Protein AF-A0A842T700-F1 (afdb_monomer_lite)

Foldseek 3Di:
DDDDDDDDDDDPPPVVVVVVVVVVVVVVVVVVVVVVVVVVVPPPPPPPQPQPDKDKDKDWFDDLQQLLDPPQKDKDWDADDDDGQWDWDRDNVRSWIKIKGFKAKDKDWPAWFADDPVFKDKDADPVARAAAPDWDADPQHTKGWHKDWPFAAQAQKHKMKIKGKFFAPAQCSQKAFPWKDKKWKKKFFWDLAFPDPVCRRFAWFFAPPACDPPDPLVQADGWKKKKWKWKAAPVPPDDTHTFWMDMDHCANRSDVVGRRMDDIDITHGDDGVVVSVSLQVNQVVPPRSGIIMMMIMMMTGGRSLDDRHMITRPMIRTRIIIIMTMIMGKRDAFTKMKIKGWGDAQDADDKDWPWKFKKKKKAKQDQDPCVFFVPKWKWKDKPNHTDPDIGTPNPHHRDIDISDPRGDTCSVRDDRGDTIMIMIMTGGHGIGTGHRMMIMIMGSITMMIMMMHRDRPPPPDPPVVVVVVVVVVVVVVVVVVVVVCCVPPVVDDPVVVVVVVVVVVVPDPDDDDDDDDDPVVVVPVPPDDDDDDDDDDDDDDDDPPVVVVVVVVVVVVVVVVVVVVVVPPPDPPPDDDDDDDDPDDPPPPDDPDDPDPPQDLQQLPDPVRDDDDADPDDDSVQWDWDRDPSDIDIDRDDDDDDDDQDDDADDPVFKDKDADPVARAAAPDWDQDPRHTDGDHDDDSSRNQKHKIKIKGKGFAPDQQVVDADPWDDDKDWDKDFDDQDCPPPVPDPDNPLRWFAAPPDPPVGHDDGKKKKKWKWKAAPVRPQIDTFWIDIDRCQGNDPDGSIGPTDITHGDDGVVVSVSVVVRCVVPRTMIMMMIMMMTD

pLDDT: mean 79.79, std 19.38, range [31.27, 98.44]

Sequence (828 aa):
MAKNNRMCKISSRKKGICFIIIILVIGITSLSLIGNFLVHSTNNSANRIYPSREVSHTIQWVNNSGFDTPDNWEFVSINQGAGIDTEGDIDTTQGQANLNILGNRGEFNDISGIPNNSEWIPTINTNFPILPNSYGIDEFGCVASHTWIDPHDPNQSVSIHWERNITLPLNLKDYNITSVSLNAIFNASVLTVGSDPSFPYRGGIDVINDSIGDRVDEDREFDYTRFYVLISDVQKEFSAEELAYFQTTDLGKDSNPEISNISNQHMLVRSEDDLRRYLSSALERDPLHRSFTLIIGMRIFCADNGQEDRDDWTSLRINTLNFSFSYEKIIDKSSSIVLKQSGKEITGENVQINSANLNFDCMINTTWPKLKSENSEIRININNKEHNERIDLSDINNIYSEILADGFDIAYLINPYEILNLSIQIFLGDTFGLNESIAISIDNVNVIIQYTEIFSDVTSEPWYTNLLFLGSLIGLGVLGTYFTAYYTLLKYPKPVRKVRKFRKSLNKQHIPNIKVKNKTDSIRSKYNRSSSISGKIGKGKSFKATNFLLVSLLFLSLVCMISLNLSSNHGIGRDIIGNNIYINNISPSREIPYSSQWMLNPKFDTMGSWTFIYGTEGDNSDISGNINNFQSNFNILGNLHTFNASSGIPTETDWKNITNPNFPDKPDNYQINSNGCSVSHYWSEKADQAPSIHWDKNITMPEDMSDYVITSIDLSVIVNASVETESGNNDNINFPTLIGLDCPGDLVNNSATYDYAKFYVLISDLAKDKTYEVAYNQTVDLGKNGTNGLMADTELKVISQDKLIEYLTSVLETDNQNFTITLGLNLW

Structure (mmCIF, N/CA/C/O backbone):
data_AF-A0A842T700-F1
#
_entry.id   AF-A0A842T700-F1
#
loop_
_atom_site.group_PDB
_atom_site.id
_atom_site.type_symbol
_atom_site.label_atom_id
_atom_site.label_alt_id
_atom_site.label_comp_id
_atom_site.label_asym_id
_atom_site.label_entity_id
_atom_site.label_seq_id
_atom_site.pdbx_PDB_ins_code
_atom_site.Cartn_x
_atom_site.Cartn_y
_atom_site.Cartn_z
_atom_site.occupancy
_atom_site.B_iso_or_equiv
_atom_site.auth_seq_id
_atom_site.auth_comp_id
_atom_site.auth_asym_id
_atom_site.auth_atom_id
_atom_site.pdbx_PDB_model_num
ATOM 1 N N . MET A 1 1 ? -53.254 -50.158 135.605 1.00 37.66 1 MET A N 1
ATOM 2 C CA . MET A 1 1 ? -52.956 -50.584 134.216 1.00 37.66 1 MET A CA 1
ATOM 3 C C . MET A 1 1 ? -52.956 -49.334 133.335 1.00 37.66 1 MET A C 1
ATOM 5 O O . MET A 1 1 ? -54.016 -48.795 133.087 1.00 37.66 1 MET A O 1
ATOM 9 N N . ALA A 1 2 ? -51.854 -48.594 133.193 1.00 34.88 2 ALA A N 1
ATOM 10 C CA . ALA A 1 2 ? -50.657 -48.828 132.366 1.00 34.88 2 ALA A CA 1
ATOM 11 C C . ALA A 1 2 ? -50.826 -48.473 130.861 1.00 34.88 2 ALA A C 1
ATOM 13 O O . ALA A 1 2 ? -51.162 -49.324 130.055 1.00 34.88 2 ALA A O 1
ATOM 14 N N . LYS A 1 3 ? -50.529 -47.192 130.548 1.00 38.44 3 LYS A N 1
ATOM 15 C CA . LYS A 1 3 ? -49.736 -46.629 129.418 1.00 38.44 3 LYS A CA 1
ATOM 16 C C . LYS A 1 3 ? -49.894 -47.187 127.981 1.00 38.44 3 LYS A C 1
ATOM 18 O O . LYS A 1 3 ? -49.454 -48.298 127.725 1.00 38.44 3 LYS A O 1
ATOM 23 N N . ASN A 1 4 ? -50.165 -46.306 126.999 1.00 31.27 4 ASN A N 1
ATOM 24 C CA . ASN A 1 4 ? -49.128 -45.701 126.121 1.00 31.27 4 ASN A CA 1
ATOM 25 C C . ASN A 1 4 ? -49.701 -44.867 124.948 1.00 31.27 4 ASN A C 1
ATOM 27 O O . ASN A 1 4 ? -50.348 -45.400 124.056 1.00 31.27 4 ASN A O 1
ATOM 31 N N . ASN A 1 5 ? -49.314 -43.586 124.889 1.00 39.03 5 ASN A N 1
ATOM 32 C CA . ASN A 1 5 ? -49.308 -42.737 123.690 1.00 39.03 5 ASN A CA 1
ATOM 33 C C . ASN A 1 5 ? -47.871 -42.690 123.133 1.00 39.03 5 ASN A C 1
ATOM 35 O O . ASN A 1 5 ? -46.938 -42.417 123.892 1.00 39.03 5 ASN A O 1
ATOM 39 N N . ARG A 1 6 ? -47.669 -42.888 121.820 1.00 34.44 6 ARG A N 1
ATOM 40 C CA . ARG A 1 6 ? -46.404 -42.568 121.123 1.00 34.44 6 ARG A CA 1
ATOM 41 C C . ARG A 1 6 ? -46.666 -41.782 119.834 1.00 34.44 6 ARG A C 1
ATOM 43 O O . ARG A 1 6 ? -47.183 -42.319 118.864 1.00 34.44 6 ARG A O 1
ATOM 50 N N . MET A 1 7 ? -46.232 -40.519 119.838 1.00 33.25 7 MET A N 1
ATOM 51 C CA . MET A 1 7 ? -46.025 -39.671 118.658 1.00 33.25 7 MET A CA 1
ATOM 52 C C . MET A 1 7 ? -44.751 -40.077 117.900 1.00 33.25 7 MET A C 1
ATOM 54 O O . MET A 1 7 ? -43.703 -40.312 118.507 1.00 33.25 7 MET A O 1
ATOM 58 N N . CYS A 1 8 ? -44.834 -40.081 116.569 1.00 34.09 8 CYS A N 1
ATOM 59 C CA . CYS A 1 8 ? -43.746 -40.379 115.640 1.00 34.09 8 CYS A CA 1
ATOM 60 C C . CYS A 1 8 ? -42.983 -39.097 115.234 1.00 34.09 8 CYS A C 1
ATOM 62 O O . CYS A 1 8 ? -43.579 -38.109 114.808 1.00 34.09 8 CYS A O 1
ATOM 64 N N . LYS A 1 9 ? -41.649 -39.111 115.370 1.00 39.97 9 LYS A N 1
ATOM 65 C CA . LYS A 1 9 ? -40.719 -38.038 114.963 1.00 39.97 9 LYS A CA 1
ATOM 66 C C . LYS A 1 9 ? -40.377 -38.173 113.475 1.00 39.97 9 LYS A C 1
ATOM 68 O O . LYS A 1 9 ? -39.708 -39.127 113.088 1.00 39.97 9 LYS A O 1
ATOM 73 N N . ILE A 1 10 ? -40.732 -37.178 112.660 1.00 38.59 10 ILE A N 1
ATOM 74 C CA . ILE A 1 10 ? -40.253 -37.056 111.274 1.00 38.59 10 ILE A CA 1
ATOM 75 C C . ILE A 1 10 ? -38.889 -36.344 111.258 1.00 38.59 10 ILE A C 1
ATOM 77 O O . ILE A 1 10 ? -38.714 -35.246 111.784 1.00 38.59 10 ILE A O 1
ATOM 81 N N . SER A 1 11 ? -37.913 -37.028 110.663 1.00 40.78 11 SER A N 1
ATOM 82 C CA . SER A 1 11 ? -36.488 -36.691 110.575 1.00 40.78 11 SER A CA 1
ATOM 83 C C . SER A 1 11 ? -36.194 -35.500 109.645 1.00 40.78 11 SER A C 1
ATOM 85 O O . SER A 1 11 ? -36.711 -35.402 108.531 1.00 40.78 11 SER A O 1
ATOM 87 N N . SER A 1 12 ? -35.292 -34.614 110.084 1.00 48.09 12 SER A N 1
ATOM 88 C CA . SER A 1 12 ? -34.862 -33.376 109.412 1.00 48.09 12 SER A CA 1
ATOM 89 C C . SER A 1 12 ? -34.041 -33.573 108.126 1.00 48.09 12 SER A C 1
ATOM 91 O O . SER A 1 12 ? -33.650 -32.587 107.503 1.00 48.09 12 SER A O 1
ATOM 93 N N . ARG A 1 13 ? -33.805 -34.816 107.678 1.00 45.28 13 ARG A N 1
ATOM 94 C CA . ARG A 1 13 ? -33.051 -35.101 106.443 1.00 45.28 13 ARG A CA 1
ATOM 95 C C . ARG A 1 13 ? -33.838 -34.870 105.144 1.00 45.28 13 ARG A C 1
ATOM 97 O O . ARG A 1 13 ? -33.213 -34.675 104.109 1.00 45.28 13 ARG A O 1
ATOM 104 N N . LYS A 1 14 ? -35.178 -34.803 105.172 1.00 47.50 14 LYS A N 1
ATOM 105 C CA . LYS A 1 14 ? -35.988 -34.632 103.943 1.00 47.50 14 LYS A CA 1
ATOM 106 C C . LYS A 1 14 ? -36.064 -33.187 103.417 1.00 47.50 14 LYS A C 1
ATOM 108 O O . LYS A 1 14 ? -36.226 -32.990 102.220 1.00 47.50 14 LYS A O 1
ATOM 113 N N . LYS A 1 15 ? -35.863 -32.167 104.265 1.00 49.06 15 LYS A N 1
ATOM 114 C CA . LYS A 1 15 ? -35.940 -30.750 103.841 1.00 49.06 15 LYS A CA 1
ATOM 115 C C . LYS A 1 15 ? -34.722 -30.277 103.037 1.00 49.06 15 LYS A C 1
ATOM 117 O O . LYS A 1 15 ? -34.867 -29.405 102.191 1.00 49.06 15 LYS A O 1
ATOM 122 N N . GLY A 1 16 ? -33.545 -30.865 103.265 1.00 52.75 16 GLY A N 1
ATOM 123 C CA . GLY A 1 16 ? -32.347 -30.565 102.470 1.00 52.75 16 GLY A CA 1
ATOM 124 C C . GLY A 1 16 ? -32.421 -31.137 101.053 1.00 52.75 16 GLY A C 1
ATOM 125 O O . GLY A 1 16 ? -32.011 -30.477 100.109 1.00 52.75 16 GLY A O 1
ATOM 126 N N . ILE A 1 17 ? -33.014 -32.325 100.902 1.00 57.56 17 ILE A N 1
ATOM 127 C CA . ILE A 1 17 ? -33.136 -33.006 99.607 1.00 57.56 17 ILE A CA 1
ATOM 128 C C . ILE A 1 17 ? -34.163 -32.296 98.712 1.00 57.56 17 ILE A C 1
ATOM 130 O O . ILE A 1 17 ? -33.859 -32.035 97.556 1.00 57.56 17 ILE A O 1
ATOM 134 N N . CYS A 1 18 ? -35.316 -31.866 99.243 1.00 55.03 18 CYS A N 1
ATOM 135 C CA . CYS A 1 18 ? -36.266 -31.061 98.459 1.00 55.03 18 CYS A CA 1
ATOM 136 C C . CYS A 1 18 ? -35.677 -29.716 98.005 1.00 55.03 18 CYS A C 1
ATOM 138 O O . CYS A 1 18 ? -35.956 -29.280 96.896 1.00 55.03 18 CYS A O 1
ATOM 140 N N . PHE A 1 19 ? -34.844 -29.069 98.826 1.00 61.62 19 PHE A N 1
ATOM 141 C CA . PHE A 1 19 ? -34.230 -27.791 98.452 1.00 61.62 19 PHE A CA 1
ATOM 142 C C . PHE A 1 19 ? -33.159 -27.959 97.363 1.00 61.62 19 PHE A C 1
ATOM 144 O O . PHE A 1 19 ? -33.070 -27.136 96.458 1.00 61.62 19 PHE A O 1
ATOM 151 N N . ILE A 1 20 ? -32.391 -29.054 97.411 1.00 63.09 20 ILE A N 1
ATOM 152 C CA . ILE A 1 20 ? -31.415 -29.394 96.366 1.00 63.09 20 ILE A CA 1
ATOM 153 C C . ILE A 1 20 ? -32.127 -29.758 95.060 1.00 63.09 20 ILE A C 1
ATOM 155 O O . ILE A 1 20 ? -31.705 -29.285 94.015 1.00 63.09 20 ILE A O 1
ATOM 159 N N . ILE A 1 21 ? -33.230 -30.515 95.106 1.00 67.44 21 ILE A N 1
ATOM 160 C CA . ILE A 1 21 ? -34.010 -30.864 93.905 1.00 67.44 21 ILE A CA 1
ATOM 161 C C . ILE A 1 21 ? -34.617 -29.612 93.259 1.00 67.44 21 ILE A C 1
ATOM 163 O O . ILE A 1 21 ? -34.566 -29.486 92.044 1.00 67.44 21 ILE A O 1
ATOM 167 N N . ILE A 1 22 ? -35.116 -28.649 94.040 1.00 67.69 22 ILE A N 1
ATOM 168 C CA . ILE A 1 22 ? -35.640 -27.385 93.494 1.00 67.69 22 ILE A CA 1
ATOM 169 C C . ILE A 1 22 ? -34.528 -26.563 92.822 1.00 67.69 22 ILE A C 1
ATOM 171 O O . ILE A 1 22 ? -34.737 -26.054 91.727 1.00 67.69 22 ILE A O 1
ATOM 175 N N . ILE A 1 23 ? -33.332 -26.475 93.419 1.00 64.44 23 ILE A N 1
ATOM 176 C CA . ILE A 1 23 ? -32.186 -25.790 92.791 1.00 64.44 23 ILE A CA 1
ATOM 177 C C . ILE A 1 23 ? -31.723 -26.530 91.531 1.00 64.44 23 ILE A C 1
ATOM 179 O O . ILE A 1 23 ? -31.385 -25.884 90.545 1.00 64.44 23 ILE A O 1
ATOM 183 N N . LEU A 1 24 ? -31.737 -27.865 91.538 1.00 58.75 24 LEU A N 1
ATOM 184 C CA . LEU A 1 24 ? -31.341 -28.672 90.385 1.00 58.75 24 LEU A CA 1
ATOM 185 C C . LEU A 1 24 ? -32.347 -28.533 89.233 1.00 58.75 24 LEU A C 1
ATOM 187 O O . LEU A 1 24 ? -31.937 -28.401 88.090 1.00 58.75 24 LEU A O 1
ATOM 191 N N . VAL A 1 25 ? -33.650 -28.491 89.531 1.00 65.81 25 VAL A N 1
ATOM 192 C CA . VAL A 1 25 ? -34.710 -28.277 88.533 1.00 65.81 25 VAL A CA 1
ATOM 193 C C . VAL A 1 25 ? -34.644 -26.860 87.962 1.00 65.81 25 VAL A C 1
ATOM 195 O O . VAL A 1 25 ? -34.665 -26.719 86.747 1.00 65.81 25 VAL A O 1
ATOM 198 N N . ILE A 1 26 ? -34.457 -25.829 88.797 1.00 61.94 26 ILE A N 1
ATOM 199 C CA . ILE A 1 26 ? -34.265 -24.441 88.332 1.00 61.94 26 ILE A CA 1
ATOM 200 C C . ILE A 1 26 ? -32.978 -24.316 87.503 1.00 61.94 26 ILE A C 1
ATOM 202 O O . ILE A 1 26 ? -32.966 -23.623 86.486 1.00 61.94 26 ILE A O 1
ATOM 206 N N . GLY A 1 27 ? -31.907 -25.008 87.904 1.00 58.00 27 GLY A N 1
ATOM 207 C CA . GLY A 1 27 ? -30.641 -25.076 87.175 1.00 58.00 27 GLY A CA 1
ATOM 208 C C . GLY A 1 27 ? -30.781 -25.746 85.810 1.00 58.00 27 GLY A C 1
ATOM 209 O O . GLY A 1 27 ? -30.288 -25.216 84.826 1.00 58.00 27 GLY A O 1
ATOM 210 N N . ILE A 1 28 ? -31.512 -26.859 85.717 1.00 56.97 28 ILE A N 1
ATOM 211 C CA . ILE A 1 28 ? -31.732 -27.577 84.452 1.00 56.97 28 ILE A CA 1
ATOM 212 C C . ILE A 1 28 ? -32.639 -26.773 83.509 1.00 56.97 28 ILE A C 1
ATOM 214 O O . ILE A 1 28 ? -32.327 -26.668 82.327 1.00 56.97 28 ILE A O 1
ATOM 218 N N . THR A 1 29 ? -33.698 -26.129 84.015 1.00 50.53 29 THR A N 1
ATOM 219 C CA . THR A 1 29 ? -34.576 -25.286 83.180 1.00 50.53 29 THR A CA 1
ATOM 220 C C . THR A 1 29 ? -33.903 -23.991 82.723 1.00 50.53 29 THR A C 1
ATOM 222 O O . THR A 1 29 ? -34.210 -23.484 81.648 1.00 50.53 29 THR A O 1
ATOM 225 N N . SER A 1 30 ? -32.966 -23.447 83.510 1.00 50.75 30 SER A N 1
ATOM 226 C CA . SER A 1 30 ? -32.165 -22.286 83.094 1.00 50.75 30 SER A CA 1
ATOM 227 C C . SER A 1 30 ? -31.040 -22.671 82.130 1.00 50.75 30 SER A C 1
ATOM 229 O O . SER A 1 30 ? -30.764 -21.910 81.208 1.00 50.75 30 SER A O 1
ATOM 231 N N . LEU A 1 31 ? -30.462 -23.873 82.252 1.00 44.84 31 LEU A N 1
ATOM 232 C CA . LEU A 1 31 ? -29.464 -24.381 81.306 1.00 44.84 31 LEU A CA 1
ATOM 233 C C . LEU A 1 31 ? -30.072 -24.715 79.933 1.00 44.84 31 LEU A C 1
ATOM 235 O O . LEU A 1 31 ? -29.417 -24.482 78.923 1.00 44.84 31 LEU A O 1
ATOM 239 N N . SER A 1 32 ? -31.327 -25.179 79.865 1.00 50.44 32 SER A N 1
ATOM 240 C CA . SER A 1 32 ? -32.040 -25.356 78.586 1.00 50.44 32 SER A CA 1
ATOM 241 C C . SER A 1 32 ? -32.427 -24.025 77.929 1.00 50.44 32 SER A C 1
ATOM 243 O O . SER A 1 32 ? -32.420 -23.919 76.707 1.00 50.44 32 SER A O 1
ATOM 245 N N . LEU A 1 33 ? -32.718 -22.989 78.726 1.00 48.69 33 LEU A N 1
ATOM 246 C CA . LEU A 1 33 ? -32.962 -21.628 78.231 1.00 48.69 33 LEU A CA 1
ATOM 247 C C . LEU A 1 33 ? -31.674 -20.972 77.712 1.00 48.69 33 LEU A C 1
ATOM 249 O O . LEU A 1 33 ? -31.693 -20.379 76.642 1.00 48.69 33 LEU A O 1
ATOM 253 N N . ILE A 1 34 ? -30.550 -21.140 78.415 1.00 49.50 34 ILE A N 1
ATOM 254 C CA . ILE A 1 34 ? -29.232 -20.652 77.979 1.00 49.50 34 ILE A CA 1
ATOM 255 C C . ILE A 1 34 ? -28.721 -21.447 76.768 1.00 49.50 34 ILE A C 1
ATOM 257 O O . ILE A 1 34 ? -28.148 -20.856 75.860 1.00 49.50 34 ILE A O 1
ATOM 261 N N . GLY A 1 35 ? -28.975 -22.759 76.708 1.00 44.34 35 GLY A N 1
ATOM 262 C CA . GLY A 1 35 ? -28.651 -23.601 75.554 1.00 44.34 35 GLY A CA 1
ATOM 263 C C . GLY A 1 35 ? -29.400 -23.178 74.289 1.00 44.34 35 GLY A C 1
ATOM 264 O O . GLY A 1 35 ? -28.782 -23.039 73.241 1.00 44.34 35 GLY A O 1
ATOM 265 N N . ASN A 1 36 ? -30.696 -22.864 74.393 1.00 45.91 36 ASN A N 1
ATOM 266 C CA . ASN A 1 36 ? -31.458 -22.325 73.263 1.00 45.91 36 ASN A CA 1
ATOM 267 C C . ASN A 1 36 ? -31.037 -20.892 72.893 1.00 45.91 36 ASN A C 1
ATOM 269 O O . ASN A 1 36 ? -31.070 -20.551 71.718 1.00 45.91 36 ASN A O 1
ATOM 273 N N . PHE A 1 37 ? -30.588 -20.077 73.855 1.00 45.12 37 PHE A N 1
ATOM 274 C CA . PHE A 1 37 ? -30.088 -18.721 73.588 1.00 45.12 37 PHE A CA 1
ATOM 275 C C . PHE A 1 37 ? -28.698 -18.723 72.924 1.00 45.12 37 PHE A C 1
ATOM 277 O O . PHE A 1 37 ? -28.442 -17.926 72.030 1.00 45.12 37 PHE A O 1
ATOM 284 N N . LEU A 1 38 ? -27.810 -19.650 73.304 1.00 40.25 38 LEU A N 1
ATOM 285 C CA . LEU A 1 38 ? -26.479 -19.797 72.700 1.00 40.25 38 LEU A CA 1
ATOM 286 C C . LEU A 1 38 ? -26.518 -20.499 71.337 1.00 40.25 38 LEU A C 1
ATOM 288 O O . LEU A 1 38 ? -25.763 -20.113 70.453 1.00 40.25 38 LEU A O 1
ATOM 292 N N . VAL A 1 39 ? -27.425 -21.460 71.121 1.00 42.81 39 VAL A N 1
ATOM 293 C CA . VAL A 1 39 ? -27.594 -22.118 69.809 1.00 42.81 39 VAL A CA 1
ATOM 294 C C . VAL A 1 39 ? -28.301 -21.206 68.789 1.00 42.81 39 VAL A C 1
ATOM 296 O O . VAL A 1 39 ? -28.100 -21.374 67.591 1.00 42.81 39 VAL A O 1
ATOM 299 N N . HIS A 1 40 ? -29.055 -20.188 69.226 1.00 42.19 40 HIS A N 1
ATOM 300 C CA . HIS A 1 40 ? -29.567 -19.129 68.336 1.00 42.19 40 HIS A CA 1
ATOM 301 C C . HIS A 1 40 ? -28.591 -17.959 68.118 1.00 42.19 40 HIS A C 1
ATOM 303 O O . HIS A 1 40 ? -28.823 -17.155 67.225 1.00 42.19 40 HIS A O 1
ATOM 309 N N . SER A 1 41 ? -27.504 -17.862 68.894 1.00 40.53 41 SER A N 1
ATOM 310 C CA . SER A 1 41 ? -26.548 -16.742 68.831 1.00 40.53 41 SER A CA 1
ATOM 311 C C . SER A 1 41 ? -25.361 -16.979 67.886 1.00 40.53 41 SER A C 1
ATOM 313 O O . SER A 1 41 ? -24.562 -16.065 67.698 1.00 40.53 41 SER A O 1
ATOM 315 N N . THR A 1 42 ? -25.208 -18.172 67.301 1.00 37.06 42 THR A N 1
ATOM 316 C CA . THR A 1 42 ? -24.143 -18.456 66.314 1.00 37.06 42 THR A CA 1
ATOM 317 C C . THR A 1 42 ? -24.657 -18.730 64.907 1.00 37.06 42 THR A C 1
ATOM 319 O O . THR A 1 42 ? -23.858 -18.977 64.009 1.00 37.06 42 THR A O 1
ATOM 322 N N . ASN A 1 43 ? -25.965 -18.634 64.679 1.00 37.59 43 ASN A N 1
ATOM 323 C CA . ASN A 1 43 ? -26.440 -18.346 63.337 1.00 37.59 43 ASN A CA 1
ATOM 324 C C . ASN A 1 43 ? -26.399 -16.835 63.206 1.00 37.59 43 ASN A C 1
ATOM 326 O O . ASN A 1 43 ? -27.123 -16.157 63.927 1.00 37.59 43 ASN A O 1
ATOM 330 N N . ASN A 1 44 ? -25.534 -16.330 62.325 1.00 41.78 44 ASN A N 1
ATOM 331 C CA . ASN A 1 44 ? -25.605 -14.967 61.820 1.00 41.78 44 ASN A CA 1
ATOM 332 C C . ASN A 1 44 ? -27.061 -14.687 61.435 1.00 41.78 44 ASN A C 1
ATOM 334 O O . ASN A 1 44 ? -27.501 -15.023 60.335 1.00 41.78 44 ASN A O 1
ATOM 338 N N . SER A 1 45 ? -27.829 -14.100 62.348 1.00 42.66 45 SER A N 1
ATOM 339 C CA . SER A 1 45 ? -29.029 -13.363 62.019 1.00 42.66 45 SER A CA 1
ATOM 340 C C . SER A 1 45 ? -28.522 -12.162 61.245 1.00 42.66 45 SER A C 1
ATOM 342 O O . SER A 1 45 ? -28.260 -11.106 61.812 1.00 42.66 45 SER A O 1
ATOM 344 N N . ALA A 1 46 ? -28.303 -12.376 59.945 1.00 44.09 46 ALA A N 1
ATOM 345 C CA . ALA A 1 46 ? -28.370 -11.320 58.964 1.00 44.09 46 ALA A CA 1
ATOM 346 C C . ALA A 1 46 ? -29.615 -10.524 59.344 1.00 44.09 46 ALA A C 1
ATOM 348 O O . ALA A 1 46 ? -30.716 -11.087 59.362 1.00 44.09 46 ALA A O 1
ATOM 349 N N . ASN A 1 47 ? -29.409 -9.283 59.792 1.00 41.75 47 ASN A N 1
ATOM 350 C CA . ASN A 1 47 ? -30.486 -8.340 60.018 1.00 41.75 47 ASN A CA 1
ATOM 351 C C . ASN A 1 47 ? -31.387 -8.443 58.793 1.00 41.75 47 ASN A C 1
ATOM 353 O O . ASN A 1 47 ? -30.982 -8.067 57.695 1.00 41.75 47 ASN A O 1
ATOM 357 N N . ARG A 1 48 ? -32.576 -9.028 58.960 1.00 43.69 48 ARG A N 1
ATOM 358 C CA . ARG A 1 48 ? -33.634 -8.903 57.969 1.00 43.69 48 ARG A CA 1
ATOM 359 C C . ARG A 1 48 ? -34.043 -7.445 58.036 1.00 43.69 48 ARG A C 1
ATOM 361 O O . ARG A 1 48 ? -34.901 -7.074 58.831 1.00 43.69 48 ARG A O 1
ATOM 368 N N . ILE A 1 49 ? -33.330 -6.628 57.272 1.00 43.12 49 ILE A N 1
ATOM 369 C CA . ILE A 1 49 ? -33.743 -5.286 56.918 1.00 43.12 49 ILE A CA 1
ATOM 370 C C . ILE A 1 49 ? -35.002 -5.515 56.094 1.00 43.12 49 ILE A C 1
ATOM 372 O O . ILE A 1 49 ? -34.936 -5.965 54.954 1.00 43.12 49 ILE A O 1
ATOM 376 N N . TYR A 1 50 ? -36.160 -5.330 56.715 1.00 45.66 50 TYR A N 1
ATOM 377 C CA . TYR A 1 50 ? -37.360 -5.123 55.930 1.00 45.66 50 TYR A CA 1
ATOM 378 C C . TYR A 1 50 ? -37.169 -3.755 55.271 1.00 45.66 50 TYR A C 1
ATOM 380 O O . TYR A 1 50 ? -36.922 -2.795 56.010 1.00 45.66 50 TYR A O 1
ATOM 388 N N . PRO A 1 51 ? -37.207 -3.650 53.932 1.00 48.53 51 PRO A N 1
ATOM 389 C CA . PRO A 1 51 ? -37.207 -2.347 53.292 1.00 48.53 51 PRO A CA 1
ATOM 390 C C . PRO A 1 51 ? -38.423 -1.592 53.833 1.00 48.53 51 PRO A C 1
ATOM 392 O O . PRO A 1 51 ? -39.560 -2.042 53.689 1.00 48.53 51 PRO A O 1
ATOM 395 N N . SER A 1 52 ? -38.190 -0.502 54.565 1.00 59.38 52 SER A N 1
ATOM 396 C CA . SER A 1 52 ? -39.287 0.287 55.140 1.00 59.38 52 SER A CA 1
ATOM 397 C C . SER A 1 52 ? -39.969 1.129 54.073 1.00 59.38 52 SER A C 1
ATOM 399 O O . SER A 1 52 ? -41.136 1.502 54.218 1.00 59.38 52 SER A O 1
ATOM 401 N N . ARG A 1 53 ? -39.240 1.402 52.985 1.00 78.94 53 ARG A N 1
ATOM 402 C CA . ARG A 1 53 ? -39.705 2.140 51.824 1.00 78.94 53 ARG A CA 1
ATOM 403 C C . ARG A 1 53 ? -38.826 1.829 50.614 1.00 78.94 53 ARG A C 1
ATOM 405 O O . ARG A 1 53 ? -37.604 1.909 50.699 1.00 78.94 53 ARG A O 1
ATOM 412 N N . GLU A 1 54 ? -39.472 1.549 49.492 1.00 84.38 54 GLU A N 1
ATOM 413 C CA . GLU A 1 54 ? -38.863 1.539 48.163 1.00 84.38 54 GLU A CA 1
ATOM 414 C C . GLU A 1 54 ? -39.391 2.758 47.408 1.00 84.38 54 GLU A C 1
ATOM 416 O O . GLU A 1 54 ? -40.592 3.049 47.446 1.00 84.38 54 GLU A O 1
ATOM 421 N N . VAL A 1 55 ? -38.501 3.516 46.773 1.00 88.69 55 VAL A N 1
ATOM 422 C CA . VAL A 1 55 ? -38.884 4.641 45.915 1.00 88.69 55 VAL A CA 1
ATOM 423 C C . VAL A 1 55 ? -38.289 4.405 44.541 1.00 88.69 55 VAL A C 1
ATOM 425 O O . VAL A 1 55 ? -37.072 4.365 44.388 1.00 88.69 55 VAL A O 1
ATOM 428 N N . SER A 1 56 ? -39.153 4.226 43.547 1.00 92.81 56 SER A N 1
ATOM 429 C CA . SER A 1 56 ? -38.731 4.129 42.156 1.00 92.81 56 SER A CA 1
ATOM 430 C C . SER A 1 56 ? -38.528 5.517 41.557 1.00 92.81 56 SER A C 1
ATOM 432 O O . SER A 1 56 ? -39.353 6.417 41.724 1.00 92.81 56 SER A O 1
ATOM 434 N N . HIS A 1 57 ? -37.433 5.657 40.828 1.00 94.56 57 HIS A N 1
ATOM 435 C CA . HIS A 1 57 ? -37.028 6.849 40.107 1.00 94.56 57 HIS A CA 1
ATOM 436 C C . HIS A 1 57 ? -36.854 6.510 38.629 1.00 94.56 57 HIS A C 1
ATOM 438 O O . HIS A 1 57 ? -36.449 5.405 38.267 1.00 94.56 57 HIS A O 1
ATOM 444 N N . THR A 1 58 ? -37.147 7.483 37.774 1.00 96.00 58 THR A N 1
ATOM 445 C CA . THR A 1 58 ? -36.820 7.450 36.349 1.00 96.00 58 THR A CA 1
ATOM 446 C C . THR A 1 58 ? -36.129 8.755 36.019 1.00 96.00 58 THR A C 1
ATOM 448 O O . THR A 1 58 ? -36.658 9.823 36.331 1.00 96.00 58 THR A O 1
ATOM 451 N N . ILE A 1 59 ? -34.946 8.668 35.426 1.00 95.12 59 ILE A N 1
ATOM 452 C CA . ILE A 1 59 ? -34.166 9.832 35.020 1.00 95.12 59 ILE A CA 1
ATOM 453 C C . ILE A 1 59 ? -33.775 9.697 33.554 1.00 95.12 59 ILE A C 1
ATOM 455 O O . ILE A 1 59 ? -33.420 8.611 33.102 1.00 95.12 59 ILE A O 1
ATOM 459 N N . GLN A 1 60 ? -33.836 10.814 32.835 1.00 94.25 60 GLN A N 1
ATOM 460 C CA . GLN A 1 60 ? -33.093 10.994 31.597 1.00 94.25 60 GLN A CA 1
ATOM 461 C C . GLN A 1 60 ? -31.717 11.513 31.989 1.00 94.25 60 GLN A C 1
ATOM 463 O O . GLN A 1 60 ? -31.616 12.565 32.624 1.00 94.25 60 GLN A O 1
ATOM 468 N N . TRP A 1 61 ? -30.680 10.744 31.689 1.00 93.00 61 TRP A N 1
ATOM 469 C CA . TRP A 1 61 ? -29.347 11.027 32.203 1.00 93.00 61 TRP A CA 1
ATOM 470 C C . TRP A 1 61 ? -28.514 11.928 31.284 1.00 93.00 61 TRP A C 1
ATOM 472 O O . TRP A 1 61 ? -27.818 12.815 31.782 1.00 93.00 61 TRP A O 1
ATOM 482 N N . VAL A 1 62 ? -28.598 11.719 29.966 1.00 89.12 62 VAL A N 1
ATOM 483 C CA . VAL A 1 62 ? -27.872 12.532 28.977 1.00 89.12 62 VAL A CA 1
ATOM 484 C C . VAL A 1 62 ? -28.388 13.967 29.011 1.00 89.12 62 VAL A C 1
ATOM 486 O O . VAL A 1 62 ? -29.597 14.209 28.989 1.00 89.12 62 VAL A O 1
ATOM 489 N N . ASN A 1 63 ? -27.463 14.924 29.054 1.00 85.19 63 ASN A N 1
ATOM 490 C CA . ASN A 1 63 ? -27.771 16.339 28.881 1.00 85.19 63 ASN A CA 1
ATOM 491 C C . ASN A 1 63 ? -27.556 16.725 27.419 1.00 85.19 63 ASN A C 1
ATOM 493 O O . ASN A 1 63 ? -26.621 16.228 26.795 1.00 85.19 63 ASN A O 1
ATOM 497 N N . ASN A 1 64 ? -28.355 17.672 26.915 1.00 88.06 64 ASN A N 1
ATOM 498 C CA . ASN A 1 64 ? -28.210 18.193 25.553 1.00 88.06 64 ASN A CA 1
ATOM 499 C C . ASN A 1 64 ? -28.311 17.075 24.491 1.00 88.06 64 ASN A C 1
ATOM 501 O O . ASN A 1 64 ? -27.391 16.848 23.709 1.00 88.06 64 ASN A O 1
ATOM 505 N N . SER A 1 65 ? -29.429 16.342 24.526 1.00 87.12 65 SER A N 1
ATOM 506 C CA . SER A 1 65 ? -29.699 15.186 23.659 1.00 87.12 65 SER A CA 1
ATOM 507 C C . SER A 1 65 ? -29.882 15.540 22.181 1.00 87.12 65 SER A C 1
ATOM 509 O O . SER A 1 65 ? -29.696 14.663 21.349 1.00 87.12 65 SER A O 1
ATOM 511 N N . GLY A 1 66 ? -30.250 16.791 21.878 1.00 86.69 66 GLY A N 1
ATOM 512 C CA . GLY A 1 66 ? -30.417 17.318 20.515 1.00 86.69 66 GLY A CA 1
ATOM 513 C C . GLY A 1 66 ? -29.316 18.292 20.092 1.00 86.69 66 GLY A C 1
ATOM 514 O O . GLY A 1 66 ? -29.535 19.111 19.213 1.00 86.69 66 GLY A O 1
ATOM 515 N N . PHE A 1 67 ? -28.166 18.284 20.781 1.00 91.88 67 PHE A N 1
ATOM 516 C CA . PHE A 1 67 ? -26.968 19.048 20.405 1.00 91.88 67 PHE A CA 1
ATOM 517 C C . PHE A 1 67 ? -27.187 20.553 20.120 1.00 91.88 67 PHE A C 1
ATOM 519 O O . PHE A 1 67 ? -26.460 21.165 19.338 1.00 91.88 67 PHE A O 1
ATOM 526 N N . ASP A 1 68 ? -28.145 21.183 20.809 1.00 90.56 68 ASP A N 1
ATOM 527 C CA . ASP A 1 68 ? -28.466 22.613 20.680 1.00 90.56 68 ASP A CA 1
ATOM 528 C C . ASP A 1 68 ? -27.298 23.519 21.118 1.00 90.56 68 ASP A C 1
ATOM 530 O O . ASP A 1 68 ? -27.233 24.704 20.775 1.00 90.56 68 ASP A O 1
ATOM 534 N N . THR A 1 69 ? -26.372 22.979 21.916 1.00 89.19 69 THR A N 1
ATOM 535 C CA . THR A 1 69 ? -25.119 23.637 22.302 1.00 89.19 69 THR A CA 1
ATOM 536 C C . THR A 1 69 ? -23.918 22.694 22.143 1.00 89.19 69 THR A C 1
ATOM 538 O O . THR A 1 69 ? -24.089 21.478 22.152 1.00 89.19 69 THR A O 1
ATOM 541 N N . PRO A 1 70 ? -22.676 23.206 22.053 1.00 80.25 70 PRO A N 1
ATOM 542 C CA . PRO A 1 70 ? -21.478 22.358 22.079 1.00 80.25 70 PRO A CA 1
ATOM 543 C C . PRO A 1 70 ? -21.148 21.821 23.484 1.00 80.25 70 PRO A C 1
ATOM 545 O O . PRO A 1 70 ? -20.268 20.980 23.649 1.00 80.25 70 PRO A O 1
ATOM 548 N N . ASP A 1 71 ? -21.812 22.335 24.522 1.00 81.50 71 ASP A N 1
ATOM 549 C CA . ASP A 1 71 ? -21.467 22.039 25.908 1.00 81.50 71 ASP A CA 1
ATOM 550 C C . ASP A 1 71 ? -21.819 20.585 26.281 1.00 81.50 71 ASP A C 1
ATOM 552 O O . ASP A 1 71 ? -22.877 20.060 25.920 1.00 81.50 71 ASP A O 1
ATOM 556 N N . ASN A 1 72 ? -20.976 19.982 27.130 1.00 85.81 72 ASN A N 1
ATOM 557 C CA . ASN A 1 72 ? -21.098 18.633 27.718 1.00 85.81 72 ASN A CA 1
ATOM 558 C C . ASN A 1 72 ? -20.747 17.448 26.808 1.00 85.81 72 ASN A C 1
ATOM 560 O O . ASN A 1 72 ? -20.807 16.311 27.278 1.00 85.81 72 ASN A O 1
ATOM 564 N N . TRP A 1 73 ? -20.360 17.690 25.561 1.00 91.88 73 TRP A N 1
ATOM 565 C CA . TRP A 1 73 ? -19.876 16.656 24.652 1.00 91.88 73 TRP A CA 1
ATOM 566 C C . TRP A 1 73 ? -18.409 16.907 24.300 1.00 91.88 73 TRP A C 1
ATOM 568 O O . TRP A 1 73 ? -17.973 18.045 24.147 1.00 91.88 73 TRP A O 1
ATOM 578 N N . GLU A 1 74 ? -17.633 15.833 24.218 1.00 93.50 74 GLU A N 1
ATOM 579 C CA . GLU A 1 74 ? -16.212 15.847 23.877 1.00 93.50 74 GLU A CA 1
ATOM 580 C C . GLU A 1 74 ? -15.967 14.860 22.735 1.00 93.50 74 GLU A C 1
ATOM 582 O O . GLU A 1 74 ? -16.457 13.728 22.785 1.00 93.50 74 GLU A O 1
ATOM 587 N N . PHE A 1 75 ? -15.190 15.273 21.732 1.00 93.19 75 PHE A N 1
ATOM 588 C CA . PHE A 1 75 ? -14.668 14.367 20.714 1.00 93.19 75 PHE A CA 1
ATOM 589 C C . PHE A 1 75 ? -13.254 13.929 21.067 1.00 93.19 75 PHE A C 1
ATOM 591 O O . PHE A 1 75 ? -12.396 14.750 21.392 1.00 93.19 75 PHE A O 1
ATOM 598 N N . VAL A 1 76 ? -13.001 12.631 20.949 1.00 91.19 76 VAL A N 1
ATOM 599 C CA . VAL A 1 76 ? -11.663 12.054 21.062 1.00 91.19 76 VAL A CA 1
ATOM 600 C C . VAL A 1 76 ? -11.389 11.257 19.795 1.00 91.19 76 VAL A C 1
ATOM 602 O O . VAL A 1 76 ? -11.924 10.162 19.624 1.00 91.19 76 VAL A O 1
ATOM 605 N N . SER A 1 77 ? -10.561 11.807 18.907 1.00 87.56 77 SER A N 1
ATOM 606 C CA . SER A 1 77 ? -10.041 11.078 17.748 1.00 87.56 77 SER A CA 1
ATOM 607 C C . SER A 1 77 ? -8.805 10.279 18.152 1.00 87.56 77 SER A C 1
ATOM 609 O O . SER A 1 77 ? -7.872 10.804 18.763 1.00 87.56 77 SER A O 1
ATOM 611 N N . ILE A 1 78 ? -8.791 9.004 17.791 1.00 82.81 78 ILE A N 1
ATOM 612 C CA . ILE A 1 78 ? -7.647 8.108 17.905 1.00 82.81 78 ILE A CA 1
ATOM 613 C C . ILE A 1 78 ? -7.281 7.732 16.475 1.00 82.81 78 ILE A C 1
ATOM 615 O O . ILE A 1 78 ? -7.895 6.845 15.892 1.00 82.81 78 ILE A O 1
ATOM 619 N N . ASN A 1 79 ? -6.300 8.427 15.907 1.00 76.56 79 ASN A N 1
ATOM 620 C CA . ASN A 1 79 ? -5.772 8.094 14.587 1.00 76.56 79 ASN A CA 1
ATOM 621 C C . ASN A 1 79 ? -4.637 7.083 14.759 1.00 76.56 79 ASN A C 1
ATOM 623 O O . ASN A 1 79 ? -3.737 7.296 15.581 1.00 76.56 79 ASN A O 1
ATOM 627 N N . GLN A 1 80 ? -4.691 5.987 14.012 1.00 67.00 80 GLN A N 1
ATOM 628 C CA . GLN A 1 80 ? -3.530 5.123 13.813 1.00 67.00 80 GLN A CA 1
ATOM 629 C C . GLN A 1 80 ? -2.922 5.448 12.448 1.00 67.00 80 GLN A C 1
ATOM 631 O O . GLN A 1 80 ? -3.625 5.940 11.586 1.00 67.00 80 GLN A O 1
ATOM 636 N N . GLY A 1 81 ? -1.612 5.250 12.286 1.00 62.09 81 GLY A N 1
ATOM 637 C CA . GLY A 1 81 ? -0.927 5.464 11.007 1.00 62.09 81 GLY A CA 1
ATOM 638 C C . GLY A 1 81 ? -0.595 6.922 10.652 1.00 62.09 81 GLY A C 1
ATOM 639 O O . GLY A 1 81 ? -0.088 7.667 11.499 1.00 62.09 81 GLY A O 1
ATOM 640 N N . ALA A 1 82 ? -0.692 7.274 9.368 1.00 60.22 82 ALA A N 1
ATOM 641 C CA . ALA A 1 82 ? 0.063 8.372 8.753 1.00 60.22 82 ALA A CA 1
ATOM 642 C C . ALA A 1 82 ? -0.736 9.665 8.520 1.00 60.22 82 ALA A C 1
ATOM 644 O O . ALA A 1 82 ? -0.453 10.382 7.571 1.00 60.22 82 ALA A O 1
ATOM 645 N N . GLY A 1 83 ? -1.641 10.059 9.410 1.00 70.81 83 GLY A N 1
ATOM 646 C CA . GLY A 1 83 ? -2.414 11.279 9.187 1.00 70.81 83 GLY A CA 1
ATOM 647 C C . GLY A 1 83 ? -3.494 11.521 10.228 1.00 70.81 83 GLY A C 1
ATOM 648 O O . GLY A 1 83 ? -3.443 11.007 11.346 1.00 70.81 83 GLY A O 1
ATOM 649 N N . ILE A 1 84 ? -4.464 12.361 9.864 1.00 87.38 84 ILE A N 1
ATOM 650 C CA . ILE A 1 84 ? -5.721 12.519 10.600 1.00 87.38 84 ILE A CA 1
ATOM 651 C C . ILE A 1 84 ? -6.807 11.884 9.739 1.00 87.38 84 ILE A C 1
ATOM 653 O O . ILE A 1 84 ? -7.123 12.403 8.667 1.00 87.38 84 ILE A O 1
ATOM 657 N N . ASP A 1 85 ? -7.381 10.783 10.211 1.00 91.50 85 ASP A N 1
ATOM 658 C CA . ASP A 1 85 ? -8.437 10.049 9.505 1.00 91.50 85 ASP A CA 1
ATOM 659 C C . ASP A 1 85 ? -9.823 10.421 9.961 1.00 91.50 85 ASP A C 1
ATOM 661 O O . ASP A 1 85 ? -10.784 10.224 9.226 1.00 91.50 85 ASP A O 1
ATOM 665 N N . THR A 1 86 ? -9.939 10.944 11.175 1.00 94.00 86 THR A N 1
ATOM 666 C CA . THR A 1 86 ? -11.236 11.201 11.776 1.00 94.00 86 THR A CA 1
ATOM 667 C C . THR A 1 86 ? -11.275 12.539 12.498 1.00 94.00 86 THR A C 1
ATOM 669 O O . THR A 1 86 ? -10.329 12.929 13.190 1.00 94.00 86 THR A O 1
ATOM 672 N N . GLU A 1 87 ? -12.396 13.241 12.364 1.00 95.31 87 GLU A N 1
ATOM 673 C CA . GLU A 1 87 ? -12.654 14.529 13.011 1.00 95.31 87 GLU A CA 1
ATOM 674 C C . GLU A 1 87 ? -14.123 14.631 13.420 1.00 95.31 87 GLU A C 1
ATOM 676 O O . GLU A 1 87 ? -14.998 14.082 12.756 1.00 95.31 87 GLU A O 1
ATOM 681 N N . GLY A 1 88 ? -14.399 15.308 14.533 1.00 93.75 88 GLY A N 1
ATOM 682 C CA . GLY A 1 88 ? -15.748 15.451 15.070 1.00 93.75 88 GLY A CA 1
ATOM 683 C C . GLY A 1 88 ? -16.133 16.907 15.239 1.00 93.75 88 GLY A C 1
ATOM 684 O O . GLY A 1 88 ? -15.297 17.721 15.628 1.00 93.75 88 GLY A O 1
ATOM 685 N N . ASP A 1 89 ? -17.399 17.217 14.977 1.00 95.50 89 ASP A N 1
ATOM 686 C CA . ASP A 1 89 ? -17.973 18.546 15.182 1.00 95.50 89 ASP A CA 1
ATOM 687 C C . ASP A 1 89 ? -19.429 18.466 15.670 1.00 95.50 89 ASP A C 1
ATOM 689 O O . ASP A 1 89 ? -20.143 17.506 15.378 1.00 95.50 89 ASP A O 1
ATOM 693 N N . ILE A 1 90 ? -19.875 19.476 16.421 1.00 95.50 90 ILE A N 1
ATOM 694 C CA . ILE A 1 90 ? -21.279 19.628 16.833 1.00 95.50 90 ILE A CA 1
ATOM 695 C C . ILE A 1 90 ? -21.926 20.705 15.965 1.00 95.50 90 ILE A C 1
ATOM 697 O O . ILE A 1 90 ? -21.683 21.902 16.145 1.00 95.50 90 ILE A O 1
ATOM 701 N N . ASP A 1 91 ? -22.820 20.285 15.070 1.00 94.50 91 ASP A N 1
ATOM 702 C CA . ASP A 1 91 ? -23.616 21.199 14.260 1.00 94.50 91 ASP A CA 1
ATOM 703 C C . ASP A 1 91 ? -24.854 21.649 15.043 1.00 94.50 91 ASP A C 1
ATOM 705 O O . ASP A 1 91 ? -25.950 21.099 14.923 1.00 94.50 91 ASP A O 1
ATOM 709 N N . THR A 1 92 ? -24.675 22.712 15.827 1.00 92.31 92 THR A N 1
ATOM 710 C CA . THR A 1 92 ? -25.758 23.354 16.598 1.00 92.31 92 THR A CA 1
ATOM 711 C C . THR A 1 92 ? -26.902 23.905 15.738 1.00 92.31 92 THR A C 1
ATOM 713 O O . THR A 1 92 ? -27.957 24.239 16.271 1.00 92.31 92 THR A O 1
ATOM 716 N N . THR A 1 93 ? -26.723 24.045 14.417 1.00 93.44 93 THR A N 1
ATOM 717 C CA . THR A 1 93 ? -27.788 24.531 13.525 1.00 93.44 93 THR A CA 1
ATOM 718 C C . THR A 1 93 ? -28.726 23.416 13.089 1.00 93.44 93 THR A C 1
ATOM 720 O O . THR A 1 93 ? -29.913 23.670 12.875 1.00 93.44 93 THR A O 1
ATOM 723 N N . GLN A 1 94 ? -28.197 22.196 12.980 1.00 92.69 94 GLN A N 1
ATOM 724 C CA . GLN A 1 94 ? -28.953 20.989 12.655 1.00 92.69 94 GLN A CA 1
ATOM 725 C C . GLN A 1 94 ? -29.345 20.188 13.900 1.00 92.69 94 GLN A C 1
ATOM 727 O O . GLN A 1 94 ? -30.243 19.360 13.809 1.00 92.69 94 GLN A O 1
ATOM 732 N N . GLY A 1 95 ? -28.723 20.470 15.049 1.00 94.38 95 GLY A N 1
ATOM 733 C CA . GLY A 1 95 ? -28.966 19.748 16.293 1.00 94.38 95 GLY A CA 1
ATOM 734 C C . GLY A 1 95 ? -28.349 18.352 16.281 1.00 94.38 95 GLY A C 1
ATOM 735 O O . GLY A 1 95 ? -28.947 17.419 16.786 1.00 94.38 95 GLY A O 1
ATOM 736 N N . GLN A 1 96 ? -27.158 18.183 15.699 1.00 95.44 96 GLN A N 1
ATOM 737 C CA . GLN A 1 96 ? -26.525 16.864 15.558 1.00 95.44 96 GLN A CA 1
ATOM 738 C C . GLN A 1 96 ? -25.020 16.899 15.843 1.00 95.44 96 GLN A C 1
ATOM 740 O O . GLN A 1 96 ? -24.354 17.922 15.663 1.00 95.44 96 GLN A O 1
ATOM 745 N N . ALA A 1 97 ? -24.462 15.754 16.235 1.00 96.25 97 ALA A N 1
ATOM 746 C CA . ALA A 1 97 ? -23.021 15.524 16.258 1.00 96.25 97 ALA A CA 1
ATOM 747 C C . ALA A 1 97 ? -22.583 14.822 14.969 1.00 96.25 97 ALA A C 1
ATOM 749 O O . ALA A 1 97 ? -23.115 13.770 14.626 1.00 96.25 97 ALA A O 1
ATOM 750 N N . ASN A 1 98 ? -21.591 15.377 14.276 1.00 97.12 98 ASN A N 1
ATOM 751 C CA . ASN A 1 98 ? -21.013 14.811 13.063 1.00 97.12 98 ASN A CA 1
ATOM 752 C C . ASN A 1 98 ? -19.669 14.171 13.387 1.00 97.12 98 ASN A C 1
ATOM 754 O O . ASN A 1 98 ? -18.753 14.842 13.860 1.00 97.12 98 ASN A O 1
ATOM 758 N N . LEU A 1 99 ? -19.546 12.881 13.104 1.00 96.75 99 LEU A N 1
ATOM 759 C CA . LEU A 1 99 ? -18.300 12.141 13.184 1.00 96.75 99 LEU A CA 1
ATOM 760 C C . LEU A 1 99 ? -17.838 11.861 11.751 1.00 96.75 99 LEU A C 1
ATOM 762 O O . LEU A 1 99 ? -18.437 11.059 11.033 1.00 96.75 99 LEU A O 1
ATOM 766 N N . ASN A 1 100 ? -16.804 12.575 11.322 1.00 96.75 100 ASN A N 1
ATOM 767 C CA . ASN A 1 100 ? -16.315 12.578 9.952 1.00 96.75 100 ASN A CA 1
ATOM 768 C C . ASN A 1 100 ? -15.132 11.624 9.799 1.00 96.75 100 ASN A C 1
ATOM 770 O O . ASN A 1 100 ? -14.175 11.689 10.569 1.00 96.75 100 ASN A O 1
ATOM 774 N N . ILE A 1 101 ? -15.172 10.796 8.762 1.00 96.25 101 ILE A N 1
ATOM 775 C CA . ILE A 1 101 ? -14.046 10.023 8.244 1.00 96.25 101 ILE A CA 1
ATOM 776 C C . ILE A 1 101 ? -13.512 10.808 7.050 1.00 96.25 101 ILE A C 1
ATOM 778 O O . ILE A 1 101 ? -14.224 11.025 6.069 1.00 96.25 101 ILE A O 1
ATOM 782 N N . LEU A 1 102 ? -12.287 11.305 7.173 1.00 95.75 102 LEU A N 1
ATOM 783 C CA . LEU A 1 102 ? -11.687 12.281 6.277 1.00 95.75 102 LEU A CA 1
ATOM 784 C C . LEU A 1 102 ? -11.104 11.589 5.046 1.00 95.75 102 LEU A C 1
ATOM 786 O O . LEU A 1 102 ? -9.976 11.096 5.080 1.00 95.75 102 LEU A O 1
ATOM 790 N N . GLY A 1 103 ? -11.880 11.589 3.965 1.00 94.31 103 GLY A N 1
ATOM 791 C CA . GLY A 1 103 ? -11.469 11.145 2.639 1.00 94.31 103 GLY A CA 1
ATOM 792 C C . GLY A 1 103 ? -11.019 12.315 1.772 1.00 94.31 103 GLY A C 1
ATOM 793 O O . GLY A 1 103 ? -11.395 13.467 1.994 1.00 94.31 103 GLY A O 1
ATOM 794 N N . ASN A 1 104 ? -10.207 12.025 0.764 1.00 94.56 104 ASN A N 1
ATOM 795 C CA . ASN A 1 104 ? -9.792 13.019 -0.216 1.00 94.56 104 ASN A CA 1
ATOM 796 C C . ASN A 1 104 ? -9.393 12.324 -1.516 1.00 94.56 104 ASN A C 1
ATOM 798 O O . ASN A 1 104 ? -8.776 11.260 -1.495 1.00 94.56 104 ASN A O 1
ATOM 802 N N . ARG A 1 105 ? -9.694 12.963 -2.643 1.00 95.06 105 ARG A N 1
ATOM 803 C CA . ARG A 1 105 ? -9.202 12.583 -3.960 1.00 95.06 105 ARG A CA 1
ATOM 804 C C . ARG A 1 105 ? -8.434 13.748 -4.556 1.00 95.06 105 ARG A C 1
ATOM 806 O O . ARG A 1 105 ? -8.944 14.864 -4.633 1.00 95.06 105 ARG A O 1
ATOM 813 N N . GLY A 1 106 ? -7.239 13.455 -5.048 1.00 95.31 106 GLY A N 1
ATOM 814 C CA . GLY A 1 106 ? -6.443 14.400 -5.811 1.00 95.31 106 GLY A CA 1
ATOM 815 C C . GLY A 1 106 ? -6.074 13.862 -7.183 1.00 95.31 106 GLY A C 1
ATOM 816 O O . GLY A 1 106 ? -6.147 12.664 -7.462 1.00 95.31 106 GLY A O 1
ATOM 817 N N . GLU A 1 107 ? -5.678 14.785 -8.050 1.00 96.31 107 GLU A N 1
ATOM 818 C CA . GLU A 1 107 ? -5.123 14.487 -9.363 1.00 96.31 107 GLU A CA 1
ATOM 819 C C . GLU A 1 107 ? -3.875 15.342 -9.562 1.00 96.31 107 GLU A C 1
ATOM 821 O O . GLU A 1 107 ? -3.835 16.512 -9.177 1.00 96.31 107 GLU A O 1
ATOM 826 N N . PHE A 1 108 ? -2.845 14.743 -10.144 1.00 97.00 108 PHE A N 1
ATOM 827 C CA . PHE A 1 108 ? -1.661 15.429 -10.628 1.00 97.00 108 PHE A CA 1
ATOM 828 C C . PHE A 1 108 ? -1.696 15.427 -12.153 1.00 97.00 108 PHE A C 1
ATOM 830 O O . PHE A 1 108 ? -1.824 14.367 -12.762 1.00 97.00 108 PHE A O 1
ATOM 837 N N . ASN A 1 109 ? -1.576 16.600 -12.771 1.00 95.62 109 ASN A N 1
ATOM 838 C CA . ASN A 1 109 ? -1.582 16.766 -14.226 1.00 95.62 109 ASN A CA 1
ATOM 839 C C . ASN A 1 109 ? -0.673 17.917 -14.702 1.00 95.62 109 ASN A C 1
ATOM 841 O O . ASN A 1 109 ? -0.846 18.430 -15.809 1.00 95.62 109 ASN A O 1
ATOM 845 N N . ASP A 1 110 ? 0.324 18.291 -13.893 1.00 92.38 110 ASP A N 1
ATOM 846 C CA . ASP A 1 110 ? 1.223 19.425 -14.169 1.00 92.38 110 ASP A CA 1
ATOM 847 C C . ASP A 1 110 ? 2.218 19.158 -15.313 1.00 92.38 110 ASP A C 1
ATOM 849 O O . ASP A 1 110 ? 2.996 20.034 -15.690 1.00 92.38 110 ASP A O 1
ATOM 853 N N . ILE A 1 111 ? 2.212 17.952 -15.883 1.00 93.62 111 ILE A N 1
ATOM 854 C CA . ILE A 1 111 ? 3.061 17.574 -17.011 1.00 93.62 111 ILE A CA 1
ATOM 855 C C . ILE A 1 111 ? 2.156 17.321 -18.196 1.00 93.62 111 ILE A C 1
ATOM 857 O O . ILE A 1 111 ? 1.571 16.247 -18.341 1.00 93.62 111 ILE A O 1
ATOM 861 N N . SER A 1 112 ? 2.015 18.344 -19.030 1.00 94.00 112 SER A N 1
ATOM 862 C CA . SER A 1 112 ? 1.224 18.264 -20.246 1.00 94.00 112 SER A CA 1
ATOM 863 C C . SER A 1 112 ? 1.810 19.131 -21.355 1.00 94.00 112 SER A C 1
ATOM 865 O O . SER A 1 112 ? 2.372 20.200 -21.119 1.00 94.00 112 SER A O 1
ATOM 867 N N . GLY A 1 113 ? 1.647 18.666 -22.590 1.00 94.62 113 GLY A N 1
ATOM 868 C CA . GLY A 1 113 ? 2.057 19.382 -23.786 1.00 94.62 113 GLY A CA 1
ATOM 869 C C . GLY A 1 113 ? 3.548 19.255 -24.087 1.00 94.62 113 GLY A C 1
ATOM 870 O O . GLY A 1 113 ? 4.140 18.183 -23.962 1.00 94.62 113 GLY A O 1
ATOM 871 N N . ILE A 1 114 ? 4.125 20.350 -24.579 1.00 97.31 114 ILE A N 1
ATOM 872 C CA . ILE A 1 114 ? 5.474 20.397 -25.146 1.00 97.31 114 ILE A CA 1
ATOM 873 C C . ILE A 1 114 ? 6.493 20.660 -24.021 1.00 97.31 114 ILE A C 1
ATOM 875 O O . ILE A 1 114 ? 6.349 21.667 -23.316 1.00 97.31 114 ILE A O 1
ATOM 879 N N . PRO A 1 115 ? 7.527 19.811 -23.840 1.00 96.81 115 PRO A N 1
ATOM 880 C CA . PRO A 1 115 ? 8.619 20.091 -22.907 1.00 96.81 115 PRO A CA 1
ATOM 881 C C . PRO A 1 115 ? 9.261 21.458 -23.181 1.00 96.81 115 PRO A C 1
ATOM 883 O O . PRO A 1 115 ? 9.431 21.848 -24.332 1.00 96.81 115 PRO A O 1
ATOM 886 N N . ASN A 1 116 ? 9.631 22.193 -22.129 1.00 95.38 116 ASN A N 1
ATOM 887 C CA . ASN A 1 116 ? 10.187 23.545 -22.234 1.00 95.38 116 ASN A CA 1
ATOM 888 C C . ASN A 1 116 ? 11.461 23.716 -21.387 1.00 95.38 116 ASN A C 1
ATOM 890 O O . ASN A 1 116 ? 11.631 23.070 -20.354 1.00 95.38 116 ASN A O 1
ATOM 894 N N . ASN A 1 117 ? 12.323 24.655 -21.791 1.00 95.12 117 ASN A N 1
ATOM 895 C CA . ASN A 1 117 ? 13.592 24.958 -21.109 1.00 95.12 117 ASN A CA 1
ATOM 896 C C . ASN A 1 117 ? 13.449 25.543 -19.692 1.00 95.12 117 ASN A C 1
ATOM 898 O O . ASN A 1 117 ? 14.451 25.641 -18.989 1.00 95.12 117 ASN A O 1
ATOM 902 N N . SER A 1 118 ? 12.262 25.998 -19.271 1.00 95.50 118 SER A N 1
ATOM 903 C CA . SER A 1 118 ? 12.082 26.508 -17.902 1.00 95.50 118 SER A CA 1
ATOM 904 C C . SER A 1 118 ? 11.867 25.405 -16.869 1.00 95.50 118 SER A C 1
ATOM 906 O O . SER A 1 118 ? 12.143 25.628 -15.694 1.00 95.50 118 SER A O 1
ATOM 908 N N . GLU A 1 119 ? 11.382 24.239 -17.291 1.00 96.00 119 GLU A N 1
ATOM 909 C CA . GLU A 1 119 ? 11.032 23.131 -16.395 1.00 96.00 119 GLU A CA 1
ATOM 910 C C . GLU A 1 119 ? 11.961 21.924 -16.543 1.00 96.00 119 GLU A C 1
ATOM 912 O O . GLU A 1 119 ? 12.138 21.174 -15.585 1.00 96.00 119 GLU A O 1
ATOM 917 N N . TRP A 1 120 ? 12.545 21.739 -17.728 1.00 97.75 120 TRP A N 1
ATOM 918 C CA . TRP A 1 120 ? 13.384 20.595 -18.063 1.00 97.75 120 TRP A CA 1
ATOM 919 C C . TRP A 1 120 ? 14.843 21.014 -18.209 1.00 97.75 120 TRP A C 1
ATOM 921 O O . TRP A 1 120 ? 15.156 21.988 -18.895 1.00 97.75 120 TRP A O 1
ATOM 931 N N . ILE A 1 121 ? 15.740 20.258 -17.582 1.00 97.62 121 ILE A N 1
ATOM 932 C CA . ILE A 1 121 ? 17.173 20.551 -17.544 1.00 97.62 121 ILE A CA 1
ATOM 933 C C . ILE A 1 121 ? 17.917 19.464 -18.324 1.00 97.62 121 ILE A C 1
ATOM 935 O O . ILE A 1 121 ? 17.775 18.294 -17.975 1.00 97.62 121 ILE A O 1
ATOM 939 N N . PRO A 1 122 ? 18.717 19.804 -19.351 1.00 97.38 122 PRO A N 1
ATOM 940 C CA . PRO A 1 122 ? 19.529 18.816 -20.050 1.00 97.38 122 PRO A CA 1
ATOM 941 C C . PRO A 1 122 ? 20.623 18.259 -19.130 1.00 97.38 122 PRO A C 1
ATOM 943 O O . PRO A 1 122 ? 21.344 19.020 -18.478 1.00 97.38 122 PRO A O 1
ATOM 946 N N . THR A 1 123 ? 20.776 16.940 -19.108 1.00 96.69 123 THR A N 1
ATOM 947 C CA . THR A 1 123 ? 21.769 16.212 -18.314 1.00 96.69 123 THR A CA 1
ATOM 948 C C . THR A 1 123 ? 22.439 15.114 -19.140 1.00 96.69 123 THR A C 1
ATOM 950 O O . THR A 1 123 ? 21.930 14.662 -20.166 1.00 96.69 123 THR A O 1
ATOM 953 N N . ILE A 1 124 ? 23.636 14.709 -18.712 1.00 93.00 124 ILE A N 1
ATOM 954 C CA . ILE A 1 124 ? 24.393 13.636 -19.362 1.00 93.00 124 ILE A CA 1
ATOM 955 C C . ILE A 1 124 ? 23.817 12.294 -18.913 1.00 93.00 124 ILE A C 1
ATOM 957 O O . ILE A 1 124 ? 23.682 12.048 -17.714 1.00 93.00 124 ILE A O 1
ATOM 961 N N . ASN A 1 125 ? 23.550 11.409 -19.870 1.00 90.19 125 ASN A N 1
ATOM 962 C CA . ASN A 1 125 ? 23.223 10.023 -19.574 1.00 90.19 125 ASN A CA 1
ATOM 963 C C . ASN A 1 125 ? 24.476 9.302 -19.057 1.00 90.19 125 ASN A C 1
ATOM 965 O O . ASN A 1 125 ? 25.436 9.110 -19.798 1.00 90.19 125 ASN A O 1
ATOM 969 N N . THR A 1 126 ? 24.483 8.871 -17.798 1.00 84.19 126 THR A N 1
ATOM 970 C CA . THR A 1 126 ? 25.665 8.237 -17.190 1.00 84.19 126 THR A CA 1
ATOM 971 C C . THR A 1 126 ? 26.047 6.907 -17.835 1.00 84.19 126 THR A C 1
ATOM 973 O O . THR A 1 126 ? 27.213 6.530 -17.775 1.00 84.19 126 THR A O 1
ATOM 976 N N . ASN A 1 127 ? 25.093 6.213 -18.462 1.00 78.12 127 ASN A N 1
ATOM 977 C CA . ASN A 1 127 ? 25.352 4.953 -19.163 1.00 78.12 127 ASN A CA 1
ATOM 978 C C . ASN A 1 127 ? 25.940 5.185 -20.564 1.00 78.12 127 ASN A C 1
ATOM 980 O O . ASN A 1 127 ? 26.623 4.316 -21.091 1.00 78.12 127 ASN A O 1
ATOM 984 N N . PHE A 1 128 ? 25.690 6.359 -21.154 1.00 86.06 128 PHE A N 1
ATOM 985 C CA . PHE A 1 128 ? 26.150 6.752 -22.488 1.00 86.06 128 PHE A CA 1
ATOM 986 C C . PHE A 1 128 ? 26.582 8.227 -22.444 1.00 86.06 128 PHE A C 1
ATOM 988 O O . PHE A 1 128 ? 25.816 9.106 -22.845 1.00 86.06 128 PHE A O 1
ATOM 995 N N . PRO A 1 129 ? 27.778 8.527 -21.905 1.00 83.50 129 PRO A N 1
ATOM 996 C CA . PRO A 1 129 ? 28.153 9.883 -21.495 1.00 83.50 129 PRO A CA 1
ATOM 997 C C . PRO A 1 129 ? 28.443 10.849 -22.653 1.00 83.50 129 PRO A C 1
ATOM 999 O O . PRO A 1 129 ? 28.730 12.025 -22.421 1.00 83.50 129 PRO A O 1
ATOM 1002 N N . ILE A 1 130 ? 28.407 10.361 -23.890 1.00 87.69 130 ILE A N 1
ATOM 1003 C CA . ILE A 1 130 ? 28.781 11.110 -25.086 1.00 87.69 130 ILE A CA 1
ATOM 1004 C C . ILE A 1 130 ? 27.545 11.824 -25.621 1.00 87.69 130 ILE A C 1
ATOM 1006 O O . ILE A 1 130 ? 26.513 11.202 -25.860 1.00 87.69 130 ILE A O 1
ATOM 1010 N N . LEU A 1 131 ? 27.639 13.143 -25.774 1.00 93.75 131 LEU A N 1
ATOM 1011 C CA . LEU A 1 131 ? 26.516 13.986 -26.175 1.00 93.75 131 LEU A CA 1
ATOM 1012 C C . LEU A 1 131 ? 26.377 14.059 -27.708 1.00 93.75 131 LEU A C 1
ATOM 1014 O O . LEU A 1 131 ? 27.391 14.057 -28.409 1.00 93.75 131 LEU A O 1
ATOM 1018 N N . PRO A 1 132 ? 25.149 14.204 -28.244 1.00 95.25 132 PRO A N 1
ATOM 1019 C CA . PRO A 1 132 ? 24.926 14.515 -29.658 1.00 95.25 132 PRO A CA 1
ATOM 1020 C C . PRO A 1 132 ? 25.603 15.833 -30.090 1.00 95.25 132 PRO A C 1
ATOM 1022 O O . PRO A 1 132 ? 25.825 16.707 -29.248 1.00 95.25 132 PRO A O 1
ATOM 1025 N N . ASN A 1 133 ? 25.881 16.033 -31.393 1.00 94.69 133 ASN A N 1
ATOM 1026 C CA . ASN A 1 133 ? 26.535 17.271 -31.862 1.00 94.69 133 ASN A CA 1
ATOM 1027 C C . ASN A 1 133 ? 25.687 18.516 -31.564 1.00 94.69 133 ASN A C 1
ATOM 1029 O O . ASN A 1 133 ? 26.225 19.602 -31.345 1.00 94.69 133 ASN A O 1
ATOM 1033 N N . SER A 1 134 ? 24.362 18.361 -31.572 1.00 96.75 134 SER A N 1
ATOM 1034 C CA . SER A 1 134 ? 23.414 19.391 -31.166 1.00 96.75 134 SER A CA 1
ATOM 1035 C C . SER A 1 134 ? 22.295 18.770 -30.343 1.00 96.75 134 SER A C 1
ATOM 1037 O O . SER A 1 134 ? 21.763 17.712 -30.679 1.00 96.75 134 SER A O 1
ATOM 1039 N N . TYR A 1 135 ? 21.928 19.442 -29.259 1.00 97.50 135 TYR A N 1
ATOM 1040 C CA . TYR A 1 135 ? 20.809 19.075 -28.405 1.00 97.50 135 TYR A CA 1
ATOM 1041 C C . TYR A 1 135 ? 20.229 20.327 -27.745 1.00 97.50 135 TYR A C 1
ATOM 1043 O O . TYR A 1 135 ? 20.919 21.331 -27.553 1.00 97.50 135 TYR A O 1
ATOM 1051 N N . GLY A 1 136 ? 18.953 20.284 -27.379 1.00 97.44 136 GLY A N 1
ATOM 1052 C CA . GLY A 1 136 ? 18.299 21.388 -26.690 1.00 97.44 136 GLY A CA 1
ATOM 1053 C C . GLY A 1 136 ? 16.808 21.163 -26.498 1.00 97.44 136 GLY A C 1
ATOM 1054 O O . GLY A 1 136 ? 16.295 20.068 -26.708 1.00 97.44 136 GLY A O 1
ATOM 1055 N N . ILE A 1 137 ? 16.115 22.222 -26.095 1.00 97.75 137 ILE A N 1
ATOM 1056 C CA . ILE A 1 137 ? 14.654 22.282 -26.109 1.00 97.75 137 ILE A CA 1
ATOM 1057 C C . ILE A 1 137 ? 14.263 23.546 -26.870 1.00 97.75 137 ILE A C 1
ATOM 1059 O O . ILE A 1 137 ? 14.805 24.622 -26.601 1.00 97.75 137 ILE A O 1
ATOM 1063 N N . ASP A 1 138 ? 13.351 23.416 -27.825 1.00 95.38 138 ASP A N 1
ATOM 1064 C CA . ASP A 1 138 ? 12.781 24.527 -28.585 1.00 95.38 138 ASP A CA 1
ATOM 1065 C C . ASP A 1 138 ? 11.245 24.546 -28.460 1.00 95.38 138 ASP A C 1
ATOM 1067 O O . ASP A 1 138 ? 10.661 23.849 -27.631 1.00 95.38 138 ASP A O 1
ATOM 1071 N N . GLU A 1 139 ? 10.572 25.384 -29.249 1.00 95.19 139 GLU A N 1
ATOM 1072 C CA . GLU A 1 139 ? 9.106 25.511 -29.245 1.00 95.19 139 GLU A CA 1
ATOM 1073 C C . GLU A 1 139 ? 8.355 24.240 -29.682 1.00 95.19 139 GLU A C 1
ATOM 1075 O O . GLU A 1 139 ? 7.136 24.168 -29.523 1.00 95.19 139 GLU A O 1
ATOM 1080 N N . PHE A 1 140 ? 9.068 23.232 -30.194 1.00 94.94 140 PHE A N 1
ATOM 1081 C CA . PHE A 1 140 ? 8.525 21.945 -30.617 1.00 94.94 140 PHE A CA 1
ATOM 1082 C C . PHE A 1 140 ? 8.948 20.779 -29.712 1.00 94.94 140 PHE A C 1
ATOM 1084 O O . PHE A 1 140 ? 8.585 19.643 -30.017 1.00 94.94 140 PHE A O 1
ATOM 1091 N N . GLY A 1 141 ? 9.678 21.033 -28.620 1.00 96.31 141 GLY A N 1
ATOM 1092 C CA . GLY A 1 141 ? 10.032 20.044 -27.597 1.00 96.31 141 GLY A CA 1
ATOM 1093 C C . GLY A 1 141 ? 11.532 19.796 -27.466 1.00 96.31 141 GLY A C 1
ATOM 1094 O O . GLY A 1 141 ? 12.358 20.611 -27.880 1.00 96.31 141 GLY A O 1
ATOM 1095 N N . CYS A 1 142 ? 11.891 18.667 -26.853 1.00 97.75 142 CYS A N 1
ATOM 1096 C CA . CYS A 1 142 ? 13.284 18.232 -26.744 1.00 97.75 142 CYS A CA 1
ATOM 1097 C C . CYS A 1 142 ? 13.784 17.816 -28.127 1.00 97.75 142 CYS A C 1
ATOM 1099 O O . CYS A 1 142 ? 13.090 17.069 -28.818 1.00 97.75 142 CYS A O 1
ATOM 1101 N N . VAL A 1 143 ? 14.968 18.281 -28.523 1.00 97.94 143 VAL A N 1
ATOM 1102 C CA . VAL A 1 143 ? 15.566 18.006 -29.833 1.00 97.94 143 VAL A CA 1
ATOM 1103 C C . VAL A 1 143 ? 17.010 17.547 -29.692 1.00 97.94 143 VAL A C 1
ATOM 1105 O O . VAL A 1 143 ? 17.762 18.095 -28.886 1.00 97.94 143 VAL A O 1
ATOM 1108 N N . ALA A 1 144 ? 17.401 16.573 -30.508 1.00 97.62 144 ALA A N 1
ATOM 1109 C CA . ALA A 1 144 ? 18.786 16.174 -30.715 1.00 97.62 144 ALA A CA 1
ATOM 1110 C C . ALA A 1 144 ? 19.069 15.950 -32.207 1.00 97.62 144 ALA A C 1
ATOM 1112 O O . ALA A 1 144 ? 18.168 15.630 -32.984 1.00 97.62 144 ALA A O 1
ATOM 1113 N N . SER A 1 145 ? 20.325 16.125 -32.602 1.00 96.44 145 SER A N 1
ATOM 1114 C CA . SER A 1 145 ? 20.836 15.745 -33.917 1.00 96.44 145 SER A CA 1
ATOM 1115 C C . SER A 1 145 ? 22.301 15.340 -33.802 1.00 96.44 145 SER A C 1
ATOM 1117 O O . SER A 1 145 ? 23.045 15.874 -32.968 1.00 96.44 145 SER A O 1
ATOM 1119 N N . HIS A 1 146 ? 22.723 14.421 -34.656 1.00 93.81 146 HIS A N 1
ATOM 1120 C CA . HIS A 1 146 ? 24.106 13.973 -34.717 1.00 93.81 146 HIS A CA 1
ATOM 1121 C C . HIS A 1 146 ? 24.466 13.581 -36.152 1.00 93.81 146 HIS A C 1
ATOM 1123 O O . HIS A 1 146 ? 23.592 13.193 -36.922 1.00 93.81 146 HIS A O 1
ATOM 1129 N N . THR A 1 147 ? 25.735 13.728 -36.496 1.00 89.88 147 THR A N 1
ATOM 1130 C CA . THR A 1 147 ? 26.322 13.347 -37.773 1.00 89.88 147 THR A CA 1
ATOM 1131 C C . THR A 1 147 ? 27.506 12.448 -37.476 1.00 89.88 147 THR A C 1
ATOM 1133 O O . THR A 1 147 ? 28.485 12.932 -36.907 1.00 89.88 147 THR A O 1
ATOM 1136 N N . TRP A 1 148 ? 27.434 11.193 -37.906 1.00 86.19 148 TRP A N 1
ATOM 1137 C CA . TRP A 1 148 ? 28.609 10.334 -37.984 1.00 86.19 148 TRP A CA 1
ATOM 1138 C C . TRP A 1 148 ? 29.296 10.510 -39.328 1.00 86.19 148 TRP A C 1
ATOM 1140 O O . TRP A 1 148 ? 28.658 10.747 -40.351 1.00 86.19 148 TRP A O 1
ATOM 1150 N N . ILE A 1 149 ? 30.624 10.458 -39.304 1.00 78.31 149 ILE A N 1
ATOM 1151 C CA . ILE A 1 149 ? 31.461 10.443 -40.501 1.00 78.31 149 ILE A CA 1
ATOM 1152 C C . ILE A 1 149 ? 32.370 9.225 -40.350 1.00 78.31 149 ILE A C 1
ATOM 1154 O O . ILE A 1 149 ? 33.366 9.317 -39.628 1.00 78.31 149 ILE A O 1
ATOM 1158 N N . ASP A 1 150 ? 32.030 8.108 -40.993 1.00 66.69 150 ASP A N 1
ATOM 1159 C CA . ASP A 1 150 ? 32.872 6.904 -41.048 1.00 66.69 150 ASP A CA 1
ATOM 1160 C C . ASP A 1 150 ? 34.193 7.242 -41.783 1.00 66.69 150 ASP A C 1
ATOM 1162 O O . ASP A 1 150 ? 34.187 8.010 -42.761 1.00 66.69 150 ASP A O 1
ATOM 1166 N N . PRO A 1 151 ? 35.365 6.761 -41.315 1.00 63.59 151 PRO A N 1
ATOM 1167 C CA . PRO A 1 151 ? 35.602 5.930 -40.113 1.00 63.59 151 PRO A CA 1
ATOM 1168 C C . PRO A 1 151 ? 36.040 6.761 -38.896 1.00 63.59 151 PRO A C 1
ATOM 1170 O O . PRO A 1 151 ? 36.765 6.302 -38.016 1.00 63.59 151 PRO A O 1
ATOM 1173 N N . HIS A 1 152 ? 35.766 8.064 -38.917 1.00 68.06 152 HIS A N 1
ATOM 1174 C CA . HIS A 1 152 ? 36.513 9.060 -38.155 1.00 68.06 152 HIS A CA 1
ATOM 1175 C C . HIS A 1 152 ? 35.872 9.486 -36.830 1.00 68.06 152 HIS A C 1
ATOM 1177 O O . HIS A 1 152 ? 36.526 10.227 -36.087 1.00 68.06 152 HIS A O 1
ATOM 1183 N N . ASP A 1 153 ? 34.640 9.069 -36.520 1.00 67.19 153 ASP A N 1
ATOM 1184 C CA . ASP A 1 153 ? 33.979 9.422 -35.256 1.00 67.19 153 ASP A CA 1
ATOM 1185 C C . ASP A 1 153 ? 33.932 8.245 -34.275 1.00 67.19 153 ASP A C 1
ATOM 1187 O O . ASP A 1 153 ? 32.979 7.480 -34.341 1.00 67.19 153 ASP A O 1
ATOM 1191 N N . PRO A 1 154 ? 34.865 8.155 -33.299 1.00 65.25 154 PRO A N 1
ATOM 1192 C CA . PRO A 1 154 ? 35.114 6.975 -32.467 1.00 65.25 154 PRO A CA 1
ATOM 1193 C C . PRO A 1 154 ? 33.961 6.541 -31.537 1.00 65.25 154 PRO A C 1
ATOM 1195 O O . PRO A 1 154 ? 34.141 5.646 -30.714 1.00 65.25 154 PRO A O 1
ATOM 1198 N N . ASN A 1 155 ? 32.787 7.164 -31.609 1.00 74.50 155 ASN A N 1
ATOM 1199 C CA . ASN A 1 155 ? 31.700 6.953 -30.663 1.00 74.50 155 ASN A CA 1
ATOM 1200 C C . ASN A 1 155 ? 30.434 6.449 -31.352 1.00 74.50 155 ASN A C 1
ATOM 1202 O O . ASN A 1 155 ? 29.589 7.246 -31.731 1.00 74.50 155 ASN A O 1
ATOM 1206 N N . GLN A 1 156 ? 30.223 5.139 -31.394 1.00 81.25 156 GLN A N 1
ATOM 1207 C CA . GLN A 1 156 ? 29.027 4.527 -32.000 1.00 81.25 156 GLN A CA 1
ATOM 1208 C C . GLN A 1 156 ? 27.704 4.816 -31.265 1.00 81.25 156 GLN A C 1
ATOM 1210 O O . GLN A 1 156 ? 26.624 4.461 -31.725 1.00 81.25 156 GLN A O 1
ATOM 1215 N N . SER A 1 157 ? 27.747 5.447 -30.087 1.00 87.81 157 SER A N 1
ATOM 1216 C CA . SER A 1 157 ? 26.549 5.736 -29.301 1.00 87.81 157 SER A CA 1
ATOM 1217 C C . SER A 1 157 ? 26.641 7.089 -28.610 1.00 87.81 157 SER A C 1
ATOM 1219 O O . SER A 1 157 ? 27.469 7.288 -27.720 1.00 87.81 157 SER A O 1
ATOM 1221 N N . VAL A 1 158 ? 25.691 7.973 -28.913 1.00 92.94 158 VAL A N 1
ATOM 1222 C CA . VAL A 1 158 ? 25.492 9.236 -28.190 1.00 92.94 158 VAL A CA 1
ATOM 1223 C C . VAL A 1 158 ? 24.132 9.271 -27.504 1.00 92.94 158 VAL A C 1
ATOM 1225 O O . VAL A 1 158 ? 23.162 8.656 -27.952 1.00 92.94 158 VAL A O 1
ATOM 1228 N N . SER A 1 159 ? 24.029 9.982 -26.386 1.00 95.44 159 SER A N 1
ATOM 1229 C CA . SER A 1 159 ? 22.779 10.106 -25.644 1.00 95.44 159 SER A CA 1
ATOM 1230 C C . SER A 1 159 ? 22.679 11.429 -24.900 1.00 95.44 159 SER A C 1
ATOM 1232 O O . SER A 1 159 ? 23.669 12.015 -24.473 1.00 95.44 159 SER A O 1
ATOM 1234 N N . ILE A 1 160 ? 21.447 11.896 -24.730 1.00 97.69 160 ILE A N 1
ATOM 1235 C CA . ILE A 1 160 ? 21.113 13.074 -23.938 1.00 97.69 160 ILE A CA 1
ATOM 1236 C C . ILE A 1 160 ? 19.860 12.785 -23.114 1.00 97.69 160 ILE A C 1
ATOM 1238 O O . ILE A 1 160 ? 18.924 12.137 -23.595 1.00 97.69 160 ILE A O 1
ATOM 1242 N N . HIS A 1 161 ? 19.857 13.268 -21.872 1.00 98.06 161 HIS A N 1
ATOM 1243 C CA . HIS A 1 161 ? 18.698 13.277 -20.987 1.00 98.06 161 HIS A CA 1
ATOM 1244 C C . HIS A 1 161 ? 18.202 14.706 -20.773 1.00 98.06 161 HIS A C 1
ATOM 1246 O O . HIS A 1 161 ? 18.971 15.663 -20.823 1.00 98.06 161 HIS A O 1
ATOM 1252 N N . TRP A 1 162 ? 16.909 14.847 -20.507 1.00 98.44 162 TRP A N 1
ATOM 1253 C CA . TRP A 1 162 ? 16.307 16.049 -19.950 1.00 98.44 162 TRP A CA 1
ATOM 1254 C C . TRP A 1 162 ? 15.503 15.662 -18.725 1.00 98.44 162 TRP A C 1
ATOM 1256 O O . TRP A 1 162 ? 14.630 14.800 -18.791 1.00 98.44 162 TRP A O 1
ATOM 1266 N N . GLU A 1 163 ? 15.776 16.316 -17.610 1.00 97.81 163 GLU A N 1
ATOM 1267 C CA . GLU A 1 163 ? 15.218 15.952 -16.317 1.00 97.81 163 GLU A CA 1
ATOM 1268 C C . GLU A 1 163 ? 14.289 17.031 -15.792 1.00 97.81 163 GLU A C 1
ATOM 1270 O O . GLU A 1 163 ? 14.569 18.227 -15.907 1.00 97.81 163 GLU A O 1
ATOM 1275 N N . ARG A 1 164 ? 13.208 16.594 -15.151 1.00 97.69 164 ARG A N 1
ATOM 1276 C CA . ARG A 1 164 ? 12.304 17.450 -14.393 1.00 97.69 164 ARG A CA 1
ATOM 1277 C C . ARG A 1 164 ? 12.078 16.846 -13.018 1.00 97.69 164 ARG A C 1
ATOM 1279 O O . ARG A 1 164 ? 11.496 15.771 -12.885 1.00 97.69 164 ARG A O 1
ATOM 1286 N N . ASN A 1 165 ? 12.493 17.582 -11.992 1.00 97.31 165 ASN A N 1
ATOM 1287 C CA . ASN A 1 165 ? 12.163 17.251 -10.612 1.00 97.31 165 ASN A CA 1
ATOM 1288 C C . ASN A 1 165 ? 10.744 17.721 -10.308 1.00 97.31 165 ASN A C 1
ATOM 1290 O O . ASN A 1 165 ? 10.397 18.884 -10.517 1.00 97.31 165 ASN A O 1
ATOM 1294 N N . ILE A 1 166 ? 9.933 16.812 -9.790 1.00 97.62 166 ILE A N 1
ATOM 1295 C CA . ILE A 1 166 ? 8.540 17.049 -9.436 1.00 97.62 166 ILE A CA 1
ATOM 1296 C C . ILE A 1 166 ? 8.456 17.019 -7.919 1.00 97.62 166 ILE A C 1
ATOM 1298 O O . ILE A 1 166 ? 9.084 16.193 -7.263 1.00 97.62 166 ILE A O 1
ATOM 1302 N N . THR A 1 167 ? 7.736 17.974 -7.339 1.00 96.81 167 THR A N 1
ATOM 1303 C CA . THR A 1 167 ? 7.465 18.015 -5.901 1.00 96.81 167 THR A CA 1
ATOM 1304 C C . THR A 1 167 ? 6.007 18.358 -5.702 1.00 96.81 167 THR A C 1
ATOM 1306 O O . THR A 1 167 ? 5.551 19.434 -6.080 1.00 96.81 167 THR A O 1
ATOM 1309 N N . LEU A 1 168 ? 5.286 17.419 -5.115 1.00 95.81 168 LEU A N 1
ATOM 1310 C CA . LEU A 1 168 ? 3.869 17.515 -4.851 1.00 95.81 168 LEU A CA 1
ATOM 1311 C C . LEU A 1 168 ? 3.619 18.416 -3.634 1.00 95.81 168 LEU A C 1
ATOM 1313 O O . LEU A 1 168 ? 4.443 18.473 -2.711 1.00 95.81 168 LEU A O 1
ATOM 1317 N N . PRO A 1 169 ? 2.473 19.117 -3.594 1.00 92.56 169 PRO A N 1
ATOM 1318 C CA . PRO A 1 169 ? 2.103 19.952 -2.452 1.00 92.56 169 PRO A CA 1
ATOM 1319 C C . PRO A 1 169 ? 1.718 19.128 -1.212 1.00 92.56 169 PRO A C 1
ATOM 1321 O O . PRO A 1 169 ? 1.615 19.681 -0.118 1.00 92.56 169 PRO A O 1
ATOM 1324 N N . LEU A 1 170 ? 1.504 17.823 -1.382 1.00 92.50 170 LEU A N 1
ATOM 1325 C CA . LEU A 1 170 ? 1.001 16.893 -0.383 1.00 92.50 170 LEU A CA 1
ATOM 1326 C C . LEU A 1 170 ? 1.986 15.735 -0.194 1.00 92.50 170 LEU A C 1
ATOM 1328 O O . LEU A 1 170 ? 2.639 15.311 -1.145 1.00 92.50 170 LEU A O 1
ATOM 1332 N N . ASN A 1 171 ? 2.073 15.231 1.035 1.00 93.19 171 ASN A N 1
ATOM 1333 C CA . ASN A 1 171 ? 2.777 13.991 1.347 1.00 93.19 171 ASN A CA 1
ATOM 1334 C C . ASN A 1 171 ? 1.879 12.806 0.958 1.00 93.19 171 ASN A C 1
ATOM 1336 O O . ASN A 1 171 ? 0.806 12.650 1.539 1.00 93.19 171 ASN A O 1
ATOM 1340 N N . LEU A 1 172 ? 2.308 11.992 -0.010 1.00 94.75 172 LEU A N 1
ATOM 1341 C CA . LEU A 1 172 ? 1.532 10.857 -0.516 1.00 94.75 172 LEU A CA 1
ATOM 1342 C C . LEU A 1 172 ? 1.694 9.569 0.298 1.00 94.75 172 LEU A C 1
ATOM 1344 O O . LEU A 1 172 ? 1.130 8.553 -0.082 1.00 94.75 172 LEU A O 1
ATOM 1348 N N . LYS A 1 173 ? 2.397 9.588 1.437 1.00 93.38 173 LYS A N 1
ATOM 1349 C CA . LYS A 1 173 ? 2.477 8.424 2.335 1.00 93.38 173 LYS A CA 1
ATOM 1350 C C . LYS A 1 173 ? 1.097 7.937 2.793 1.00 93.38 173 LYS A C 1
ATOM 1352 O O . LYS A 1 173 ? 0.909 6.748 3.004 1.00 93.38 173 LYS A O 1
ATOM 1357 N N . ASP A 1 174 ? 0.164 8.870 2.955 1.00 90.81 174 ASP A N 1
ATOM 1358 C CA . ASP A 1 174 ? -1.207 8.631 3.418 1.00 90.81 174 ASP A CA 1
ATOM 1359 C C . ASP A 1 174 ? -2.202 8.477 2.250 1.00 90.81 174 ASP A C 1
ATOM 1361 O O . ASP A 1 174 ? -3.394 8.744 2.376 1.00 90.81 174 ASP A O 1
ATOM 1365 N N . TYR A 1 175 ? -1.704 8.154 1.052 1.00 94.88 175 TYR A N 1
ATOM 1366 C CA . TYR A 1 175 ? -2.497 8.126 -0.172 1.00 94.88 175 TYR A CA 1
ATOM 1367 C C . TYR A 1 175 ? -2.153 6.913 -1.025 1.00 94.88 175 TYR A C 1
ATOM 1369 O O . TYR A 1 175 ? -0.994 6.542 -1.185 1.00 94.88 175 TYR A O 1
ATOM 1377 N N . ASN A 1 176 ? -3.180 6.328 -1.631 1.00 94.50 176 ASN A N 1
ATOM 1378 C CA . ASN A 1 176 ? -3.031 5.285 -2.624 1.00 94.50 176 ASN A CA 1
ATOM 1379 C C . ASN A 1 176 ? -3.153 5.897 -4.020 1.00 94.50 176 ASN A C 1
ATOM 1381 O O . ASN A 1 176 ? -4.121 6.606 -4.304 1.00 94.50 176 ASN A O 1
ATOM 1385 N N . ILE A 1 177 ? -2.199 5.614 -4.904 1.00 96.62 177 ILE A N 1
ATOM 1386 C CA . ILE A 1 177 ? -2.291 6.016 -6.310 1.00 96.62 177 ILE A CA 1
ATOM 1387 C C . ILE A 1 177 ? -3.329 5.118 -6.985 1.00 96.62 177 ILE A C 1
ATOM 1389 O O . ILE A 1 177 ? -3.152 3.910 -7.088 1.00 96.62 177 ILE A O 1
ATOM 1393 N N . THR A 1 178 ? -4.430 5.698 -7.450 1.00 95.56 178 THR A N 1
ATOM 1394 C CA . THR A 1 178 ? -5.552 4.944 -8.022 1.00 95.56 178 THR A CA 1
ATOM 1395 C C . THR A 1 178 ? -5.427 4.742 -9.522 1.00 95.56 178 THR A C 1
ATOM 1397 O O . THR A 1 178 ? -5.935 3.748 -10.033 1.00 95.56 178 THR A O 1
ATOM 1400 N N . SER A 1 179 ? -4.755 5.654 -10.227 1.00 97.12 179 SER A N 1
ATOM 1401 C CA . SER A 1 179 ? -4.481 5.512 -11.659 1.00 97.12 179 SER A CA 1
ATOM 1402 C C . SER A 1 179 ? -3.248 6.288 -12.086 1.00 97.12 179 SER A C 1
ATOM 1404 O O . SER A 1 179 ? -2.941 7.323 -11.493 1.00 97.12 179 SER A O 1
ATOM 1406 N N . VAL A 1 180 ? -2.576 5.831 -13.144 1.00 98.00 180 VAL A N 1
ATOM 1407 C CA . VAL A 1 180 ? -1.459 6.544 -13.784 1.00 98.00 180 VAL A CA 1
ATOM 1408 C C . VAL A 1 180 ? -1.623 6.491 -15.299 1.00 98.00 180 VAL A C 1
ATOM 1410 O O . VAL A 1 180 ? -1.922 5.452 -15.872 1.00 98.00 180 VAL A O 1
ATOM 1413 N N . SER A 1 181 ? -1.404 7.620 -15.965 1.00 97.50 181 SER A N 1
ATOM 1414 C CA . SER A 1 181 ? -1.475 7.742 -17.417 1.00 97.50 181 SER A CA 1
ATOM 1415 C C . SER A 1 181 ? -0.244 8.465 -17.941 1.00 97.50 181 SER A C 1
ATOM 1417 O O . SER A 1 181 ? 0.091 9.562 -17.490 1.00 97.50 181 SER A O 1
ATOM 1419 N N . LEU A 1 182 ? 0.383 7.870 -18.952 1.00 98.06 182 LEU A N 1
ATOM 1420 C CA . LEU A 1 182 ? 1.505 8.436 -19.683 1.00 98.06 182 LEU A CA 1
ATOM 1421 C C . LEU A 1 182 ? 1.190 8.423 -21.178 1.00 98.06 182 LEU A C 1
ATOM 1423 O O . LEU A 1 182 ? 0.764 7.413 -21.728 1.00 98.06 182 LEU A O 1
ATOM 1427 N N . ASN A 1 183 ? 1.433 9.546 -21.843 1.00 97.81 183 ASN A N 1
ATOM 1428 C CA . ASN A 1 183 ? 1.422 9.637 -23.292 1.00 97.81 183 ASN A CA 1
ATOM 1429 C C . ASN A 1 183 ? 2.612 10.477 -23.757 1.00 97.81 183 ASN A C 1
ATOM 1431 O O . ASN A 1 183 ? 2.693 11.665 -23.440 1.00 97.81 183 ASN A O 1
ATOM 1435 N N . ALA A 1 184 ? 3.507 9.866 -24.526 1.00 97.69 184 ALA A N 1
ATOM 1436 C CA . ALA A 1 184 ? 4.669 10.523 -25.102 1.00 97.69 184 ALA A CA 1
ATOM 1437 C C . ALA A 1 184 ? 4.638 10.392 -26.627 1.00 97.69 184 ALA A C 1
ATOM 1439 O O . ALA A 1 184 ? 4.432 9.298 -27.155 1.00 97.69 184 ALA A O 1
ATOM 1440 N N . ILE A 1 185 ? 4.828 11.513 -27.323 1.00 98.06 185 ILE A N 1
ATOM 1441 C CA . ILE A 1 185 ? 4.835 11.586 -28.787 1.00 98.06 185 ILE A CA 1
ATOM 1442 C C . ILE A 1 185 ? 6.202 12.071 -29.241 1.00 98.06 185 ILE A C 1
ATOM 1444 O O . ILE A 1 185 ? 6.712 13.072 -28.731 1.00 98.06 185 ILE A O 1
ATOM 1448 N N . PHE A 1 186 ? 6.759 11.384 -30.227 1.00 97.56 186 PHE A N 1
ATOM 1449 C CA . PHE A 1 186 ? 8.037 11.719 -30.834 1.00 97.56 186 PHE A CA 1
ATOM 1450 C C . PHE A 1 186 ? 7.889 11.846 -32.350 1.00 97.56 186 PHE A C 1
ATOM 1452 O O . PHE A 1 186 ? 6.920 11.358 -32.941 1.00 97.56 186 PHE A O 1
ATOM 1459 N N . ASN A 1 187 ? 8.854 12.501 -32.980 1.00 96.00 187 ASN A N 1
ATOM 1460 C CA . ASN A 1 187 ? 9.055 12.449 -34.418 1.00 96.00 187 ASN A CA 1
ATOM 1461 C C . ASN A 1 187 ? 10.548 12.489 -34.738 1.00 96.00 187 ASN A C 1
ATOM 1463 O O . ASN A 1 187 ? 11.380 12.803 -33.884 1.00 96.00 187 ASN A O 1
ATOM 1467 N N . ALA A 1 188 ? 10.894 12.102 -35.957 1.00 94.69 188 ALA A N 1
ATOM 1468 C CA . ALA A 1 188 ? 12.287 11.948 -36.330 1.00 94.69 188 ALA A CA 1
ATOM 1469 C C . ALA A 1 188 ? 12.485 12.197 -37.822 1.00 94.69 188 ALA A C 1
ATOM 1471 O O . ALA A 1 188 ? 11.591 11.945 -38.630 1.00 94.69 188 ALA A O 1
ATOM 1472 N N . SER A 1 189 ? 13.662 12.689 -38.182 1.00 92.06 189 SER A N 1
ATOM 1473 C CA . SER A 1 189 ? 14.078 12.902 -39.563 1.00 92.06 189 SER A CA 1
ATOM 1474 C C . SER A 1 189 ? 15.578 12.708 -39.710 1.00 92.06 189 SER A C 1
ATOM 1476 O O . SER A 1 189 ? 16.360 13.123 -38.847 1.00 92.06 189 SER A O 1
ATOM 1478 N N . VAL A 1 190 ? 15.965 12.105 -40.824 1.00 90.19 190 VAL A N 1
ATOM 1479 C CA . VAL A 1 190 ? 17.344 11.757 -41.176 1.00 90.19 190 VAL A CA 1
ATOM 1480 C C . VAL A 1 190 ? 17.603 12.126 -42.631 1.00 90.19 190 VAL A C 1
ATOM 1482 O O . VAL A 1 190 ? 16.660 12.300 -43.410 1.00 90.19 190 VAL A O 1
ATOM 1485 N N . LEU A 1 191 ? 18.870 12.282 -42.999 1.00 83.62 191 LEU A N 1
ATOM 1486 C CA . LEU A 1 191 ? 19.262 12.375 -44.399 1.00 83.62 191 LEU A CA 1
ATOM 1487 C C . LEU A 1 191 ? 19.476 10.956 -44.932 1.00 83.62 191 LEU A C 1
ATOM 1489 O O . LEU A 1 191 ? 20.183 10.167 -44.326 1.00 83.62 191 LEU A O 1
ATOM 1493 N N . THR A 1 192 ? 18.847 10.657 -46.061 1.00 71.56 192 THR A N 1
ATOM 1494 C CA . THR A 1 192 ? 18.827 9.331 -46.705 1.00 71.56 192 THR A CA 1
ATOM 1495 C C . THR A 1 192 ? 19.694 9.295 -47.971 1.00 71.56 192 THR A C 1
ATOM 1497 O O . THR A 1 192 ? 19.683 8.365 -48.762 1.00 71.56 192 THR A O 1
ATOM 1500 N N . VAL A 1 193 ? 20.435 10.367 -48.238 1.00 68.12 193 VAL A N 1
ATOM 1501 C CA . VAL A 1 193 ? 21.257 10.463 -49.443 1.00 68.12 193 VAL A CA 1
ATOM 1502 C C . VAL A 1 193 ? 22.678 10.809 -49.064 1.00 68.12 193 VAL A C 1
ATOM 1504 O O . VAL A 1 193 ? 22.938 11.858 -48.469 1.00 68.12 193 VAL A O 1
ATOM 1507 N N . GLY A 1 194 ? 23.592 9.946 -49.501 1.00 61.31 194 GLY A N 1
ATOM 1508 C CA . GLY A 1 194 ? 25.019 10.171 -49.377 1.00 61.31 194 GLY A CA 1
ATOM 1509 C C . GLY A 1 194 ? 25.445 11.478 -50.026 1.00 61.31 194 GLY A C 1
ATOM 1510 O O . GLY A 1 194 ? 24.909 11.928 -51.044 1.00 61.31 194 GLY A O 1
ATOM 1511 N N . SER A 1 195 ? 26.456 12.104 -49.433 1.00 53.44 195 SER A N 1
ATOM 1512 C CA . SER A 1 195 ? 26.990 13.375 -49.925 1.00 53.44 195 SER A CA 1
ATOM 1513 C C . SER A 1 195 ? 27.753 13.264 -51.259 1.00 53.44 195 SER A C 1
ATOM 1515 O O . SER A 1 195 ? 28.065 14.300 -51.855 1.00 53.44 195 SER A O 1
ATOM 1517 N N . ASP A 1 196 ? 28.018 12.047 -51.761 1.00 61.31 196 ASP A N 1
ATOM 1518 C CA . ASP A 1 196 ? 28.656 11.814 -53.060 1.00 61.31 196 ASP A CA 1
ATOM 1519 C C . ASP A 1 196 ? 27.617 11.727 -54.202 1.00 61.31 196 ASP A C 1
ATOM 1521 O O . ASP A 1 196 ? 26.929 10.714 -54.360 1.00 61.31 196 ASP A O 1
ATOM 1525 N N . PRO A 1 197 ? 27.535 12.737 -55.090 1.00 59.22 197 PRO A N 1
ATOM 1526 C CA . PRO A 1 197 ? 26.639 12.706 -56.247 1.00 59.22 197 PRO A CA 1
ATOM 1527 C C . PRO A 1 197 ? 26.962 11.589 -57.259 1.00 59.22 197 PRO A C 1
ATOM 1529 O O . PRO A 1 197 ? 26.171 11.351 -58.174 1.00 59.22 197 PRO A O 1
ATOM 1532 N N . SER A 1 198 ? 28.113 10.921 -57.131 1.00 62.22 198 SER A N 1
ATOM 1533 C CA . SER A 1 198 ? 28.527 9.773 -57.946 1.00 62.22 198 SER A CA 1
ATOM 1534 C C . SER A 1 198 ? 27.876 8.463 -57.488 1.00 62.22 198 SER A C 1
ATOM 1536 O O . SER A 1 198 ? 27.742 7.542 -58.298 1.00 62.22 198 SER A O 1
ATOM 1538 N N . PHE A 1 199 ? 27.431 8.398 -56.228 1.00 59.88 199 PHE A N 1
ATOM 1539 C CA . PHE A 1 199 ? 26.758 7.252 -55.618 1.00 59.88 199 PHE A CA 1
ATOM 1540 C C . PHE A 1 199 ? 25.584 7.724 -54.741 1.00 59.88 199 PHE A C 1
ATOM 1542 O O . PHE A 1 199 ? 25.627 7.579 -53.527 1.00 59.88 199 PHE A O 1
ATOM 1549 N N . PRO A 1 200 ? 24.496 8.247 -55.335 1.00 55.28 200 PRO A N 1
ATOM 1550 C CA . PRO A 1 200 ? 23.371 8.823 -54.586 1.00 55.28 200 PRO A CA 1
ATOM 1551 C C . PRO A 1 200 ? 22.587 7.819 -53.716 1.00 55.28 200 PRO A C 1
ATOM 1553 O O . PRO A 1 200 ? 21.647 8.226 -53.050 1.00 55.28 200 PRO A O 1
ATOM 1556 N N . TYR A 1 201 ? 22.957 6.534 -53.750 1.00 56.31 201 TYR A N 1
ATOM 1557 C CA . TYR A 1 201 ? 22.380 5.428 -52.971 1.00 56.31 201 TYR A CA 1
ATOM 1558 C C . TYR A 1 201 ? 23.432 4.758 -52.065 1.00 56.31 201 TYR A C 1
ATOM 1560 O O . TYR A 1 201 ? 23.349 3.564 -51.799 1.00 56.31 201 TYR A O 1
ATOM 1568 N N . ARG A 1 202 ? 24.521 5.465 -51.746 1.00 58.78 202 ARG A N 1
ATOM 1569 C CA . ARG A 1 202 ? 25.550 5.024 -50.799 1.00 58.78 202 ARG A CA 1
ATOM 1570 C C . ARG A 1 202 ? 25.781 6.164 -49.815 1.00 58.78 202 ARG A C 1
ATOM 1572 O O . ARG A 1 202 ? 26.320 7.189 -50.229 1.00 58.78 202 ARG A O 1
ATOM 1579 N N . GLY A 1 203 ? 25.337 6.009 -48.572 1.00 60.81 203 GLY A N 1
ATOM 1580 C CA . GLY A 1 203 ? 25.549 6.988 -47.500 1.00 60.81 203 GLY A CA 1
ATOM 1581 C C . GLY A 1 203 ? 24.265 7.506 -46.852 1.00 60.81 203 GLY A C 1
ATOM 1582 O O . GLY A 1 203 ? 24.105 8.721 -46.729 1.00 60.81 203 GLY A O 1
ATOM 1583 N N . GLY A 1 204 ? 23.356 6.600 -46.507 1.00 71.25 204 GLY A N 1
ATOM 1584 C CA . GLY A 1 204 ? 22.225 6.827 -45.608 1.00 71.25 204 GLY A CA 1
ATOM 1585 C C . GLY A 1 204 ? 22.366 5.948 -44.362 1.00 71.25 204 GLY A C 1
ATOM 1586 O O . GLY A 1 204 ? 23.341 5.219 -44.251 1.00 71.25 204 GLY A O 1
ATOM 1587 N N . ILE A 1 205 ? 21.389 6.025 -43.456 1.00 83.06 205 ILE A N 1
ATOM 1588 C CA . ILE A 1 205 ? 21.389 5.276 -42.189 1.00 83.06 205 ILE A CA 1
ATOM 1589 C C . ILE A 1 205 ? 21.227 3.772 -42.463 1.00 83.06 205 ILE A C 1
ATOM 1591 O O . ILE A 1 205 ? 20.218 3.362 -43.053 1.00 83.06 205 ILE A O 1
ATOM 1595 N N . ASP A 1 206 ? 22.146 2.949 -41.962 1.00 80.94 206 ASP A N 1
ATOM 1596 C CA . ASP A 1 206 ? 22.149 1.502 -42.197 1.00 80.94 206 ASP A CA 1
ATOM 1597 C C . ASP A 1 206 ? 21.082 0.786 -41.347 1.00 80.94 206 ASP A C 1
ATOM 1599 O O . ASP A 1 206 ? 21.305 0.379 -40.207 1.00 80.94 206 ASP A O 1
ATOM 1603 N N . VAL A 1 207 ? 19.880 0.607 -41.904 1.00 79.75 207 VAL A N 1
ATOM 1604 C CA . VAL A 1 207 ? 18.718 0.031 -41.197 1.00 79.75 207 VAL A CA 1
ATOM 1605 C C . VAL A 1 207 ? 18.258 -1.330 -41.732 1.00 79.75 207 VAL A C 1
ATOM 1607 O O . VAL A 1 207 ? 18.612 -1.771 -42.826 1.00 79.75 207 VAL A O 1
ATOM 1610 N N . ILE A 1 208 ? 17.389 -2.011 -40.973 1.00 75.56 208 ILE A N 1
ATOM 1611 C CA . ILE A 1 208 ? 16.896 -3.351 -41.318 1.00 75.56 208 ILE A CA 1
ATOM 1612 C C . ILE A 1 208 ? 16.186 -3.335 -42.685 1.00 75.56 208 ILE A C 1
ATOM 1614 O O . ILE A 1 208 ? 15.277 -2.539 -42.945 1.00 75.56 208 ILE A O 1
ATOM 1618 N N . ASN A 1 209 ? 16.520 -4.313 -43.535 1.00 71.62 209 ASN A N 1
ATOM 1619 C CA . ASN A 1 209 ? 16.029 -4.461 -44.913 1.00 71.62 209 ASN A CA 1
ATOM 1620 C C . ASN A 1 209 ? 16.452 -3.334 -45.865 1.00 71.62 209 ASN A C 1
ATOM 1622 O O . ASN A 1 209 ? 15.778 -3.140 -46.892 1.00 71.62 209 ASN A O 1
ATOM 1626 N N . ASP A 1 210 ? 17.494 -2.568 -45.541 1.00 71.38 210 ASP A N 1
ATOM 1627 C CA . ASP A 1 210 ? 18.016 -1.606 -46.494 1.00 71.38 210 ASP A CA 1
ATOM 1628 C C . ASP A 1 210 ? 18.511 -2.307 -47.771 1.00 71.38 210 ASP A C 1
ATOM 1630 O O . ASP A 1 210 ? 19.062 -3.410 -47.757 1.00 71.38 210 ASP A O 1
ATOM 1634 N N . SER A 1 211 ? 18.182 -1.721 -48.921 1.00 61.84 211 SER A N 1
ATOM 1635 C CA . SER A 1 211 ? 18.388 -2.341 -50.232 1.00 61.84 211 SER A CA 1
ATOM 1636 C C . SER A 1 211 ? 19.794 -2.056 -50.741 1.00 61.84 211 SER A C 1
ATOM 1638 O O . SER A 1 211 ? 19.969 -1.475 -51.812 1.00 61.84 211 SER A O 1
ATOM 1640 N N . ILE A 1 212 ? 20.803 -2.488 -49.990 1.00 56.59 212 ILE A N 1
ATOM 1641 C CA . ILE A 1 212 ? 22.189 -2.366 -50.422 1.00 56.59 212 ILE A CA 1
ATOM 1642 C C . ILE A 1 212 ? 22.389 -3.311 -51.609 1.00 56.59 212 ILE A C 1
ATOM 1644 O O . ILE A 1 212 ? 22.137 -4.516 -51.536 1.00 56.59 212 ILE A O 1
ATOM 1648 N N . GLY A 1 213 ? 22.820 -2.757 -52.742 1.00 53.66 213 GLY A N 1
ATOM 1649 C CA . GLY A 1 213 ? 23.147 -3.534 -53.933 1.00 53.66 213 GLY A CA 1
ATOM 1650 C C . GLY A 1 213 ? 24.045 -4.738 -53.607 1.00 53.66 213 GLY A C 1
ATOM 1651 O O . GLY A 1 213 ? 25.217 -4.579 -53.282 1.00 53.66 213 GLY A O 1
ATOM 1652 N N . ASP A 1 214 ? 23.473 -5.933 -53.772 1.00 43.47 214 ASP A N 1
ATOM 1653 C CA . ASP A 1 214 ? 24.089 -7.263 -53.889 1.00 43.47 214 ASP A CA 1
ATOM 1654 C C . ASP A 1 214 ? 24.756 -7.936 -52.672 1.00 43.47 214 ASP A C 1
ATOM 1656 O O . ASP A 1 214 ? 25.278 -9.045 -52.837 1.00 43.47 214 ASP A O 1
ATOM 1660 N N . ARG A 1 215 ? 24.676 -7.404 -51.445 1.00 52.91 215 ARG A N 1
ATOM 1661 C CA . ARG A 1 215 ? 24.985 -8.207 -50.243 1.00 52.91 215 ARG A CA 1
ATOM 1662 C C . ARG A 1 215 ? 23.992 -7.960 -49.122 1.00 52.91 215 ARG A C 1
ATOM 1664 O O . ARG A 1 215 ? 24.077 -6.972 -48.410 1.00 52.91 215 ARG A O 1
ATOM 1671 N N . VAL A 1 216 ? 23.063 -8.902 -48.989 1.00 48.81 216 VAL A N 1
ATOM 1672 C CA . VAL A 1 216 ? 22.272 -9.096 -47.774 1.00 48.81 216 VAL A CA 1
ATOM 1673 C C . VAL A 1 216 ? 23.237 -9.702 -46.753 1.00 48.81 216 VAL A C 1
ATOM 1675 O O . VAL A 1 216 ? 23.357 -10.919 -46.657 1.00 48.81 216 VAL A O 1
ATOM 1678 N N . ASP A 1 217 ? 24.053 -8.866 -46.117 1.00 52.22 217 ASP A N 1
ATOM 1679 C CA . ASP A 1 217 ? 24.801 -9.292 -44.937 1.00 52.22 217 ASP A CA 1
ATOM 1680 C C . ASP A 1 217 ? 23.772 -9.279 -43.792 1.00 52.22 217 ASP A C 1
ATOM 1682 O O . ASP A 1 217 ? 23.532 -8.245 -43.177 1.00 52.22 217 ASP A O 1
ATOM 1686 N N . GLU A 1 218 ? 23.076 -10.406 -43.598 1.00 54.41 218 GLU A N 1
ATOM 1687 C CA . GLU A 1 218 ? 22.030 -10.590 -42.571 1.00 54.41 218 GLU A CA 1
ATOM 1688 C C . GLU A 1 218 ? 22.578 -10.472 -41.128 1.00 54.41 218 GLU A C 1
ATOM 1690 O O . GLU A 1 218 ? 21.785 -10.360 -40.199 1.00 54.41 218 GLU A O 1
ATOM 1695 N N . ASP A 1 219 ? 23.907 -10.392 -40.972 1.00 56.56 219 ASP A N 1
ATOM 1696 C CA . ASP A 1 219 ? 24.649 -10.481 -39.703 1.00 56.56 219 ASP A CA 1
ATOM 1697 C C . ASP A 1 219 ? 25.172 -9.107 -39.198 1.00 56.56 219 ASP A C 1
ATOM 1699 O O . ASP A 1 219 ? 26.080 -9.041 -38.367 1.00 56.56 219 ASP A O 1
ATOM 1703 N N . ARG A 1 220 ? 24.675 -7.980 -39.736 1.00 66.31 220 ARG A N 1
ATOM 1704 C CA . ARG A 1 220 ? 25.109 -6.625 -39.331 1.00 66.31 220 ARG A CA 1
ATOM 1705 C C . ARG A 1 220 ? 24.243 -6.052 -38.214 1.00 66.31 220 ARG A C 1
ATOM 1707 O O . ARG A 1 220 ? 23.018 -6.158 -38.249 1.00 66.31 220 ARG A O 1
ATOM 1714 N N . GLU A 1 221 ? 24.877 -5.382 -37.253 1.00 70.06 221 GLU A N 1
ATOM 1715 C CA . GLU A 1 221 ? 24.150 -4.506 -36.336 1.00 70.06 221 GLU A CA 1
ATOM 1716 C C . GLU A 1 221 ? 23.667 -3.268 -37.102 1.00 70.06 221 GLU A C 1
ATOM 1718 O O . GLU A 1 221 ? 24.408 -2.713 -37.907 1.00 70.06 221 GLU A O 1
ATOM 1723 N N . PHE A 1 222 ? 22.414 -2.870 -36.888 1.00 81.38 222 PHE A N 1
ATOM 1724 C CA . PHE A 1 222 ? 21.786 -1.768 -37.611 1.00 81.38 222 PHE A CA 1
ATOM 1725 C C . PHE A 1 222 ? 21.757 -0.495 -36.776 1.00 81.38 222 PHE A C 1
ATOM 1727 O O . PHE A 1 222 ? 21.598 -0.526 -35.552 1.00 81.38 222 PHE A O 1
ATOM 1734 N N . ASP A 1 223 ? 21.791 0.628 -37.468 1.00 85.94 223 ASP A N 1
ATOM 1735 C CA . ASP A 1 223 ? 21.659 1.954 -36.910 1.00 85.94 223 ASP A CA 1
ATOM 1736 C C . ASP A 1 223 ? 20.246 2.201 -36.390 1.00 85.94 223 ASP A C 1
ATOM 1738 O O . ASP A 1 223 ? 19.227 1.834 -36.991 1.00 85.94 223 ASP A O 1
ATOM 1742 N N . TYR A 1 224 ? 20.152 2.878 -35.250 1.00 91.50 224 TYR A N 1
ATOM 1743 C CA . TYR A 1 224 ? 18.861 3.242 -34.697 1.00 91.50 224 TYR A CA 1
ATOM 1744 C C . TYR A 1 224 ? 18.933 4.464 -33.796 1.00 91.50 224 TYR A C 1
ATOM 1746 O O . TYR A 1 224 ? 19.934 4.790 -33.161 1.00 91.50 224 TYR A O 1
ATOM 1754 N N . THR A 1 225 ? 17.780 5.096 -33.618 1.00 94.88 225 THR A N 1
ATOM 1755 C CA . THR A 1 225 ? 17.549 5.980 -32.487 1.00 94.88 225 THR A CA 1
ATOM 1756 C C . THR A 1 225 ? 16.485 5.401 -31.564 1.00 94.88 225 THR A C 1
ATOM 1758 O O . THR A 1 225 ? 15.496 4.802 -31.994 1.00 94.88 225 THR A O 1
ATOM 1761 N N . ARG A 1 226 ? 16.707 5.561 -30.260 1.00 96.38 226 ARG A N 1
ATOM 1762 C CA . ARG A 1 226 ? 15.790 5.162 -29.200 1.00 96.38 226 ARG A CA 1
ATOM 1763 C C . ARG A 1 226 ? 15.325 6.391 -28.434 1.00 96.38 226 ARG A C 1
ATOM 1765 O O . ARG A 1 226 ? 16.136 7.131 -27.880 1.00 96.38 226 ARG A O 1
ATOM 1772 N N . PHE A 1 227 ? 14.015 6.548 -28.340 1.00 98.06 227 PHE A N 1
ATOM 1773 C CA . PHE A 1 227 ? 13.330 7.526 -27.507 1.00 98.06 227 PHE A CA 1
ATOM 1774 C C . PHE A 1 227 ? 12.776 6.830 -26.273 1.00 98.06 227 PHE A C 1
ATOM 1776 O O . PHE A 1 227 ? 12.280 5.709 -26.382 1.00 98.06 227 PHE A O 1
ATOM 1783 N N . TYR A 1 228 ? 12.839 7.466 -25.108 1.00 98.19 228 TYR A N 1
ATOM 1784 C CA . TYR A 1 228 ? 12.306 6.870 -23.886 1.00 98.19 228 TYR A CA 1
ATOM 1785 C C . TYR A 1 228 ? 11.965 7.906 -22.815 1.00 98.19 228 TYR A C 1
ATOM 1787 O O . TYR A 1 228 ? 12.458 9.035 -22.820 1.00 98.19 228 TYR A O 1
ATOM 1795 N N . VAL A 1 229 ? 11.106 7.494 -21.885 1.00 98.44 229 VAL A N 1
ATOM 1796 C CA . VAL A 1 229 ? 10.739 8.233 -20.675 1.00 98.44 229 VAL A CA 1
ATOM 1797 C C . VAL A 1 229 ? 11.043 7.350 -19.474 1.00 98.44 229 VAL A C 1
ATOM 1799 O O . VAL A 1 229 ? 10.589 6.208 -19.433 1.00 98.44 229 VAL A O 1
ATOM 1802 N N . LEU A 1 230 ? 11.786 7.870 -18.500 1.00 98.00 230 LEU A N 1
ATOM 1803 C CA . LEU A 1 230 ? 12.129 7.177 -17.260 1.00 98.00 230 LEU A CA 1
ATOM 1804 C C . LEU A 1 230 ? 11.565 7.910 -16.038 1.00 98.00 230 LEU A C 1
ATOM 1806 O O . LEU A 1 230 ? 11.316 9.118 -16.086 1.00 98.00 230 LEU A O 1
ATOM 1810 N N . ILE A 1 231 ? 11.443 7.186 -14.928 1.00 97.75 231 ILE A N 1
ATOM 1811 C CA . ILE A 1 231 ? 11.191 7.735 -13.592 1.00 97.75 231 ILE A CA 1
ATOM 1812 C C . ILE A 1 231 ? 12.287 7.307 -12.619 1.00 97.75 231 ILE A C 1
ATOM 1814 O O . ILE A 1 231 ? 12.774 6.179 -12.674 1.00 97.75 231 ILE A O 1
ATOM 1818 N N . SER A 1 232 ? 12.672 8.193 -11.708 1.00 96.00 232 SER A N 1
ATOM 1819 C CA . SER A 1 232 ? 13.612 7.882 -10.632 1.00 96.00 232 SER A CA 1
ATOM 1820 C C . SER A 1 232 ? 13.260 8.616 -9.344 1.00 96.00 232 SER A C 1
ATOM 1822 O O . SER A 1 232 ? 12.480 9.573 -9.337 1.00 96.00 232 SER A O 1
ATOM 1824 N N . ASP A 1 233 ? 13.890 8.204 -8.245 1.00 95.00 233 ASP A N 1
ATOM 1825 C CA . ASP A 1 233 ? 13.986 9.047 -7.059 1.00 95.00 233 ASP A CA 1
ATOM 1826 C C . ASP A 1 233 ? 14.865 10.280 -7.334 1.00 95.00 233 ASP A C 1
ATOM 1828 O O . ASP A 1 233 ? 15.649 10.317 -8.288 1.00 95.00 233 ASP A O 1
ATOM 1832 N N . VAL A 1 234 ? 14.723 11.301 -6.488 1.00 93.31 234 VAL A N 1
ATOM 1833 C CA . VAL A 1 234 ? 15.392 12.602 -6.664 1.00 93.31 234 VAL A CA 1
ATOM 1834 C C . VAL A 1 234 ? 16.915 12.500 -6.532 1.00 93.31 234 VAL A C 1
ATOM 1836 O O . VAL A 1 234 ? 17.637 13.277 -7.156 1.00 93.31 234 VAL A O 1
ATOM 1839 N N . GLN A 1 235 ? 17.412 11.561 -5.720 1.00 89.94 235 GLN A N 1
ATOM 1840 C CA . GLN A 1 235 ? 18.849 11.366 -5.508 1.00 89.94 235 GLN A CA 1
ATOM 1841 C C . GLN A 1 235 ? 19.484 10.482 -6.586 1.00 89.94 235 GLN A C 1
ATOM 1843 O O . GLN A 1 235 ? 20.703 10.513 -6.754 1.00 89.94 235 GLN A O 1
ATOM 1848 N N . LYS A 1 236 ? 18.664 9.733 -7.336 1.00 87.31 236 LYS A N 1
ATOM 1849 C CA . LYS A 1 236 ? 19.085 8.750 -8.342 1.00 87.31 236 LYS A CA 1
ATOM 1850 C C . LYS A 1 236 ? 20.028 7.703 -7.757 1.00 87.31 236 LYS A C 1
ATOM 1852 O O . LYS A 1 236 ? 20.967 7.259 -8.415 1.00 87.31 236 LYS A O 1
ATOM 1857 N N . GLU A 1 237 ? 19.796 7.315 -6.505 1.00 73.00 237 GLU A N 1
ATOM 1858 C CA . GLU A 1 237 ? 20.594 6.268 -5.851 1.00 73.00 237 GLU A CA 1
ATOM 1859 C C . GLU A 1 237 ? 20.367 4.893 -6.498 1.00 73.00 237 GLU A C 1
ATOM 1861 O O . GLU A 1 237 ? 21.178 3.977 -6.356 1.00 73.00 237 GLU A O 1
ATOM 1866 N N . PHE A 1 238 ? 19.287 4.767 -7.266 1.00 74.50 238 PHE A N 1
ATOM 1867 C CA . PHE A 1 238 ? 18.882 3.557 -7.954 1.00 74.50 238 PHE A CA 1
ATOM 1868 C C . PHE A 1 238 ? 18.652 3.813 -9.441 1.00 74.50 238 PHE A C 1
ATOM 1870 O O . PHE A 1 238 ? 18.393 4.936 -9.876 1.00 74.50 238 PHE A O 1
ATOM 1877 N N . SER A 1 239 ? 18.700 2.730 -10.216 1.00 77.25 239 SER A N 1
ATOM 1878 C CA . SER A 1 239 ? 18.388 2.754 -11.640 1.00 77.25 239 SER A CA 1
ATOM 1879 C C . SER A 1 239 ? 16.991 3.322 -11.885 1.00 77.25 239 SER A C 1
ATOM 1881 O O . SER A 1 239 ? 16.026 2.920 -11.233 1.00 77.25 239 SER A O 1
ATOM 1883 N N . ALA A 1 240 ? 16.911 4.263 -12.823 1.00 89.50 240 ALA A N 1
ATOM 1884 C CA . ALA A 1 240 ? 15.649 4.803 -13.297 1.00 89.50 240 ALA A CA 1
ATOM 1885 C C . ALA A 1 240 ? 14.856 3.715 -14.041 1.00 89.50 240 ALA A C 1
ATOM 1887 O O . ALA A 1 240 ? 15.435 2.927 -14.790 1.00 89.50 240 ALA A O 1
ATOM 1888 N N . GLU A 1 241 ? 13.543 3.691 -13.839 1.00 92.25 241 GLU A N 1
ATOM 1889 C CA . GLU A 1 241 ? 12.637 2.710 -14.441 1.00 92.25 241 GLU A CA 1
ATOM 1890 C C . GLU A 1 241 ? 12.056 3.269 -15.747 1.00 92.25 241 GLU A C 1
ATOM 1892 O O . GLU A 1 241 ? 11.648 4.430 -15.800 1.00 92.25 241 GLU A O 1
ATOM 1897 N N . GLU A 1 242 ? 12.007 2.461 -16.808 1.00 94.50 242 GLU A N 1
ATOM 1898 C CA . GLU A 1 242 ? 11.514 2.881 -18.127 1.00 94.50 242 GLU A CA 1
ATOM 1899 C C . GLU A 1 242 ? 9.982 2.816 -18.208 1.00 94.50 242 GLU A C 1
ATOM 1901 O O . GLU A 1 242 ? 9.392 1.735 -18.215 1.00 94.50 242 GLU A O 1
ATOM 1906 N N . LEU A 1 243 ? 9.339 3.980 -18.328 1.00 96.38 243 LEU A N 1
ATOM 1907 C CA . LEU A 1 243 ? 7.883 4.125 -18.403 1.00 96.38 243 LEU A CA 1
ATOM 1908 C C . LEU A 1 243 ? 7.329 3.986 -19.826 1.00 96.38 243 LEU A C 1
ATOM 1910 O O . LEU A 1 243 ? 6.213 3.502 -20.022 1.00 96.38 243 LEU A O 1
ATOM 1914 N N . ALA A 1 244 ? 8.081 4.463 -20.816 1.00 96.38 244 ALA A N 1
ATOM 1915 C CA . ALA A 1 244 ? 7.723 4.367 -22.224 1.00 96.38 244 ALA A CA 1
ATOM 1916 C C . ALA A 1 244 ? 8.966 4.396 -23.107 1.00 96.38 244 ALA A C 1
ATOM 1918 O O . ALA A 1 244 ? 9.967 5.011 -22.736 1.00 96.38 244 ALA A O 1
ATOM 1919 N N . TYR A 1 245 ? 8.892 3.777 -24.284 1.00 97.19 245 TYR A N 1
ATOM 1920 C CA . TYR A 1 245 ? 9.985 3.797 -25.250 1.00 97.19 245 TYR A CA 1
ATOM 1921 C C . TYR A 1 245 ? 9.522 3.638 -26.699 1.00 97.19 245 TYR A C 1
ATOM 1923 O O . TYR A 1 245 ? 8.423 3.166 -26.988 1.00 97.19 245 TYR A O 1
ATOM 1931 N N . PHE A 1 246 ? 10.392 4.018 -27.627 1.00 96.19 246 PHE A N 1
ATOM 1932 C CA . PHE A 1 246 ? 10.311 3.658 -29.034 1.00 96.19 246 PHE A CA 1
ATOM 1933 C C . PHE A 1 246 ? 11.722 3.522 -29.596 1.00 96.19 246 PHE A C 1
ATOM 1935 O O . PHE A 1 246 ? 12.587 4.334 -29.278 1.00 96.19 246 PHE A O 1
ATOM 1942 N N . GLN A 1 247 ? 11.953 2.530 -30.450 1.00 94.12 247 GLN A N 1
ATOM 1943 C CA . GLN A 1 247 ? 13.212 2.363 -31.167 1.00 94.12 247 GLN A CA 1
ATOM 1944 C C . GLN A 1 247 ? 12.929 2.257 -32.660 1.00 94.12 247 GLN A C 1
ATOM 1946 O O . GLN A 1 247 ? 12.036 1.516 -33.071 1.00 94.12 247 GLN A O 1
ATOM 1951 N N . THR A 1 248 ? 13.660 3.024 -33.464 1.00 91.44 248 THR A N 1
ATOM 1952 C CA . THR A 1 248 ? 13.537 2.958 -34.920 1.00 91.44 248 THR A CA 1
ATOM 1953 C C . THR A 1 248 ? 14.133 1.660 -35.444 1.00 91.44 248 THR A C 1
ATOM 1955 O O . THR A 1 248 ? 15.088 1.142 -34.875 1.00 91.44 248 THR A O 1
ATOM 1958 N N . THR A 1 249 ? 13.563 1.139 -36.526 1.00 86.62 249 THR A N 1
ATOM 1959 C CA . THR A 1 249 ? 14.060 -0.078 -37.195 1.00 86.62 249 THR A CA 1
ATOM 1960 C C . THR A 1 249 ? 14.280 0.122 -38.691 1.00 86.62 249 THR A C 1
ATOM 1962 O O . THR A 1 249 ? 15.005 -0.651 -39.302 1.00 86.62 249 THR A O 1
ATOM 1965 N N . ASP A 1 250 ? 13.659 1.151 -39.272 1.00 85.50 250 ASP A N 1
ATOM 1966 C CA . ASP A 1 250 ? 13.633 1.442 -40.705 1.00 85.50 250 ASP A CA 1
ATOM 1967 C C . ASP A 1 250 ? 13.849 2.936 -41.026 1.00 85.50 250 ASP A C 1
ATOM 1969 O O . ASP A 1 250 ? 13.729 3.345 -42.182 1.00 85.50 250 ASP A O 1
ATOM 1973 N N . LEU A 1 251 ? 14.144 3.772 -40.020 1.00 84.94 251 LEU A N 1
ATOM 1974 C CA . LEU A 1 251 ? 14.361 5.204 -40.225 1.00 84.94 251 LEU A CA 1
ATOM 1975 C C . LEU A 1 251 ? 15.711 5.448 -40.893 1.00 84.94 251 LEU A C 1
ATOM 1977 O O . LEU A 1 251 ? 16.746 5.306 -40.259 1.00 84.94 251 LEU A O 1
ATOM 1981 N N . GLY A 1 252 ? 15.654 5.918 -42.130 1.00 81.19 252 GLY A N 1
ATOM 1982 C CA . GLY A 1 252 ? 16.808 6.200 -42.968 1.00 81.19 252 GLY A CA 1
ATOM 1983 C C . GLY A 1 252 ? 17.057 5.164 -44.054 1.00 81.19 252 GLY A C 1
ATOM 1984 O O . GLY A 1 252 ? 18.052 5.255 -44.749 1.00 81.19 252 GLY A O 1
ATOM 1985 N N . LYS A 1 253 ? 16.106 4.245 -44.251 1.00 82.19 253 LYS A N 1
ATOM 1986 C CA . LYS A 1 253 ? 16.127 3.243 -45.314 1.00 82.19 253 LYS A CA 1
ATOM 1987 C C . LYS A 1 253 ? 16.185 3.863 -46.718 1.00 82.19 253 LYS A C 1
ATOM 1989 O O . LYS A 1 253 ? 15.219 4.519 -47.131 1.00 82.19 253 LYS A O 1
ATOM 1994 N N . ASP A 1 254 ? 17.190 3.483 -47.505 1.00 72.06 254 ASP A N 1
ATOM 1995 C CA . ASP A 1 254 ? 17.475 3.965 -48.871 1.00 72.06 254 ASP A CA 1
ATOM 1996 C C . ASP A 1 254 ? 16.647 3.248 -49.966 1.00 72.06 254 ASP A C 1
ATOM 1998 O O . ASP A 1 254 ? 16.962 3.245 -51.162 1.00 72.06 254 ASP A O 1
ATOM 2002 N N . SER A 1 255 ? 15.535 2.619 -49.572 1.00 66.19 255 SER A N 1
ATOM 2003 C CA . SER A 1 255 ? 14.667 1.829 -50.456 1.00 66.19 255 SER A CA 1
ATOM 2004 C C . SER A 1 255 ? 13.527 2.646 -51.089 1.00 66.19 255 SER A C 1
ATOM 2006 O O . SER A 1 255 ? 13.426 3.852 -50.910 1.00 66.19 255 SER A O 1
ATOM 2008 N N . ASN A 1 256 ? 12.631 1.997 -51.847 1.00 63.28 256 ASN A N 1
ATOM 2009 C CA . ASN A 1 256 ? 11.392 2.617 -52.331 1.00 63.28 256 ASN A CA 1
ATOM 2010 C C . ASN A 1 256 ? 10.166 2.029 -51.596 1.00 63.28 256 ASN A C 1
ATOM 2012 O O . ASN A 1 256 ? 9.846 0.857 -51.827 1.00 63.28 256 ASN A O 1
ATOM 2016 N N . PRO A 1 257 ? 9.428 2.814 -50.789 1.00 66.88 257 PRO A N 1
ATOM 2017 C CA . PRO A 1 257 ? 9.630 4.243 -50.543 1.00 66.88 257 PRO A CA 1
ATOM 2018 C C . PRO A 1 257 ? 10.813 4.524 -49.605 1.00 66.88 257 PRO A C 1
ATOM 2020 O O . PRO A 1 257 ? 11.091 3.740 -48.701 1.00 66.88 257 PRO A O 1
ATOM 2023 N N . GLU A 1 258 ? 11.460 5.665 -49.833 1.00 73.38 258 GLU A N 1
ATOM 2024 C CA . GLU A 1 258 ? 12.517 6.211 -48.979 1.00 73.38 258 GLU A CA 1
ATOM 2025 C C . GLU A 1 258 ? 11.901 6.628 -47.640 1.00 73.38 258 GLU A C 1
ATOM 2027 O O . GLU A 1 258 ? 10.856 7.294 -47.628 1.00 73.38 258 GLU A O 1
ATOM 2032 N N . ILE A 1 259 ? 12.515 6.247 -46.517 1.00 75.06 259 ILE A N 1
ATOM 2033 C CA . ILE A 1 259 ? 12.002 6.581 -45.180 1.00 75.06 259 ILE A CA 1
ATOM 2034 C C . ILE A 1 259 ? 12.952 7.570 -44.514 1.00 75.06 259 ILE A C 1
ATOM 2036 O O . ILE A 1 259 ? 13.721 7.226 -43.629 1.00 75.06 259 ILE A O 1
ATOM 2040 N N . SER A 1 260 ? 12.875 8.838 -44.909 1.00 84.38 260 SER A N 1
ATOM 2041 C CA . SER A 1 260 ? 13.670 9.915 -44.301 1.00 84.38 260 SER A CA 1
ATOM 2042 C C . SER A 1 260 ? 13.006 10.563 -43.086 1.00 84.38 260 SER A C 1
ATOM 2044 O O . SER A 1 260 ? 13.596 11.426 -42.435 1.00 84.38 260 SER A O 1
ATOM 2046 N N . ASN A 1 261 ? 11.762 10.193 -42.771 1.00 90.62 261 ASN A N 1
ATOM 2047 C CA . ASN A 1 261 ? 11.023 10.770 -41.657 1.00 90.62 261 ASN A CA 1
ATOM 2048 C C . ASN A 1 261 ? 10.051 9.787 -40.998 1.00 90.62 261 ASN A C 1
ATOM 2050 O O . ASN A 1 261 ? 9.402 8.976 -41.653 1.00 90.62 261 ASN A O 1
ATOM 2054 N N . ILE A 1 262 ? 9.905 9.945 -39.686 1.00 91.50 262 ILE A N 1
ATOM 2055 C CA . ILE A 1 262 ? 8.801 9.419 -38.891 1.00 91.50 262 ILE A CA 1
ATOM 2056 C C . ILE A 1 262 ? 7.957 10.622 -38.482 1.00 91.50 262 ILE A C 1
ATOM 2058 O O . ILE A 1 262 ? 8.424 11.506 -37.761 1.00 91.50 262 ILE A O 1
ATOM 2062 N N . SER A 1 263 ? 6.709 1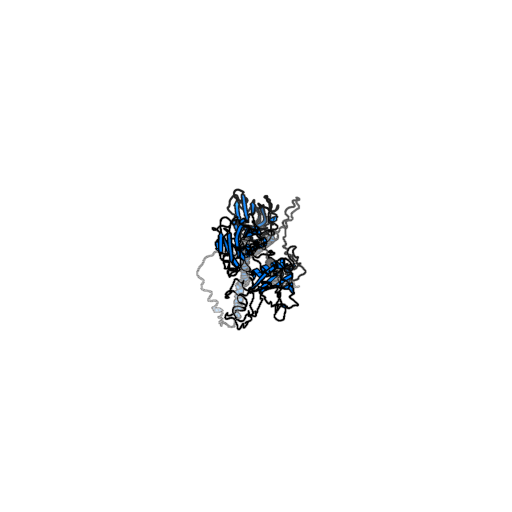0.671 -38.952 1.00 94.69 263 SER A N 1
ATOM 2063 C CA . SER A 1 263 ? 5.718 11.632 -38.454 1.00 94.69 263 SER A CA 1
ATOM 2064 C C . SER A 1 263 ? 5.424 11.386 -36.973 1.00 94.69 263 SER A C 1
ATOM 2066 O O . SER A 1 263 ? 5.807 10.358 -36.441 1.00 94.69 263 SER A O 1
ATOM 2068 N N . ASN A 1 264 ? 4.675 12.268 -36.312 1.00 96.19 264 ASN A N 1
ATOM 2069 C CA . ASN A 1 264 ? 4.309 12.089 -34.903 1.00 96.19 264 ASN A CA 1
ATOM 2070 C C . ASN A 1 264 ? 3.772 10.674 -34.602 1.00 96.19 264 ASN A C 1
ATOM 2072 O O . ASN A 1 264 ? 2.707 10.299 -35.097 1.00 96.19 264 ASN A O 1
ATOM 2076 N N . GLN A 1 265 ? 4.508 9.923 -33.783 1.00 96.88 265 GLN A N 1
ATOM 2077 C CA . GLN A 1 265 ? 4.168 8.578 -33.323 1.00 96.88 265 GLN A CA 1
ATOM 2078 C C . GLN A 1 265 ? 4.136 8.534 -31.797 1.00 96.88 265 GLN A C 1
ATOM 2080 O O . GLN A 1 265 ? 4.848 9.279 -31.122 1.00 96.88 265 GLN A O 1
ATOM 2085 N N . HIS A 1 266 ? 3.302 7.649 -31.255 1.00 96.75 266 HIS A N 1
ATOM 2086 C CA . HIS A 1 266 ? 3.242 7.389 -29.821 1.00 96.75 266 HIS A CA 1
ATOM 2087 C C . HIS A 1 266 ? 4.334 6.398 -29.416 1.00 96.75 266 HIS A C 1
ATOM 2089 O O . HIS A 1 266 ? 4.589 5.423 -30.123 1.00 96.75 266 HIS A O 1
ATOM 2095 N N . MET A 1 267 ? 4.948 6.624 -28.258 1.00 97.25 267 MET A N 1
ATOM 2096 C CA . MET A 1 267 ? 5.807 5.618 -27.636 1.00 97.25 267 MET A CA 1
ATOM 2097 C C . MET A 1 267 ? 4.979 4.438 -27.118 1.00 97.25 267 MET A C 1
ATOM 2099 O O . MET A 1 267 ? 3.810 4.591 -26.761 1.00 97.25 267 MET A O 1
ATOM 2103 N N . LEU A 1 268 ? 5.608 3.267 -27.029 1.00 92.56 268 LEU A N 1
ATOM 2104 C CA . LEU A 1 268 ? 5.060 2.113 -26.328 1.00 92.56 268 LEU A CA 1
ATOM 2105 C C . LEU A 1 268 ? 5.134 2.384 -24.826 1.00 92.56 268 LEU A C 1
ATOM 2107 O O . LEU A 1 268 ? 6.222 2.537 -24.275 1.00 92.56 268 LEU A O 1
ATOM 2111 N N . VAL A 1 269 ? 3.975 2.472 -24.181 1.00 94.62 269 VAL A N 1
ATOM 2112 C CA . VAL A 1 269 ? 3.840 2.761 -22.748 1.00 94.62 269 VAL A CA 1
ATOM 2113 C C . VAL A 1 269 ? 3.708 1.447 -21.978 1.00 94.62 269 VAL A C 1
ATOM 2115 O O . VAL A 1 269 ? 3.066 0.510 -22.458 1.00 94.62 269 VAL A O 1
ATOM 2118 N N . ARG A 1 270 ? 4.319 1.369 -20.791 1.00 89.19 270 ARG A N 1
ATOM 2119 C CA . ARG A 1 270 ? 4.147 0.233 -19.869 1.00 89.19 270 ARG A CA 1
ATOM 2120 C C . ARG A 1 270 ? 2.695 0.113 -19.387 1.00 89.19 270 ARG A C 1
ATOM 2122 O O . ARG A 1 270 ? 1.889 1.027 -19.559 1.00 89.19 270 ARG A O 1
ATOM 2129 N N . SER A 1 271 ? 2.359 -1.028 -18.785 1.00 89.81 271 SER A N 1
ATOM 2130 C CA . SER A 1 271 ? 1.030 -1.236 -18.202 1.00 89.81 271 SER A CA 1
ATOM 2131 C C . SER A 1 271 ? 0.747 -0.211 -17.095 1.00 89.81 271 SER A C 1
ATOM 2133 O O . SER A 1 271 ? 1.669 0.261 -16.433 1.00 89.81 271 SER A O 1
ATOM 2135 N N . GLU A 1 272 ? -0.522 0.137 -16.870 1.00 92.38 272 GLU A N 1
ATOM 2136 C CA . GLU A 1 272 ? -0.897 1.073 -15.798 1.00 92.38 272 GLU A CA 1
ATOM 2137 C C . GLU A 1 272 ? -0.430 0.587 -14.416 1.00 92.38 272 GLU A C 1
ATOM 2139 O O . GLU A 1 272 ? 0.043 1.390 -13.611 1.00 92.38 272 GLU A O 1
ATOM 2144 N N . ASP A 1 273 ? -0.496 -0.723 -14.164 1.00 84.06 273 ASP A N 1
ATOM 2145 C CA . ASP A 1 273 ? -0.021 -1.321 -12.917 1.00 84.06 273 ASP A CA 1
ATOM 2146 C C . ASP A 1 273 ? 1.495 -1.139 -12.736 1.00 84.06 273 ASP A C 1
ATOM 2148 O O . ASP A 1 273 ? 1.938 -0.768 -11.645 1.00 84.06 273 ASP A O 1
ATOM 2152 N N . ASP A 1 274 ? 2.288 -1.306 -13.802 1.00 85.88 274 ASP A N 1
ATOM 2153 C CA . ASP A 1 274 ? 3.728 -1.022 -13.769 1.00 85.88 274 ASP A CA 1
ATOM 2154 C C . ASP A 1 274 ? 4.003 0.463 -13.529 1.00 85.88 274 ASP A C 1
ATOM 2156 O O . ASP A 1 274 ? 4.841 0.805 -12.695 1.00 85.88 274 ASP A O 1
ATOM 2160 N N . LEU A 1 275 ? 3.279 1.358 -14.212 1.00 94.69 275 LEU A N 1
ATOM 2161 C CA . LEU A 1 275 ? 3.428 2.801 -14.019 1.00 94.69 275 LEU A CA 1
ATOM 2162 C C . LEU A 1 275 ? 3.115 3.209 -12.573 1.00 94.69 275 LEU A C 1
ATOM 2164 O O . LEU A 1 275 ? 3.871 3.981 -11.979 1.00 94.69 275 LEU A O 1
ATOM 2168 N N . ARG A 1 276 ? 2.026 2.678 -11.995 1.00 95.25 276 ARG A N 1
ATOM 2169 C CA . ARG A 1 276 ? 1.657 2.898 -10.589 1.00 95.25 276 ARG A CA 1
ATOM 2170 C C . ARG A 1 276 ? 2.760 2.414 -9.667 1.00 95.25 276 ARG A C 1
ATOM 2172 O O . ARG A 1 276 ? 3.203 3.171 -8.809 1.00 95.25 276 ARG A O 1
ATOM 2179 N N . ARG A 1 277 ? 3.236 1.188 -9.870 1.00 90.44 277 ARG A N 1
ATOM 2180 C CA . ARG A 1 277 ? 4.307 0.605 -9.064 1.00 90.44 277 ARG A CA 1
ATOM 2181 C C . ARG A 1 277 ? 5.588 1.440 -9.117 1.00 90.44 277 ARG A C 1
ATOM 2183 O O . ARG A 1 277 ? 6.160 1.744 -8.072 1.00 90.44 277 ARG A O 1
ATOM 2190 N N . TYR A 1 278 ? 6.041 1.826 -10.308 1.00 94.06 278 TYR A N 1
ATOM 2191 C CA . TYR A 1 278 ? 7.268 2.609 -10.463 1.00 94.06 278 TYR A CA 1
ATOM 2192 C C . TYR A 1 278 ? 7.146 3.998 -9.831 1.00 94.06 278 TYR A C 1
ATOM 2194 O O . TYR A 1 278 ? 8.087 4.458 -9.184 1.00 94.06 278 TYR A O 1
ATOM 2202 N N . LEU A 1 279 ? 5.979 4.640 -9.951 1.00 97.00 279 LEU A N 1
ATOM 2203 C CA . LEU A 1 279 ? 5.700 5.912 -9.287 1.00 97.00 279 LEU A CA 1
ATOM 2204 C C . LEU A 1 279 ? 5.690 5.772 -7.759 1.00 97.00 279 LEU A C 1
ATOM 2206 O O . LEU A 1 279 ? 6.355 6.561 -7.087 1.00 97.00 279 LEU A O 1
ATOM 2210 N N . SER A 1 280 ? 4.998 4.768 -7.212 1.00 94.88 280 SER A N 1
ATOM 2211 C CA . SER A 1 280 ? 4.994 4.495 -5.769 1.00 94.88 280 SER A CA 1
ATOM 2212 C C . SER A 1 280 ? 6.410 4.252 -5.246 1.00 94.88 280 SER A C 1
ATOM 2214 O O . SER A 1 280 ? 6.826 4.909 -4.297 1.00 94.88 280 SER A O 1
ATOM 2216 N N . SER A 1 281 ? 7.201 3.410 -5.925 1.00 90.69 281 SER A N 1
ATOM 2217 C CA . SER A 1 281 ? 8.584 3.124 -5.519 1.00 90.69 281 SER A CA 1
ATOM 2218 C C . SER A 1 281 ? 9.477 4.369 -5.553 1.00 90.69 281 SER A C 1
ATOM 2220 O O . SER A 1 281 ? 10.333 4.543 -4.686 1.00 90.69 281 SER A O 1
ATOM 2222 N N . ALA A 1 282 ? 9.289 5.261 -6.533 1.00 94.88 282 ALA A N 1
ATOM 2223 C CA . ALA A 1 282 ? 10.026 6.522 -6.590 1.00 94.88 282 ALA A CA 1
ATOM 2224 C C . ALA A 1 282 ? 9.656 7.459 -5.425 1.00 94.88 282 ALA A C 1
ATOM 2226 O O . ALA A 1 282 ? 10.543 8.087 -4.845 1.00 94.88 282 ALA A O 1
ATOM 2227 N N . LEU A 1 283 ? 8.371 7.525 -5.058 1.00 95.69 283 LEU A N 1
ATOM 2228 C CA . LEU A 1 283 ? 7.874 8.349 -3.951 1.00 95.69 283 LEU A CA 1
ATOM 2229 C C . LEU A 1 283 ? 8.293 7.811 -2.579 1.00 95.69 283 LEU A C 1
ATOM 2231 O O . LEU A 1 283 ? 8.702 8.595 -1.730 1.00 95.69 283 LEU A O 1
ATOM 2235 N N . GLU A 1 284 ? 8.243 6.499 -2.354 1.00 93.06 284 GLU A N 1
ATOM 2236 C CA . GLU A 1 284 ? 8.637 5.864 -1.083 1.00 93.06 284 GLU A CA 1
ATOM 2237 C C . GLU A 1 284 ? 10.099 6.140 -0.704 1.00 93.06 284 GLU A C 1
ATOM 2239 O O . GLU A 1 284 ? 10.451 6.188 0.477 1.00 93.06 284 GLU A O 1
ATOM 2244 N N . ARG A 1 285 ? 10.958 6.359 -1.706 1.00 90.75 285 ARG A N 1
ATOM 2245 C CA . ARG A 1 285 ? 12.375 6.696 -1.506 1.00 90.75 285 ARG A CA 1
ATOM 2246 C C . ARG A 1 285 ? 12.600 8.148 -1.106 1.00 90.75 285 ARG A C 1
ATOM 2248 O O . ARG A 1 285 ? 13.641 8.459 -0.531 1.00 90.75 285 ARG A O 1
ATOM 2255 N N . ASP A 1 286 ? 11.651 9.039 -1.379 1.00 94.06 286 ASP A N 1
ATOM 2256 C CA . ASP A 1 286 ? 11.675 10.384 -0.818 1.00 94.06 286 ASP A CA 1
ATOM 2257 C C . ASP A 1 286 ? 11.208 10.323 0.648 1.00 94.06 286 ASP A C 1
ATOM 2259 O O . ASP A 1 286 ? 10.071 9.931 0.914 1.00 94.06 286 ASP A O 1
ATOM 2263 N N . PRO A 1 287 ? 12.006 10.769 1.637 1.00 90.25 287 PRO A N 1
ATOM 2264 C CA . PRO A 1 287 ? 11.601 10.749 3.046 1.00 90.25 287 PRO A CA 1
ATOM 2265 C C . PRO A 1 287 ? 10.278 11.474 3.338 1.00 90.25 287 PRO A C 1
ATOM 2267 O O . PRO A 1 287 ? 9.654 11.229 4.370 1.00 90.25 287 PRO A O 1
ATOM 2270 N N . LEU A 1 288 ? 9.859 12.383 2.450 1.00 92.75 288 LEU A N 1
ATOM 2271 C CA . LEU A 1 288 ? 8.602 13.128 2.539 1.00 92.75 288 LEU A CA 1
ATOM 2272 C C . LEU A 1 288 ? 7.504 12.625 1.586 1.00 92.75 288 LEU A C 1
ATOM 2274 O O . LEU A 1 288 ? 6.421 13.211 1.589 1.00 92.75 288 LEU A O 1
ATOM 2278 N N . HIS A 1 289 ? 7.778 11.582 0.797 1.00 94.62 289 HIS A N 1
ATOM 2279 C CA . HIS A 1 289 ? 6.866 10.924 -0.146 1.00 94.62 289 HIS A CA 1
ATOM 2280 C C . HIS A 1 289 ? 6.127 11.912 -1.053 1.00 94.62 289 HIS A C 1
ATOM 2282 O O . HIS A 1 289 ? 4.920 11.816 -1.274 1.00 94.62 289 HIS A O 1
ATOM 2288 N N . ARG A 1 290 ? 6.839 12.929 -1.534 1.00 96.12 290 ARG A N 1
ATOM 2289 C CA . ARG A 1 290 ? 6.263 14.006 -2.343 1.00 96.12 290 ARG A CA 1
ATOM 2290 C C . ARG A 1 290 ? 7.073 14.314 -3.590 1.00 96.12 290 ARG A C 1
ATOM 2292 O O . ARG A 1 290 ? 6.584 15.068 -4.426 1.00 96.12 290 ARG A O 1
ATOM 2299 N N . SER A 1 291 ? 8.293 13.802 -3.714 1.00 97.12 291 SER A N 1
ATOM 2300 C CA . SER A 1 291 ? 9.188 14.177 -4.805 1.00 97.12 291 SER A CA 1
ATOM 2301 C C . SER A 1 291 ? 9.707 12.979 -5.591 1.00 97.12 291 SER A C 1
ATOM 2303 O O . SER A 1 291 ? 10.047 11.949 -5.025 1.00 97.12 291 SER A O 1
ATOM 2305 N N . PHE A 1 292 ? 9.805 13.151 -6.906 1.00 97.50 292 PHE A N 1
ATOM 2306 C CA . PHE A 1 292 ? 10.397 12.196 -7.847 1.00 97.50 292 PHE A CA 1
ATOM 2307 C C . PHE A 1 292 ? 10.942 12.951 -9.066 1.00 97.50 292 PHE A C 1
ATOM 2309 O O . PHE A 1 292 ? 10.670 14.144 -9.241 1.00 97.50 292 PHE A O 1
ATOM 2316 N N . THR A 1 293 ? 11.705 12.273 -9.916 1.00 98.12 293 THR A N 1
ATOM 2317 C CA . THR A 1 293 ? 12.277 12.847 -11.138 1.00 98.12 293 THR A CA 1
ATOM 2318 C C . THR A 1 293 ? 11.751 12.094 -12.352 1.00 98.12 293 THR A C 1
ATOM 2320 O O . THR A 1 293 ? 11.800 10.867 -12.393 1.00 98.12 293 THR A O 1
ATOM 2323 N N . LEU A 1 294 ? 11.261 12.827 -13.354 1.00 98.12 294 LEU A N 1
ATOM 2324 C CA . LEU A 1 294 ? 11.033 12.279 -14.691 1.00 98.12 294 LEU A CA 1
ATOM 2325 C C . LEU A 1 294 ? 12.186 12.649 -15.609 1.00 98.12 294 LEU A C 1
ATOM 2327 O O . LEU A 1 294 ? 12.712 13.762 -15.550 1.00 98.12 294 LEU A O 1
ATOM 2331 N N . ILE A 1 295 ? 12.538 11.711 -16.479 1.00 98.38 295 ILE A N 1
ATOM 2332 C CA . ILE A 1 295 ? 13.654 11.832 -17.407 1.00 98.38 295 ILE A CA 1
ATOM 2333 C C . ILE A 1 295 ? 13.135 11.544 -18.810 1.00 98.38 295 ILE A C 1
ATOM 2335 O O . ILE A 1 295 ? 12.572 10.485 -19.066 1.00 98.38 295 ILE A O 1
ATOM 2339 N N . ILE A 1 296 ? 13.330 12.481 -19.726 1.00 98.38 296 ILE A N 1
ATOM 2340 C CA . ILE A 1 296 ? 13.154 12.273 -21.161 1.00 98.38 296 ILE A CA 1
ATOM 2341 C C . ILE A 1 296 ? 14.526 11.933 -21.727 1.00 98.38 296 ILE A C 1
ATOM 2343 O O . ILE A 1 296 ? 15.486 12.650 -21.455 1.00 98.38 296 ILE A O 1
ATOM 2347 N N . GLY A 1 297 ? 14.636 10.873 -22.520 1.00 97.56 297 GLY A N 1
ATOM 2348 C CA . GLY A 1 297 ? 15.912 10.466 -23.086 1.00 97.56 297 GLY A CA 1
ATOM 2349 C C . GLY A 1 297 ? 15.855 10.154 -24.571 1.00 97.56 297 GLY A C 1
ATOM 2350 O O . GLY A 1 297 ? 14.858 9.655 -25.098 1.00 97.56 297 GLY A O 1
ATOM 2351 N N . MET A 1 298 ? 16.972 10.448 -25.233 1.00 98.06 298 MET A N 1
ATOM 2352 C CA . MET A 1 298 ? 17.273 10.004 -26.588 1.00 98.06 298 MET A CA 1
ATOM 2353 C C . MET A 1 298 ? 18.629 9.309 -26.590 1.00 98.06 298 MET A C 1
ATOM 2355 O O . MET A 1 298 ? 19.588 9.786 -25.974 1.00 98.06 298 MET A O 1
ATOM 2359 N N . ARG A 1 299 ? 18.713 8.182 -27.286 1.00 96.44 299 ARG A N 1
ATOM 2360 C CA . ARG A 1 299 ? 19.966 7.524 -27.656 1.00 96.44 299 ARG A CA 1
ATOM 2361 C C . ARG A 1 299 ? 20.004 7.429 -29.174 1.00 96.44 299 ARG A C 1
ATOM 2363 O O . ARG A 1 299 ? 18.991 7.101 -29.784 1.00 96.44 299 ARG A O 1
ATOM 2370 N N . ILE A 1 300 ? 21.143 7.739 -29.765 1.00 94.25 300 ILE A N 1
ATOM 2371 C CA . ILE A 1 300 ? 21.396 7.549 -31.188 1.00 94.25 300 ILE A CA 1
ATOM 2372 C C . ILE A 1 300 ? 22.570 6.587 -31.277 1.00 94.25 300 ILE A C 1
ATOM 2374 O O . ILE A 1 300 ? 23.558 6.765 -30.560 1.00 94.25 300 ILE A O 1
ATOM 2378 N N . PHE A 1 301 ? 22.398 5.548 -32.073 1.00 90.81 301 PHE A N 1
ATOM 2379 C CA . PHE A 1 301 ? 23.333 4.460 -32.240 1.00 90.81 301 PHE A CA 1
ATOM 2380 C C . PHE A 1 301 ? 23.614 4.281 -33.730 1.00 90.81 301 PHE A C 1
ATOM 2382 O O . PHE A 1 301 ? 22.661 4.165 -34.500 1.00 90.81 301 PHE A O 1
ATOM 2389 N N . CYS A 1 302 ? 24.895 4.276 -34.088 1.00 86.69 302 CYS A N 1
ATOM 2390 C CA . CYS A 1 302 ? 25.379 3.931 -35.418 1.00 86.69 302 CYS A CA 1
ATOM 2391 C C . CYS A 1 302 ? 26.385 2.795 -35.293 1.00 86.69 302 CYS A C 1
ATOM 2393 O O . CYS A 1 302 ? 27.401 2.953 -34.609 1.00 86.69 302 CYS A O 1
ATOM 2395 N N . ALA A 1 303 ? 26.099 1.671 -35.934 1.00 77.12 303 ALA A N 1
ATOM 2396 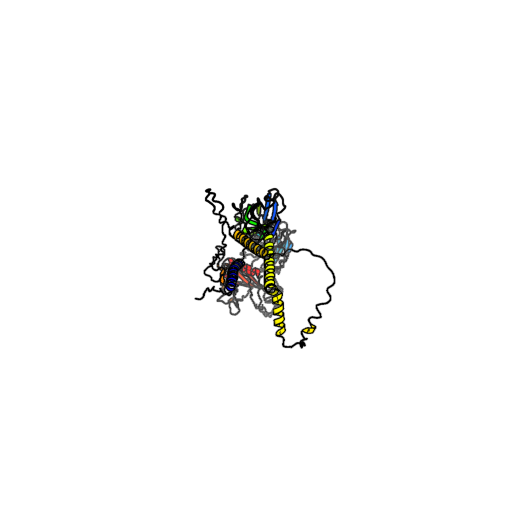C CA . ALA A 1 303 ? 27.025 0.567 -36.072 1.00 77.12 303 ALA A CA 1
ATOM 2397 C C . ALA A 1 303 ? 28.002 0.899 -37.208 1.00 77.12 303 ALA A C 1
ATOM 2399 O O . ALA A 1 303 ? 27.653 0.823 -38.379 1.00 77.12 303 ALA A O 1
ATOM 2400 N N . ASP A 1 304 ? 29.242 1.247 -36.865 1.00 65.94 304 ASP A N 1
ATOM 2401 C CA . ASP A 1 304 ? 30.321 1.562 -37.818 1.00 65.94 304 ASP A CA 1
ATOM 2402 C C . ASP A 1 304 ? 30.826 0.264 -38.486 1.00 65.94 304 ASP A C 1
ATOM 2404 O O . ASP A 1 304 ? 31.873 -0.281 -38.134 1.00 65.94 304 ASP A O 1
ATOM 2408 N N . ASN A 1 305 ? 30.003 -0.318 -39.366 1.00 59.03 305 ASN A N 1
ATOM 2409 C CA . ASN A 1 305 ? 30.205 -1.645 -39.961 1.00 59.03 305 ASN A CA 1
ATOM 2410 C C . ASN A 1 305 ? 30.545 -1.595 -41.476 1.00 59.03 305 ASN A C 1
ATOM 2412 O O . ASN A 1 305 ? 30.626 -2.641 -42.138 1.00 59.03 305 ASN A O 1
ATOM 2416 N N . GLY A 1 306 ? 30.747 -0.388 -42.026 1.00 57.72 306 GLY A N 1
ATOM 2417 C CA . GLY A 1 306 ? 30.635 -0.063 -43.452 1.00 57.72 306 GLY A CA 1
ATOM 2418 C C . GLY A 1 306 ? 31.879 0.526 -44.138 1.00 57.72 306 GLY A C 1
ATOM 2419 O O . GLY A 1 306 ? 33.013 0.314 -43.725 1.00 57.72 306 GLY A O 1
ATOM 2420 N N . GLN A 1 307 ? 31.682 1.139 -45.313 1.00 59.16 307 GLN A N 1
ATOM 2421 C CA . GLN A 1 307 ? 32.722 1.834 -46.089 1.00 59.16 307 GLN A CA 1
ATOM 2422 C C . GLN A 1 307 ? 32.364 3.319 -46.190 1.00 59.16 307 GLN A C 1
ATOM 2424 O O . GLN A 1 307 ? 31.479 3.617 -46.986 1.00 59.16 307 GLN A O 1
ATOM 2429 N N . GLU A 1 308 ? 33.125 4.221 -45.557 1.00 66.12 308 GLU A N 1
ATOM 2430 C CA . GLU A 1 308 ? 33.053 5.688 -45.758 1.00 66.12 308 GLU A CA 1
ATOM 2431 C C . GLU A 1 308 ? 31.617 6.202 -46.018 1.00 66.12 308 GLU A C 1
ATOM 2433 O O . GLU A 1 308 ? 31.356 6.885 -47.020 1.00 66.12 308 GLU A O 1
ATOM 2438 N N . ASP A 1 309 ? 30.668 5.842 -45.157 1.00 71.25 309 ASP A N 1
ATOM 2439 C CA . ASP A 1 309 ? 29.324 6.409 -45.156 1.00 71.25 309 ASP A CA 1
ATOM 2440 C C . ASP A 1 309 ? 29.191 7.528 -44.114 1.00 71.25 309 ASP A C 1
ATOM 2442 O O . ASP A 1 309 ? 30.138 7.977 -43.457 1.00 71.25 309 ASP A O 1
ATOM 2446 N N . ARG A 1 310 ? 28.024 8.163 -44.129 1.00 81.12 310 ARG A N 1
ATOM 2447 C CA . ARG A 1 310 ? 27.770 9.361 -43.346 1.00 81.12 310 ARG A CA 1
ATOM 2448 C C . ARG A 1 310 ? 26.334 9.348 -42.866 1.00 81.12 310 ARG A C 1
ATOM 2450 O O . ARG A 1 310 ? 25.435 9.717 -43.622 1.00 81.12 310 ARG A O 1
ATOM 2457 N N . ASP A 1 311 ? 26.161 9.075 -41.582 1.00 85.38 311 ASP A N 1
ATOM 2458 C CA . ASP A 1 311 ? 24.847 9.021 -40.956 1.00 85.38 311 ASP A CA 1
ATOM 2459 C C . ASP A 1 311 ? 24.452 10.369 -40.379 1.00 85.38 311 ASP A C 1
ATOM 2461 O O . ASP A 1 311 ? 24.917 10.813 -39.327 1.00 85.38 311 ASP A O 1
ATOM 2465 N N . ASP A 1 312 ? 23.564 11.052 -41.093 1.00 88.75 312 ASP A N 1
ATOM 2466 C CA . ASP A 1 312 ? 23.077 12.377 -40.732 1.00 88.75 312 ASP A CA 1
ATOM 2467 C C . ASP A 1 312 ? 21.685 12.283 -40.074 1.00 88.75 312 ASP A C 1
ATOM 2469 O O . ASP A 1 312 ? 20.632 12.384 -40.718 1.00 88.75 312 ASP A O 1
ATOM 2473 N N . TRP A 1 313 ? 21.660 12.195 -38.745 1.00 92.12 313 TRP A N 1
ATOM 2474 C CA . TRP A 1 313 ? 20.445 12.290 -37.934 1.00 92.12 313 TRP A CA 1
ATOM 2475 C C . TRP A 1 313 ? 20.017 13.750 -37.770 1.00 92.12 313 TRP A C 1
ATOM 2477 O O . TRP A 1 313 ? 20.317 14.404 -36.770 1.00 92.12 313 TRP A O 1
ATOM 2487 N N . THR A 1 314 ? 19.324 14.287 -38.776 1.00 91.69 314 THR A N 1
ATOM 2488 C CA . THR A 1 314 ? 19.072 15.735 -38.907 1.00 91.69 314 THR A CA 1
ATOM 2489 C C . THR A 1 314 ? 18.183 16.352 -37.820 1.00 91.69 314 THR A C 1
ATOM 2491 O O . THR A 1 314 ? 18.446 17.478 -37.390 1.00 91.69 314 THR A O 1
ATOM 2494 N N . SER A 1 315 ? 17.126 15.668 -37.366 1.00 94.06 315 SER A N 1
ATOM 2495 C CA . SER A 1 315 ? 16.281 16.158 -36.269 1.00 94.06 315 SER A CA 1
ATOM 2496 C C . SER A 1 315 ? 15.496 15.029 -35.611 1.00 94.06 315 SER A C 1
ATOM 2498 O O . SER A 1 315 ? 14.619 14.433 -36.233 1.00 94.06 315 SER A O 1
ATOM 2500 N N . LEU A 1 316 ? 15.781 14.782 -34.335 1.00 97.44 316 LEU A N 1
ATOM 2501 C CA . LEU A 1 316 ? 15.100 13.819 -33.473 1.00 97.44 316 LEU A CA 1
ATOM 2502 C C . LEU A 1 316 ? 14.373 14.571 -32.372 1.00 97.44 316 LEU A C 1
ATOM 2504 O O . LEU A 1 316 ? 14.984 15.427 -31.730 1.00 97.44 316 LEU A O 1
ATOM 2508 N N . ARG A 1 317 ? 13.081 14.304 -32.163 1.00 97.56 317 ARG A N 1
ATOM 2509 C CA . ARG A 1 317 ? 12.251 15.129 -31.279 1.00 97.56 317 ARG A CA 1
ATOM 2510 C C . ARG A 1 317 ? 11.316 14.321 -30.405 1.00 97.56 317 ARG A C 1
ATOM 2512 O O . ARG A 1 317 ? 10.692 13.374 -30.862 1.00 97.56 317 ARG A O 1
ATOM 2519 N N . ILE A 1 318 ? 11.175 14.764 -29.159 1.00 97.75 318 ILE A N 1
ATOM 2520 C CA . ILE A 1 318 ? 10.081 14.370 -28.267 1.00 97.75 318 ILE A CA 1
ATOM 2521 C C . ILE A 1 318 ? 9.218 15.609 -28.069 1.00 97.75 318 ILE A C 1
ATOM 2523 O O . ILE A 1 318 ? 9.595 16.563 -27.387 1.00 97.75 318 ILE A O 1
ATOM 2527 N N . ASN A 1 319 ? 8.076 15.599 -28.746 1.00 95.44 319 ASN A N 1
ATOM 2528 C CA . ASN A 1 319 ? 7.258 16.777 -29.001 1.00 95.44 319 ASN A CA 1
ATOM 2529 C C . ASN A 1 319 ? 6.181 16.971 -27.946 1.00 95.44 319 ASN A C 1
ATOM 2531 O O . ASN A 1 319 ? 5.687 18.076 -27.747 1.00 95.44 319 ASN A O 1
ATOM 2535 N N . THR A 1 320 ? 5.729 15.888 -27.322 1.00 97.75 320 THR A N 1
ATOM 2536 C CA . THR A 1 320 ? 4.667 15.944 -26.321 1.00 97.75 320 THR A CA 1
ATOM 2537 C C . THR A 1 320 ? 4.931 14.922 -25.240 1.00 97.75 320 THR A C 1
ATOM 2539 O O . THR A 1 320 ? 5.217 13.766 -25.545 1.00 97.75 320 THR A O 1
ATOM 2542 N N . LEU A 1 321 ? 4.791 15.351 -23.991 1.00 98.12 321 LEU A N 1
ATOM 2543 C CA . LEU A 1 321 ? 4.779 14.486 -22.826 1.00 98.12 321 LEU A CA 1
ATOM 2544 C C . LEU A 1 321 ? 3.603 14.885 -21.936 1.00 98.12 321 LEU A C 1
ATOM 2546 O O . LEU A 1 321 ? 3.582 15.976 -21.368 1.00 98.12 321 LEU A O 1
ATOM 2550 N N . ASN A 1 322 ? 2.643 13.977 -21.803 1.00 98.12 322 ASN A N 1
ATOM 2551 C CA . ASN A 1 322 ? 1.550 14.090 -20.851 1.00 98.12 322 ASN A CA 1
ATOM 2552 C C . ASN A 1 322 ? 1.723 13.000 -19.795 1.00 98.12 322 ASN A C 1
ATOM 2554 O O . ASN A 1 322 ? 1.694 11.818 -20.135 1.00 98.12 322 ASN A O 1
ATOM 2558 N N . PHE A 1 323 ? 1.884 13.389 -18.536 1.00 97.88 323 PHE A N 1
ATOM 2559 C CA . PHE A 1 323 ? 1.958 12.472 -17.405 1.00 97.88 323 PHE A CA 1
ATOM 2560 C C . PHE A 1 323 ? 1.014 12.954 -16.309 1.00 97.88 323 PHE A C 1
ATOM 2562 O O . PHE A 1 323 ? 1.110 14.089 -15.838 1.00 97.88 323 PHE A O 1
ATOM 2569 N N . SER A 1 324 ? 0.092 12.085 -15.915 1.00 98.06 324 SER A N 1
ATOM 2570 C CA . SER A 1 324 ? -0.900 12.385 -14.890 1.00 98.06 324 SER A CA 1
ATOM 2571 C C . SER A 1 324 ? -1.212 11.156 -14.059 1.00 98.06 324 SER A C 1
ATOM 2573 O O . SER A 1 324 ? -1.188 10.041 -14.574 1.00 98.06 324 SER A O 1
ATOM 2575 N N . PHE A 1 325 ? -1.579 11.356 -12.802 1.00 98.19 325 PHE A N 1
ATOM 2576 C CA . PHE A 1 325 ? -2.047 10.281 -11.938 1.00 98.19 325 PHE A CA 1
ATOM 2577 C C . PHE A 1 325 ? -3.117 10.792 -10.979 1.00 98.19 325 PHE A C 1
ATOM 2579 O O . PHE A 1 325 ? -3.181 11.987 -10.685 1.00 98.19 325 PHE A O 1
ATOM 2586 N N . SER A 1 326 ? -3.967 9.891 -10.502 1.00 97.94 326 SER A N 1
ATOM 2587 C CA . SER A 1 326 ? -4.950 10.186 -9.461 1.00 97.94 326 SER A CA 1
ATOM 2588 C C . SER A 1 326 ? -4.638 9.397 -8.200 1.00 97.94 326 SER A C 1
ATOM 2590 O O . SER A 1 326 ? -3.974 8.361 -8.258 1.00 97.94 326 SER A O 1
ATOM 2592 N N . TYR A 1 327 ? -5.077 9.911 -7.059 1.00 97.12 327 TYR A N 1
ATOM 2593 C CA . TYR A 1 327 ? -4.840 9.287 -5.767 1.00 97.12 327 TYR A CA 1
ATOM 2594 C C . TYR A 1 327 ? -6.018 9.504 -4.818 1.00 97.12 327 TYR A C 1
ATOM 2596 O O . TYR A 1 327 ? -6.695 10.535 -4.876 1.00 97.12 327 TYR A O 1
ATOM 2604 N N . GLU A 1 328 ? -6.249 8.533 -3.937 1.00 96.38 328 GLU A N 1
ATOM 2605 C CA . GLU A 1 328 ? -7.255 8.585 -2.874 1.00 96.38 328 GLU A CA 1
ATOM 2606 C C . GLU A 1 328 ? -6.599 8.438 -1.501 1.00 96.38 328 GLU A C 1
ATOM 2608 O O . GLU A 1 328 ? -5.581 7.759 -1.366 1.00 96.38 328 GLU A O 1
ATOM 2613 N N . LYS A 1 329 ? -7.149 9.108 -0.487 1.00 95.19 329 LYS A N 1
ATOM 2614 C CA . LYS A 1 329 ? -6.607 9.057 0.872 1.00 95.19 329 LYS A CA 1
ATOM 2615 C C . LYS A 1 329 ? -6.772 7.658 1.460 1.00 95.19 329 LYS A C 1
ATOM 2617 O O . LYS A 1 329 ? -7.837 7.059 1.318 1.00 95.19 329 LYS A O 1
ATOM 2622 N N . ILE A 1 330 ? -5.731 7.152 2.108 1.00 94.75 330 ILE A N 1
ATOM 2623 C CA . ILE A 1 330 ? -5.781 5.907 2.870 1.00 94.75 330 ILE A CA 1
ATOM 2624 C C . ILE A 1 330 ? -6.406 6.221 4.229 1.00 94.75 330 ILE A C 1
ATOM 2626 O O . ILE A 1 330 ? -6.095 7.225 4.856 1.00 94.75 330 ILE A O 1
ATOM 2630 N N . ILE A 1 331 ? -7.339 5.378 4.645 1.00 95.06 331 ILE A N 1
ATOM 2631 C CA . ILE A 1 331 ? -7.927 5.380 5.975 1.00 95.06 331 ILE A CA 1
ATOM 2632 C C . ILE A 1 331 ? -7.326 4.198 6.709 1.00 95.06 331 ILE A C 1
ATOM 2634 O O . ILE A 1 331 ? -7.471 3.061 6.255 1.00 95.06 331 ILE A O 1
ATOM 2638 N N . ASP A 1 332 ? -6.630 4.464 7.806 1.00 93.44 332 ASP A N 1
ATOM 2639 C CA . ASP A 1 332 ? -5.889 3.442 8.524 1.00 93.44 332 ASP A CA 1
ATOM 2640 C C . ASP A 1 332 ? -6.808 2.569 9.388 1.00 93.44 332 ASP A C 1
ATOM 2642 O O . ASP A 1 332 ? -7.715 3.031 10.093 1.00 93.44 332 ASP A O 1
ATOM 2646 N N . LYS A 1 333 ? -6.522 1.264 9.393 1.00 93.44 333 LYS A N 1
ATOM 2647 C CA . LYS A 1 333 ? -7.160 0.315 10.301 1.00 93.44 333 LYS A CA 1
ATOM 2648 C C . LYS A 1 333 ? -6.990 0.757 11.753 1.00 93.44 333 LYS A C 1
ATOM 2650 O O . LYS A 1 333 ? -5.913 1.146 12.193 1.00 93.44 333 LYS A O 1
ATOM 2655 N N . SER A 1 334 ? -8.039 0.564 12.543 1.00 92.38 334 SER A N 1
ATOM 2656 C CA . SER A 1 334 ? -8.139 0.936 13.958 1.00 92.38 334 SER A CA 1
ATOM 2657 C C . SER A 1 334 ? -8.130 2.440 14.239 1.00 92.38 334 SER A C 1
ATOM 2659 O O . SER A 1 334 ? -8.128 2.823 15.416 1.00 92.38 334 SER A O 1
ATOM 2661 N N . SER A 1 335 ? -8.175 3.293 13.210 1.00 94.44 335 SER A N 1
ATOM 2662 C CA . SER A 1 335 ? -8.582 4.684 13.388 1.00 94.44 335 SER A CA 1
ATOM 2663 C C . SER A 1 335 ? -10.005 4.724 13.954 1.00 94.44 335 SER A C 1
ATOM 2665 O O . SER A 1 335 ? -10.860 3.889 13.650 1.00 94.44 335 SER A O 1
ATOM 2667 N N . SER A 1 336 ? -10.259 5.650 14.872 1.00 95.69 336 SER A N 1
ATOM 2668 C CA . SER A 1 336 ? -11.569 5.777 15.498 1.00 95.69 336 SER A CA 1
ATOM 2669 C C . SER A 1 336 ? -11.830 7.182 15.993 1.00 95.69 336 SER A C 1
ATOM 2671 O O . SER A 1 336 ? -10.912 7.923 16.340 1.00 95.69 336 SER A O 1
ATOM 2673 N N . ILE A 1 337 ? -13.108 7.513 16.094 1.00 96.50 337 ILE A N 1
ATOM 2674 C CA . ILE A 1 337 ? -13.564 8.749 16.708 1.00 96.50 337 ILE A CA 1
ATOM 2675 C C . ILE A 1 337 ? -14.633 8.451 17.740 1.00 96.50 337 ILE A C 1
ATOM 2677 O O . ILE A 1 337 ? -15.525 7.633 17.527 1.00 96.50 337 ILE A O 1
ATOM 2681 N N . VAL A 1 338 ? -14.509 9.105 18.889 1.00 96.81 338 VAL A N 1
ATOM 2682 C CA . VAL A 1 338 ? -15.353 8.874 20.053 1.00 96.81 338 VAL A CA 1
ATOM 2683 C C . VAL A 1 338 ? -16.095 10.154 20.403 1.00 96.81 338 VAL A C 1
ATOM 2685 O O . VAL A 1 338 ? -15.463 11.156 20.722 1.00 96.81 338 VAL A O 1
ATOM 2688 N N . LEU A 1 339 ? -17.423 10.097 20.409 1.00 96.62 339 LEU A N 1
ATOM 2689 C CA . LEU A 1 339 ? -18.295 11.103 21.005 1.00 96.62 339 LEU A CA 1
ATOM 2690 C C . LEU A 1 339 ? -18.561 10.716 22.464 1.00 96.62 339 LEU A C 1
ATOM 2692 O O . LEU A 1 339 ? -19.101 9.643 22.739 1.00 96.62 339 LEU A O 1
ATOM 2696 N N . LYS A 1 340 ? -18.172 11.568 23.414 1.00 96.12 340 LYS A N 1
ATOM 2697 C CA . LYS A 1 340 ? -18.208 11.263 24.849 1.00 96.12 340 LYS A CA 1
ATOM 2698 C C . LYS A 1 340 ? -18.967 12.317 25.646 1.00 96.12 340 LYS A C 1
ATOM 2700 O O . LYS A 1 340 ? -18.780 13.511 25.441 1.00 96.12 340 LYS A O 1
ATOM 2705 N N . GLN A 1 341 ? -19.736 11.870 26.637 1.00 94.88 341 GLN A N 1
ATOM 2706 C CA . GLN A 1 341 ? -20.305 12.725 27.678 1.00 94.88 341 GLN A CA 1
ATOM 2707 C C . GLN A 1 341 ? -20.071 12.113 29.064 1.00 94.88 341 GLN A C 1
ATOM 2709 O O . GLN A 1 341 ? -20.288 10.922 29.295 1.00 94.88 341 GLN A O 1
ATOM 2714 N N . SER A 1 342 ? -19.638 12.955 30.005 1.00 94.19 342 SER A N 1
ATOM 2715 C CA . SER A 1 342 ? -19.498 12.604 31.424 1.00 94.19 342 SER A CA 1
ATOM 2716 C C . SER A 1 342 ? -20.601 13.306 32.211 1.00 94.19 342 SER A C 1
ATOM 2718 O O . SER A 1 342 ? -20.731 14.527 32.131 1.00 94.19 342 SER A O 1
ATOM 2720 N N . GLY A 1 343 ? -21.405 12.557 32.959 1.00 88.81 343 GLY A N 1
ATOM 2721 C CA . GLY A 1 343 ? -22.525 13.116 33.723 1.00 88.81 343 GLY A CA 1
ATOM 2722 C C . GLY A 1 343 ? -22.335 13.000 35.230 1.00 88.81 343 GLY A C 1
ATOM 2723 O O . GLY A 1 343 ? -21.219 13.001 35.741 1.00 88.81 343 GLY A O 1
ATOM 2724 N N . LYS A 1 344 ? -23.445 12.950 35.970 1.00 90.44 344 LYS A N 1
ATOM 2725 C CA . LYS A 1 344 ? -23.432 12.814 37.436 1.00 90.44 344 LYS A CA 1
ATOM 2726 C C . LYS A 1 344 ? -23.635 11.359 37.851 1.00 90.44 344 LYS A C 1
ATOM 2728 O O . LYS A 1 344 ? -24.261 10.593 37.119 1.00 90.44 344 LYS A O 1
ATOM 2733 N N . GLU A 1 345 ? -23.121 11.016 39.030 1.00 93.12 345 GLU A N 1
ATOM 2734 C CA . GLU A 1 345 ? -23.437 9.763 39.725 1.00 93.12 345 GLU A CA 1
ATOM 2735 C C . GLU A 1 345 ? -24.915 9.714 40.149 1.00 93.12 345 GLU A C 1
ATOM 2737 O O . GLU A 1 345 ? -25.570 10.753 40.298 1.00 93.12 345 GLU A O 1
ATOM 2742 N N . ILE A 1 346 ? -25.440 8.506 40.368 1.00 93.25 346 ILE A N 1
ATOM 2743 C CA . ILE A 1 346 ? -26.789 8.297 40.898 1.00 93.25 346 ILE A CA 1
ATOM 2744 C C . ILE A 1 346 ? -26.700 8.280 42.427 1.00 93.25 346 ILE A C 1
ATOM 2746 O O . ILE A 1 346 ? -26.225 7.332 43.046 1.00 93.25 346 ILE A O 1
ATOM 2750 N N . THR A 1 347 ? -27.177 9.343 43.066 1.00 91.94 347 THR A N 1
ATOM 2751 C CA . THR A 1 347 ? -27.126 9.464 44.529 1.00 91.94 347 THR A CA 1
ATOM 2752 C C . THR A 1 347 ? -28.245 8.668 45.209 1.00 91.94 347 THR A C 1
ATOM 2754 O O . THR A 1 347 ? -29.399 8.773 44.793 1.00 91.94 347 THR A O 1
ATOM 2757 N N . GLY A 1 348 ? -27.923 7.955 46.291 1.00 89.81 348 GLY A N 1
ATOM 2758 C CA . GLY A 1 348 ? -28.871 7.270 47.183 1.00 89.81 348 GLY A CA 1
ATOM 2759 C C . GLY A 1 348 ? -28.151 6.339 48.169 1.00 89.81 348 GLY A C 1
ATOM 2760 O O . GLY A 1 348 ? -26.949 6.122 48.028 1.00 89.81 348 GLY A O 1
ATOM 2761 N N . GLU A 1 349 ? -28.839 5.802 49.183 1.00 85.12 349 GLU A N 1
ATOM 2762 C CA . GLU A 1 349 ? -28.200 4.905 50.177 1.00 85.12 349 GLU A CA 1
ATOM 2763 C C . GLU A 1 349 ? -28.061 3.451 49.693 1.00 85.12 349 GLU A C 1
ATOM 2765 O O . GLU A 1 349 ? -27.021 2.831 49.906 1.00 85.12 349 GLU A O 1
ATOM 2770 N N . ASN A 1 350 ? -29.098 2.903 49.048 1.00 89.44 350 ASN A N 1
ATOM 2771 C CA . ASN A 1 350 ? -29.091 1.560 48.453 1.00 89.44 350 ASN A CA 1
ATOM 2772 C C . ASN A 1 350 ? -29.845 1.589 47.120 1.00 89.44 350 ASN A C 1
ATOM 2774 O O . ASN A 1 350 ? -31.025 1.241 47.041 1.00 89.44 350 ASN A O 1
ATOM 2778 N N . VAL A 1 351 ? -29.169 2.059 46.080 1.00 92.94 351 VAL A N 1
ATOM 2779 C CA . VAL A 1 351 ? -29.705 2.147 44.725 1.00 92.94 351 VAL A CA 1
ATOM 2780 C C . VAL A 1 351 ? -29.573 0.802 44.014 1.00 92.94 351 VAL A C 1
ATOM 2782 O O . VAL A 1 351 ? -28.483 0.238 43.926 1.00 92.94 351 VAL A O 1
ATOM 2785 N N . GLN A 1 352 ? -30.682 0.318 43.460 1.00 93.69 352 GLN A N 1
ATOM 2786 C CA . GLN A 1 352 ? -30.736 -0.818 42.547 1.00 93.69 352 GLN A CA 1
ATOM 2787 C C . GLN A 1 352 ? -31.192 -0.338 41.169 1.00 93.69 352 GLN A C 1
ATOM 2789 O O . GLN A 1 352 ? -32.276 0.226 41.039 1.00 93.69 352 GLN A O 1
ATOM 2794 N N . ILE A 1 353 ? -30.381 -0.571 40.135 1.00 96.81 353 ILE A N 1
ATOM 2795 C CA . ILE A 1 353 ? -30.774 -0.302 38.747 1.00 96.81 353 ILE A CA 1
ATOM 2796 C C . ILE A 1 353 ? -31.784 -1.373 38.321 1.00 96.81 353 ILE A C 1
ATOM 2798 O O . ILE A 1 353 ? -31.485 -2.563 38.386 1.00 96.81 353 ILE A O 1
ATOM 2802 N N . ASN A 1 354 ? -32.983 -0.951 37.920 1.00 95.19 354 ASN A N 1
ATOM 2803 C CA . ASN A 1 354 ? -34.039 -1.845 37.440 1.00 95.19 354 ASN A CA 1
ATOM 2804 C C . ASN A 1 354 ? -33.922 -2.059 35.928 1.00 95.19 354 ASN A C 1
ATOM 2806 O O . ASN A 1 354 ? -34.057 -3.181 35.453 1.00 95.19 354 ASN A O 1
ATOM 2810 N N . SER A 1 355 ? -33.682 -0.973 35.188 1.00 97.19 355 SER A N 1
ATOM 2811 C CA . SER A 1 355 ? -33.446 -0.976 33.745 1.00 97.19 355 SER A CA 1
ATOM 2812 C C . SER A 1 355 ? -32.681 0.284 33.344 1.00 97.19 355 SER A C 1
ATOM 2814 O O . SER A 1 355 ? -32.793 1.324 33.998 1.00 97.19 355 SER A O 1
ATOM 2816 N N . ALA A 1 356 ? -31.925 0.217 32.256 1.00 97.50 356 ALA A N 1
ATOM 2817 C CA . ALA A 1 356 ? -31.333 1.390 31.638 1.00 97.50 356 ALA A CA 1
ATOM 2818 C C . ALA A 1 356 ? -31.250 1.176 30.134 1.00 97.50 356 ALA A C 1
ATOM 2820 O O . ALA A 1 356 ? -30.717 0.164 29.693 1.00 97.50 356 ALA A O 1
ATOM 2821 N N . ASN A 1 357 ? -31.790 2.116 29.371 1.00 97.94 357 ASN A N 1
ATOM 2822 C CA . ASN A 1 357 ? -31.920 1.982 27.931 1.00 97.94 357 ASN A CA 1
ATOM 2823 C C . ASN A 1 357 ? -31.307 3.200 27.236 1.00 97.94 357 ASN A C 1
ATOM 2825 O O . ASN A 1 357 ? -31.647 4.336 27.585 1.00 97.94 357 ASN A O 1
ATOM 2829 N N . LEU A 1 358 ? -30.377 2.950 26.315 1.00 97.69 358 LEU A N 1
ATOM 2830 C CA . LEU A 1 358 ? -29.760 3.957 25.455 1.00 97.69 358 LEU A CA 1
ATOM 2831 C C . LEU A 1 358 ? -30.421 3.913 24.075 1.00 97.69 358 LEU A C 1
ATOM 2833 O O . LEU A 1 358 ? -30.436 2.864 23.440 1.00 97.69 358 LEU A O 1
ATOM 2837 N N . ASN A 1 359 ? -30.887 5.068 23.607 1.00 97.50 359 ASN A N 1
ATOM 2838 C CA . ASN A 1 359 ? -31.406 5.289 22.260 1.00 97.50 359 ASN A CA 1
ATOM 2839 C C . ASN A 1 359 ? -30.695 6.469 21.614 1.00 97.50 359 ASN A C 1
ATOM 2841 O O . ASN A 1 359 ? -30.338 7.422 22.305 1.00 97.50 359 ASN A O 1
ATOM 2845 N N . PHE A 1 360 ? -30.514 6.412 20.303 1.00 97.25 360 PHE A N 1
ATOM 2846 C CA . PHE A 1 360 ? -30.096 7.544 19.487 1.00 97.25 360 PHE A CA 1
ATOM 2847 C C . PHE A 1 360 ? -30.494 7.301 18.033 1.00 97.25 360 PHE A C 1
ATOM 2849 O O . PHE A 1 360 ? -30.610 6.152 17.588 1.00 97.25 360 PHE A O 1
ATOM 2856 N N . ASP A 1 361 ? -30.668 8.397 17.307 1.00 97.25 361 ASP A N 1
ATOM 2857 C CA . ASP A 1 361 ? -30.854 8.387 15.867 1.00 97.25 361 ASP A CA 1
ATOM 2858 C C . ASP A 1 361 ? -29.496 8.519 15.189 1.00 97.25 361 ASP A C 1
ATOM 2860 O O . ASP A 1 361 ? -28.610 9.241 15.655 1.00 97.25 361 ASP A O 1
ATOM 2864 N N . CYS A 1 362 ? -29.331 7.815 14.076 1.00 97.31 362 CYS A N 1
ATOM 2865 C CA . CYS A 1 362 ? -28.111 7.867 13.287 1.00 97.31 362 CYS A CA 1
ATOM 2866 C C . CYS A 1 362 ? -28.447 7.962 11.798 1.00 97.31 362 CYS A C 1
ATOM 2868 O O . CYS A 1 362 ? -29.441 7.391 11.341 1.00 97.31 362 CYS A O 1
ATOM 2870 N N . MET A 1 363 ? -27.607 8.664 11.042 1.00 97.06 363 MET A N 1
ATOM 2871 C CA . MET A 1 363 ? -27.593 8.606 9.584 1.00 97.06 363 MET A CA 1
ATOM 2872 C C . MET A 1 363 ? -26.166 8.696 9.044 1.00 97.06 363 MET A C 1
ATOM 2874 O O . MET A 1 363 ? -25.278 9.255 9.687 1.00 97.06 363 MET A O 1
ATOM 2878 N N . ILE A 1 364 ? -25.964 8.200 7.828 1.00 97.69 364 ILE A N 1
ATOM 2879 C CA . ILE A 1 364 ? -24.719 8.349 7.071 1.00 97.69 364 ILE A CA 1
ATOM 2880 C C . ILE A 1 364 ? -24.970 9.196 5.818 1.00 97.69 364 ILE A C 1
ATOM 2882 O O . ILE A 1 364 ? -25.935 8.987 5.089 1.00 97.69 364 ILE A O 1
ATOM 2886 N N . ASN A 1 365 ? -24.127 10.191 5.549 1.00 96.94 365 ASN A N 1
ATOM 2887 C CA . ASN A 1 365 ? -24.351 11.104 4.420 1.00 96.94 365 ASN A CA 1
ATOM 2888 C C . ASN A 1 365 ? -24.175 10.440 3.035 1.00 96.94 365 ASN A C 1
ATOM 2890 O O . ASN A 1 365 ? -24.755 10.914 2.056 1.00 96.94 365 ASN A O 1
ATOM 2894 N N . THR A 1 366 ? -23.396 9.357 2.943 1.00 95.38 366 THR A N 1
ATOM 2895 C CA . THR A 1 366 ? -23.143 8.592 1.710 1.00 95.38 366 THR A CA 1
ATOM 2896 C C . THR A 1 366 ? -23.315 7.086 1.942 1.00 95.38 366 THR A C 1
ATOM 2898 O O . THR A 1 366 ? -23.515 6.629 3.062 1.00 95.38 366 THR A O 1
ATOM 2901 N N . THR A 1 367 ? -23.290 6.279 0.877 1.00 94.44 367 THR A N 1
ATOM 2902 C CA . THR A 1 367 ? -23.320 4.814 1.026 1.00 94.44 367 THR A CA 1
ATOM 2903 C C . THR A 1 367 ? -21.973 4.310 1.534 1.00 94.44 367 THR A C 1
ATOM 2905 O O . THR A 1 367 ? -20.945 4.573 0.913 1.00 94.44 367 THR A O 1
ATOM 2908 N N . TRP A 1 368 ? -21.984 3.536 2.621 1.00 96.19 368 TRP A N 1
ATOM 2909 C CA . TRP A 1 368 ? -20.773 2.930 3.170 1.00 96.19 368 TRP A CA 1
ATOM 2910 C C . TRP A 1 368 ? -20.089 1.999 2.145 1.00 96.19 368 TRP A C 1
ATOM 2912 O O . TRP A 1 368 ? -20.768 1.154 1.546 1.00 96.19 368 TRP A O 1
ATOM 2922 N N . PRO A 1 369 ? -18.760 2.092 1.929 1.00 94.69 369 PRO A N 1
ATOM 2923 C CA . PRO A 1 369 ? -18.043 1.264 0.961 1.00 94.69 369 PRO A CA 1
ATOM 2924 C C . PRO A 1 369 ? -17.825 -0.167 1.488 1.00 94.69 369 PRO A C 1
ATOM 2926 O O . PRO A 1 369 ? -16.700 -0.579 1.761 1.00 94.69 369 PRO A O 1
ATOM 2929 N N . LYS A 1 370 ? -18.906 -0.953 1.591 1.00 93.25 370 LYS A N 1
ATOM 2930 C CA . LYS A 1 370 ? -18.938 -2.286 2.228 1.00 93.25 370 LYS A CA 1
ATOM 2931 C C . LYS A 1 370 ? -17.844 -3.249 1.754 1.00 93.25 370 LYS A C 1
ATOM 2933 O O . LYS A 1 370 ? -17.279 -3.955 2.569 1.00 93.25 370 LYS A O 1
ATOM 2938 N N . LEU A 1 371 ? -17.526 -3.259 0.457 1.00 91.19 371 LEU A N 1
ATOM 2939 C CA . LEU A 1 371 ? -16.487 -4.141 -0.098 1.00 91.19 371 LEU A CA 1
ATOM 2940 C C . LEU A 1 371 ? -15.058 -3.729 0.285 1.00 91.19 371 LEU A C 1
ATOM 2942 O O . LEU A 1 371 ? -14.153 -4.546 0.184 1.00 91.19 371 LEU A O 1
ATOM 2946 N N . LYS A 1 372 ? -14.845 -2.458 0.648 1.00 90.88 372 LYS A N 1
ATOM 2947 C CA . LYS A 1 372 ? -13.534 -1.939 1.054 1.00 90.88 372 LYS A CA 1
ATOM 2948 C C . LYS A 1 372 ? -13.367 -1.919 2.577 1.00 90.88 372 LYS A C 1
ATOM 2950 O O . LYS A 1 372 ? -12.239 -1.993 3.044 1.00 90.88 372 LYS A O 1
ATOM 2955 N N . SER A 1 373 ? -14.457 -1.792 3.338 1.00 95.12 373 SER A N 1
ATOM 2956 C CA . SER A 1 373 ? -14.410 -1.850 4.799 1.00 95.12 373 SER A CA 1
ATOM 2957 C C . SER A 1 373 ? -15.639 -2.531 5.394 1.00 95.12 373 SER A C 1
ATOM 2959 O O . SER A 1 373 ? -16.643 -1.892 5.707 1.00 95.12 373 SER A O 1
ATOM 2961 N N . GLU A 1 374 ? -15.564 -3.844 5.539 1.00 94.44 374 GLU A N 1
ATOM 2962 C CA . GLU A 1 374 ? -16.642 -4.658 6.097 1.00 94.44 374 GLU A CA 1
ATOM 2963 C C . GLU A 1 374 ? -16.636 -4.696 7.632 1.00 94.44 374 GLU A C 1
ATOM 2965 O O . GLU A 1 374 ? -17.692 -4.866 8.228 1.00 94.44 374 GLU A O 1
ATOM 2970 N N . ASN A 1 375 ? -15.486 -4.462 8.272 1.00 95.75 375 ASN A N 1
ATOM 2971 C CA . ASN A 1 375 ? -15.287 -4.640 9.715 1.00 95.75 375 ASN A CA 1
ATOM 2972 C C . ASN A 1 375 ? -15.445 -3.341 10.526 1.00 95.75 375 ASN A C 1
ATOM 2974 O O . ASN A 1 375 ? -15.055 -3.276 11.697 1.00 95.75 375 ASN A O 1
ATOM 2978 N N . SER A 1 376 ? -15.940 -2.272 9.901 1.00 97.50 376 SER A N 1
ATOM 2979 C CA . SER A 1 376 ? -16.143 -0.985 10.568 1.00 97.50 376 SER A CA 1
ATOM 2980 C C . SER A 1 376 ? -17.510 -0.905 11.236 1.00 97.50 376 SER A C 1
ATOM 2982 O O . SER A 1 376 ? -18.534 -1.229 10.634 1.00 97.50 376 SER A O 1
ATOM 2984 N N . GLU A 1 377 ? -17.531 -0.415 12.473 1.00 97.94 377 GLU A N 1
ATOM 2985 C CA . GLU A 1 377 ? -18.678 -0.550 13.374 1.00 97.94 377 GLU A CA 1
ATOM 2986 C C . GLU A 1 377 ? -18.822 0.631 14.350 1.00 97.94 377 GLU A C 1
ATOM 2988 O O . GLU A 1 377 ? -17.858 1.337 14.666 1.00 97.94 377 GLU A O 1
ATOM 2993 N N . ILE A 1 378 ? -20.035 0.826 14.876 1.00 98.00 378 ILE A N 1
ATOM 2994 C CA . ILE A 1 378 ? -20.298 1.654 16.056 1.00 98.00 378 ILE A CA 1
ATOM 2995 C C . ILE A 1 378 ? -20.189 0.781 17.306 1.00 98.00 378 ILE A C 1
ATOM 2997 O O . ILE A 1 378 ? -20.845 -0.257 17.421 1.00 98.00 378 ILE A O 1
ATOM 3001 N N . ARG A 1 379 ? -19.405 1.249 18.278 1.00 97.69 379 ARG A N 1
ATOM 3002 C CA . ARG A 1 379 ? -19.253 0.657 19.610 1.00 97.69 379 ARG A CA 1
ATOM 3003 C C . ARG A 1 379 ? -19.783 1.599 20.678 1.00 97.69 379 ARG A C 1
ATOM 3005 O O . ARG A 1 379 ? -19.554 2.807 20.634 1.00 97.69 379 ARG A O 1
ATOM 3012 N N . ILE A 1 380 ? -20.444 1.035 21.680 1.00 97.88 380 ILE A N 1
ATOM 3013 C CA . ILE A 1 380 ? -20.978 1.777 22.823 1.00 97.88 380 ILE A CA 1
ATOM 3014 C C . ILE A 1 380 ? -20.172 1.391 24.055 1.00 97.88 380 ILE A C 1
ATOM 3016 O O . ILE A 1 380 ? -20.045 0.207 24.360 1.00 97.88 380 ILE A O 1
ATOM 3020 N N . ASN A 1 381 ? -19.673 2.377 24.802 1.00 97.06 381 ASN A N 1
ATOM 3021 C CA . ASN A 1 381 ? -19.068 2.125 26.104 1.00 97.06 381 ASN A CA 1
ATOM 3022 C C . ASN A 1 381 ? -19.770 2.909 27.210 1.00 97.06 381 ASN A C 1
ATOM 3024 O O . ASN A 1 381 ? -20.060 4.099 27.082 1.00 97.06 381 ASN A O 1
ATOM 3028 N N . ILE A 1 382 ? -19.966 2.235 28.341 1.00 96.88 382 ILE A N 1
ATOM 3029 C CA . ILE A 1 382 ? -20.494 2.810 29.575 1.00 96.88 382 ILE A CA 1
ATOM 3030 C C . ILE A 1 382 ? -19.465 2.585 30.680 1.00 96.88 382 ILE A C 1
ATOM 3032 O O . ILE A 1 382 ? -19.057 1.454 30.937 1.00 96.88 382 ILE A O 1
ATOM 3036 N N . ASN A 1 383 ? -19.005 3.653 31.334 1.00 93.88 383 ASN A N 1
ATOM 3037 C CA . ASN A 1 383 ? -17.965 3.589 32.374 1.00 93.88 383 ASN A CA 1
ATOM 3038 C C . ASN A 1 383 ? -16.693 2.851 31.916 1.00 93.88 383 ASN A C 1
ATOM 3040 O O . ASN A 1 383 ? -16.104 2.072 32.667 1.00 93.88 383 ASN A O 1
ATOM 3044 N N . ASN A 1 384 ? -16.272 3.106 30.671 1.00 92.75 384 ASN A N 1
ATOM 3045 C CA . ASN A 1 384 ? -15.135 2.454 30.007 1.00 92.75 384 ASN A CA 1
ATOM 3046 C C . ASN A 1 384 ? -15.285 0.929 29.843 1.00 92.75 384 ASN A C 1
ATOM 3048 O O . ASN A 1 384 ? -14.287 0.229 29.679 1.00 92.75 384 ASN A O 1
ATOM 3052 N N . LYS A 1 385 ? -16.512 0.406 29.910 1.00 95.31 385 LYS A N 1
ATOM 3053 C CA . LYS A 1 385 ? -16.832 -0.985 29.594 1.00 95.31 385 LYS A CA 1
ATOM 3054 C C . LYS A 1 385 ? -17.650 -1.022 28.314 1.00 95.31 385 LYS A C 1
ATOM 3056 O O . LYS A 1 385 ? -18.665 -0.333 28.221 1.00 95.31 385 LYS A O 1
ATOM 3061 N N . GLU A 1 386 ? -17.196 -1.821 27.362 1.00 96.44 386 GLU A N 1
ATOM 3062 C CA . GLU A 1 386 ? -17.861 -2.017 26.077 1.00 96.44 386 GLU A CA 1
ATOM 3063 C C . GLU A 1 386 ? -19.178 -2.783 26.257 1.00 96.44 386 GLU A C 1
ATOM 3065 O O . GLU A 1 386 ? -19.275 -3.725 27.054 1.00 96.44 386 GLU A O 1
ATOM 3070 N N . HIS A 1 387 ? -20.206 -2.342 25.541 1.00 97.31 387 HIS A N 1
ATOM 3071 C CA . HIS A 1 387 ? -21.454 -3.067 25.374 1.00 97.31 387 HIS A CA 1
ATOM 3072 C C . HIS A 1 387 ? -21.291 -4.147 24.297 1.00 97.31 387 HIS A C 1
ATOM 3074 O O . HIS A 1 387 ? -20.553 -3.963 23.337 1.00 97.31 387 HIS A O 1
ATOM 3080 N N . ASN A 1 388 ? -21.960 -5.290 24.459 1.00 94.69 388 ASN A N 1
ATOM 3081 C CA . ASN A 1 388 ? -21.724 -6.440 23.580 1.00 94.69 388 ASN A CA 1
ATOM 3082 C C . ASN A 1 388 ? -22.309 -6.259 22.173 1.00 94.69 388 ASN A C 1
ATOM 3084 O O . ASN A 1 388 ? -21.792 -6.852 21.230 1.00 94.69 388 ASN A O 1
ATOM 3088 N N . GLU A 1 389 ? -23.405 -5.510 22.041 1.00 96.06 389 GLU A N 1
ATOM 3089 C CA . GLU A 1 389 ? -24.027 -5.251 20.743 1.00 96.06 389 GLU A CA 1
ATOM 3090 C C . GLU A 1 389 ? -23.264 -4.150 20.006 1.00 96.06 389 GLU A C 1
ATOM 3092 O O . GLU A 1 389 ? -22.949 -3.099 20.572 1.00 96.06 389 GLU A O 1
ATOM 3097 N N . ARG A 1 390 ? -22.975 -4.419 18.734 1.00 96.69 390 ARG A N 1
ATOM 3098 C CA . ARG A 1 390 ? -22.260 -3.535 17.817 1.00 96.69 390 ARG A CA 1
ATOM 3099 C C . ARG A 1 390 ? -23.112 -3.325 16.575 1.00 96.69 390 ARG A C 1
ATOM 3101 O O . ARG A 1 390 ? -23.954 -4.165 16.261 1.00 96.69 390 ARG A O 1
ATOM 3108 N N . ILE A 1 391 ? -22.916 -2.195 15.908 1.00 97.00 391 ILE A N 1
ATOM 3109 C CA . ILE A 1 391 ? -23.664 -1.849 14.698 1.00 97.00 391 ILE A CA 1
ATOM 3110 C C . ILE A 1 391 ? -22.682 -1.735 13.543 1.00 97.00 391 ILE A C 1
ATOM 3112 O O . ILE A 1 391 ? -21.812 -0.865 13.579 1.00 97.00 391 ILE A O 1
ATOM 3116 N N . ASP A 1 392 ? -22.851 -2.540 12.504 1.00 96.94 392 ASP A N 1
ATOM 3117 C CA . ASP A 1 392 ? -22.033 -2.428 11.300 1.00 96.94 392 ASP A CA 1
ATOM 3118 C C . ASP A 1 392 ? -22.340 -1.110 10.582 1.00 96.94 392 ASP A C 1
ATOM 3120 O O . ASP A 1 392 ? -23.500 -0.767 10.337 1.00 96.94 392 ASP A O 1
ATOM 3124 N N . LEU A 1 393 ? -21.306 -0.366 10.173 1.00 97.00 393 LEU A N 1
ATOM 3125 C CA . LEU A 1 393 ? -21.508 0.895 9.444 1.00 97.00 393 LEU A CA 1
ATOM 3126 C C . LEU A 1 393 ? -22.212 0.683 8.097 1.00 97.00 393 LEU A C 1
ATOM 3128 O O . LEU A 1 393 ? -22.846 1.602 7.581 1.00 97.00 393 LEU A O 1
ATOM 3132 N N . SER A 1 394 ? -22.147 -0.536 7.550 1.00 96.31 394 SER A N 1
ATOM 3133 C CA . SER A 1 394 ? -22.839 -0.906 6.313 1.00 96.31 394 SER A CA 1
ATOM 3134 C C . SER A 1 394 ? -24.363 -0.999 6.446 1.00 96.31 394 SER A C 1
ATOM 3136 O O . SER A 1 394 ? -25.050 -0.978 5.425 1.00 96.31 394 SER A O 1
ATOM 3138 N N . ASP A 1 395 ? -24.879 -1.075 7.677 1.00 96.06 395 ASP A N 1
ATOM 3139 C CA . ASP A 1 395 ? -26.311 -1.202 7.965 1.00 96.06 395 ASP A CA 1
ATOM 3140 C C . ASP A 1 395 ? -26.984 0.157 8.236 1.00 96.06 395 ASP A C 1
ATOM 3142 O O . ASP A 1 395 ? -28.210 0.242 8.349 1.00 96.06 395 ASP A O 1
ATOM 3146 N N . ILE A 1 396 ? -26.200 1.238 8.318 1.00 96.50 396 ILE A N 1
ATOM 3147 C CA . ILE A 1 396 ? -26.700 2.593 8.574 1.00 96.50 396 ILE A CA 1
ATOM 3148 C C . ILE A 1 396 ? -27.264 3.193 7.282 1.00 96.50 396 ILE A C 1
ATOM 3150 O O . ILE A 1 396 ? -26.628 3.189 6.228 1.00 96.50 396 ILE A O 1
ATOM 3154 N N . ASN A 1 397 ? -28.468 3.756 7.376 1.00 94.25 397 ASN A N 1
ATOM 3155 C CA . ASN A 1 397 ? -29.152 4.379 6.248 1.00 94.25 397 ASN A CA 1
ATOM 3156 C C . ASN A 1 397 ? -28.769 5.852 6.069 1.00 94.25 397 ASN A C 1
ATOM 3158 O O . ASN A 1 397 ? -28.321 6.534 6.990 1.00 94.25 397 ASN A O 1
ATOM 3162 N N . ASN A 1 398 ? -29.053 6.383 4.881 1.00 95.75 398 ASN A N 1
ATOM 3163 C CA . ASN A 1 398 ? -28.861 7.797 4.552 1.00 95.75 398 ASN A CA 1
ATOM 3164 C C . ASN A 1 398 ? -30.003 8.725 5.004 1.00 95.75 398 ASN A C 1
ATOM 3166 O O . ASN A 1 398 ? -30.143 9.845 4.512 1.00 95.75 398 ASN A O 1
ATOM 3170 N N . ILE A 1 399 ? -30.853 8.239 5.903 1.00 95.06 399 ILE A N 1
ATOM 3171 C CA . ILE A 1 399 ? -31.970 8.961 6.504 1.00 95.06 399 ILE A CA 1
ATOM 3172 C C . ILE A 1 399 ? -31.926 8.641 7.993 1.00 95.06 399 ILE A C 1
ATOM 3174 O O . ILE A 1 399 ? -31.676 7.491 8.350 1.00 95.06 399 ILE A O 1
ATOM 3178 N N . TYR A 1 400 ? -32.206 9.635 8.836 1.00 95.12 400 TYR A N 1
ATOM 3179 C CA . TYR A 1 400 ? -32.322 9.429 10.274 1.00 95.12 400 TYR A CA 1
ATOM 3180 C C . TYR A 1 400 ? -33.306 8.310 10.605 1.00 95.12 400 TYR A C 1
ATOM 3182 O O . TYR A 1 400 ? -34.478 8.339 10.214 1.00 95.12 400 TYR A O 1
ATOM 3190 N N . SER A 1 401 ? -32.806 7.343 11.359 1.00 93.62 401 SER A N 1
ATOM 3191 C CA . SER A 1 401 ? -33.596 6.288 11.968 1.00 93.62 401 SER A CA 1
ATOM 3192 C C . SER A 1 401 ? -33.014 5.933 13.325 1.00 93.62 401 SER A C 1
ATOM 3194 O O . SER A 1 401 ? -31.789 5.923 13.482 1.00 93.62 401 SER A O 1
ATOM 3196 N N . GLU A 1 402 ? -33.894 5.581 14.261 1.00 93.81 402 GLU A N 1
ATOM 3197 C CA . GLU A 1 402 ? -33.497 4.920 15.501 1.00 93.81 402 GLU A CA 1
ATOM 3198 C C . GLU A 1 402 ? -32.688 3.675 15.139 1.00 93.81 402 GLU A C 1
ATOM 3200 O O . GLU A 1 402 ? -33.136 2.831 14.356 1.00 93.81 402 GLU A O 1
ATOM 3205 N N . ILE A 1 403 ? -31.480 3.575 15.689 1.00 93.06 403 ILE A N 1
ATOM 3206 C CA . ILE A 1 403 ? -30.548 2.509 15.312 1.00 93.06 403 ILE A CA 1
ATOM 3207 C C . ILE A 1 403 ? -31.053 1.121 15.740 1.00 93.06 403 ILE A C 1
ATOM 3209 O O . ILE A 1 403 ? -30.816 0.127 15.059 1.00 93.06 403 ILE A O 1
ATOM 3213 N N . LEU A 1 404 ? -31.808 1.072 16.842 1.00 94.00 404 LEU A N 1
ATOM 3214 C CA . LEU A 1 404 ? -32.541 -0.087 17.340 1.00 94.00 404 LEU A CA 1
ATOM 3215 C C . LEU A 1 404 ? -33.874 0.385 17.921 1.00 94.00 404 LEU A C 1
ATOM 3217 O O . LEU A 1 404 ? -33.889 1.234 18.806 1.00 94.00 404 LEU A O 1
ATOM 3221 N N . ALA A 1 405 ? -34.981 -0.217 17.480 1.00 91.88 405 ALA A N 1
ATOM 3222 C CA . ALA A 1 405 ? -36.333 0.189 17.884 1.00 91.88 405 ALA A CA 1
ATOM 3223 C C . ALA A 1 405 ? -36.610 0.055 19.397 1.00 91.88 405 ALA A C 1
ATOM 3225 O O . ALA A 1 405 ? -37.448 0.772 19.937 1.00 91.88 405 ALA A O 1
ATOM 3226 N N . ASP A 1 406 ? -35.929 -0.874 20.076 1.00 93.69 406 ASP A N 1
ATOM 3227 C CA . ASP A 1 406 ? -36.066 -1.098 21.522 1.00 93.69 406 ASP A CA 1
ATOM 3228 C C . ASP A 1 406 ? -34.894 -0.510 22.332 1.00 93.69 406 ASP A C 1
ATOM 3230 O O . ASP A 1 406 ? -34.905 -0.586 23.563 1.00 93.69 406 ASP A O 1
ATOM 3234 N N . GLY A 1 407 ? -33.890 0.071 21.668 1.00 95.25 407 GLY A N 1
ATOM 3235 C CA . GLY A 1 407 ? -32.665 0.578 22.286 1.00 95.25 407 GLY A CA 1
ATOM 3236 C C . GLY A 1 407 ? -31.709 -0.467 22.841 1.00 95.25 407 GLY A C 1
ATOM 3237 O O . GLY A 1 407 ? -31.989 -1.662 22.866 1.00 95.25 407 GLY A O 1
ATOM 3238 N N . PHE A 1 408 ? -30.572 0.010 23.342 1.00 97.44 408 PHE A N 1
ATOM 3239 C CA . PHE A 1 408 ? -29.554 -0.822 23.983 1.00 97.44 408 PHE A CA 1
ATOM 3240 C C . PHE A 1 408 ? -29.832 -0.957 25.480 1.00 97.44 408 PHE A C 1
ATOM 3242 O O . PHE A 1 408 ? -29.854 0.047 26.200 1.00 97.44 408 PHE A O 1
ATOM 3249 N N . ASP A 1 409 ? -29.989 -2.187 25.979 1.00 97.56 409 ASP A N 1
ATOM 3250 C CA . ASP A 1 409 ? -30.039 -2.446 27.423 1.00 97.56 409 ASP A CA 1
ATOM 3251 C C . ASP A 1 409 ? -28.633 -2.376 28.030 1.00 97.56 409 ASP A C 1
ATOM 3253 O O . ASP A 1 409 ? -27.806 -3.283 27.905 1.00 97.56 409 ASP A O 1
ATOM 3257 N N . ILE A 1 410 ? -28.372 -1.278 28.732 1.00 97.62 410 ILE A N 1
ATOM 3258 C CA . ILE A 1 410 ? -27.086 -0.981 29.362 1.00 97.62 410 ILE A CA 1
ATOM 3259 C C . ILE A 1 410 ? -27.140 -1.091 30.891 1.00 97.62 410 ILE A C 1
ATOM 3261 O O . ILE A 1 410 ? -26.185 -0.703 31.567 1.00 97.62 410 ILE A O 1
ATOM 3265 N N . ALA A 1 411 ? -28.224 -1.630 31.468 1.00 97.12 411 ALA A N 1
ATOM 3266 C CA . ALA A 1 411 ? -28.423 -1.682 32.921 1.00 97.12 411 ALA A CA 1
ATOM 3267 C C . ALA A 1 411 ? -27.255 -2.349 33.663 1.00 97.12 411 ALA A C 1
ATOM 3269 O O . ALA A 1 411 ? -26.836 -1.882 34.722 1.00 97.12 411 ALA A O 1
ATOM 3270 N N . TYR A 1 412 ? -26.695 -3.413 33.080 1.00 96.31 412 TYR A N 1
ATOM 3271 C CA . TYR A 1 412 ? -25.607 -4.196 33.670 1.00 96.31 412 TYR A CA 1
ATOM 3272 C C . TYR A 1 412 ? -24.248 -3.472 33.687 1.00 96.31 412 TYR A C 1
ATOM 3274 O O . TYR A 1 412 ? -23.339 -3.892 34.409 1.00 96.31 412 TYR A O 1
ATOM 3282 N N . LEU A 1 413 ? -24.093 -2.397 32.906 1.00 96.38 413 LEU A N 1
ATOM 3283 C CA . LEU A 1 413 ? -22.861 -1.608 32.833 1.00 96.38 413 LEU A CA 1
ATOM 3284 C C . LEU A 1 413 ? -22.847 -0.436 33.826 1.00 96.38 413 LEU A C 1
ATOM 3286 O O . LEU A 1 413 ? -21.777 0.099 34.127 1.00 96.38 413 LEU A O 1
ATOM 3290 N N . ILE A 1 414 ? -24.010 -0.051 34.359 1.00 95.81 414 ILE A N 1
ATOM 3291 C CA . ILE A 1 414 ? -24.156 1.112 35.237 1.00 95.81 414 ILE A CA 1
ATOM 3292 C C . ILE A 1 414 ? -23.837 0.736 36.685 1.00 95.81 414 ILE A C 1
ATOM 3294 O O . ILE A 1 414 ? -24.502 -0.099 37.297 1.00 95.81 414 ILE A O 1
ATOM 3298 N N . ASN A 1 415 ? -22.853 1.425 37.265 1.00 94.00 415 ASN A N 1
ATOM 3299 C CA . ASN A 1 415 ? -22.625 1.434 38.707 1.00 94.00 415 ASN A CA 1
ATOM 3300 C C . ASN A 1 415 ? -23.232 2.722 39.294 1.00 94.00 415 ASN A C 1
ATOM 3302 O O . ASN A 1 415 ? -22.763 3.804 38.938 1.00 94.00 415 ASN A O 1
ATOM 3306 N N . PRO A 1 416 ? -24.260 2.649 40.163 1.00 91.19 416 PRO A N 1
ATOM 3307 C CA . PRO A 1 416 ? -24.966 3.840 40.639 1.00 91.19 416 PRO A CA 1
ATOM 3308 C C . PRO A 1 416 ? -24.067 4.834 41.386 1.00 91.19 416 PRO A C 1
ATOM 3310 O O . PRO A 1 416 ? -24.320 6.030 41.330 1.00 91.19 416 PRO A O 1
ATOM 3313 N N . TYR A 1 417 ? -22.992 4.367 42.025 1.00 93.06 417 TYR A N 1
ATOM 3314 C CA . TYR A 1 417 ? -22.107 5.197 42.855 1.00 93.06 417 TYR A CA 1
ATOM 3315 C C . TYR A 1 417 ? -20.830 5.652 42.140 1.00 93.06 417 TYR A C 1
ATOM 3317 O O . TYR A 1 417 ? -19.840 5.995 42.786 1.00 93.06 417 TYR A O 1
ATOM 3325 N N . GLU A 1 418 ? -20.817 5.594 40.811 1.00 93.75 418 GLU A N 1
ATOM 3326 C CA . GLU A 1 418 ? -19.722 6.096 39.989 1.00 93.75 418 GLU A CA 1
ATOM 3327 C C . GLU A 1 418 ? -20.240 7.166 39.031 1.00 93.75 418 GLU A C 1
ATOM 3329 O O . GLU A 1 418 ? -21.413 7.187 38.651 1.00 93.75 418 GLU A O 1
ATOM 3334 N N . ILE A 1 419 ? -19.340 8.060 38.617 1.00 92.88 419 ILE A N 1
ATOM 3335 C CA . ILE A 1 419 ? -19.617 9.000 37.533 1.00 92.88 419 ILE A CA 1
ATOM 3336 C C . ILE A 1 419 ? -19.938 8.183 36.287 1.00 92.88 419 ILE A C 1
ATOM 3338 O O . ILE A 1 419 ? -19.082 7.448 35.790 1.00 92.88 419 ILE A O 1
ATOM 3342 N N . LEU A 1 420 ? -21.165 8.329 35.794 1.00 93.81 420 LEU A N 1
ATOM 3343 C CA . LEU A 1 420 ? -21.577 7.683 34.564 1.00 93.81 420 LEU A CA 1
ATOM 3344 C C . LEU A 1 420 ? -20.865 8.366 33.379 1.00 93.81 420 LEU A C 1
ATOM 3346 O O . LEU A 1 420 ? -20.808 9.594 33.284 1.00 93.81 420 LEU A O 1
ATOM 3350 N N . ASN A 1 421 ? -20.255 7.573 32.508 1.00 95.94 421 ASN A N 1
ATOM 3351 C CA . ASN A 1 421 ? -19.592 8.041 31.295 1.00 95.94 421 ASN A CA 1
ATOM 3352 C C . ASN A 1 421 ? -20.171 7.274 30.117 1.00 95.94 421 ASN A C 1
ATOM 3354 O O . ASN A 1 421 ? -20.064 6.049 30.098 1.00 95.94 421 ASN A O 1
ATOM 3358 N N . LEU A 1 422 ? -20.749 7.989 29.157 1.00 96.31 422 LEU A N 1
ATOM 3359 C CA . LEU A 1 422 ? -21.200 7.435 27.887 1.00 96.31 422 LEU A CA 1
ATOM 3360 C C . LEU A 1 422 ? -20.166 7.768 26.821 1.00 96.31 422 LEU A C 1
ATOM 3362 O O . LEU A 1 422 ? -19.744 8.923 26.712 1.00 96.31 422 LEU A O 1
ATOM 3366 N N . SER A 1 423 ? -19.796 6.780 26.015 1.00 97.38 423 SER A N 1
ATOM 3367 C CA . SER A 1 423 ? -19.131 7.031 24.748 1.00 97.38 423 SER A CA 1
ATOM 3368 C C . SER A 1 423 ? -19.727 6.217 23.609 1.00 97.38 423 SER A C 1
ATOM 3370 O O . SER A 1 423 ? -19.997 5.026 23.749 1.00 97.38 423 SER A O 1
ATOM 3372 N N . ILE A 1 424 ? -19.915 6.892 22.478 1.00 97.44 424 ILE A N 1
ATOM 3373 C CA . ILE A 1 424 ? -20.294 6.303 21.199 1.00 97.44 424 ILE A CA 1
ATOM 3374 C C . ILE A 1 424 ? -19.068 6.435 20.299 1.00 97.44 424 ILE A C 1
ATOM 3376 O O . ILE A 1 424 ? -18.592 7.541 20.047 1.00 97.44 424 ILE A O 1
ATOM 3380 N N . GLN A 1 425 ? -18.503 5.308 19.891 1.00 97.44 425 GLN A N 1
ATOM 3381 C CA . GLN A 1 425 ? -17.273 5.231 19.116 1.00 97.44 425 GLN A CA 1
ATOM 3382 C C . GLN A 1 425 ? -17.580 4.715 17.718 1.00 97.44 425 GLN A C 1
ATOM 3384 O O . GLN A 1 425 ? -18.195 3.666 17.583 1.00 97.44 425 GLN A O 1
ATOM 3389 N N . ILE A 1 426 ? -17.072 5.393 16.697 1.00 97.69 426 ILE A N 1
ATOM 3390 C CA . ILE A 1 426 ? -16.952 4.837 15.349 1.00 97.69 426 ILE A CA 1
ATOM 3391 C C . ILE A 1 426 ? -15.565 4.229 15.245 1.00 97.69 426 ILE A C 1
ATOM 3393 O O . ILE A 1 426 ? -14.567 4.934 15.403 1.00 97.69 426 ILE A O 1
ATOM 3397 N N . PHE A 1 427 ? -15.508 2.921 15.031 1.00 96.88 427 PHE A N 1
ATOM 3398 C CA . PHE A 1 427 ? -14.278 2.159 14.894 1.00 96.88 427 PHE A CA 1
ATOM 3399 C C . PHE A 1 427 ? -14.112 1.691 13.451 1.00 96.88 427 PHE A C 1
ATOM 3401 O O . PHE A 1 427 ? -15.017 1.071 12.897 1.00 96.88 427 PHE A O 1
ATOM 3408 N N . LEU A 1 428 ? -12.944 1.960 12.867 1.00 97.25 428 LEU A N 1
ATOM 3409 C CA . LEU A 1 428 ? -12.618 1.550 11.506 1.00 97.25 428 LEU A CA 1
ATOM 3410 C C . LEU A 1 428 ? -11.830 0.240 11.538 1.00 97.25 428 LEU A C 1
ATOM 3412 O O . LEU A 1 428 ? -10.720 0.187 12.065 1.00 97.25 428 LEU A O 1
ATOM 3416 N N . GLY A 1 429 ? -12.421 -0.842 11.032 1.00 94.62 429 GLY A N 1
ATOM 3417 C CA . GLY A 1 429 ? -11.866 -2.196 11.159 1.00 94.62 429 GLY A CA 1
ATOM 3418 C C . GLY A 1 429 ? -10.829 -2.581 10.105 1.00 94.62 429 GLY A C 1
ATOM 3419 O O . GLY A 1 429 ? -10.073 -3.537 10.314 1.00 94.62 429 GLY A O 1
ATOM 3420 N N . ASP A 1 430 ? -10.750 -1.811 9.021 1.00 95.50 430 ASP A N 1
ATOM 3421 C CA . ASP A 1 430 ? -9.977 -2.122 7.816 1.00 95.50 430 ASP A CA 1
ATOM 3422 C C . ASP A 1 430 ? -9.147 -0.921 7.369 1.00 95.50 430 ASP A C 1
ATOM 3424 O O . ASP A 1 430 ? -9.477 0.218 7.696 1.00 95.50 430 ASP A O 1
ATOM 3428 N N . THR A 1 431 ? -8.094 -1.183 6.592 1.00 94.12 431 THR A N 1
ATOM 3429 C CA . THR A 1 431 ? -7.380 -0.137 5.855 1.00 94.12 431 THR A CA 1
ATOM 3430 C C . THR A 1 431 ? -7.995 -0.021 4.468 1.00 94.12 431 THR A C 1
ATOM 3432 O O . THR A 1 431 ? -8.056 -1.018 3.748 1.00 94.12 431 THR A O 1
ATOM 3435 N N . PHE A 1 432 ? -8.435 1.170 4.066 1.00 95.19 432 PHE A N 1
ATOM 3436 C CA . PHE A 1 432 ? -9.075 1.351 2.762 1.00 95.19 432 PHE A CA 1
ATOM 3437 C C . PHE A 1 432 ? -8.879 2.742 2.173 1.00 95.19 432 PHE A C 1
ATOM 3439 O O . PHE A 1 432 ? -8.685 3.716 2.886 1.00 95.19 432 PHE A O 1
ATOM 3446 N N . GLY A 1 433 ? -8.959 2.838 0.846 1.00 94.44 433 GLY A N 1
ATOM 3447 C CA . GLY A 1 433 ? -8.929 4.116 0.146 1.00 94.44 433 GLY A CA 1
ATOM 3448 C C . GLY A 1 433 ? -10.303 4.790 0.103 1.00 94.44 433 GLY A C 1
ATOM 3449 O O . GLY A 1 433 ? -11.300 4.157 -0.279 1.00 94.44 433 GLY A O 1
ATOM 3450 N N . LEU A 1 434 ? -10.341 6.071 0.474 1.00 95.75 434 LEU A N 1
ATOM 3451 C CA . LEU A 1 434 ? -11.546 6.888 0.557 1.00 95.75 434 LEU A CA 1
ATOM 3452 C C . LEU A 1 434 ? -11.389 8.198 -0.232 1.00 95.75 434 LEU A C 1
ATOM 3454 O O . LEU A 1 434 ? -10.605 9.087 0.109 1.00 95.75 434 LEU A O 1
ATOM 3458 N N . ASN A 1 435 ? -12.184 8.321 -1.292 1.00 94.88 435 ASN A N 1
ATOM 3459 C CA . ASN A 1 435 ? -12.160 9.439 -2.234 1.00 94.88 435 ASN A CA 1
ATOM 3460 C C . ASN A 1 435 ? -12.876 10.703 -1.724 1.00 94.88 435 ASN A C 1
ATOM 3462 O O . ASN A 1 435 ? -12.534 11.806 -2.144 1.00 94.88 435 ASN A O 1
ATOM 3466 N N . GLU A 1 436 ? -13.864 10.558 -0.844 1.00 95.62 436 GLU A N 1
ATOM 3467 C CA . GLU A 1 436 ? -14.641 11.658 -0.272 1.00 95.62 436 GLU A CA 1
ATOM 3468 C C . GLU A 1 436 ? -14.943 11.407 1.205 1.00 95.62 436 GLU A C 1
ATOM 3470 O O . GLU A 1 436 ? -15.095 10.265 1.630 1.00 95.62 436 GLU A O 1
ATOM 3475 N N . SER A 1 437 ? -15.027 12.472 2.001 1.00 96.81 437 SER A N 1
ATOM 3476 C CA . SER A 1 437 ? -15.312 12.324 3.426 1.00 96.81 437 SER A CA 1
ATOM 3477 C C . SER A 1 437 ? -16.721 11.795 3.685 1.00 96.81 437 SER A C 1
ATOM 3479 O O . SER A 1 437 ? -17.705 12.282 3.123 1.00 96.81 437 SER A O 1
ATOM 3481 N N . ILE A 1 438 ? -16.812 10.847 4.612 1.00 97.44 438 ILE A N 1
ATOM 3482 C CA . ILE A 1 438 ? -18.072 10.281 5.091 1.00 97.44 438 ILE A CA 1
ATOM 3483 C C . ILE A 1 438 ? -18.389 10.917 6.439 1.00 97.44 438 ILE A C 1
ATOM 3485 O O . ILE A 1 438 ? -17.560 10.897 7.342 1.00 97.44 438 ILE A O 1
ATOM 3489 N N . ALA A 1 439 ? -19.587 11.467 6.581 1.00 97.62 439 ALA A N 1
ATOM 3490 C CA . ALA A 1 439 ? -20.103 11.997 7.833 1.00 97.62 439 ALA A CA 1
ATOM 3491 C C . ALA A 1 439 ? -21.165 11.044 8.381 1.00 97.62 439 ALA A C 1
ATOM 3493 O O . ALA A 1 439 ? -22.152 10.741 7.704 1.00 97.62 439 ALA A O 1
ATOM 3494 N N . ILE A 1 440 ? -20.956 10.592 9.614 1.00 97.88 440 ILE A N 1
ATOM 3495 C CA . ILE A 1 440 ? -21.938 9.838 10.387 1.00 97.88 440 ILE A CA 1
ATOM 3496 C C . ILE A 1 440 ? -22.507 10.796 11.428 1.00 97.88 440 ILE A C 1
ATOM 3498 O O . ILE A 1 440 ? -21.781 11.297 12.290 1.00 97.88 440 ILE A O 1
ATOM 3502 N N . SER A 1 441 ? -23.794 11.092 11.301 1.00 98.00 441 SER A N 1
ATOM 3503 C CA . SER A 1 441 ? -24.487 12.084 12.115 1.00 98.00 441 SER A CA 1
ATOM 3504 C C . SER A 1 441 ? -25.336 11.393 13.174 1.00 98.00 441 SER A C 1
ATOM 3506 O O . SER A 1 441 ? -26.124 10.504 12.854 1.00 98.00 441 SER A O 1
ATOM 3508 N N . ILE A 1 442 ? -25.170 11.809 14.427 1.00 97.38 442 ILE A N 1
ATOM 3509 C CA . ILE A 1 442 ? -25.893 11.293 15.591 1.00 97.38 442 ILE A CA 1
ATOM 3510 C C . ILE A 1 442 ? -26.789 12.400 16.149 1.00 97.38 442 ILE A C 1
ATOM 3512 O O . ILE A 1 442 ? -26.323 13.519 16.367 1.00 97.38 442 ILE A O 1
ATOM 3516 N N . ASP A 1 443 ? -28.047 12.063 16.425 1.00 96.38 443 ASP A N 1
ATOM 3517 C CA . ASP A 1 443 ? -29.047 12.938 17.049 1.00 96.38 443 ASP A CA 1
ATOM 3518 C C . ASP A 1 443 ? -29.869 12.163 18.110 1.00 96.38 443 ASP A C 1
ATOM 3520 O O . ASP A 1 443 ? -29.765 10.941 18.240 1.00 96.38 443 ASP A O 1
ATOM 3524 N N . ASN A 1 444 ? -30.667 12.872 18.909 1.00 95.12 444 ASN A N 1
ATOM 3525 C CA . ASN A 1 444 ? -31.651 12.359 19.860 1.00 95.12 444 ASN A CA 1
ATOM 3526 C C . ASN A 1 444 ? -31.082 11.338 20.854 1.00 95.12 444 ASN A C 1
ATOM 3528 O O . ASN A 1 444 ? -31.730 10.345 21.196 1.00 95.12 444 ASN A O 1
ATOM 3532 N N . VAL A 1 445 ? -29.873 11.596 21.366 1.00 96.44 445 VAL A N 1
ATOM 3533 C CA . VAL A 1 445 ? -29.200 10.681 22.295 1.00 96.44 445 VAL A CA 1
ATOM 3534 C C . VAL A 1 445 ? -29.886 10.701 23.657 1.00 96.44 445 VAL A C 1
ATOM 3536 O O . VAL A 1 445 ? -29.817 11.679 24.404 1.00 96.44 445 VAL A O 1
ATOM 3539 N N . ASN A 1 446 ? -30.516 9.588 24.016 1.00 95.69 446 ASN A N 1
ATOM 3540 C CA . ASN A 1 446 ? -31.324 9.444 25.213 1.00 95.69 446 ASN A CA 1
ATOM 3541 C C . ASN A 1 446 ? -30.866 8.253 26.056 1.00 95.69 446 ASN A C 1
ATOM 3543 O O . ASN A 1 446 ? -30.749 7.144 25.553 1.00 95.69 446 ASN A O 1
ATOM 3547 N N . VAL A 1 447 ? -30.663 8.466 27.360 1.00 96.88 447 VAL A N 1
ATOM 3548 C CA . VAL A 1 447 ? -30.357 7.393 28.321 1.00 96.88 447 VAL A CA 1
ATOM 3549 C C . VAL A 1 447 ? -31.372 7.442 29.449 1.00 96.88 447 VAL A C 1
ATOM 3551 O O . VAL A 1 447 ? -31.257 8.257 30.370 1.00 96.88 447 VAL A O 1
ATOM 3554 N N . ILE A 1 448 ? -32.357 6.550 29.383 1.00 97.06 448 ILE A N 1
ATOM 3555 C CA . ILE A 1 448 ? -33.428 6.455 30.374 1.00 97.06 448 ILE A CA 1
ATOM 3556 C C . ILE A 1 448 ? -33.047 5.390 31.396 1.00 97.06 448 ILE A C 1
ATOM 3558 O O . ILE A 1 448 ? -32.998 4.204 31.077 1.00 97.06 448 ILE A O 1
ATOM 3562 N N . ILE A 1 449 ? -32.818 5.804 32.642 1.00 97.25 449 ILE A N 1
ATOM 3563 C CA . ILE A 1 449 ? -32.464 4.912 33.751 1.00 97.25 449 ILE A CA 1
ATOM 3564 C C . ILE A 1 449 ? -33.637 4.837 34.719 1.00 97.25 449 ILE A C 1
ATOM 3566 O O . ILE A 1 449 ? -34.095 5.859 35.238 1.00 97.25 449 ILE A O 1
ATOM 3570 N N . GLN A 1 450 ? -34.099 3.622 34.999 1.00 97.75 450 GLN A N 1
ATOM 3571 C CA . GLN A 1 450 ? -35.054 3.337 36.061 1.00 97.75 450 GLN A CA 1
ATOM 3572 C C . GLN A 1 450 ? -34.329 2.644 37.210 1.00 97.75 450 GLN A C 1
ATOM 3574 O O . GLN A 1 450 ? -33.694 1.608 37.019 1.00 97.75 450 GLN A O 1
ATOM 3579 N N . TYR A 1 451 ? -34.432 3.194 38.416 1.00 96.81 451 TYR A N 1
ATOM 3580 C CA . TYR A 1 451 ? -33.780 2.636 39.599 1.00 96.81 451 TYR A CA 1
ATOM 3581 C C . TYR A 1 451 ? -34.680 2.728 40.829 1.00 96.81 451 TYR A C 1
ATOM 3583 O O . TYR A 1 451 ? -35.567 3.577 40.906 1.00 96.81 451 TYR A O 1
ATOM 3591 N N . THR A 1 452 ? -34.459 1.843 41.794 1.00 94.44 452 THR A N 1
ATOM 3592 C CA . THR A 1 452 ? -35.153 1.837 43.084 1.00 94.44 452 THR A CA 1
ATOM 3593 C C . THR A 1 452 ? -34.163 2.184 44.184 1.00 94.44 452 THR A C 1
ATOM 3595 O O . THR A 1 452 ? -33.116 1.552 44.298 1.00 94.44 452 THR A O 1
ATOM 3598 N N . GLU A 1 453 ? -34.492 3.174 45.008 1.00 92.19 453 GLU A N 1
ATOM 3599 C CA . GLU A 1 453 ? -33.771 3.443 46.251 1.00 92.19 453 GLU A CA 1
ATOM 3600 C C . GLU A 1 453 ? -34.446 2.698 47.408 1.00 92.19 453 GLU A C 1
ATOM 3602 O O . GLU A 1 453 ? -35.649 2.856 47.656 1.00 92.19 453 GLU A O 1
ATOM 3607 N N . ILE A 1 454 ? -33.664 1.869 48.103 1.00 86.62 454 ILE A N 1
ATOM 3608 C CA . ILE A 1 454 ? -34.122 1.055 49.227 1.00 86.62 454 ILE A CA 1
ATOM 3609 C C . ILE A 1 454 ? -33.669 1.699 50.538 1.00 86.62 454 ILE A C 1
ATOM 3611 O O . ILE A 1 454 ? -32.489 1.691 50.896 1.00 86.62 454 ILE A O 1
ATOM 3615 N N . PHE A 1 455 ? -34.627 2.213 51.304 1.00 82.00 455 PHE A N 1
ATOM 3616 C CA . PHE A 1 455 ? -34.349 2.776 52.620 1.00 82.00 455 PHE A CA 1
ATOM 3617 C C . PHE A 1 455 ? -34.387 1.671 53.676 1.00 82.00 455 PHE A C 1
ATOM 3619 O O . PHE A 1 455 ? -35.388 0.963 53.839 1.00 82.00 455 PHE A O 1
ATOM 3626 N N . SER A 1 456 ? -33.288 1.520 54.414 1.00 69.81 456 SER A N 1
ATOM 3627 C CA . SER A 1 456 ? -33.241 0.630 55.569 1.00 69.81 456 SER A CA 1
ATOM 3628 C C . SER A 1 456 ? -33.714 1.374 56.817 1.00 69.81 456 SER A C 1
ATOM 3630 O O . SER A 1 456 ? -33.000 2.248 57.311 1.00 69.81 456 SER A O 1
ATOM 3632 N N . ASP A 1 457 ? -34.870 1.003 57.382 1.00 57.97 457 ASP A N 1
ATOM 3633 C CA . ASP A 1 457 ? -35.210 1.416 58.749 1.00 57.97 457 ASP A CA 1
ATOM 3634 C C . ASP A 1 457 ? -34.273 0.691 59.714 1.00 57.97 457 ASP A C 1
ATOM 3636 O O . ASP A 1 457 ? -34.545 -0.410 60.204 1.00 57.97 457 ASP A O 1
ATOM 3640 N N . VAL A 1 458 ? -33.149 1.327 60.031 1.00 55.94 458 VAL A N 1
ATOM 3641 C CA . VAL A 1 458 ? -32.397 0.971 61.225 1.00 55.94 458 VAL A CA 1
ATOM 3642 C C . VAL A 1 458 ? -33.212 1.481 62.409 1.00 55.94 458 VAL A C 1
ATOM 3644 O O . VAL A 1 458 ? -32.976 2.567 62.938 1.00 55.94 458 VAL A O 1
ATOM 3647 N N . THR A 1 459 ? -34.200 0.700 62.854 1.00 51.00 459 THR A N 1
ATOM 3648 C CA . THR A 1 459 ? -34.755 0.896 64.191 1.00 51.00 459 THR A CA 1
ATOM 3649 C C . THR A 1 459 ? -33.624 0.610 65.168 1.00 51.00 459 THR A C 1
ATOM 3651 O O . THR A 1 459 ? -33.338 -0.548 65.471 1.00 51.00 459 THR A O 1
ATOM 3654 N N . SER A 1 460 ? -32.932 1.662 65.618 1.00 52.19 460 SER A N 1
ATOM 3655 C CA . SER A 1 460 ? -31.942 1.572 66.687 1.00 52.19 460 SER A CA 1
ATOM 3656 C C . SER A 1 460 ? -32.557 0.764 67.824 1.00 52.19 460 SER A C 1
ATOM 3658 O O . SER A 1 460 ? -33.647 1.124 68.288 1.00 52.19 460 SER A O 1
ATOM 3660 N N . GLU A 1 461 ? -31.914 -0.335 68.230 1.00 56.34 461 GLU A N 1
ATOM 3661 C CA . GLU A 1 461 ? -32.437 -1.153 69.320 1.00 56.34 461 GLU A CA 1
ATOM 3662 C C . GLU A 1 461 ? -32.770 -0.243 70.509 1.00 56.34 461 GLU A C 1
ATOM 3664 O O . GLU A 1 461 ? -31.955 0.613 70.881 1.00 56.34 461 GLU A O 1
ATOM 3669 N N . PRO A 1 462 ? -33.966 -0.370 71.102 1.00 63.62 462 PRO A N 1
ATOM 3670 C CA . PRO A 1 462 ? -34.369 0.535 72.153 1.00 63.62 462 PRO A CA 1
ATOM 3671 C C . PRO A 1 462 ? -33.369 0.470 73.310 1.00 63.62 462 PRO A C 1
ATOM 3673 O O . PRO A 1 462 ? -33.239 -0.558 73.964 1.00 63.62 462 PRO A O 1
ATOM 3676 N N . TRP A 1 463 ? -32.701 1.584 73.610 1.00 63.47 463 TRP A N 1
ATOM 3677 C CA . TRP A 1 463 ? -31.667 1.711 74.652 1.00 63.47 463 TRP A CA 1
ATOM 3678 C C . TRP A 1 463 ? -32.039 1.102 76.024 1.00 63.47 463 TRP A C 1
ATOM 3680 O O . TRP A 1 463 ? -31.160 0.774 76.826 1.00 63.47 463 TRP A O 1
ATOM 3690 N N . TYR A 1 464 ? -33.334 0.924 76.309 1.00 64.94 464 TYR A N 1
ATOM 3691 C CA . TYR A 1 464 ? -33.826 0.296 77.530 1.00 64.94 464 TYR A CA 1
ATOM 3692 C C . TYR A 1 464 ? -33.560 -1.218 77.611 1.00 64.94 464 TYR A C 1
ATOM 3694 O O . TYR A 1 464 ? -33.499 -1.740 78.725 1.00 64.94 464 TYR A O 1
ATOM 3702 N N . THR A 1 465 ? -33.361 -1.937 76.498 1.00 66.31 465 THR A N 1
ATOM 3703 C CA . THR A 1 465 ? -33.031 -3.379 76.514 1.00 66.31 465 THR A CA 1
ATOM 3704 C C . THR A 1 465 ? -31.657 -3.614 77.142 1.00 66.31 465 THR A C 1
ATOM 3706 O O . THR A 1 465 ? -31.527 -4.423 78.066 1.00 66.31 465 THR A O 1
ATOM 3709 N N . ASN A 1 466 ? -30.663 -2.810 76.757 1.00 65.69 466 ASN A N 1
ATOM 3710 C CA . ASN A 1 466 ? -29.325 -2.814 77.353 1.00 65.69 466 ASN A CA 1
ATOM 3711 C C . ASN A 1 466 ? -29.349 -2.424 78.840 1.00 65.69 466 ASN A C 1
ATOM 3713 O O . ASN A 1 466 ? -28.636 -3.009 79.659 1.00 65.69 466 ASN A O 1
ATOM 3717 N N . LEU A 1 467 ? -30.218 -1.485 79.223 1.00 71.06 467 LEU A N 1
ATOM 3718 C CA . LEU A 1 467 ? -30.359 -1.039 80.611 1.00 71.06 467 LEU A CA 1
ATOM 3719 C C . LEU A 1 467 ? -31.023 -2.104 81.501 1.00 71.06 467 LEU A C 1
ATOM 3721 O O . LEU A 1 467 ? -30.596 -2.319 82.638 1.00 71.06 467 LEU A O 1
ATOM 3725 N N . LEU A 1 468 ? -32.017 -2.827 80.977 1.00 72.94 468 LEU A N 1
ATOM 3726 C CA . LEU A 1 468 ? -32.646 -3.961 81.659 1.00 72.94 468 LEU A CA 1
ATOM 3727 C C . LEU A 1 468 ? -31.681 -5.144 81.811 1.00 72.94 468 LEU A C 1
ATOM 3729 O O . LEU A 1 468 ? -31.636 -5.759 82.881 1.00 72.94 468 LEU A O 1
ATOM 3733 N N . PHE A 1 469 ? -30.864 -5.427 80.792 1.00 72.81 469 PHE A N 1
ATOM 3734 C CA . PHE A 1 469 ? -29.842 -6.470 80.867 1.00 72.81 469 PHE A CA 1
ATOM 3735 C C . PHE A 1 469 ? -28.789 -6.146 81.937 1.00 72.81 469 PHE A C 1
ATOM 3737 O O . PHE A 1 469 ? -28.522 -6.972 82.818 1.00 72.81 469 PHE A O 1
ATOM 3744 N N . LEU A 1 470 ? -28.279 -4.909 81.949 1.00 73.38 470 LEU A N 1
ATOM 3745 C CA . LEU A 1 470 ? -27.333 -4.433 82.960 1.00 73.38 470 LEU A CA 1
ATOM 3746 C C . LEU A 1 470 ? -27.945 -4.442 84.373 1.00 73.38 470 LEU A C 1
ATOM 3748 O O . LEU A 1 470 ? -27.308 -4.885 85.332 1.00 73.38 470 LEU A O 1
ATOM 3752 N N . GLY A 1 471 ? -29.209 -4.029 84.503 1.00 73.31 471 GLY A N 1
ATOM 3753 C CA . GLY A 1 471 ? -29.958 -4.093 85.759 1.00 73.31 471 GLY A CA 1
ATOM 3754 C C . GLY A 1 471 ? -30.104 -5.521 86.296 1.00 73.31 471 GLY A C 1
ATOM 3755 O O . GLY A 1 471 ? -29.968 -5.745 87.502 1.00 73.31 471 GLY A O 1
ATOM 3756 N N . SER A 1 472 ? -30.308 -6.506 85.414 1.00 73.06 472 SER A N 1
ATOM 3757 C CA . SER A 1 472 ? -30.414 -7.920 85.795 1.00 73.06 472 SER A CA 1
ATOM 3758 C C . SER A 1 472 ? -29.091 -8.490 86.329 1.00 73.06 472 SER A C 1
ATOM 3760 O O . SER A 1 472 ? -29.084 -9.184 87.351 1.00 73.06 472 SER A O 1
ATOM 3762 N N . LEU A 1 473 ? -27.961 -8.122 85.712 1.00 73.06 473 LEU A N 1
ATOM 3763 C CA . LEU A 1 473 ? -26.617 -8.526 86.138 1.00 73.06 473 LEU A CA 1
ATOM 3764 C C . LEU A 1 473 ? -26.273 -7.967 87.522 1.00 73.06 473 LEU A C 1
ATOM 3766 O O . LEU A 1 473 ? -25.789 -8.697 88.392 1.00 73.06 473 LEU A O 1
ATOM 3770 N N . ILE A 1 474 ? -26.588 -6.691 87.760 1.00 75.50 474 ILE A N 1
ATOM 3771 C CA . ILE A 1 474 ? -26.399 -6.052 89.068 1.00 75.50 474 ILE A CA 1
ATOM 3772 C C . ILE A 1 474 ? -27.285 -6.732 90.123 1.00 75.50 474 ILE A C 1
ATOM 3774 O O . ILE A 1 474 ? -26.812 -7.057 91.216 1.00 75.50 474 ILE A O 1
ATOM 3778 N N . GLY A 1 475 ? -28.549 -7.014 89.791 1.00 75.25 475 GLY A N 1
ATOM 3779 C CA . GLY A 1 475 ? -29.478 -7.724 90.672 1.00 75.25 475 GLY A CA 1
ATOM 3780 C C . GLY A 1 475 ? -28.969 -9.109 91.087 1.00 75.25 475 GLY A C 1
ATOM 3781 O O . GLY A 1 475 ? -28.994 -9.446 92.275 1.00 75.25 475 GLY A O 1
ATOM 3782 N N . LEU A 1 476 ? -28.435 -9.884 90.138 1.00 74.62 476 LEU A N 1
ATOM 3783 C CA . LEU A 1 476 ? -27.826 -11.193 90.401 1.00 74.62 476 LEU A CA 1
ATOM 3784 C C . LEU A 1 476 ? -26.574 -11.087 91.284 1.00 74.62 476 LEU A C 1
ATOM 3786 O O . LEU A 1 476 ? -26.420 -11.879 92.218 1.00 74.62 476 LEU A O 1
ATOM 3790 N N . GLY A 1 477 ? -25.719 -10.086 91.060 1.00 74.50 477 GLY A N 1
ATOM 3791 C CA . GLY A 1 477 ? -24.535 -9.837 91.890 1.00 74.50 477 GLY A CA 1
ATOM 3792 C C . GLY A 1 477 ? -24.880 -9.506 93.349 1.00 74.50 477 GLY A C 1
ATOM 3793 O O . GLY A 1 477 ? -24.272 -10.042 94.285 1.00 74.50 477 GLY A O 1
ATOM 3794 N N . VAL A 1 478 ? -25.906 -8.680 93.570 1.00 77.00 478 VAL A N 1
ATOM 3795 C CA . VAL A 1 478 ? -26.388 -8.320 94.917 1.00 77.00 478 VAL A CA 1
ATOM 3796 C C . VAL A 1 478 ? -27.022 -9.524 95.624 1.00 77.00 478 VAL A C 1
ATOM 3798 O O . VAL A 1 478 ? -26.763 -9.769 96.805 1.00 77.00 478 VAL A O 1
ATOM 3801 N N . LEU A 1 479 ? -27.807 -10.332 94.908 1.00 74.88 479 LEU A N 1
ATOM 3802 C CA . LEU A 1 479 ? -28.375 -11.572 95.445 1.00 74.88 479 LEU A CA 1
ATOM 3803 C C . LEU A 1 479 ? -27.282 -12.585 95.815 1.00 74.88 479 LEU A C 1
ATOM 3805 O O . LEU A 1 479 ? -27.302 -13.131 96.922 1.00 74.88 479 LEU A O 1
ATOM 3809 N N . GLY A 1 480 ? -26.294 -12.794 94.942 1.00 74.69 480 GLY A N 1
ATOM 3810 C CA . GLY A 1 480 ? -25.176 -13.707 95.187 1.00 74.69 480 GLY A CA 1
ATOM 3811 C C . GLY A 1 480 ? -24.334 -13.304 96.402 1.00 74.69 480 GLY A C 1
ATOM 3812 O O . GLY A 1 480 ? -24.037 -14.131 97.274 1.00 74.69 480 GLY A O 1
ATOM 3813 N N . THR A 1 481 ? -24.007 -12.016 96.529 1.00 70.81 481 THR A N 1
ATOM 3814 C CA . THR A 1 481 ? -23.259 -11.491 97.686 1.00 70.81 481 THR A CA 1
ATOM 3815 C C . THR A 1 481 ? -24.059 -11.597 98.985 1.00 70.81 481 THR A C 1
ATOM 3817 O O . THR A 1 481 ? -23.511 -12.023 100.008 1.00 70.81 481 THR A O 1
ATOM 3820 N N . TYR A 1 482 ? -25.366 -11.322 98.955 1.00 76.88 482 TYR A N 1
ATOM 3821 C CA . TYR A 1 482 ? -26.246 -11.500 100.111 1.00 76.88 482 TYR A CA 1
ATOM 3822 C C . TYR A 1 482 ? -26.324 -12.962 100.571 1.00 76.88 482 TYR A C 1
ATOM 3824 O O . TYR A 1 482 ? -26.168 -13.241 101.763 1.00 76.88 482 TYR A O 1
ATOM 3832 N N . PHE A 1 483 ? -26.501 -13.914 99.649 1.00 76.94 483 PHE A N 1
ATOM 3833 C CA . PHE A 1 483 ? -26.515 -15.344 99.979 1.00 76.94 483 PHE A CA 1
ATOM 3834 C C . PHE A 1 483 ? -25.191 -15.803 100.596 1.00 76.94 483 PHE A C 1
ATOM 3836 O O . PHE A 1 483 ? -25.180 -16.535 101.594 1.00 76.94 483 PHE A O 1
ATOM 3843 N N . THR A 1 484 ? -24.074 -15.310 100.066 1.00 71.81 484 THR A N 1
ATOM 3844 C CA . THR A 1 484 ? -22.734 -15.612 100.579 1.00 71.81 484 THR A CA 1
ATOM 3845 C C . THR A 1 484 ? -22.546 -15.058 101.994 1.00 71.81 484 THR A C 1
ATOM 3847 O O . THR A 1 484 ? -22.122 -15.784 102.900 1.00 71.81 484 THR A O 1
ATOM 3850 N N . ALA A 1 485 ? -22.942 -13.806 102.242 1.00 72.06 485 ALA A N 1
ATOM 3851 C CA . ALA A 1 485 ? -22.918 -13.193 103.570 1.00 72.06 485 ALA A CA 1
ATOM 3852 C C . ALA A 1 485 ? -23.868 -13.900 104.553 1.00 72.06 485 ALA A C 1
ATOM 3854 O O . ALA A 1 485 ? -23.534 -14.104 105.725 1.00 72.06 485 ALA A O 1
ATOM 3855 N N . TYR A 1 486 ? -25.038 -14.343 104.094 1.00 75.62 486 TYR A N 1
ATOM 3856 C CA . TYR A 1 486 ? -25.969 -15.088 104.928 1.00 75.62 486 TYR A CA 1
ATOM 3857 C C . TYR A 1 486 ? -25.353 -16.406 105.400 1.00 75.62 486 TYR A C 1
ATOM 3859 O O . TYR A 1 486 ? -25.353 -16.705 106.598 1.00 75.62 486 TYR A O 1
ATOM 3867 N N . TYR A 1 487 ? -24.757 -17.164 104.480 1.00 73.62 487 TYR A N 1
ATOM 3868 C CA . TYR A 1 487 ? -24.193 -18.473 104.786 1.00 73.62 487 TYR A CA 1
ATOM 3869 C C . TYR A 1 487 ? -22.948 -18.394 105.679 1.00 73.62 487 TYR A C 1
ATOM 3871 O O . TYR A 1 487 ? -22.763 -19.232 106.567 1.00 73.62 487 TYR A O 1
ATOM 3879 N N . THR A 1 488 ? -22.118 -17.368 105.477 1.00 66.00 488 THR A N 1
ATOM 3880 C CA . THR A 1 488 ? -20.837 -17.199 106.178 1.00 66.00 488 THR A CA 1
ATOM 3881 C C . THR A 1 488 ? -20.967 -16.442 107.502 1.00 66.00 488 THR A C 1
ATOM 3883 O O . THR A 1 488 ? -20.340 -16.825 108.493 1.00 66.00 488 THR A O 1
ATOM 3886 N N . LEU A 1 489 ? -21.807 -15.403 107.568 1.00 64.56 489 LEU A N 1
ATOM 3887 C CA . LEU A 1 489 ? -21.876 -14.479 108.705 1.00 64.56 489 LEU A CA 1
ATOM 3888 C C . LEU A 1 489 ? -23.196 -14.539 109.480 1.00 64.56 489 LEU A C 1
ATOM 3890 O O . LEU A 1 489 ? -23.167 -14.408 110.707 1.00 64.56 489 LEU A O 1
ATOM 3894 N N . LEU A 1 490 ? -24.345 -14.728 108.826 1.00 67.31 490 LEU A N 1
ATOM 3895 C CA . LEU A 1 490 ? -25.659 -14.548 109.473 1.00 67.31 490 LEU A CA 1
ATOM 3896 C C . LEU A 1 490 ? -26.350 -15.853 109.890 1.00 67.31 490 LEU A C 1
ATOM 3898 O O . LEU A 1 490 ? -27.185 -15.818 110.791 1.00 67.31 490 LEU A O 1
ATOM 3902 N N . LYS A 1 491 ? -25.943 -17.004 109.338 1.00 67.56 491 LYS A N 1
ATOM 3903 C CA . LYS A 1 491 ? -26.545 -18.332 109.577 1.00 67.56 491 LYS A CA 1
ATOM 3904 C C . LYS A 1 491 ? -26.611 -18.758 111.050 1.00 67.56 491 LYS A C 1
ATOM 3906 O O . LYS A 1 491 ? -27.430 -19.601 111.405 1.00 67.56 491 LYS A O 1
ATOM 3911 N N . TYR A 1 492 ? -25.772 -18.192 111.923 1.00 67.00 492 TYR A N 1
ATOM 3912 C CA . TYR A 1 492 ? -25.753 -18.530 113.349 1.00 67.00 492 TYR A CA 1
ATOM 3913 C C . TYR A 1 492 ? -25.928 -17.287 114.244 1.00 67.00 492 TYR A C 1
ATOM 3915 O O . TYR A 1 492 ? -25.232 -16.279 114.049 1.00 67.00 492 TYR A O 1
ATOM 3923 N N . PRO A 1 493 ? -26.783 -17.348 115.285 1.00 64.94 493 PRO A N 1
ATOM 3924 C CA . PRO A 1 493 ? -26.926 -16.280 116.273 1.00 64.94 493 PRO A CA 1
ATOM 3925 C C . PRO A 1 493 ? -25.587 -15.930 116.942 1.00 64.94 493 PRO A C 1
ATOM 3927 O O . PRO A 1 493 ? -24.741 -16.805 117.158 1.00 64.94 493 PRO A O 1
ATOM 3930 N N . LYS A 1 494 ? -25.386 -14.655 117.309 1.00 63.16 494 LYS A N 1
ATOM 3931 C CA . LYS A 1 494 ? -24.139 -14.163 117.939 1.00 63.16 494 LYS A CA 1
ATOM 3932 C C . LYS A 1 494 ? -23.627 -15.031 119.119 1.00 63.16 494 LYS A C 1
ATOM 3934 O O . LYS A 1 494 ? -22.410 -15.217 119.186 1.00 63.16 494 LYS A O 1
ATOM 3939 N N . PRO A 1 495 ? -24.471 -15.619 119.998 1.00 64.94 495 PRO A N 1
ATOM 3940 C CA . PRO A 1 495 ? -23.999 -16.502 121.074 1.00 64.94 495 PRO A CA 1
ATOM 3941 C C . PRO A 1 495 ? -23.316 -17.777 120.556 1.00 64.94 495 PRO A C 1
ATOM 3943 O O . PRO A 1 495 ? -22.242 -18.146 121.026 1.00 64.94 495 PRO A O 1
ATOM 3946 N N . VAL A 1 496 ? -23.880 -18.404 119.518 1.00 66.75 496 VAL A N 1
ATOM 3947 C CA . VAL A 1 496 ? -23.371 -19.653 118.924 1.00 66.75 496 VAL A CA 1
ATOM 3948 C C . VAL A 1 496 ? -22.031 -19.419 118.218 1.00 66.75 496 VAL A C 1
ATOM 3950 O O . VAL A 1 496 ? -21.131 -20.257 118.293 1.00 66.75 496 VAL A O 1
ATOM 3953 N N . ARG A 1 497 ? -21.846 -18.242 117.600 1.00 67.38 497 ARG A N 1
ATOM 3954 C CA . ARG A 1 497 ? -20.561 -17.842 116.998 1.00 67.38 497 ARG A CA 1
ATOM 3955 C C . ARG A 1 497 ? -19.438 -17.745 118.033 1.00 67.38 497 ARG A C 1
ATOM 3957 O O . ARG A 1 497 ? -18.333 -18.211 117.758 1.00 67.38 497 ARG A O 1
ATOM 3964 N N . LYS A 1 498 ? -19.713 -17.205 119.227 1.00 65.81 498 LYS A N 1
ATOM 3965 C CA . LYS A 1 498 ? -18.720 -17.113 120.314 1.00 65.81 498 LYS A CA 1
ATOM 3966 C C . LYS A 1 498 ? -18.304 -18.494 120.824 1.00 65.81 498 LYS A C 1
ATOM 3968 O O . LYS A 1 498 ? -17.110 -18.743 120.948 1.00 65.81 498 LYS A O 1
ATOM 3973 N N . VAL A 1 499 ? -19.254 -19.416 121.003 1.00 67.94 499 VAL A N 1
ATOM 3974 C CA . VAL A 1 499 ? -18.970 -20.801 121.433 1.00 67.94 499 VAL A CA 1
ATOM 3975 C C . VAL A 1 499 ? -18.123 -21.550 120.400 1.00 67.94 499 VAL A C 1
ATOM 3977 O O . VAL A 1 499 ? -17.168 -22.236 120.753 1.00 67.94 499 VAL A O 1
ATOM 3980 N N . ARG A 1 500 ? -18.406 -21.378 119.103 1.00 69.19 500 ARG A N 1
ATOM 3981 C CA . ARG A 1 500 ? -17.639 -22.034 118.031 1.00 69.19 500 ARG A CA 1
ATOM 3982 C C . ARG A 1 500 ? -16.216 -21.474 117.902 1.00 69.19 500 ARG A C 1
ATOM 3984 O O . ARG A 1 500 ? -15.286 -22.240 117.659 1.00 69.19 500 ARG A O 1
ATOM 3991 N N . LYS A 1 501 ? -16.039 -20.161 118.113 1.00 66.00 501 LYS A N 1
ATOM 3992 C CA . LYS A 1 501 ? -14.719 -19.505 118.151 1.00 66.00 501 LYS A CA 1
ATOM 3993 C C . LYS A 1 501 ? -13.906 -19.956 119.377 1.00 66.00 501 LYS A C 1
ATOM 3995 O O . LYS A 1 501 ? -12.722 -20.229 119.230 1.00 66.00 501 LYS A O 1
ATOM 4000 N N . PHE A 1 502 ? -14.561 -20.146 120.527 1.00 63.78 502 PHE A N 1
ATOM 4001 C CA . PHE A 1 502 ? -13.956 -20.675 121.759 1.00 63.78 502 PHE A CA 1
ATOM 4002 C C . PHE A 1 502 ? -13.568 -22.162 121.640 1.00 63.78 502 PHE A C 1
ATOM 4004 O O . PHE A 1 502 ? -12.507 -22.582 122.086 1.00 63.78 502 PHE A O 1
ATOM 4011 N N . ARG A 1 503 ? -14.375 -22.971 120.940 1.00 62.66 503 ARG A N 1
ATOM 4012 C CA . ARG A 1 503 ? -14.040 -24.374 120.641 1.00 62.66 503 ARG A CA 1
ATOM 4013 C C . ARG A 1 503 ? -12.845 -24.499 119.688 1.00 62.66 503 ARG A C 1
ATOM 4015 O O . ARG A 1 503 ? -12.037 -25.402 119.851 1.00 62.66 503 ARG A O 1
ATOM 4022 N N . LYS A 1 504 ? -12.690 -23.569 118.733 1.00 60.59 504 LYS A N 1
ATOM 4023 C CA . LYS A 1 504 ? -11.490 -23.486 117.878 1.00 60.59 504 LYS A CA 1
ATOM 4024 C C . LYS A 1 504 ? -10.243 -23.007 118.637 1.00 60.59 504 LYS A C 1
ATOM 4026 O O . LYS A 1 504 ? -9.149 -23.401 118.253 1.00 60.59 504 LYS A O 1
ATOM 4031 N N . SER A 1 505 ? -10.376 -22.199 119.696 1.00 58.84 505 SER A N 1
ATOM 4032 C CA . SER A 1 505 ? -9.227 -21.805 120.529 1.00 58.84 505 SER A CA 1
ATOM 4033 C C . SER A 1 505 ? -8.770 -22.895 121.505 1.00 58.84 505 SER A C 1
ATOM 4035 O O . SER A 1 505 ? -7.624 -22.851 121.927 1.00 58.84 505 SER A O 1
ATOM 4037 N N . LEU A 1 506 ? -9.618 -23.884 121.815 1.00 55.22 506 LEU A N 1
ATOM 4038 C CA . LEU A 1 506 ? -9.275 -25.042 122.657 1.00 55.22 506 LEU A CA 1
ATOM 4039 C C . LEU A 1 506 ? -8.500 -26.155 121.915 1.00 55.22 506 LEU A C 1
ATOM 4041 O O . LEU A 1 506 ? -7.955 -27.034 122.565 1.00 55.22 506 LEU A O 1
ATOM 4045 N N . ASN A 1 507 ? -8.406 -26.098 120.579 1.00 56.69 507 ASN A N 1
ATOM 4046 C CA . ASN A 1 507 ? -7.640 -27.047 119.749 1.00 56.69 507 ASN A CA 1
ATOM 4047 C C . ASN A 1 507 ? -6.224 -26.547 119.382 1.00 56.69 507 ASN A C 1
ATOM 4049 O O . ASN A 1 507 ? -5.588 -27.106 118.492 1.00 56.69 507 ASN A O 1
ATOM 4053 N N . LYS A 1 508 ? -5.726 -25.478 120.018 1.00 52.44 508 LYS A N 1
ATOM 4054 C CA . LYS A 1 508 ? -4.351 -24.989 119.818 1.00 52.44 508 LYS A CA 1
ATOM 4055 C C . LYS A 1 508 ? -3.437 -25.589 120.895 1.00 52.44 508 LYS A C 1
ATOM 4057 O O . LYS A 1 508 ? -3.741 -25.469 122.075 1.00 52.44 508 LYS A O 1
ATOM 4062 N N . GLN A 1 509 ? -2.328 -26.210 120.487 1.00 55.09 509 GLN A N 1
ATOM 4063 C CA . GLN A 1 509 ? -1.392 -27.021 121.295 1.00 55.09 509 GLN A CA 1
ATOM 4064 C C . GLN A 1 509 ? -0.603 -26.286 122.407 1.00 55.09 509 GLN A C 1
ATOM 4066 O O . GLN A 1 509 ? 0.377 -26.825 122.907 1.00 55.09 509 GLN A O 1
ATOM 4071 N N . HIS A 1 510 ? -1.015 -25.096 122.853 1.00 52.62 510 HIS A N 1
ATOM 4072 C CA . HIS A 1 510 ? -0.326 -24.388 123.936 1.00 52.62 510 HIS A CA 1
ATOM 4073 C C . HIS A 1 510 ? -1.291 -24.070 125.077 1.00 52.62 510 HIS A C 1
ATOM 4075 O O . HIS A 1 510 ? -2.225 -23.287 124.913 1.00 52.62 510 HIS A O 1
ATOM 4081 N N . ILE A 1 511 ? -1.061 -24.693 126.236 1.00 49.31 511 ILE A N 1
ATOM 4082 C CA . ILE A 1 511 ? -1.846 -24.510 127.463 1.00 49.31 511 ILE A CA 1
ATOM 4083 C C . ILE A 1 511 ? -1.522 -23.123 128.049 1.00 49.31 511 ILE A C 1
ATOM 4085 O O . ILE A 1 511 ? -0.373 -22.898 128.435 1.00 49.31 511 ILE A O 1
ATOM 4089 N N . PRO A 1 512 ? -2.476 -22.178 128.151 1.00 50.91 512 PRO A N 1
ATOM 4090 C CA . PRO A 1 512 ? -2.271 -20.974 128.942 1.00 50.91 512 PRO A CA 1
ATOM 4091 C C . PRO A 1 512 ? -2.378 -21.320 130.433 1.00 50.91 512 PRO A C 1
ATOM 4093 O O . PRO A 1 512 ? -3.400 -21.815 130.910 1.00 50.91 512 PRO A O 1
ATOM 4096 N N . ASN A 1 513 ? -1.300 -21.051 131.166 1.00 47.91 513 ASN A N 1
ATOM 4097 C CA . ASN A 1 513 ? -1.189 -21.216 132.611 1.00 47.91 513 ASN A CA 1
ATOM 4098 C C . ASN A 1 513 ? -2.082 -20.186 133.327 1.00 47.91 513 ASN A C 1
ATOM 4100 O O . ASN A 1 513 ? -1.684 -19.042 133.543 1.00 47.91 513 ASN A O 1
ATOM 4104 N N . ILE A 1 514 ? -3.315 -20.574 133.655 1.00 51.84 514 ILE A N 1
ATOM 4105 C CA . ILE A 1 514 ? -4.263 -19.727 134.385 1.00 51.84 514 ILE A CA 1
ATOM 4106 C C . ILE A 1 514 ? -4.490 -20.345 135.767 1.00 51.84 514 ILE A C 1
ATOM 4108 O O . ILE A 1 514 ? -5.208 -21.332 135.917 1.00 51.84 514 ILE A O 1
ATOM 4112 N N . LYS A 1 515 ? -3.865 -19.739 136.787 1.00 44.66 515 LYS A N 1
ATOM 4113 C CA . LYS A 1 515 ? -4.075 -20.046 138.210 1.00 44.66 515 LYS A CA 1
ATOM 4114 C C . LYS A 1 515 ? -5.545 -19.830 138.585 1.00 44.66 515 LYS A C 1
ATOM 4116 O O . LYS A 1 515 ? -6.057 -18.712 138.517 1.00 44.66 515 LYS A O 1
ATOM 4121 N N . VAL A 1 516 ? -6.203 -20.900 139.022 1.00 47.03 516 VAL A N 1
ATOM 4122 C CA . VAL A 1 516 ? -7.567 -20.888 139.563 1.00 47.03 516 VAL A CA 1
ATOM 4123 C C . VAL A 1 516 ? -7.561 -20.122 140.892 1.00 47.03 516 VAL A C 1
ATOM 4125 O O . VAL A 1 516 ? -7.028 -20.603 141.887 1.00 47.03 516 VAL A O 1
ATOM 4128 N N . LYS A 1 517 ? -8.115 -18.902 140.909 1.00 43.34 517 LYS A N 1
ATOM 4129 C CA . LYS A 1 517 ? -8.354 -18.141 142.148 1.00 43.34 517 LYS A CA 1
ATOM 4130 C C . LYS A 1 517 ? -9.608 -18.654 142.858 1.00 43.34 517 LYS A C 1
ATOM 4132 O O . LYS A 1 517 ? -10.609 -18.976 142.219 1.00 43.34 517 LYS A O 1
ATOM 4137 N N . ASN A 1 518 ? -9.533 -18.706 144.186 1.00 42.09 518 ASN A N 1
ATOM 4138 C CA . ASN A 1 518 ? -10.558 -19.251 145.068 1.00 42.09 518 ASN A CA 1
ATOM 4139 C C . ASN A 1 518 ? -11.830 -18.379 145.103 1.00 42.09 518 ASN A C 1
ATOM 4141 O O . ASN A 1 518 ? -11.790 -17.156 144.954 1.00 42.09 518 ASN A O 1
ATOM 4145 N N . LYS A 1 519 ? -12.980 -19.033 145.296 1.00 48.50 519 LYS A N 1
ATOM 4146 C CA . LYS A 1 519 ? -14.341 -18.501 145.071 1.00 48.50 519 LYS A CA 1
ATOM 4147 C C . LYS A 1 519 ? -14.709 -17.288 145.946 1.00 48.50 519 LYS A C 1
ATOM 4149 O O . LYS A 1 519 ? -15.576 -16.506 145.558 1.00 48.50 519 LYS A O 1
ATOM 4154 N N . THR A 1 520 ? -14.026 -17.081 147.068 1.00 50.34 520 THR A N 1
ATOM 4155 C CA . THR A 1 520 ? -14.281 -15.997 148.031 1.00 50.34 520 THR A CA 1
ATOM 4156 C C . THR A 1 520 ? -13.735 -14.626 147.604 1.00 50.34 520 THR A C 1
ATOM 4158 O O . THR A 1 520 ? -14.266 -13.614 148.051 1.00 50.34 520 THR A O 1
ATOM 4161 N N . ASP A 1 521 ? -12.796 -14.558 146.650 1.00 51.94 521 ASP A N 1
ATOM 4162 C CA . ASP A 1 521 ? -12.239 -13.282 146.153 1.00 51.94 521 ASP A CA 1
ATOM 4163 C C . ASP A 1 521 ? -13.009 -12.696 144.952 1.00 51.94 521 ASP A C 1
ATOM 4165 O O . ASP A 1 521 ? -12.890 -11.512 144.634 1.00 51.94 521 ASP A O 1
ATOM 4169 N N . SER A 1 522 ? -13.848 -13.498 144.285 1.00 51.34 522 SER A N 1
ATOM 4170 C CA . SER A 1 522 ? -14.607 -13.075 143.091 1.00 51.34 522 SER A CA 1
ATOM 4171 C C . SER A 1 522 ? -15.923 -12.348 143.398 1.00 51.34 522 SER A C 1
ATOM 4173 O O . SER A 1 522 ? -16.499 -11.709 142.518 1.00 51.34 522 SER A O 1
ATOM 4175 N N . ILE A 1 523 ? -16.386 -12.409 144.650 1.00 53.62 523 ILE A N 1
ATOM 4176 C CA . ILE A 1 523 ? -17.657 -11.807 145.085 1.00 53.62 523 ILE A CA 1
ATOM 4177 C C . ILE A 1 523 ? -17.456 -10.350 145.553 1.00 53.62 523 ILE A C 1
ATOM 4179 O O . ILE A 1 523 ? -18.391 -9.555 145.514 1.00 53.62 523 ILE A O 1
ATOM 4183 N N . ARG A 1 524 ? -16.222 -9.933 145.882 1.00 42.72 524 ARG A N 1
ATOM 4184 C CA . ARG A 1 524 ? -15.924 -8.585 146.408 1.00 42.72 524 ARG A CA 1
ATOM 4185 C C . ARG A 1 524 ? -15.622 -7.520 145.336 1.00 42.72 524 ARG A C 1
ATOM 4187 O O . ARG A 1 524 ? -15.641 -6.337 145.655 1.00 42.72 524 ARG A O 1
ATOM 4194 N N . SER A 1 525 ? -15.403 -7.892 144.067 1.00 53.50 525 SER A N 1
ATOM 4195 C CA . SER A 1 525 ? -15.013 -6.947 142.993 1.00 53.50 525 SER A CA 1
ATOM 4196 C C . SER A 1 525 ? -16.150 -6.465 142.080 1.00 53.50 525 SER A C 1
ATOM 4198 O O . SER A 1 525 ? -15.906 -5.664 141.181 1.00 53.50 525 SER A O 1
ATOM 4200 N N . LYS A 1 526 ? -17.397 -6.903 142.306 1.00 48.97 526 LYS A N 1
ATOM 4201 C CA . LYS A 1 526 ? -18.574 -6.419 141.552 1.00 48.97 526 LYS A CA 1
ATOM 4202 C C . LYS A 1 526 ? -19.592 -5.631 142.373 1.00 48.97 526 LYS A C 1
ATOM 4204 O O . LYS A 1 526 ? -20.574 -5.172 141.799 1.00 48.97 526 LYS A O 1
ATOM 4209 N N . TYR A 1 527 ? -19.354 -5.439 143.672 1.00 41.88 527 TYR A N 1
ATOM 4210 C CA . TYR A 1 527 ? -20.292 -4.731 144.549 1.00 41.88 527 TYR A CA 1
ATOM 4211 C C . TYR A 1 527 ? -19.916 -3.274 144.849 1.00 41.88 527 TYR A C 1
ATOM 4213 O O . TYR A 1 527 ? -20.574 -2.643 145.659 1.00 41.88 527 TYR A O 1
ATOM 4221 N N . ASN A 1 528 ? -18.918 -2.689 144.182 1.00 38.31 528 ASN A N 1
ATOM 4222 C CA . ASN A 1 528 ? -18.677 -1.251 144.286 1.00 38.31 528 ASN A CA 1
ATOM 4223 C C . ASN A 1 528 ? -18.406 -0.632 142.914 1.00 38.31 528 ASN A C 1
ATOM 4225 O O . ASN A 1 528 ? -17.526 -1.082 142.184 1.00 38.31 528 ASN A O 1
ATOM 4229 N N . ARG A 1 529 ? -19.127 0.468 142.660 1.00 38.00 529 ARG A N 1
ATOM 4230 C CA . ARG A 1 529 ? -18.954 1.473 141.596 1.00 38.00 529 ARG A CA 1
ATOM 4231 C C . ARG A 1 529 ? -19.844 1.362 140.353 1.00 38.00 529 ARG A C 1
ATOM 4233 O O . ARG A 1 529 ? -19.406 1.407 139.211 1.00 38.00 529 ARG A O 1
ATOM 4240 N N . SER A 1 530 ? -21.144 1.364 140.623 1.00 45.62 530 SER A N 1
ATOM 4241 C CA . SER A 1 530 ? -22.097 2.235 139.932 1.00 45.62 530 SER A CA 1
ATOM 4242 C C . SER A 1 530 ? -21.755 3.718 140.159 1.00 45.62 530 SER A C 1
ATOM 4244 O O . SER A 1 530 ? -21.732 4.136 141.314 1.00 45.62 530 SER A O 1
ATOM 4246 N N . SER A 1 531 ? -21.544 4.499 139.091 1.00 36.25 531 SER A N 1
ATOM 4247 C CA . SER A 1 531 ? -22.017 5.896 138.947 1.00 36.25 531 SER A CA 1
ATOM 4248 C C . SER A 1 531 ? -21.460 6.568 137.676 1.00 36.25 531 SER A C 1
ATOM 4250 O O . SER A 1 531 ? -20.276 6.879 137.606 1.00 36.25 531 SER A O 1
ATOM 4252 N N . SER A 1 532 ? -22.317 6.794 136.667 1.00 32.31 532 SER A N 1
ATOM 4253 C CA . SER A 1 532 ? -22.530 8.095 135.981 1.00 32.31 532 SER A CA 1
ATOM 4254 C C . SER A 1 532 ? -23.150 7.967 134.565 1.00 32.31 532 SER A C 1
ATOM 4256 O O . SER A 1 532 ? -22.535 7.441 133.650 1.00 32.31 532 SER A O 1
ATOM 4258 N N . ILE A 1 533 ? -24.377 8.512 134.435 1.00 39.94 533 ILE A N 1
ATOM 4259 C CA . ILE A 1 533 ? -24.892 9.364 133.328 1.00 39.94 533 ILE A CA 1
ATOM 4260 C C . ILE A 1 533 ? -25.140 8.664 131.961 1.00 39.94 533 ILE A C 1
ATOM 4262 O O . ILE A 1 533 ? -24.213 8.289 131.263 1.00 39.94 533 ILE A O 1
ATOM 4266 N N . SER A 1 534 ? -26.374 8.316 131.559 1.00 36.09 534 SER A N 1
ATOM 4267 C CA . SER A 1 534 ? -27.555 9.129 131.156 1.00 36.09 534 SER A CA 1
ATOM 4268 C C . SER A 1 534 ? -27.511 9.783 129.752 1.00 36.09 534 SER A C 1
ATOM 4270 O O . SER A 1 534 ? -26.926 10.844 129.577 1.00 36.09 534 SER A O 1
ATOM 4272 N N . GLY A 1 535 ? -28.278 9.196 128.810 1.00 36.19 535 GLY A N 1
ATOM 4273 C CA . GLY A 1 535 ? -29.082 9.881 127.765 1.00 36.19 535 GLY A CA 1
ATOM 4274 C C . GLY A 1 535 ? -28.500 9.855 126.337 1.00 36.19 535 GLY A C 1
ATOM 4275 O O . GLY A 1 535 ? -27.317 10.080 126.168 1.00 36.19 535 GLY A O 1
ATOM 4276 N N . LYS A 1 536 ? -29.207 9.590 125.227 1.00 38.41 536 LYS A N 1
ATOM 4277 C CA . LYS A 1 536 ? -30.632 9.663 124.864 1.00 38.41 536 LYS A CA 1
ATOM 4278 C C . LYS A 1 536 ? -31.016 8.554 123.868 1.00 38.41 536 LYS A C 1
ATOM 4280 O O . LYS A 1 536 ? -30.206 8.028 123.114 1.00 38.41 536 LYS A O 1
ATOM 4285 N N . ILE A 1 537 ? -32.313 8.275 123.880 1.00 41.94 537 ILE A N 1
ATOM 4286 C CA . ILE A 1 537 ? -33.088 7.338 123.068 1.00 41.94 537 ILE A CA 1
ATOM 4287 C C . ILE A 1 537 ? -33.464 7.972 121.718 1.00 41.94 537 ILE A C 1
ATOM 4289 O O . ILE A 1 537 ? -33.949 9.099 121.690 1.00 41.94 537 ILE A O 1
ATOM 4293 N N . GLY A 1 538 ? -33.356 7.199 120.631 1.00 34.81 538 GLY A N 1
ATOM 4294 C CA . GLY A 1 538 ? -34.052 7.414 119.357 1.00 34.81 538 GLY A CA 1
ATOM 4295 C C . GLY A 1 538 ? -34.525 6.066 118.797 1.00 34.81 538 GLY A C 1
ATOM 4296 O O . GLY A 1 538 ? -33.713 5.191 118.510 1.00 34.81 538 GLY A O 1
ATOM 4297 N N . LYS A 1 539 ? -35.845 5.852 118.730 1.00 42.97 539 LYS A N 1
ATOM 4298 C CA . LYS A 1 539 ? -36.494 4.581 118.353 1.00 42.97 539 LYS A CA 1
ATOM 4299 C C . LYS A 1 539 ? -36.297 4.263 116.859 1.00 42.97 539 LYS A C 1
ATOM 4301 O O . LYS A 1 539 ? -36.780 5.010 116.018 1.00 42.97 539 LYS A O 1
ATOM 4306 N N . GLY A 1 540 ? -35.715 3.104 116.538 1.00 34.22 540 GLY A N 1
ATOM 4307 C CA . GLY A 1 540 ? -35.748 2.488 115.203 1.00 34.22 540 GLY A CA 1
ATOM 4308 C C . GLY A 1 540 ? -36.540 1.178 115.234 1.00 34.22 540 GLY A C 1
ATOM 4309 O O . GLY A 1 540 ? -36.216 0.271 116.001 1.00 34.22 540 GLY A O 1
ATOM 4310 N N . LYS A 1 541 ? -37.618 1.096 114.448 1.00 37.22 541 LYS A N 1
ATOM 4311 C CA . LYS A 1 541 ? -38.534 -0.054 114.376 1.00 37.22 541 LYS A CA 1
ATOM 4312 C C . LYS A 1 541 ? -37.795 -1.320 113.912 1.00 37.22 541 LYS A C 1
ATOM 4314 O O . LYS A 1 541 ? -37.070 -1.300 112.924 1.00 37.22 541 LYS A O 1
ATOM 4319 N N . SER A 1 542 ? -38.030 -2.429 114.612 1.00 38.41 542 SER A N 1
ATOM 4320 C CA . SER A 1 542 ? -37.618 -3.781 114.219 1.00 38.41 542 SER A CA 1
ATOM 4321 C C . SER A 1 542 ? -38.232 -4.139 112.862 1.00 38.41 542 SER A C 1
ATOM 4323 O O . SER A 1 542 ? -39.448 -4.314 112.745 1.00 38.41 542 SER A O 1
ATOM 4325 N N . PHE A 1 543 ? -37.388 -4.206 111.832 1.00 41.84 543 PHE A N 1
ATOM 4326 C CA . PHE A 1 543 ? -37.758 -4.646 110.494 1.00 41.84 543 PHE A CA 1
ATOM 4327 C C . PHE A 1 543 ? -38.049 -6.152 110.553 1.00 41.84 543 PHE A C 1
ATOM 4329 O O . PHE A 1 543 ? -37.143 -6.979 110.682 1.00 41.84 543 PHE A O 1
ATOM 4336 N N . LYS A 1 544 ? -39.335 -6.518 110.543 1.00 42.09 544 LYS A N 1
ATOM 4337 C CA . LYS A 1 544 ? -39.775 -7.916 110.539 1.00 42.09 544 LYS A CA 1
ATOM 4338 C C . LYS A 1 544 ? -39.340 -8.560 109.220 1.00 42.09 544 LYS A C 1
ATOM 4340 O O . LYS A 1 544 ? -39.845 -8.216 108.155 1.00 42.09 544 LYS A O 1
ATOM 4345 N N . ALA A 1 545 ? -38.427 -9.527 109.308 1.00 50.62 545 ALA A N 1
ATOM 4346 C CA . ALA A 1 545 ? -37.870 -10.288 108.185 1.00 50.62 545 ALA A CA 1
ATOM 4347 C C . ALA A 1 545 ? -38.915 -11.046 107.332 1.00 50.62 545 ALA A C 1
ATOM 4349 O O . ALA A 1 545 ? -38.578 -11.580 106.281 1.00 50.62 545 ALA A O 1
ATOM 4350 N N . THR A 1 546 ? -40.185 -11.069 107.740 1.00 51.97 546 THR A N 1
ATOM 4351 C CA . THR A 1 546 ? -41.292 -11.641 106.964 1.00 51.97 546 THR A CA 1
ATOM 4352 C C . THR A 1 546 ? -41.693 -10.784 105.759 1.00 51.97 546 THR A C 1
ATOM 4354 O O . THR A 1 546 ? -42.140 -11.343 104.764 1.00 51.97 546 THR A O 1
ATOM 4357 N N . ASN A 1 547 ? -41.471 -9.462 105.780 1.00 47.19 547 ASN A N 1
ATOM 4358 C CA . ASN A 1 547 ? -41.849 -8.597 104.651 1.00 47.19 547 ASN A CA 1
ATOM 4359 C C . ASN A 1 547 ? -40.848 -8.663 103.488 1.00 47.19 547 ASN A C 1
ATOM 4361 O O . ASN A 1 547 ? -41.238 -8.507 102.339 1.00 47.19 547 ASN A O 1
ATOM 4365 N N . PHE A 1 548 ? -39.572 -8.955 103.757 1.00 56.44 548 PHE A N 1
ATOM 4366 C CA . PHE A 1 548 ? -38.549 -9.034 102.706 1.00 56.44 548 PHE A CA 1
ATOM 4367 C C . PHE A 1 548 ? -38.687 -10.305 101.855 1.00 56.44 548 PHE A C 1
ATOM 4369 O O . PHE A 1 548 ? -38.467 -10.282 100.649 1.00 56.44 548 PHE A O 1
ATOM 4376 N N . LEU A 1 549 ? -39.122 -11.408 102.473 1.00 55.72 549 LEU A N 1
ATOM 4377 C CA . LEU A 1 549 ? -39.376 -12.666 101.771 1.00 55.72 549 LEU A CA 1
ATOM 4378 C C . LEU A 1 549 ? -40.631 -12.572 100.887 1.00 55.72 549 LEU A C 1
ATOM 4380 O O . LEU A 1 549 ? -40.647 -13.129 99.796 1.00 55.72 549 LEU A O 1
ATOM 4384 N N . LEU A 1 550 ? -41.636 -11.800 101.321 1.00 59.78 550 LEU A N 1
ATOM 4385 C CA . LEU A 1 550 ? -42.827 -11.505 100.523 1.00 59.78 550 LEU A CA 1
ATOM 4386 C C . LEU A 1 550 ? -42.503 -10.586 99.333 1.00 59.78 550 LEU A C 1
ATOM 4388 O O . LEU A 1 550 ? -42.940 -10.860 98.224 1.00 59.78 550 LEU A O 1
ATOM 4392 N N . VAL A 1 551 ? -41.681 -9.547 99.536 1.00 66.69 551 VAL A N 1
ATOM 4393 C CA . VAL A 1 551 ? -41.224 -8.655 98.453 1.00 66.69 551 VAL A CA 1
ATOM 4394 C C . VAL A 1 551 ? -40.350 -9.407 97.447 1.00 66.69 551 VAL A C 1
ATOM 4396 O O . VAL A 1 551 ? -40.526 -9.228 96.250 1.00 66.69 551 VAL A O 1
ATOM 4399 N N . SER A 1 552 ? -39.476 -10.312 97.898 1.00 61.25 552 SER A N 1
ATOM 4400 C CA . SER A 1 552 ? -38.675 -11.154 96.999 1.00 61.25 552 SER A CA 1
ATOM 4401 C C . SER A 1 552 ? -39.522 -12.156 96.206 1.00 61.25 552 SER A C 1
ATOM 4403 O O . SER A 1 552 ? -39.188 -12.433 95.058 1.00 61.25 552 SER A O 1
ATOM 4405 N N . LEU A 1 553 ? -40.602 -12.693 96.786 1.00 64.50 553 LEU A N 1
ATOM 4406 C CA . LEU A 1 553 ? -41.542 -13.579 96.086 1.00 64.50 553 LEU A CA 1
ATOM 4407 C C . LEU A 1 553 ? -42.418 -12.817 95.087 1.00 64.50 553 LEU A C 1
ATOM 4409 O O . LEU A 1 553 ? -42.640 -13.318 93.992 1.00 64.50 553 LEU A O 1
ATOM 4413 N N . LEU A 1 554 ? -42.856 -11.604 95.433 1.00 68.69 554 LEU A N 1
ATOM 4414 C CA . LEU A 1 554 ? -43.595 -10.722 94.524 1.00 68.69 554 LEU A CA 1
ATOM 4415 C C . LEU A 1 554 ? -42.712 -10.217 93.379 1.00 68.69 554 LEU A C 1
ATOM 4417 O O . LEU A 1 554 ? -43.174 -10.126 92.249 1.00 68.69 554 LEU A O 1
ATOM 4421 N N . PHE A 1 555 ? -41.430 -9.945 93.637 1.00 71.00 555 PHE A N 1
ATOM 4422 C CA . PHE A 1 555 ? -40.479 -9.570 92.591 1.00 71.00 555 PHE A CA 1
ATOM 4423 C C . PHE A 1 555 ? -40.184 -10.754 91.663 1.00 71.00 555 PHE A C 1
ATOM 4425 O O . PHE A 1 555 ? -40.161 -10.592 90.449 1.00 71.00 555 PHE A O 1
ATOM 4432 N N . LEU A 1 556 ? -40.047 -11.966 92.214 1.00 63.97 556 LEU A N 1
ATOM 4433 C CA . LEU A 1 556 ? -39.868 -13.178 91.415 1.00 63.97 556 LEU A CA 1
ATOM 4434 C C . LEU A 1 556 ? -41.127 -13.520 90.602 1.00 63.97 556 LEU A C 1
ATOM 4436 O O . LEU A 1 556 ? -40.999 -13.925 89.451 1.00 63.97 556 LEU A O 1
ATOM 4440 N N . SER A 1 557 ? -42.334 -13.308 91.145 1.00 65.38 557 SER A N 1
ATOM 4441 C CA . SER A 1 557 ? -43.575 -13.495 90.382 1.00 65.38 557 SER A CA 1
ATOM 4442 C C . SER A 1 557 ? -43.766 -12.415 89.319 1.00 65.38 557 SER A C 1
ATOM 4444 O O . SER A 1 557 ? -44.269 -12.725 88.247 1.00 65.38 557 SER A O 1
ATOM 4446 N N . LEU A 1 558 ? -43.341 -11.172 89.575 1.00 65.69 558 LEU A N 1
ATOM 4447 C CA . LEU A 1 558 ? -43.364 -10.088 88.590 1.00 65.69 558 LEU A CA 1
ATOM 4448 C C . LEU A 1 558 ? -42.401 -10.375 87.431 1.00 65.69 558 LEU A C 1
ATOM 4450 O O . LEU A 1 558 ? -42.797 -10.258 86.278 1.00 65.69 558 LEU A O 1
ATOM 4454 N N . VAL A 1 559 ? -41.178 -10.832 87.725 1.00 69.31 559 VAL A N 1
ATOM 4455 C CA . VAL A 1 559 ? -40.211 -11.261 86.701 1.00 69.31 559 VAL A CA 1
ATOM 4456 C C . VAL A 1 559 ? -40.770 -12.439 85.897 1.00 69.31 559 VAL A C 1
ATOM 4458 O O . VAL A 1 559 ? -40.719 -12.406 84.675 1.00 69.31 559 VAL A O 1
ATOM 4461 N N . CYS A 1 560 ? -41.404 -13.423 86.547 1.00 58.53 560 CYS A N 1
ATOM 4462 C CA . CYS A 1 560 ? -42.036 -14.554 85.858 1.00 58.53 560 CYS A CA 1
ATOM 4463 C C . CYS A 1 560 ? -43.231 -14.130 84.979 1.00 58.53 560 CYS A C 1
ATOM 4465 O O . CYS A 1 560 ? -43.383 -14.626 83.866 1.00 58.53 560 CYS A O 1
ATOM 4467 N N . MET A 1 561 ? -44.053 -13.181 85.439 1.00 59.78 561 MET A N 1
ATOM 4468 C CA . MET A 1 561 ? -45.175 -12.630 84.667 1.00 59.78 561 MET A CA 1
ATOM 4469 C C . MET A 1 561 ? -44.694 -11.804 83.467 1.00 59.78 561 MET A C 1
ATOM 4471 O O . MET A 1 561 ? -45.312 -11.867 82.408 1.00 59.78 561 MET A O 1
ATOM 4475 N N . ILE A 1 562 ? -43.585 -11.068 83.590 1.00 62.72 562 ILE A N 1
ATOM 4476 C CA . ILE A 1 562 ? -42.970 -10.344 82.466 1.00 62.72 562 ILE A CA 1
ATOM 4477 C C . ILE A 1 562 ? -42.410 -11.342 81.440 1.00 62.72 562 ILE A C 1
ATOM 4479 O O . ILE A 1 562 ? -42.664 -11.193 80.247 1.00 62.72 562 ILE A O 1
ATOM 4483 N N . SER A 1 563 ? -41.750 -12.416 81.888 1.00 54.66 563 SER A N 1
ATOM 4484 C CA . SER A 1 563 ? -41.255 -13.482 81.003 1.00 54.66 563 SER A CA 1
ATOM 4485 C C . SER A 1 563 ? -42.376 -14.245 80.279 1.00 54.66 563 SER A C 1
ATOM 4487 O O . SER A 1 563 ? -42.209 -14.614 79.121 1.00 54.66 563 SER A O 1
ATOM 4489 N N . LEU A 1 564 ? -43.533 -14.454 80.921 1.00 50.88 564 LEU A N 1
ATOM 4490 C CA . LEU A 1 564 ? -44.690 -15.122 80.304 1.00 50.88 564 LEU A CA 1
ATOM 4491 C C . LEU A 1 564 ? -45.474 -14.210 79.340 1.00 50.88 564 LEU A C 1
ATOM 4493 O O . LEU A 1 564 ? -46.005 -14.696 78.341 1.00 50.88 564 LEU A O 1
ATOM 4497 N N . ASN A 1 565 ? -45.508 -12.894 79.579 1.00 47.41 565 ASN A N 1
ATOM 4498 C CA . ASN A 1 565 ? -46.124 -11.939 78.646 1.00 47.41 565 ASN A CA 1
ATOM 4499 C C . ASN A 1 565 ? -45.270 -11.703 77.386 1.00 47.41 565 ASN A C 1
ATOM 4501 O O . ASN A 1 565 ? -45.819 -11.523 76.304 1.00 47.41 565 ASN A O 1
ATOM 4505 N N . LEU A 1 566 ? -43.938 -11.795 77.478 1.00 50.06 566 LEU A N 1
ATOM 4506 C CA . LEU A 1 566 ? -43.052 -11.755 76.301 1.00 50.06 566 LEU A CA 1
ATOM 4507 C C . LEU A 1 566 ? -43.173 -13.014 75.418 1.00 50.06 566 LEU A C 1
ATOM 4509 O O . LEU A 1 566 ? -42.972 -12.932 74.212 1.00 50.06 566 LEU A O 1
ATOM 4513 N N . SER A 1 567 ? -43.565 -14.158 75.991 1.00 46.03 567 SER A N 1
ATOM 4514 C CA . SER A 1 567 ? -43.807 -15.409 75.252 1.00 46.03 567 SER A CA 1
ATOM 4515 C C . SER A 1 567 ? -45.194 -15.493 74.601 1.00 46.03 567 SER A C 1
ATOM 4517 O O . SER A 1 567 ? -45.371 -16.301 73.692 1.00 46.03 567 SER A O 1
ATOM 4519 N N . SER A 1 568 ? -46.182 -14.722 75.063 1.00 42.03 568 SER A N 1
ATOM 4520 C CA . SER A 1 568 ? -47.575 -14.805 74.584 1.00 42.03 568 SER A CA 1
ATOM 4521 C C . SER A 1 568 ? -47.959 -13.718 73.575 1.00 42.03 568 SER A C 1
ATOM 4523 O O . SER A 1 568 ? -49.034 -13.802 72.991 1.00 42.03 568 SER A O 1
ATOM 4525 N N . ASN A 1 569 ? -47.067 -12.758 73.301 1.00 39.28 569 ASN A N 1
ATOM 4526 C CA . ASN A 1 569 ? -47.270 -11.715 72.288 1.00 39.28 569 ASN A CA 1
ATOM 4527 C C . ASN A 1 569 ? -46.645 -12.023 70.915 1.00 39.28 569 ASN A C 1
ATOM 4529 O O . ASN A 1 569 ? -46.688 -11.176 70.025 1.00 39.28 569 ASN A O 1
ATOM 4533 N N . HIS A 1 570 ? -46.128 -13.237 70.690 1.00 42.06 570 HIS A N 1
ATOM 4534 C CA . HIS A 1 570 ? -45.945 -13.744 69.327 1.00 42.06 570 HIS A CA 1
ATOM 4535 C C . HIS A 1 570 ? -47.304 -14.236 68.821 1.00 42.06 570 HIS A C 1
ATOM 4537 O O . HIS A 1 570 ? -47.641 -15.419 68.865 1.00 42.06 570 HIS A O 1
ATOM 4543 N N . GLY A 1 571 ? -48.132 -13.257 68.454 1.00 38.59 571 GLY A N 1
ATOM 4544 C CA . GLY A 1 571 ? -49.442 -13.467 67.876 1.00 38.59 571 GLY A CA 1
ATOM 4545 C C . GLY A 1 571 ? -49.327 -14.342 66.637 1.00 38.59 571 GLY A C 1
ATOM 4546 O O . GLY A 1 571 ? -48.756 -13.949 65.625 1.00 38.59 571 GLY A O 1
ATOM 4547 N N . ILE A 1 572 ? -49.928 -15.525 66.716 1.00 41.59 572 ILE A N 1
ATOM 4548 C CA . ILE A 1 572 ? -50.454 -16.210 65.544 1.00 41.59 572 ILE A CA 1
ATOM 4549 C C . ILE A 1 572 ? -51.595 -15.319 65.042 1.00 41.59 572 ILE A C 1
ATOM 4551 O O . ILE A 1 572 ? -52.732 -15.428 65.504 1.00 41.59 572 ILE A O 1
ATOM 4555 N N . GLY A 1 573 ? -51.269 -14.393 64.141 1.00 38.06 573 GLY A N 1
ATOM 4556 C CA . GLY A 1 573 ? -52.247 -13.725 63.297 1.00 38.06 573 GLY A CA 1
ATOM 4557 C C . GLY A 1 573 ? -52.889 -14.775 62.400 1.00 38.06 573 GLY A C 1
ATOM 4558 O O . GLY A 1 573 ? -52.330 -15.166 61.381 1.00 38.06 573 GLY A O 1
ATOM 4559 N N . ARG A 1 574 ? -54.043 -15.299 62.821 1.00 41.94 574 ARG A N 1
ATOM 4560 C CA . ARG A 1 574 ? -54.992 -15.918 61.897 1.00 41.94 574 ARG A CA 1
ATOM 4561 C C . ARG A 1 574 ? -55.690 -14.779 61.172 1.00 41.94 574 ARG A C 1
ATOM 4563 O O . ARG A 1 574 ? -56.647 -14.225 61.711 1.00 41.94 574 ARG A O 1
ATOM 4570 N N . ASP A 1 575 ? -55.228 -14.471 59.969 1.00 41.50 575 ASP A N 1
ATOM 4571 C CA . ASP A 1 575 ? -56.029 -13.690 59.040 1.00 41.50 575 ASP A CA 1
ATOM 4572 C C . ASP A 1 575 ? -57.228 -14.524 58.596 1.00 41.50 575 ASP A C 1
ATOM 4574 O O . ASP A 1 575 ? -57.129 -15.638 58.071 1.00 41.50 575 ASP A O 1
ATOM 4578 N N . ILE A 1 576 ? -58.389 -13.973 58.925 1.00 40.81 576 ILE A N 1
ATOM 4579 C CA . ILE A 1 576 ? -59.700 -14.424 58.506 1.00 40.81 576 ILE A CA 1
ATOM 45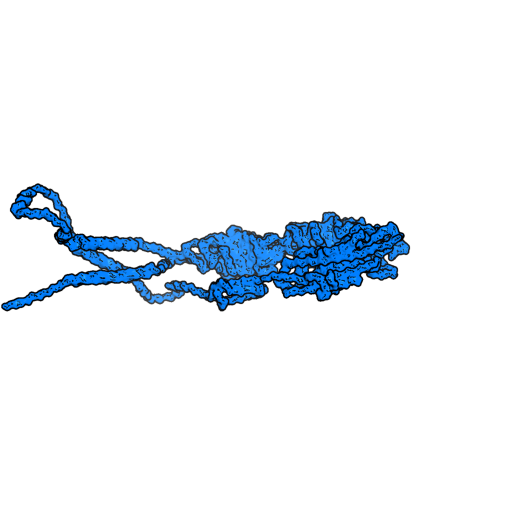80 C C . ILE A 1 576 ? -59.901 -13.959 57.066 1.00 40.81 576 ILE A C 1
ATOM 4582 O O . ILE A 1 576 ? -59.684 -12.802 56.723 1.00 40.81 576 ILE A O 1
ATOM 4586 N N . ILE A 1 577 ? -60.355 -14.911 56.259 1.00 45.97 577 ILE A N 1
ATOM 4587 C CA . ILE A 1 577 ? -60.816 -14.808 54.879 1.00 45.97 577 ILE A CA 1
ATOM 4588 C C . ILE A 1 577 ? -61.660 -13.541 54.670 1.00 45.97 577 ILE A C 1
ATOM 4590 O O . ILE A 1 577 ? -62.787 -13.441 55.156 1.00 45.97 577 ILE A O 1
ATOM 4594 N N . GLY A 1 578 ? -61.116 -12.607 53.895 1.00 35.88 578 GLY A N 1
ATOM 4595 C CA . GLY A 1 578 ? -61.831 -11.507 53.265 1.00 35.88 578 GLY A CA 1
ATOM 4596 C C . GLY A 1 578 ? -61.508 -11.521 51.778 1.00 35.88 578 GLY A C 1
ATOM 4597 O O . GLY A 1 578 ? -60.433 -11.097 51.370 1.00 35.88 578 GLY A O 1
ATOM 4598 N N . ASN A 1 579 ? -62.429 -12.061 50.981 1.00 46.16 579 ASN A N 1
ATOM 4599 C CA . ASN A 1 579 ? -62.382 -12.033 49.525 1.00 46.16 579 ASN A CA 1
ATOM 4600 C C . ASN A 1 579 ? -62.208 -10.593 49.022 1.00 46.16 579 ASN A C 1
ATOM 4602 O O . ASN A 1 579 ? -63.133 -9.794 49.139 1.00 46.16 579 ASN A O 1
ATOM 4606 N N . ASN A 1 580 ? -61.068 -10.297 48.403 1.00 37.53 580 ASN A N 1
ATOM 4607 C CA . ASN A 1 580 ? -61.038 -9.552 47.152 1.00 37.53 580 ASN A CA 1
ATOM 4608 C C . ASN A 1 580 ? -59.739 -9.842 46.405 1.00 37.53 580 ASN A C 1
ATOM 4610 O O . ASN A 1 580 ? -58.632 -9.669 46.905 1.00 37.53 580 ASN A O 1
ATOM 4614 N N . ILE A 1 581 ? -59.939 -10.342 45.196 1.00 47.50 581 ILE A N 1
ATOM 4615 C CA . ILE A 1 581 ? -58.937 -10.699 44.209 1.00 47.50 581 ILE A CA 1
ATOM 4616 C C . ILE A 1 581 ? -58.285 -9.400 43.727 1.00 47.50 581 ILE A C 1
ATOM 4618 O O . ILE A 1 581 ? -58.886 -8.659 42.960 1.00 47.50 581 ILE A O 1
ATOM 4622 N N . TYR A 1 582 ? -57.056 -9.149 44.169 1.00 36.34 582 TYR A N 1
ATOM 4623 C CA . TYR A 1 582 ? -56.049 -8.442 43.383 1.00 36.34 582 TYR A CA 1
ATOM 4624 C C . TYR A 1 582 ? -54.787 -9.299 43.417 1.00 36.34 582 TYR A C 1
ATOM 4626 O O . TYR A 1 582 ? -53.983 -9.256 44.345 1.00 36.34 582 TYR A O 1
ATOM 4634 N N . ILE A 1 583 ? -54.668 -10.152 42.404 1.00 45.59 583 ILE A N 1
ATOM 4635 C CA . ILE A 1 583 ? -53.396 -10.741 42.001 1.00 45.59 583 ILE A CA 1
ATOM 4636 C C . ILE A 1 583 ? -52.581 -9.554 41.488 1.00 45.59 583 ILE A C 1
ATOM 4638 O O . ILE A 1 583 ? -52.989 -8.993 40.481 1.00 45.59 583 ILE A O 1
ATOM 4642 N N . ASN A 1 584 ? -51.572 -9.099 42.239 1.00 42.97 584 ASN A N 1
ATOM 4643 C CA . ASN A 1 584 ? -50.395 -8.341 41.768 1.00 42.97 584 ASN A CA 1
ATOM 4644 C C . ASN A 1 584 ? -49.549 -7.860 42.957 1.00 42.97 584 ASN A C 1
ATOM 4646 O O . ASN A 1 584 ? -49.331 -6.671 43.114 1.00 42.97 584 ASN A O 1
ATOM 4650 N N . ASN A 1 585 ? -49.126 -8.775 43.832 1.00 43.97 585 ASN A N 1
ATOM 4651 C CA . ASN A 1 585 ? -47.943 -8.590 44.682 1.00 43.97 585 ASN A CA 1
ATOM 4652 C C . ASN A 1 585 ? -47.582 -9.942 45.296 1.00 43.97 585 ASN A C 1
ATOM 4654 O O . ASN A 1 585 ? -47.822 -10.221 46.471 1.00 43.97 585 ASN A O 1
ATOM 4658 N N . ILE A 1 586 ? -47.027 -10.821 44.461 1.00 38.16 586 ILE A N 1
ATOM 4659 C CA . ILE A 1 586 ? -46.218 -11.925 44.968 1.00 38.16 586 ILE A CA 1
ATOM 4660 C C . ILE A 1 586 ? -44.887 -11.288 45.364 1.00 38.16 586 ILE A C 1
ATOM 4662 O O . ILE A 1 586 ? -43.936 -11.286 44.593 1.00 38.16 586 ILE A O 1
ATOM 4666 N N . SER A 1 587 ? -44.827 -10.703 46.558 1.00 47.91 587 SER A N 1
ATOM 4667 C CA . SER A 1 587 ? -43.537 -10.468 47.194 1.00 47.91 587 SER A CA 1
ATOM 4668 C C . SER A 1 587 ? -42.985 -11.854 47.537 1.00 47.91 587 SER A C 1
ATOM 4670 O O . SER A 1 587 ? -43.670 -12.606 48.245 1.00 47.91 587 SER A O 1
ATOM 4672 N N . PRO A 1 588 ? -41.814 -12.261 47.019 1.00 43.53 588 PRO A N 1
ATOM 4673 C CA . PRO A 1 588 ? -41.240 -13.552 47.356 1.00 43.53 588 PRO A CA 1
ATOM 4674 C C . PRO A 1 588 ? -41.076 -13.617 48.878 1.00 43.53 588 PRO A C 1
ATOM 4676 O O . PRO A 1 588 ? -40.253 -12.932 49.472 1.00 43.53 588 PRO A O 1
ATOM 4679 N N . SER A 1 589 ? -41.882 -14.455 49.539 1.00 42.38 589 SER A N 1
ATOM 4680 C CA . SER A 1 589 ? -41.843 -14.631 51.004 1.00 42.38 589 SER A CA 1
ATOM 4681 C C . SER A 1 589 ? -40.511 -15.215 51.491 1.00 42.38 589 SER A C 1
ATOM 4683 O O . SER A 1 589 ? -40.241 -15.290 52.696 1.00 42.38 589 SER A O 1
ATOM 4685 N N . ARG A 1 590 ? -39.691 -15.665 50.534 1.00 44.22 590 ARG A N 1
ATOM 4686 C CA . ARG A 1 590 ? -38.393 -16.284 50.709 1.00 44.22 590 ARG A CA 1
ATOM 4687 C C . ARG A 1 590 ? -37.683 -16.341 49.353 1.00 44.22 590 ARG A C 1
ATOM 4689 O O . ARG A 1 590 ? -37.975 -17.227 48.557 1.00 44.22 590 ARG A O 1
ATOM 4696 N N . GLU A 1 591 ? -36.722 -15.462 49.107 1.00 45.12 591 GLU A N 1
ATOM 4697 C CA . GLU A 1 591 ? -35.641 -15.807 48.185 1.00 45.12 591 GLU A CA 1
ATOM 4698 C C . GLU A 1 591 ? -34.714 -16.777 48.913 1.00 45.12 591 GLU A C 1
ATOM 4700 O O . GLU A 1 591 ? -34.150 -16.478 49.967 1.00 45.12 591 GLU A O 1
ATOM 4705 N N . ILE A 1 592 ? -34.622 -17.996 48.395 1.00 54.28 592 ILE A N 1
ATOM 4706 C CA . ILE A 1 592 ? -33.510 -18.882 48.710 1.00 54.28 592 ILE A CA 1
ATOM 4707 C C . ILE A 1 592 ? -32.565 -18.695 47.529 1.00 54.28 592 ILE A C 1
ATOM 4709 O O . ILE A 1 592 ? -32.855 -19.248 46.468 1.00 54.28 592 ILE A O 1
ATOM 4713 N N . PRO A 1 593 ? -31.497 -17.891 47.650 1.00 49.47 593 PRO A N 1
ATOM 4714 C CA . PRO A 1 593 ? -30.517 -17.800 46.586 1.00 49.47 593 PRO A CA 1
ATOM 4715 C C . PRO A 1 593 ? -29.899 -19.188 46.416 1.00 49.47 593 PRO A C 1
ATOM 4717 O O . PRO A 1 593 ? -29.178 -19.685 47.283 1.00 49.47 593 PRO A O 1
ATOM 4720 N N . TYR A 1 594 ? -30.236 -19.845 45.314 1.00 53.31 594 TYR A N 1
ATOM 4721 C CA . TYR A 1 594 ? -29.542 -21.036 44.865 1.00 53.31 594 TYR A CA 1
ATOM 4722 C C . TYR A 1 594 ? -28.477 -20.570 43.884 1.00 53.31 594 TYR A C 1
ATOM 4724 O O . TYR A 1 594 ? -28.770 -20.287 42.729 1.00 53.31 594 TYR A O 1
ATOM 4732 N N . SER A 1 595 ? -27.227 -20.495 44.331 1.00 61.44 595 SER A N 1
ATOM 4733 C CA . SER A 1 595 ? -26.106 -20.422 43.401 1.00 61.44 595 SER A CA 1
ATOM 4734 C C . SER A 1 595 ? -25.864 -21.833 42.866 1.00 61.44 595 SER A C 1
ATOM 4736 O O . SER A 1 595 ? -25.081 -22.600 43.432 1.00 61.44 595 SER A O 1
ATOM 4738 N N . SER A 1 596 ? -26.593 -22.230 41.825 1.00 68.94 596 SER A N 1
ATOM 4739 C CA . SER A 1 596 ? -26.237 -23.425 41.066 1.00 68.94 596 SER A CA 1
ATOM 4740 C C . SER A 1 596 ? -25.223 -23.038 40.002 1.00 68.94 596 SER A C 1
ATOM 4742 O O . SER A 1 596 ? -25.488 -22.164 39.179 1.00 68.94 596 SER A O 1
ATOM 4744 N N . GLN A 1 597 ? -24.074 -23.704 40.000 1.00 75.56 597 GLN A N 1
ATOM 4745 C CA . GLN A 1 597 ? -23.145 -23.619 38.885 1.00 75.56 597 GLN A CA 1
ATOM 4746 C C . GLN A 1 597 ? -23.820 -24.217 37.644 1.00 75.56 597 GLN A C 1
ATOM 4748 O O . GLN A 1 597 ? -24.003 -25.428 37.569 1.00 75.56 597 GLN A O 1
ATOM 4753 N N . TRP A 1 598 ? -24.254 -23.355 36.722 1.00 77.12 598 TRP A N 1
ATOM 4754 C CA . TRP A 1 598 ? -25.003 -23.762 35.530 1.00 77.12 598 TRP A CA 1
ATOM 4755 C C . TRP A 1 598 ? -24.104 -24.412 34.472 1.00 77.12 598 TRP A C 1
ATOM 4757 O O . TRP A 1 598 ? -24.489 -25.408 33.863 1.00 77.12 598 TRP A O 1
ATOM 4767 N N . MET A 1 599 ? -22.883 -23.893 34.301 1.00 76.69 599 MET A N 1
ATOM 4768 C CA . MET A 1 599 ? -21.920 -24.441 33.346 1.00 76.69 599 MET A CA 1
ATOM 4769 C C . MET A 1 599 ? -21.326 -25.757 33.845 1.00 76.69 599 MET A C 1
ATOM 4771 O O . MET A 1 599 ? -20.770 -25.826 34.946 1.00 76.69 599 MET A O 1
ATOM 4775 N N . LEU A 1 600 ? -21.409 -26.792 33.010 1.00 82.06 600 LEU A N 1
ATOM 4776 C CA . LEU A 1 600 ? -20.703 -28.050 33.218 1.00 82.06 600 LEU A CA 1
ATOM 4777 C C . LEU A 1 600 ? -19.223 -27.856 32.887 1.00 82.06 600 LEU A C 1
ATOM 4779 O O . LEU A 1 600 ? -18.877 -27.275 31.866 1.00 82.06 600 LEU A O 1
ATOM 4783 N N . ASN A 1 601 ? -18.349 -28.358 33.758 1.00 83.94 601 ASN A N 1
ATOM 4784 C CA . ASN A 1 601 ? -16.902 -28.168 33.664 1.00 83.94 601 ASN A CA 1
ATOM 4785 C C . ASN A 1 601 ? -16.454 -26.688 33.469 1.00 83.94 601 ASN A C 1
ATOM 4787 O O . ASN A 1 601 ? -15.796 -26.329 32.493 1.00 83.94 601 ASN A O 1
ATOM 4791 N N . PRO A 1 602 ? -16.745 -25.812 34.439 1.00 83.31 602 PRO A N 1
ATOM 4792 C CA . PRO A 1 602 ? -16.310 -24.408 34.445 1.00 83.31 602 PRO A CA 1
ATOM 4793 C C . PRO A 1 602 ? -14.793 -24.240 34.650 1.00 83.31 602 PRO A C 1
ATOM 4795 O O . PRO A 1 602 ? -14.282 -23.128 34.612 1.00 83.31 602 PRO A O 1
ATOM 4798 N N . LYS A 1 603 ? -14.090 -25.332 34.972 1.00 88.31 603 LYS A N 1
ATOM 4799 C CA . LYS A 1 603 ? -12.657 -25.354 35.281 1.00 88.31 603 LYS A CA 1
ATOM 4800 C C . LYS A 1 603 ? -11.834 -25.965 34.154 1.00 88.31 603 LYS A C 1
ATOM 4802 O O . LYS A 1 603 ? -10.649 -26.168 34.360 1.00 88.31 603 LYS A O 1
ATOM 4807 N N . PHE A 1 604 ? -12.448 -26.314 33.023 1.00 87.56 604 PHE A N 1
ATOM 4808 C CA . PHE A 1 604 ? -11.779 -26.968 31.898 1.00 87.56 604 PHE A CA 1
ATOM 4809 C C . PHE A 1 604 ? -10.939 -28.195 32.330 1.00 87.56 604 PHE A C 1
ATOM 4811 O O . PHE A 1 604 ? -9.824 -28.408 31.866 1.00 87.56 604 PHE A O 1
ATOM 4818 N N . ASP A 1 605 ? -11.466 -29.002 33.258 1.00 87.44 605 ASP A N 1
ATOM 4819 C CA . ASP A 1 605 ? -10.816 -30.221 33.756 1.00 87.44 605 ASP A CA 1
ATOM 4820 C C . ASP A 1 605 ? -10.891 -31.392 32.759 1.00 87.44 605 ASP A C 1
ATOM 4822 O O . ASP A 1 605 ? -10.045 -32.287 32.774 1.00 87.44 605 ASP A O 1
ATOM 4826 N N . THR A 1 606 ? -11.888 -31.373 31.873 1.00 81.69 606 THR A N 1
ATOM 4827 C CA . THR A 1 606 ? -12.164 -32.392 30.858 1.00 81.69 606 THR A CA 1
ATOM 4828 C C . THR A 1 606 ? -12.640 -31.769 29.539 1.00 81.69 606 THR A C 1
ATOM 4830 O O . THR A 1 606 ? -13.295 -30.734 29.513 1.00 81.69 606 THR A O 1
ATOM 4833 N N . MET A 1 607 ? -12.366 -32.405 28.400 1.00 75.19 607 MET A N 1
ATOM 4834 C CA . MET A 1 607 ? -12.807 -31.872 27.099 1.00 75.19 607 MET A CA 1
ATOM 4835 C C . MET A 1 607 ? -14.325 -32.032 26.869 1.00 75.19 607 MET A C 1
ATOM 4837 O O . MET A 1 607 ? -14.930 -31.249 26.153 1.00 75.19 607 MET A O 1
ATOM 4841 N N . GLY A 1 608 ? -14.968 -33.018 27.505 1.00 75.94 608 GLY A N 1
ATOM 4842 C CA . GLY A 1 608 ? -16.297 -33.514 27.114 1.00 75.94 608 GLY A CA 1
ATOM 4843 C C . GLY A 1 608 ? -17.500 -32.576 27.291 1.00 75.94 608 GLY A C 1
ATOM 4844 O O . GLY A 1 608 ? -18.583 -32.933 26.837 1.00 75.94 608 GLY A O 1
ATOM 4845 N N . SER A 1 609 ? -17.343 -31.415 27.933 1.00 81.62 609 SER A N 1
ATOM 4846 C CA . SER A 1 609 ? -18.439 -30.448 28.147 1.00 81.62 609 SER A CA 1
ATOM 4847 C C . SER A 1 609 ? -18.358 -29.213 27.246 1.00 81.62 609 SER A C 1
ATOM 4849 O O . SER A 1 609 ? -19.261 -28.383 27.290 1.00 81.62 609 SER A O 1
ATOM 4851 N N . TRP A 1 610 ? -17.290 -29.080 26.457 1.00 84.75 610 TRP A N 1
ATOM 4852 C CA . TRP A 1 610 ? -17.026 -27.921 25.609 1.00 84.75 610 TRP A CA 1
ATOM 4853 C C . TRP A 1 610 ? -16.690 -28.383 24.193 1.00 84.75 610 TRP A C 1
ATOM 4855 O O . TRP A 1 610 ? -15.975 -29.365 24.004 1.00 84.75 610 TRP A O 1
ATOM 4865 N N . THR A 1 611 ? -17.189 -27.665 23.193 1.00 86.75 611 THR A N 1
ATOM 4866 C CA . THR A 1 611 ? -16.897 -27.914 21.778 1.00 86.75 611 THR A CA 1
ATOM 4867 C C . THR A 1 611 ? -16.348 -26.647 21.151 1.00 86.75 611 THR A C 1
ATOM 4869 O O . THR A 1 611 ? -16.948 -25.585 21.301 1.00 86.75 611 THR A O 1
ATOM 4872 N N . PHE A 1 612 ? -15.240 -26.767 20.429 1.00 86.00 612 PHE A N 1
ATOM 4873 C CA . PHE A 1 612 ? -14.728 -25.685 19.597 1.00 86.00 612 PHE A CA 1
ATOM 4874 C C . PHE A 1 612 ? -15.524 -25.657 18.294 1.00 86.00 612 PHE A C 1
ATOM 4876 O O . PHE A 1 612 ? -15.619 -26.673 17.605 1.00 86.00 612 PHE A O 1
ATOM 4883 N N . ILE A 1 613 ? -16.133 -24.514 17.999 1.00 87.12 613 ILE A N 1
ATOM 4884 C CA . ILE A 1 613 ? -16.826 -24.250 16.740 1.00 87.12 613 ILE A CA 1
ATOM 4885 C C . ILE A 1 613 ? -15.987 -23.199 16.027 1.00 87.12 613 ILE A C 1
ATOM 4887 O O . ILE A 1 613 ? -15.722 -22.143 16.596 1.00 87.12 613 ILE A O 1
ATOM 4891 N N . TYR A 1 614 ? -15.536 -23.529 14.826 1.00 84.50 614 TYR A N 1
ATOM 4892 C CA . TYR A 1 614 ? -14.787 -22.614 13.977 1.00 84.50 614 TYR A CA 1
ATOM 4893 C C . TYR A 1 614 ? -15.756 -21.707 13.209 1.00 84.50 614 TYR A C 1
ATOM 4895 O O . TYR A 1 614 ? -16.893 -22.10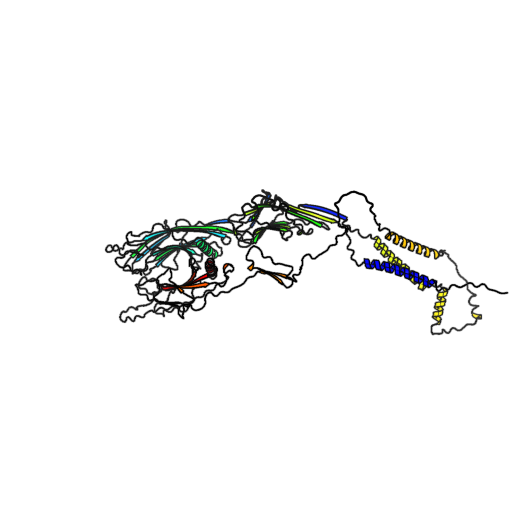9 12.943 1.00 84.50 614 TYR A O 1
ATOM 4903 N N . GLY A 1 615 ? -15.329 -20.478 12.916 1.00 79.88 615 GLY A N 1
ATOM 4904 C CA . GLY A 1 615 ? -16.148 -19.484 12.222 1.00 79.88 615 GLY A CA 1
ATOM 4905 C C . GLY A 1 615 ? -16.432 -19.859 10.764 1.00 79.88 615 GLY A C 1
ATOM 4906 O O . GLY A 1 615 ? -15.920 -20.850 10.241 1.00 79.88 615 GLY A O 1
ATOM 4907 N N . THR A 1 616 ? -17.276 -19.065 10.103 1.00 74.56 616 THR A N 1
ATOM 4908 C CA . THR A 1 616 ? -17.554 -19.184 8.658 1.00 74.56 616 THR A CA 1
ATOM 4909 C C . THR A 1 616 ? -16.646 -18.315 7.790 1.00 74.56 616 THR A C 1
ATOM 4911 O O . THR A 1 616 ? -16.736 -18.395 6.570 1.00 74.56 616 THR A O 1
ATOM 4914 N N . GLU A 1 617 ? -15.804 -17.492 8.407 1.00 64.94 617 GLU A N 1
ATOM 4915 C CA . GLU A 1 617 ? -14.927 -16.521 7.753 1.00 64.94 617 GLU A CA 1
ATOM 4916 C C . GLU A 1 617 ? -13.461 -16.856 8.053 1.00 64.94 617 GLU A C 1
ATOM 4918 O O . GLU A 1 617 ? -13.148 -17.321 9.152 1.00 64.94 617 GLU A O 1
ATOM 4923 N N . GLY A 1 618 ? -12.579 -16.611 7.079 1.00 74.75 618 GLY A N 1
ATOM 4924 C CA . GLY A 1 618 ? -11.147 -16.921 7.156 1.00 74.75 618 GLY A CA 1
ATOM 4925 C C . GLY A 1 618 ? -10.796 -18.394 6.905 1.00 74.75 618 GLY A C 1
ATOM 4926 O O . GLY A 1 618 ? -11.673 -19.229 6.659 1.00 74.75 618 GLY A O 1
ATOM 4927 N N . ASP A 1 619 ? -9.500 -18.715 6.962 1.00 76.56 619 ASP A N 1
ATOM 4928 C CA . ASP A 1 619 ? -9.037 -20.102 6.963 1.00 76.56 619 ASP A CA 1
ATOM 4929 C C . ASP A 1 619 ? -9.020 -20.650 8.395 1.00 76.56 619 ASP A C 1
ATOM 4931 O O . ASP A 1 619 ? -8.220 -20.281 9.253 1.00 76.56 619 ASP A O 1
ATOM 4935 N N . ASN A 1 620 ? -9.923 -21.589 8.663 1.00 83.88 620 ASN A N 1
ATOM 4936 C CA . ASN A 1 620 ? -10.007 -22.248 9.960 1.00 83.88 620 ASN A CA 1
ATOM 4937 C C . ASN A 1 620 ? -8.788 -23.138 10.268 1.00 83.88 620 ASN A C 1
ATOM 4939 O O . ASN A 1 620 ? -8.674 -23.616 11.398 1.00 83.88 620 ASN A O 1
ATOM 4943 N N . SER A 1 621 ? -7.900 -23.381 9.295 1.00 82.44 621 SER A N 1
ATOM 4944 C CA . SER A 1 621 ? -6.625 -24.069 9.508 1.00 82.44 621 SER A CA 1
ATOM 4945 C C . SER A 1 621 ? -5.631 -23.244 10.347 1.00 82.44 621 SER A C 1
ATOM 4947 O O . SER A 1 621 ? -4.819 -23.831 11.066 1.00 82.44 621 SER A O 1
ATOM 4949 N N . ASP A 1 622 ? -5.789 -21.915 10.387 1.00 85.19 622 ASP A N 1
ATOM 4950 C CA . ASP A 1 622 ? -4.928 -20.981 11.130 1.00 85.19 622 ASP A CA 1
ATOM 4951 C C . ASP A 1 622 ? -5.174 -20.976 12.641 1.00 85.19 622 ASP A C 1
ATOM 4953 O O . ASP A 1 622 ? -4.445 -20.346 13.411 1.00 85.19 622 ASP A O 1
ATOM 4957 N N . ILE A 1 623 ? -6.220 -21.649 13.114 1.00 89.81 623 ILE A N 1
ATOM 4958 C CA . ILE A 1 623 ? -6.599 -21.635 14.523 1.00 89.81 623 ILE A CA 1
ATOM 4959 C C . ILE A 1 623 ? -6.868 -23.041 15.040 1.00 89.81 623 ILE A C 1
ATOM 4961 O O . ILE A 1 623 ? -7.417 -23.906 14.368 1.00 89.81 623 ILE A O 1
ATOM 4965 N N . SER A 1 624 ? -6.513 -23.286 16.299 1.00 91.25 624 SER A N 1
ATOM 4966 C CA . SER A 1 624 ? -6.884 -24.527 16.980 1.00 91.25 624 SER A CA 1
ATOM 4967 C C . SER A 1 624 ? -7.311 -24.287 18.417 1.00 91.25 624 SER A C 1
ATOM 4969 O O . SER A 1 624 ? -6.729 -23.482 19.143 1.00 91.25 624 SER A O 1
ATOM 4971 N N . GLY A 1 625 ? -8.328 -25.028 18.847 1.00 89.06 625 GLY A N 1
ATOM 4972 C CA . GLY A 1 625 ? -8.791 -25.036 20.229 1.00 89.06 625 GLY A CA 1
ATOM 4973 C C . GLY A 1 625 ? -8.301 -26.262 20.992 1.00 89.06 625 GLY A C 1
ATOM 4974 O O . GLY A 1 625 ? -8.385 -27.387 20.494 1.00 89.06 625 GLY A O 1
ATOM 4975 N N . ASN A 1 626 ? -7.824 -26.084 22.226 1.00 91.31 626 ASN A N 1
ATOM 4976 C CA . ASN A 1 626 ? -7.621 -27.209 23.138 1.00 91.31 626 ASN A CA 1
ATOM 4977 C C . ASN A 1 626 ? -7.991 -26.873 24.588 1.00 91.31 626 ASN A C 1
ATOM 4979 O O . ASN A 1 626 ? -7.991 -25.720 25.005 1.00 91.31 626 ASN A O 1
ATOM 4983 N N . ILE A 1 627 ? -8.310 -27.909 25.367 1.00 89.50 627 ILE A N 1
ATOM 4984 C CA . ILE A 1 627 ? -8.473 -27.804 26.818 1.00 89.50 627 ILE A CA 1
ATOM 4985 C C . ILE A 1 627 ? -7.317 -28.548 27.476 1.00 89.50 627 ILE A C 1
ATOM 4987 O O . ILE A 1 627 ? -7.185 -29.764 27.324 1.00 89.50 627 ILE A O 1
ATOM 4991 N N . ASN A 1 628 ? -6.476 -27.819 28.203 1.00 88.62 628 ASN A N 1
ATOM 4992 C CA . ASN A 1 628 ? -5.408 -28.383 29.020 1.00 88.62 628 ASN A CA 1
ATOM 4993 C C . ASN A 1 628 ? -5.178 -27.507 30.261 1.00 88.62 628 ASN A C 1
ATOM 4995 O O . ASN A 1 628 ? -5.579 -26.350 30.291 1.00 88.62 628 ASN A O 1
ATOM 4999 N N . ASN A 1 629 ? -4.566 -28.066 31.310 1.00 86.44 629 ASN A N 1
ATOM 5000 C CA . ASN A 1 629 ? -4.167 -27.315 32.511 1.00 86.44 629 ASN A CA 1
ATOM 5001 C C . ASN A 1 629 ? -5.273 -26.444 33.146 1.00 86.44 629 ASN A C 1
ATOM 5003 O O . ASN A 1 629 ? -4.980 -25.383 33.692 1.00 86.44 629 ASN A O 1
ATOM 5007 N N . PHE A 1 630 ? -6.530 -26.902 33.119 1.00 90.88 630 PHE A N 1
ATOM 5008 C CA . PHE A 1 630 ? -7.687 -26.154 33.629 1.00 90.88 630 PHE A CA 1
ATOM 5009 C C . PHE A 1 630 ? -7.982 -24.842 32.874 1.00 90.88 630 PHE A C 1
ATOM 5011 O O . PHE A 1 630 ? -8.549 -23.905 33.438 1.00 90.88 630 PHE A O 1
ATOM 5018 N N . GLN A 1 631 ? -7.604 -24.774 31.594 1.00 88.88 631 GLN A N 1
ATOM 5019 C CA . GLN A 1 631 ? -7.815 -23.635 30.700 1.00 88.88 631 GLN A CA 1
ATOM 5020 C C . GLN A 1 631 ? -8.342 -24.101 29.333 1.00 88.88 631 GLN A C 1
ATOM 5022 O O . GLN A 1 631 ? -8.034 -25.205 28.880 1.00 88.88 631 GLN A O 1
ATOM 5027 N N . SER A 1 632 ? -9.151 -23.255 28.687 1.00 88.38 632 SER A N 1
ATOM 5028 C CA . SER A 1 632 ? -9.493 -23.367 27.266 1.00 88.38 632 SER A CA 1
ATOM 5029 C C . SER A 1 632 ? -8.577 -22.432 26.493 1.00 88.38 632 SER A C 1
ATOM 5031 O O . SER A 1 632 ? -8.651 -21.218 26.677 1.00 88.38 632 SER A O 1
ATOM 5033 N N . ASN A 1 633 ? -7.717 -22.992 25.654 1.00 89.38 633 ASN A N 1
ATOM 5034 C CA . ASN A 1 633 ? -6.747 -22.238 24.877 1.00 89.38 633 ASN A CA 1
ATOM 5035 C C . ASN A 1 633 ? -7.197 -22.173 23.419 1.00 89.38 633 ASN A C 1
ATOM 5037 O O . ASN A 1 633 ? -7.580 -23.192 22.840 1.00 89.38 633 ASN A O 1
ATOM 5041 N N . PHE A 1 634 ? -7.087 -20.983 22.839 1.00 90.81 634 PHE A N 1
ATOM 5042 C CA . PHE A 1 634 ? -7.140 -20.762 21.401 1.00 90.81 634 PHE A CA 1
ATOM 5043 C C . PHE A 1 634 ? -5.714 -20.480 20.949 1.00 90.81 634 PHE A C 1
ATOM 5045 O O . PHE A 1 634 ? -5.082 -19.547 21.444 1.00 90.81 634 PHE A O 1
ATOM 5052 N N . ASN A 1 635 ? -5.190 -21.317 20.065 1.00 88.12 635 ASN A N 1
ATOM 5053 C CA . ASN A 1 635 ? -3.865 -21.136 19.498 1.00 88.12 635 ASN A CA 1
ATOM 5054 C C . ASN A 1 635 ? -4.039 -20.573 18.094 1.00 88.12 635 ASN A C 1
ATOM 5056 O O . ASN A 1 635 ? -4.726 -21.192 17.283 1.00 88.12 635 ASN A O 1
ATOM 5060 N N . ILE A 1 636 ? -3.402 -19.436 17.832 1.00 88.00 636 ILE A N 1
ATOM 5061 C CA . ILE A 1 636 ? -3.155 -18.962 16.473 1.00 88.00 636 ILE A CA 1
ATOM 5062 C C . ILE A 1 636 ? -1.948 -19.752 15.980 1.00 88.00 636 ILE A C 1
ATOM 5064 O O . ILE A 1 636 ? -0.889 -19.748 16.616 1.00 88.00 636 ILE A O 1
ATOM 5068 N N . LEU A 1 637 ? -2.164 -20.520 14.926 1.00 84.50 637 LEU A N 1
ATOM 5069 C CA . LEU A 1 637 ? -1.170 -21.360 14.299 1.00 84.50 637 LEU A CA 1
ATOM 5070 C C . LEU A 1 637 ? -0.430 -20.528 13.258 1.00 84.50 637 LEU A C 1
ATOM 5072 O O . LEU A 1 637 ? -1.004 -19.716 12.549 1.00 84.50 637 LEU A O 1
ATOM 5076 N N . GLY A 1 638 ? 0.879 -20.709 13.223 1.00 85.44 638 GLY A N 1
ATOM 5077 C CA . GLY A 1 638 ? 1.753 -20.087 12.252 1.00 85.44 638 GLY A CA 1
ATOM 5078 C C . GLY A 1 638 ? 3.053 -20.865 12.227 1.00 85.44 638 GLY A C 1
ATOM 5079 O O . GLY A 1 638 ? 3.469 -21.462 13.228 1.00 85.44 638 GLY A O 1
ATOM 5080 N N . ASN A 1 639 ? 3.684 -20.892 11.071 1.00 87.75 639 ASN A N 1
ATOM 5081 C CA . ASN A 1 639 ? 4.894 -21.644 10.813 1.00 87.75 639 ASN A CA 1
ATOM 5082 C C . ASN A 1 639 ? 5.871 -20.787 10.014 1.00 87.75 639 ASN A C 1
ATOM 5084 O O . ASN A 1 639 ? 5.503 -19.966 9.183 1.00 87.75 639 ASN A O 1
ATOM 5088 N N . LEU A 1 640 ? 7.153 -20.985 10.304 1.00 89.56 640 LEU A N 1
ATOM 5089 C CA . LEU A 1 640 ? 8.237 -20.390 9.544 1.00 89.56 640 LEU A CA 1
ATOM 5090 C C . LEU A 1 640 ? 8.888 -21.503 8.736 1.00 89.56 640 LEU A C 1
ATOM 5092 O O . LEU A 1 640 ? 9.407 -22.464 9.308 1.00 89.56 640 LEU A O 1
ATOM 5096 N N . HIS A 1 641 ? 8.871 -21.351 7.418 1.00 90.88 641 HIS A N 1
ATOM 5097 C CA . HIS A 1 641 ? 9.544 -22.254 6.500 1.00 90.88 641 HIS A CA 1
ATOM 5098 C C . HIS A 1 641 ? 10.740 -21.557 5.860 1.00 90.88 641 HIS A C 1
ATOM 5100 O O . HIS A 1 641 ? 10.736 -20.354 5.614 1.00 90.88 641 HIS A O 1
ATOM 5106 N N . THR A 1 642 ? 11.786 -22.334 5.595 1.00 92.81 642 THR A N 1
ATOM 5107 C CA . THR A 1 642 ? 12.923 -21.903 4.785 1.00 92.81 642 THR A CA 1
ATOM 5108 C C . THR A 1 642 ? 13.049 -22.875 3.631 1.00 92.81 642 THR A C 1
ATOM 5110 O O . THR A 1 642 ? 13.147 -24.085 3.840 1.00 92.81 642 THR A O 1
ATOM 5113 N N . PHE A 1 643 ? 13.037 -22.341 2.418 1.00 93.19 643 PHE A N 1
ATOM 5114 C CA . PHE A 1 643 ? 13.141 -23.110 1.191 1.00 93.19 643 PHE A CA 1
ATOM 5115 C C . PHE A 1 643 ? 14.419 -22.721 0.449 1.00 93.19 643 PHE A C 1
ATOM 5117 O O . PHE A 1 643 ? 14.740 -21.543 0.328 1.00 93.19 643 PHE A O 1
ATOM 5124 N N . ASN A 1 644 ? 15.155 -23.721 -0.033 1.00 94.25 644 ASN A N 1
ATOM 5125 C CA . ASN A 1 644 ? 16.335 -23.518 -0.864 1.00 94.25 644 ASN A CA 1
ATOM 5126 C C . ASN A 1 644 ? 15.998 -23.962 -2.290 1.00 94.25 644 ASN A C 1
ATOM 5128 O O . ASN A 1 644 ? 15.986 -25.159 -2.579 1.00 94.25 644 ASN A O 1
ATOM 5132 N N . ALA A 1 645 ? 15.702 -22.988 -3.152 1.00 90.31 645 ALA A N 1
ATOM 5133 C CA . ALA A 1 645 ? 15.286 -23.227 -4.532 1.00 90.31 645 ALA A CA 1
ATOM 5134 C C . ALA A 1 645 ? 16.386 -23.903 -5.364 1.00 90.31 645 ALA A C 1
ATOM 5136 O O . ALA A 1 645 ? 16.136 -24.825 -6.144 1.00 90.31 645 ALA A O 1
ATOM 5137 N N . SER A 1 646 ? 17.629 -23.455 -5.204 1.00 90.19 646 SER A N 1
ATOM 5138 C CA . SER A 1 646 ? 18.773 -24.020 -5.904 1.00 90.19 646 SER A CA 1
ATOM 5139 C C . SER A 1 646 ? 20.057 -23.674 -5.166 1.00 90.19 646 SER A C 1
ATOM 5141 O O . SER A 1 646 ? 20.232 -22.557 -4.693 1.00 90.19 646 SER A O 1
ATOM 5143 N N . SER A 1 647 ? 20.988 -24.622 -5.110 1.00 91.81 647 SER A N 1
ATOM 5144 C CA . SER A 1 647 ? 22.327 -24.384 -4.577 1.00 91.81 647 SER A CA 1
ATOM 5145 C C . SER A 1 647 ? 23.358 -25.233 -5.310 1.00 91.81 647 SER A C 1
ATOM 5147 O O . SER A 1 647 ? 23.028 -26.280 -5.869 1.00 91.81 647 SER A O 1
ATOM 5149 N N . GLY A 1 648 ? 24.609 -24.778 -5.293 1.00 92.31 648 GLY A N 1
ATOM 5150 C CA . GLY A 1 648 ? 25.714 -25.453 -5.964 1.00 92.31 648 GLY A CA 1
ATOM 5151 C C . GLY A 1 648 ? 25.814 -25.136 -7.457 1.00 92.31 648 GLY A C 1
ATOM 5152 O O . GLY A 1 648 ? 25.256 -24.159 -7.948 1.00 92.31 648 GLY A O 1
ATOM 5153 N N . ILE A 1 649 ? 26.586 -25.964 -8.158 1.00 93.56 649 ILE A N 1
ATOM 5154 C CA . ILE A 1 649 ? 26.919 -25.794 -9.575 1.00 93.56 649 ILE A CA 1
ATOM 5155 C C . ILE A 1 649 ? 25.748 -26.307 -10.437 1.00 93.56 649 ILE A C 1
ATOM 5157 O O . ILE A 1 649 ? 25.296 -27.429 -10.193 1.00 93.56 649 ILE A O 1
ATOM 5161 N N . PRO A 1 650 ? 25.260 -25.541 -11.437 1.00 94.56 650 PRO A N 1
ATOM 5162 C CA . PRO A 1 650 ? 24.235 -26.006 -12.371 1.00 94.56 650 PRO A CA 1
ATOM 5163 C C . PRO A 1 650 ? 24.588 -27.346 -13.032 1.00 94.56 650 PRO A C 1
ATOM 5165 O O . PRO A 1 650 ? 25.735 -27.575 -13.410 1.00 94.56 650 PRO A O 1
ATOM 5168 N N . THR A 1 651 ? 23.595 -28.221 -13.204 1.00 93.44 651 THR A N 1
ATOM 5169 C CA . THR A 1 651 ? 23.732 -29.528 -13.868 1.00 93.44 651 THR A CA 1
ATOM 5170 C C . THR A 1 651 ? 22.725 -29.675 -15.009 1.00 93.44 651 THR A C 1
ATOM 5172 O O . THR A 1 651 ? 21.623 -29.132 -14.946 1.00 93.44 651 THR A O 1
ATOM 5175 N N . GLU A 1 652 ? 23.063 -30.471 -16.030 1.00 92.19 652 GLU A N 1
ATOM 5176 C CA . GLU A 1 652 ? 22.170 -30.767 -17.171 1.00 92.19 652 GLU A CA 1
ATOM 5177 C C . GLU A 1 652 ? 20.857 -31.463 -16.774 1.00 92.19 652 GLU A C 1
ATOM 5179 O O . GLU A 1 652 ? 19.905 -31.489 -17.550 1.00 92.19 652 GLU A O 1
ATOM 5184 N N . THR A 1 653 ? 20.793 -32.062 -15.581 1.00 90.88 653 THR A N 1
ATOM 5185 C CA . THR A 1 653 ? 19.566 -32.692 -15.072 1.00 90.88 653 THR A CA 1
ATOM 5186 C C . THR A 1 653 ? 18.531 -31.670 -14.622 1.00 90.88 653 THR A C 1
ATOM 5188 O O . THR A 1 653 ? 17.334 -31.932 -14.721 1.00 90.88 653 THR A O 1
ATOM 5191 N N . ASP A 1 654 ? 18.998 -30.525 -14.130 1.00 91.12 654 ASP A N 1
ATOM 5192 C CA . ASP A 1 654 ? 18.182 -29.556 -13.403 1.00 91.12 654 ASP A CA 1
ATOM 5193 C C . ASP A 1 654 ? 17.941 -28.289 -14.227 1.00 91.12 654 ASP A C 1
ATOM 5195 O O . ASP A 1 654 ? 16.909 -27.640 -14.073 1.00 91.12 654 ASP A O 1
ATOM 5199 N N . TRP A 1 655 ? 18.888 -27.953 -15.103 1.00 96.69 655 TRP A N 1
ATOM 5200 C CA . TRP A 1 655 ? 18.871 -26.759 -15.936 1.00 96.69 655 TRP A CA 1
ATOM 5201 C C . TRP A 1 655 ? 18.764 -27.135 -17.410 1.00 96.69 655 TRP A C 1
ATOM 5203 O O . TRP A 1 655 ? 19.440 -28.047 -17.888 1.00 96.69 655 TRP A O 1
ATOM 5213 N N . LYS A 1 656 ? 17.931 -26.407 -18.152 1.00 96.25 656 LYS A N 1
ATOM 5214 C CA . LYS A 1 656 ? 17.713 -26.617 -19.586 1.00 96.25 656 LYS A CA 1
ATOM 5215 C C . LYS A 1 656 ? 18.194 -25.407 -20.358 1.00 96.25 656 LYS A C 1
ATOM 5217 O O . LYS A 1 656 ? 17.755 -24.299 -20.079 1.00 96.25 656 LYS A O 1
ATOM 5222 N N . ASN A 1 657 ? 19.055 -25.619 -21.350 1.00 93.56 657 ASN A N 1
ATOM 5223 C CA . ASN A 1 657 ? 19.384 -24.544 -22.279 1.00 93.56 657 ASN A CA 1
ATOM 5224 C C . ASN A 1 657 ? 18.146 -24.165 -23.106 1.00 93.56 657 ASN A C 1
ATOM 5226 O O . ASN A 1 657 ? 17.383 -25.025 -23.548 1.00 93.56 657 ASN A O 1
ATOM 5230 N N . ILE A 1 658 ? 17.951 -22.869 -23.293 1.00 94.88 658 ILE A N 1
ATOM 5231 C CA . ILE A 1 658 ? 16.891 -22.289 -24.109 1.00 94.88 658 ILE A CA 1
ATOM 5232 C C . ILE A 1 658 ? 17.458 -21.086 -24.866 1.00 94.88 658 ILE A C 1
ATOM 5234 O O . ILE A 1 658 ? 18.425 -20.455 -24.441 1.00 94.88 658 ILE A O 1
ATOM 5238 N N . THR A 1 659 ? 16.888 -20.797 -26.032 1.00 91.75 659 THR A N 1
ATOM 5239 C CA . THR A 1 659 ? 17.272 -19.616 -26.811 1.00 91.75 659 THR A CA 1
ATOM 5240 C C . THR A 1 659 ? 16.762 -18.362 -26.109 1.00 91.75 659 THR A C 1
ATOM 5242 O O . THR A 1 659 ? 15.604 -18.337 -25.689 1.00 91.75 659 THR A O 1
ATOM 5245 N N . ASN A 1 660 ? 17.597 -17.327 -26.014 1.00 88.94 660 ASN A N 1
ATOM 5246 C CA . ASN A 1 660 ? 17.141 -16.028 -25.542 1.00 88.94 660 ASN A CA 1
ATOM 5247 C C . ASN A 1 660 ? 16.191 -15.422 -26.595 1.00 88.94 660 ASN A C 1
ATOM 5249 O O . ASN A 1 660 ? 16.615 -15.194 -27.725 1.00 88.94 660 ASN A O 1
ATOM 5253 N N . PRO A 1 661 ? 14.916 -15.151 -26.272 1.00 82.50 661 PRO A N 1
ATOM 5254 C CA . PRO A 1 661 ? 13.965 -14.634 -27.256 1.00 82.50 661 PRO A CA 1
ATOM 5255 C C . PRO A 1 661 ? 14.326 -13.234 -27.773 1.00 82.50 661 PRO A C 1
ATOM 5257 O O . PRO A 1 661 ? 13.903 -12.876 -28.868 1.00 82.50 661 PRO A O 1
ATOM 5260 N N . ASN A 1 662 ? 15.099 -12.457 -27.007 1.00 77.62 662 ASN A N 1
ATOM 5261 C CA . ASN A 1 662 ? 15.510 -11.103 -27.384 1.00 77.62 662 ASN A CA 1
ATOM 5262 C C . ASN A 1 662 ? 16.796 -11.079 -28.225 1.00 77.62 662 ASN A C 1
ATOM 5264 O O . ASN A 1 662 ? 17.048 -10.093 -28.904 1.00 77.62 662 ASN A O 1
ATOM 5268 N N . PHE A 1 663 ? 17.597 -12.146 -28.153 1.00 83.56 663 PHE A N 1
ATOM 5269 C CA . PHE A 1 663 ? 18.889 -12.298 -28.827 1.00 83.56 663 PHE A CA 1
ATOM 5270 C C . PHE A 1 663 ? 18.988 -13.755 -29.304 1.00 83.56 663 PHE A C 1
ATOM 5272 O O . PHE A 1 663 ? 19.516 -14.605 -28.582 1.00 83.56 663 PHE A O 1
ATOM 5279 N N . PRO A 1 664 ? 18.341 -14.090 -30.435 1.00 80.69 664 PRO A N 1
ATOM 5280 C CA . PRO A 1 664 ? 18.113 -15.478 -30.829 1.00 80.69 664 PRO A CA 1
ATOM 5281 C C . PRO A 1 664 ? 19.386 -16.217 -31.259 1.00 80.69 664 PRO A C 1
ATOM 5283 O O . PRO A 1 664 ? 19.402 -17.455 -31.225 1.00 80.69 664 PRO A O 1
ATOM 5286 N N . ASP A 1 665 ? 20.431 -15.482 -31.632 1.00 83.38 665 ASP A N 1
ATOM 5287 C CA . ASP A 1 665 ? 21.688 -16.048 -32.103 1.00 83.38 665 ASP A CA 1
ATOM 5288 C C . ASP A 1 665 ? 22.460 -16.666 -30.947 1.00 83.38 665 ASP A C 1
ATOM 5290 O O . ASP A 1 665 ? 22.562 -16.115 -29.848 1.00 83.38 665 ASP A O 1
ATOM 5294 N N . LYS A 1 666 ? 22.956 -17.882 -31.171 1.00 88.19 666 LYS A N 1
ATOM 5295 C CA . LYS A 1 666 ? 23.587 -18.684 -30.124 1.00 88.19 666 LYS A CA 1
ATOM 5296 C C . LYS A 1 666 ? 25.105 -18.600 -30.224 1.00 88.19 666 LYS A C 1
ATOM 5298 O O . LYS A 1 666 ? 25.629 -18.633 -31.332 1.00 88.19 666 LYS A O 1
ATOM 5303 N N . PRO A 1 667 ? 25.816 -18.648 -29.086 1.00 91.31 667 PRO A N 1
ATOM 5304 C CA . PRO A 1 667 ? 27.263 -18.831 -29.087 1.00 91.31 667 PRO A CA 1
ATOM 5305 C C . PRO A 1 667 ? 27.687 -20.139 -29.775 1.00 91.31 667 PRO A C 1
ATOM 5307 O O . PRO A 1 667 ? 26.938 -21.122 -29.750 1.00 91.31 667 PRO A O 1
ATOM 5310 N N . ASP A 1 668 ? 28.924 -20.192 -30.286 1.00 90.62 668 ASP A N 1
ATOM 5311 C CA . ASP A 1 668 ? 29.468 -21.375 -30.987 1.00 90.62 668 ASP A CA 1
ATOM 5312 C C . ASP A 1 668 ? 29.402 -22.646 -30.144 1.00 90.62 668 ASP A C 1
ATOM 5314 O O . ASP A 1 668 ? 29.034 -23.718 -30.629 1.00 90.62 668 ASP A O 1
ATOM 5318 N N . ASN A 1 669 ? 29.776 -22.533 -28.867 1.00 93.44 669 ASN A N 1
ATOM 5319 C CA . ASN A 1 669 ? 29.648 -23.619 -27.912 1.00 93.44 669 ASN A CA 1
ATOM 5320 C C . ASN A 1 669 ? 28.974 -23.119 -26.640 1.00 93.44 669 ASN A C 1
ATOM 5322 O O . ASN A 1 669 ? 29.381 -22.127 -26.036 1.00 93.44 669 ASN A O 1
ATOM 5326 N N . TYR A 1 670 ? 27.984 -23.877 -26.189 1.00 94.25 670 TYR A N 1
ATOM 5327 C CA . TYR A 1 670 ? 27.318 -23.699 -24.910 1.00 94.25 670 TYR A CA 1
ATOM 5328 C C . TYR A 1 670 ? 27.021 -25.078 -24.323 1.00 94.25 670 TYR A C 1
ATOM 5330 O O . TYR A 1 670 ? 26.584 -25.992 -25.022 1.00 94.25 670 TYR A O 1
ATOM 5338 N N . GLN A 1 671 ? 27.285 -25.252 -23.035 1.00 95.62 671 GLN A N 1
ATOM 5339 C CA . GLN A 1 671 ? 27.081 -26.521 -22.339 1.00 95.62 671 GLN A CA 1
ATOM 5340 C C . GLN A 1 671 ? 26.913 -26.291 -20.839 1.00 95.62 671 GLN A C 1
ATOM 5342 O O . GLN A 1 671 ? 27.237 -25.221 -20.325 1.00 95.62 671 GLN A O 1
ATOM 5347 N N . ILE A 1 672 ? 26.448 -27.313 -20.124 1.00 95.06 672 ILE A N 1
ATOM 5348 C CA . ILE A 1 672 ? 26.538 -27.360 -18.666 1.00 95.06 672 ILE A CA 1
ATOM 5349 C C . ILE A 1 672 ? 27.534 -28.468 -18.322 1.00 95.06 672 ILE A C 1
ATOM 5351 O O . ILE A 1 672 ? 27.324 -29.628 -18.664 1.00 95.06 672 ILE A O 1
ATOM 5355 N N . ASN A 1 673 ? 28.646 -28.122 -17.680 1.00 92.19 673 ASN A N 1
ATOM 5356 C CA . ASN A 1 673 ? 29.703 -29.070 -17.324 1.00 92.19 673 ASN A CA 1
ATOM 5357 C C . ASN A 1 673 ? 30.000 -29.031 -15.813 1.00 92.19 673 ASN A C 1
ATOM 5359 O O . ASN A 1 673 ? 29.268 -28.421 -15.039 1.00 92.19 673 ASN A O 1
ATOM 5363 N N . SER A 1 674 ? 31.070 -29.695 -15.362 1.00 90.69 674 SER A N 1
ATOM 5364 C CA . SER A 1 674 ? 31.425 -29.757 -13.933 1.00 90.69 674 SER A CA 1
ATOM 5365 C C . SER A 1 674 ? 31.741 -28.401 -13.293 1.00 90.69 674 SER A C 1
ATOM 5367 O O . SER A 1 674 ? 31.805 -28.326 -12.070 1.00 90.69 674 SER A O 1
ATOM 5369 N N . ASN A 1 675 ? 31.961 -27.363 -14.102 1.00 88.56 675 ASN A N 1
ATOM 5370 C CA . ASN A 1 675 ? 32.238 -26.001 -13.655 1.00 88.56 675 ASN A CA 1
ATOM 5371 C C . ASN A 1 675 ? 30.995 -25.094 -13.754 1.00 88.56 675 ASN A C 1
ATOM 5373 O O . ASN A 1 675 ? 31.072 -23.934 -13.368 1.00 88.56 675 ASN A O 1
ATOM 5377 N N . GLY A 1 676 ? 29.860 -25.613 -14.239 1.00 92.69 676 GLY A N 1
ATOM 5378 C CA . GLY A 1 676 ? 28.591 -24.894 -14.369 1.00 92.69 676 GLY A CA 1
ATOM 5379 C C . GLY A 1 676 ? 28.178 -24.658 -15.816 1.00 92.69 676 GLY A C 1
ATOM 5380 O O . GLY A 1 676 ? 28.570 -25.395 -16.724 1.00 92.69 676 GLY A O 1
ATOM 5381 N N . CYS A 1 677 ? 27.350 -23.635 -16.024 1.00 94.38 677 CYS A N 1
ATOM 5382 C CA . CYS A 1 677 ? 26.972 -23.168 -17.353 1.00 94.38 677 CYS A CA 1
ATOM 5383 C C . CYS A 1 677 ? 28.183 -22.499 -18.014 1.00 94.38 677 CYS A C 1
ATOM 5385 O O . CYS A 1 677 ? 28.751 -21.559 -17.465 1.00 94.38 677 CYS A O 1
ATOM 5387 N N . SER A 1 678 ? 28.595 -22.999 -19.175 1.00 93.25 678 SER A N 1
ATOM 5388 C CA . SER A 1 678 ? 29.799 -22.557 -19.874 1.00 93.25 678 SER A CA 1
ATOM 5389 C C . SER A 1 678 ? 29.462 -22.205 -21.312 1.00 93.25 678 SER A C 1
ATOM 5391 O O . SER A 1 678 ? 28.768 -22.958 -21.998 1.00 93.25 678 SER A O 1
ATOM 5393 N N . VAL A 1 679 ? 29.983 -21.063 -21.749 1.00 93.56 679 VAL A N 1
ATOM 5394 C CA . VAL A 1 679 ? 29.880 -20.551 -23.113 1.00 93.56 679 VAL A CA 1
ATOM 5395 C C . VAL A 1 679 ? 31.274 -20.230 -23.618 1.00 93.56 679 VAL A C 1
ATOM 5397 O O . VAL A 1 679 ? 32.116 -19.743 -22.866 1.00 93.56 679 VAL A O 1
ATOM 5400 N N . SER A 1 680 ? 31.502 -20.494 -24.898 1.00 91.00 680 SER A N 1
ATOM 5401 C CA . SER A 1 680 ? 32.625 -19.942 -25.644 1.00 91.00 680 SER A CA 1
ATOM 5402 C C . SER A 1 680 ? 32.134 -19.530 -27.020 1.00 91.00 680 SER A C 1
ATOM 5404 O O . SER A 1 680 ? 31.392 -20.289 -27.653 1.00 91.00 680 SER A O 1
ATOM 5406 N N . HIS A 1 681 ? 32.605 -18.391 -27.491 1.00 87.75 681 HIS A N 1
ATOM 5407 C CA . HIS A 1 681 ? 32.347 -17.905 -28.832 1.00 87.75 681 HIS A CA 1
ATOM 5408 C C . HIS A 1 681 ? 33.641 -17.357 -29.424 1.00 87.75 681 HIS A C 1
ATOM 5410 O O . HIS A 1 681 ? 34.501 -16.870 -28.688 1.00 87.75 681 HIS A O 1
ATOM 5416 N N . TYR A 1 682 ? 33.788 -17.493 -30.733 1.00 83.06 682 TYR A N 1
ATOM 5417 C CA . TYR A 1 682 ? 34.869 -16.928 -31.511 1.00 83.06 682 TYR A CA 1
ATOM 5418 C C . TYR A 1 682 ? 34.301 -15.848 -32.426 1.00 83.06 682 TYR A C 1
ATOM 5420 O O . TYR A 1 682 ? 33.530 -16.144 -33.337 1.00 83.06 682 TYR A O 1
ATOM 5428 N N . TRP A 1 683 ? 34.739 -14.610 -32.219 1.00 73.31 683 TRP A N 1
ATOM 5429 C CA . TRP A 1 683 ? 34.382 -13.515 -33.106 1.00 73.31 683 TRP A CA 1
ATOM 5430 C C . TRP A 1 683 ? 35.283 -13.508 -34.336 1.00 73.31 683 TRP A C 1
ATOM 5432 O O . TRP A 1 683 ? 36.511 -13.433 -34.258 1.00 73.31 683 TRP A O 1
ATOM 5442 N N . SER A 1 684 ? 34.642 -13.554 -35.498 1.00 64.38 684 SER A N 1
ATOM 5443 C CA . SER A 1 684 ? 35.199 -13.001 -36.723 1.00 64.38 684 SER A CA 1
ATOM 5444 C C . SER A 1 684 ? 34.508 -11.659 -36.946 1.00 64.38 684 SER A C 1
ATOM 5446 O O . SER A 1 684 ? 33.299 -11.596 -36.758 1.00 64.38 684 SER A O 1
ATOM 5448 N N . GLU A 1 685 ? 35.246 -10.633 -37.382 1.00 57.09 685 GLU A N 1
ATOM 5449 C CA . GLU A 1 685 ? 34.815 -9.249 -37.715 1.00 57.09 685 GLU A CA 1
ATOM 5450 C C . GLU A 1 685 ? 33.672 -9.132 -38.766 1.00 57.09 685 GLU A C 1
ATOM 5452 O O . GLU A 1 685 ? 33.560 -8.147 -39.489 1.00 57.09 685 GLU A O 1
ATOM 5457 N N . LYS A 1 686 ? 32.889 -10.193 -38.984 1.00 54.91 686 LYS A N 1
ATOM 5458 C CA . LYS A 1 686 ? 31.821 -10.334 -39.982 1.00 54.91 686 LYS A CA 1
ATOM 5459 C C . LYS A 1 686 ? 30.640 -11.193 -39.504 1.00 54.91 686 LYS A C 1
ATOM 5461 O O . LYS A 1 686 ? 29.813 -11.534 -40.339 1.00 54.91 686 LYS A O 1
ATOM 5466 N N . ALA A 1 687 ? 30.628 -11.636 -38.247 1.00 51.44 687 ALA A N 1
ATOM 5467 C CA . ALA A 1 687 ? 29.594 -12.510 -37.684 1.00 51.44 687 ALA A CA 1
ATOM 5468 C C . ALA A 1 687 ? 28.735 -11.754 -36.655 1.00 51.44 687 ALA A C 1
ATOM 5470 O O . ALA A 1 687 ? 29.143 -10.684 -36.208 1.00 51.44 687 ALA A O 1
ATOM 5471 N N . ASP A 1 688 ? 27.585 -12.323 -36.281 1.00 54.97 688 ASP A N 1
ATOM 5472 C CA . ASP A 1 688 ? 26.628 -11.763 -35.316 1.00 54.97 688 ASP A CA 1
ATOM 5473 C C . ASP A 1 688 ? 27.304 -11.192 -34.057 1.00 54.97 688 ASP A C 1
ATOM 5475 O O . ASP A 1 688 ? 28.018 -11.896 -33.343 1.00 54.97 688 ASP A O 1
ATOM 5479 N N . GLN A 1 689 ? 27.040 -9.919 -33.759 1.00 68.38 689 GLN A N 1
ATOM 5480 C CA . GLN A 1 689 ? 27.707 -9.159 -32.688 1.00 68.38 689 GLN A CA 1
ATOM 5481 C C . GLN A 1 689 ? 27.007 -9.263 -31.319 1.00 68.38 689 GLN A C 1
ATOM 5483 O O . GLN A 1 689 ? 27.308 -8.504 -30.409 1.00 68.38 689 GLN A O 1
ATOM 5488 N N . ALA A 1 690 ? 26.019 -10.153 -31.153 1.00 81.00 690 ALA A N 1
ATOM 5489 C CA . ALA A 1 690 ? 25.259 -10.234 -29.899 1.00 81.00 690 ALA A CA 1
ATOM 5490 C C . ALA A 1 690 ? 24.779 -11.646 -29.485 1.00 81.00 690 ALA A C 1
ATOM 5492 O O . ALA A 1 690 ? 23.620 -11.794 -29.065 1.00 81.00 690 ALA A O 1
ATOM 5493 N N . PRO A 1 691 ? 25.595 -12.717 -29.588 1.00 89.12 691 PRO A N 1
ATOM 5494 C CA . PRO A 1 691 ? 25.121 -14.057 -29.277 1.00 89.12 691 PRO A CA 1
ATOM 5495 C C . PRO A 1 691 ? 24.763 -14.209 -27.796 1.00 89.12 691 PRO A C 1
ATOM 5497 O O . PRO A 1 691 ? 25.444 -13.730 -26.883 1.00 89.12 691 PRO A O 1
ATOM 5500 N N . SER A 1 692 ? 23.682 -14.939 -27.538 1.00 93.12 692 SER A N 1
ATOM 5501 C CA . SER A 1 692 ? 23.128 -15.110 -26.203 1.00 93.12 692 SER A CA 1
ATOM 5502 C C . SER A 1 692 ? 22.620 -16.522 -25.953 1.00 93.12 692 SER A C 1
ATOM 5504 O O . SER A 1 692 ? 22.178 -17.250 -26.844 1.00 93.12 692 SER A O 1
ATOM 5506 N N . ILE A 1 693 ? 22.659 -16.929 -24.688 1.00 96.19 693 ILE A N 1
ATOM 5507 C CA . ILE A 1 693 ? 22.052 -18.179 -24.252 1.00 96.19 693 ILE A CA 1
ATOM 5508 C C . ILE A 1 693 ? 21.435 -18.025 -22.865 1.00 96.19 693 ILE A C 1
ATOM 5510 O O . ILE A 1 693 ? 21.956 -17.323 -21.993 1.00 96.19 693 ILE A O 1
ATOM 5514 N N . HIS A 1 694 ? 20.311 -18.710 -22.668 1.00 97.56 694 HIS A N 1
ATOM 5515 C CA . HIS A 1 694 ? 19.631 -18.837 -21.386 1.00 97.56 694 HIS A CA 1
ATOM 5516 C C . HIS A 1 694 ? 19.693 -20.286 -20.899 1.00 97.56 694 HIS A C 1
ATOM 5518 O O . HIS A 1 694 ? 19.657 -21.233 -21.690 1.00 97.56 694 HIS A O 1
ATOM 5524 N N . TRP A 1 695 ? 19.731 -20.463 -19.582 1.00 97.94 695 TRP A N 1
ATOM 5525 C CA . TRP A 1 695 ? 19.481 -21.742 -18.928 1.00 97.94 695 TRP A CA 1
ATOM 5526 C C . TRP A 1 695 ? 18.357 -21.583 -17.915 1.00 97.94 695 TRP A C 1
ATOM 5528 O O . TRP A 1 695 ? 18.503 -20.852 -16.937 1.00 97.94 695 TRP A O 1
ATOM 5538 N N . ASP A 1 696 ? 17.266 -22.307 -18.131 1.00 97.81 696 ASP A N 1
ATOM 5539 C CA . ASP A 1 696 ? 16.079 -22.278 -17.285 1.00 97.81 696 ASP A CA 1
ATOM 5540 C C . ASP A 1 696 ? 16.098 -23.418 -16.271 1.00 97.81 696 ASP A C 1
ATOM 5542 O O . ASP A 1 696 ? 16.390 -24.571 -16.609 1.00 97.81 696 ASP A O 1
ATOM 5546 N N . LYS A 1 697 ? 15.674 -23.112 -15.048 1.00 97.75 697 LYS A N 1
ATOM 5547 C CA . LYS A 1 697 ? 15.289 -24.090 -14.035 1.00 97.75 697 LYS A CA 1
ATOM 5548 C C . LYS A 1 697 ? 13.921 -23.727 -13.480 1.00 97.75 697 LYS A C 1
ATOM 5550 O O . LYS A 1 697 ? 13.741 -22.665 -12.886 1.00 97.75 697 LYS A O 1
ATOM 5555 N N . ASN A 1 698 ? 12.968 -24.638 -13.644 1.00 97.56 698 ASN A N 1
ATOM 5556 C CA . ASN A 1 698 ? 11.662 -24.507 -13.013 1.00 97.56 698 ASN A CA 1
ATOM 5557 C C . ASN A 1 698 ? 11.775 -24.926 -11.550 1.00 97.56 698 ASN A C 1
ATOM 5559 O O . ASN A 1 698 ? 12.332 -25.980 -11.233 1.00 97.56 698 ASN A O 1
ATOM 5563 N N . ILE A 1 699 ? 11.241 -24.090 -10.676 1.00 97.81 699 ILE A N 1
ATOM 5564 C CA . ILE A 1 699 ? 11.200 -24.273 -9.237 1.00 97.81 699 ILE A CA 1
ATOM 5565 C C . ILE A 1 699 ? 9.751 -24.529 -8.844 1.00 97.81 699 ILE A C 1
ATOM 5567 O O . ILE A 1 699 ? 8.858 -23.789 -9.247 1.00 97.81 699 ILE A O 1
ATOM 5571 N N . THR A 1 700 ? 9.543 -25.567 -8.039 1.00 97.25 700 THR A N 1
ATOM 5572 C CA . THR A 1 700 ? 8.257 -25.865 -7.405 1.00 97.25 700 THR A CA 1
ATOM 5573 C C . THR A 1 700 ? 8.424 -25.704 -5.901 1.00 97.25 700 THR A C 1
ATOM 5575 O O . THR A 1 700 ? 9.269 -26.367 -5.290 1.00 97.25 700 THR A O 1
ATOM 5578 N N . MET A 1 701 ? 7.642 -24.803 -5.320 1.00 95.50 701 MET A N 1
ATOM 5579 C CA . MET A 1 701 ? 7.562 -24.571 -3.887 1.00 95.50 701 MET A CA 1
ATOM 5580 C C . MET A 1 701 ? 6.971 -25.806 -3.192 1.00 95.50 701 MET A C 1
ATOM 5582 O O . MET A 1 701 ? 6.128 -26.498 -3.763 1.00 95.50 701 MET A O 1
ATOM 5586 N N . PRO A 1 702 ? 7.419 -26.127 -1.967 1.00 93.88 702 PRO A N 1
ATOM 5587 C CA . PRO A 1 702 ? 6.922 -27.291 -1.237 1.00 93.88 702 PRO A CA 1
ATOM 5588 C C . PRO A 1 702 ? 5.500 -27.100 -0.691 1.00 93.88 702 PRO A C 1
ATOM 5590 O O . PRO A 1 702 ? 4.851 -28.092 -0.375 1.00 93.88 702 PRO A O 1
ATOM 5593 N N . GLU A 1 703 ? 5.050 -25.851 -0.572 1.00 92.06 703 GLU A N 1
ATOM 5594 C CA . GLU A 1 703 ? 3.751 -25.443 -0.038 1.00 92.06 703 GLU A CA 1
ATOM 5595 C C . GLU A 1 703 ? 3.088 -24.461 -1.015 1.00 92.06 703 GLU A C 1
ATOM 5597 O O . GLU A 1 703 ? 3.772 -23.848 -1.841 1.00 92.06 703 GLU A O 1
ATOM 5602 N N . ASP A 1 704 ? 1.768 -24.311 -0.910 1.00 92.38 704 ASP A N 1
ATOM 5603 C CA . ASP A 1 704 ? 1.017 -23.298 -1.651 1.00 92.38 704 ASP A CA 1
ATOM 5604 C C . ASP A 1 704 ? 1.303 -21.910 -1.075 1.00 92.38 704 ASP A C 1
ATOM 5606 O O . ASP A 1 704 ? 0.994 -21.638 0.084 1.00 92.38 704 ASP A O 1
ATOM 5610 N N . MET A 1 705 ? 1.921 -21.030 -1.862 1.00 93.81 705 MET A N 1
ATOM 5611 C CA . MET A 1 705 ? 2.320 -19.711 -1.379 1.00 93.81 705 MET A CA 1
ATOM 5612 C C . MET A 1 705 ? 1.146 -18.737 -1.222 1.00 93.81 705 MET A C 1
ATOM 5614 O O . MET A 1 705 ? 1.386 -17.636 -0.737 1.00 93.81 705 MET A O 1
ATOM 5618 N N . SER A 1 706 ? -0.107 -19.108 -1.543 1.00 91.31 706 SER A N 1
ATOM 5619 C CA . SER A 1 706 ? -1.269 -18.271 -1.187 1.00 91.31 706 SER A CA 1
ATOM 5620 C C . SER A 1 706 ? -1.398 -18.039 0.315 1.00 91.31 706 SER A C 1
ATOM 5622 O O . SER A 1 706 ? -1.908 -17.000 0.730 1.00 91.31 706 SER A O 1
ATOM 5624 N N . ASP A 1 707 ? -0.918 -18.993 1.115 1.00 88.31 707 ASP A N 1
ATOM 5625 C CA . ASP A 1 707 ? -1.073 -18.997 2.572 1.00 88.31 707 ASP A CA 1
ATOM 5626 C C . ASP A 1 707 ? 0.172 -18.435 3.283 1.00 88.31 707 ASP A C 1
ATOM 5628 O O . ASP A 1 707 ? 0.219 -18.338 4.510 1.00 88.31 707 ASP A O 1
ATOM 5632 N N . TYR A 1 708 ? 1.209 -18.056 2.526 1.00 90.94 708 TYR A N 1
ATOM 5633 C CA . TYR A 1 708 ? 2.498 -17.635 3.070 1.00 90.94 708 TYR A CA 1
ATOM 5634 C C . TYR A 1 708 ? 2.931 -16.275 2.541 1.00 90.94 708 TYR A C 1
ATOM 5636 O O . TYR A 1 708 ? 2.843 -15.968 1.358 1.00 90.94 708 TYR A O 1
ATOM 5644 N N . VAL A 1 709 ? 3.537 -15.487 3.428 1.00 92.75 709 VAL A N 1
ATOM 5645 C CA . VAL A 1 709 ? 4.230 -14.253 3.055 1.00 92.75 709 VAL A CA 1
ATOM 5646 C C . VAL A 1 709 ? 5.732 -14.510 3.024 1.00 92.75 709 VAL A C 1
ATOM 5648 O O . VAL A 1 709 ? 6.314 -15.024 3.985 1.00 92.75 709 VAL A O 1
ATOM 5651 N N . ILE A 1 710 ? 6.383 -14.119 1.930 1.00 94.88 710 ILE A N 1
ATOM 5652 C CA . ILE A 1 710 ? 7.840 -14.164 1.822 1.00 94.88 710 ILE A CA 1
ATOM 5653 C C . ILE A 1 710 ? 8.412 -13.039 2.685 1.00 94.88 710 ILE A C 1
ATOM 5655 O O . ILE A 1 710 ? 8.247 -11.859 2.399 1.00 94.88 710 ILE A O 1
ATOM 5659 N N . THR A 1 711 ? 9.097 -13.413 3.760 1.00 94.31 711 THR A N 1
ATOM 5660 C CA . THR A 1 711 ? 9.681 -12.460 4.720 1.00 94.31 711 THR A CA 1
ATOM 5661 C C . THR A 1 711 ? 11.157 -12.181 4.469 1.00 94.31 711 THR A C 1
ATOM 5663 O O . THR A 1 711 ? 11.703 -11.207 4.978 1.00 94.31 711 THR A O 1
ATOM 5666 N N . SER A 1 712 ? 11.826 -13.057 3.723 1.00 95.50 712 SER A N 1
ATOM 5667 C CA . SER A 1 712 ? 13.229 -12.914 3.358 1.00 95.50 712 SER A CA 1
ATOM 5668 C C . SER A 1 712 ? 13.539 -13.766 2.138 1.00 95.50 712 SER A C 1
ATOM 5670 O O . SER A 1 712 ? 12.963 -14.836 1.941 1.00 95.50 712 SER A O 1
ATOM 5672 N N . ILE A 1 713 ? 14.478 -13.282 1.340 1.00 96.00 713 ILE A N 1
ATOM 5673 C CA . ILE A 1 713 ? 15.067 -13.986 0.206 1.00 96.00 713 ILE A CA 1
ATOM 5674 C C . ILE A 1 713 ? 16.549 -13.638 0.132 1.00 96.00 713 ILE A C 1
ATOM 5676 O O . ILE A 1 713 ? 16.948 -12.534 0.509 1.00 96.00 713 ILE A O 1
ATOM 5680 N N . ASP A 1 714 ? 17.349 -14.592 -0.322 1.00 95.56 714 ASP A N 1
ATOM 5681 C CA . ASP A 1 714 ? 18.781 -14.441 -0.537 1.00 95.56 714 ASP A CA 1
ATOM 5682 C C . ASP A 1 714 ? 19.136 -15.049 -1.894 1.00 95.56 714 ASP A C 1
ATOM 5684 O O . ASP A 1 714 ? 18.636 -16.118 -2.256 1.00 95.56 714 ASP A O 1
ATOM 5688 N N . LEU A 1 715 ? 19.968 -14.346 -2.654 1.00 96.44 715 LEU A N 1
ATOM 5689 C CA . LEU A 1 715 ? 20.443 -14.773 -3.962 1.00 96.44 715 LEU A CA 1
ATOM 5690 C C . LEU A 1 715 ? 21.934 -14.473 -4.028 1.00 96.44 715 LEU A C 1
ATOM 5692 O O . LEU A 1 715 ? 22.349 -13.342 -3.817 1.00 96.44 715 LEU A O 1
ATOM 5696 N N . SER A 1 716 ? 22.725 -15.486 -4.358 1.00 96.31 716 SER A N 1
ATOM 5697 C CA . SER A 1 716 ? 24.156 -15.347 -4.600 1.00 96.31 716 SER A CA 1
ATOM 5698 C C . SER A 1 716 ? 24.509 -16.189 -5.814 1.00 96.31 716 SER A C 1
ATOM 5700 O O . SER A 1 716 ? 24.213 -17.386 -5.870 1.00 96.31 716 SER A O 1
ATOM 5702 N N . VAL A 1 717 ? 25.094 -15.544 -6.819 1.00 96.00 717 VAL A N 1
ATOM 5703 C CA . VAL A 1 717 ? 25.523 -16.187 -8.060 1.00 96.00 717 VAL A CA 1
ATOM 5704 C C . VAL A 1 717 ? 26.929 -15.712 -8.362 1.00 96.00 717 VAL A C 1
ATOM 5706 O O . VAL A 1 717 ? 27.186 -14.511 -8.394 1.00 96.00 717 VAL A O 1
ATOM 5709 N N . ILE A 1 718 ? 27.827 -16.668 -8.575 1.00 96.38 718 ILE A N 1
ATOM 5710 C CA . ILE A 1 718 ? 29.232 -16.421 -8.883 1.00 96.38 718 ILE A CA 1
ATOM 5711 C C . ILE A 1 718 ? 29.454 -16.755 -10.350 1.00 96.38 718 ILE A C 1
ATOM 5713 O O . ILE A 1 718 ? 29.059 -17.825 -10.816 1.00 96.38 718 ILE A O 1
ATOM 5717 N N . VAL A 1 719 ? 30.105 -15.843 -11.058 1.00 95.88 719 VAL A N 1
ATOM 5718 C CA . VAL A 1 719 ? 30.507 -16.016 -12.451 1.00 95.88 719 VAL A CA 1
ATOM 5719 C C . VAL A 1 719 ? 32.000 -15.766 -12.593 1.00 95.88 719 VAL A C 1
ATOM 5721 O O . VAL A 1 719 ? 32.599 -15.021 -11.820 1.00 95.88 719 VAL A O 1
ATOM 5724 N N . ASN A 1 720 ? 32.602 -16.394 -13.590 1.00 93.81 720 ASN A N 1
ATOM 5725 C CA . ASN A 1 720 ? 33.957 -16.113 -14.028 1.00 93.81 720 ASN A CA 1
ATOM 5726 C C . ASN A 1 720 ? 33.991 -16.160 -15.552 1.00 93.81 720 ASN A C 1
ATOM 5728 O O . ASN A 1 720 ? 33.063 -16.651 -16.200 1.00 93.81 720 ASN A O 1
ATOM 5732 N N . ALA A 1 721 ? 35.049 -15.607 -16.122 1.00 92.12 721 ALA A N 1
ATOM 5733 C CA . ALA A 1 721 ? 35.198 -15.553 -17.562 1.00 92.12 721 ALA A CA 1
ATOM 5734 C C . ALA A 1 721 ? 36.668 -15.502 -17.941 1.00 92.12 721 ALA A C 1
ATOM 5736 O O . ALA A 1 721 ? 37.517 -15.043 -17.175 1.00 92.12 721 ALA A O 1
ATOM 5737 N N . SER A 1 722 ? 36.962 -15.950 -19.152 1.00 89.19 722 SER A N 1
ATOM 5738 C CA . SER A 1 722 ? 38.277 -15.791 -19.743 1.00 89.19 722 SER A CA 1
ATOM 5739 C C . SER A 1 722 ? 38.153 -15.430 -21.209 1.00 89.19 722 SER A C 1
ATOM 5741 O O . SER A 1 722 ? 37.288 -15.981 -21.885 1.00 89.19 722 SER A O 1
ATOM 5743 N N . VAL A 1 723 ? 39.058 -14.597 -21.702 1.00 85.44 723 VAL A N 1
ATOM 5744 C CA . VAL A 1 723 ? 39.207 -14.314 -23.123 1.00 85.44 723 VAL A CA 1
ATOM 5745 C C . VAL A 1 723 ? 40.641 -14.568 -23.566 1.00 85.44 723 VAL A C 1
ATOM 5747 O O . VAL A 1 723 ? 41.601 -14.244 -22.862 1.00 85.44 723 VAL A O 1
ATOM 5750 N N . GLU A 1 724 ? 40.778 -15.197 -24.730 1.00 76.19 724 GLU A N 1
ATOM 5751 C CA . GLU A 1 724 ? 42.064 -15.424 -25.369 1.00 76.19 724 GLU A CA 1
ATOM 5752 C C . GLU A 1 724 ? 42.390 -14.238 -26.273 1.00 76.19 724 GLU A C 1
ATOM 5754 O O . GLU A 1 724 ? 41.776 -14.031 -27.313 1.00 76.19 724 GLU A O 1
ATOM 5759 N N . THR A 1 725 ? 43.373 -13.448 -25.859 1.00 65.69 725 THR A N 1
ATOM 5760 C CA . THR A 1 725 ? 43.957 -12.389 -26.677 1.00 65.69 725 THR A CA 1
ATOM 5761 C C . THR A 1 725 ? 45.163 -12.994 -27.403 1.00 65.69 725 THR A C 1
ATOM 5763 O O . THR A 1 725 ? 46.223 -13.160 -26.788 1.00 65.69 725 THR A O 1
ATOM 5766 N N . GLU A 1 726 ? 45.025 -13.428 -28.661 1.00 59.22 726 GLU A N 1
ATOM 5767 C CA . GLU A 1 726 ? 46.171 -13.980 -29.399 1.00 59.22 726 GLU A CA 1
ATOM 5768 C C . GLU A 1 726 ? 47.271 -12.914 -29.506 1.00 59.22 726 GLU A C 1
ATOM 5770 O O . GLU A 1 726 ? 47.117 -11.912 -30.195 1.00 59.22 726 GLU A O 1
ATOM 5775 N N . SER A 1 727 ? 48.442 -13.144 -28.901 1.00 50.69 727 SER A N 1
ATOM 5776 C CA . SER A 1 727 ? 49.642 -12.384 -29.254 1.00 50.69 727 SER A CA 1
ATOM 5777 C C . SER A 1 727 ? 50.110 -12.856 -30.632 1.00 50.69 727 SER A C 1
ATOM 5779 O O . SER A 1 727 ? 51.032 -13.670 -30.751 1.00 50.69 727 SER A O 1
ATOM 5781 N N . GLY A 1 728 ? 49.436 -12.403 -31.686 1.00 49.97 728 GLY A N 1
ATOM 5782 C CA . GLY A 1 728 ? 49.882 -12.593 -33.054 1.00 49.97 728 GLY A CA 1
ATOM 5783 C C . GLY A 1 728 ? 51.275 -11.993 -33.179 1.00 49.97 728 GLY A C 1
ATOM 5784 O O . GLY A 1 728 ? 51.437 -10.778 -33.253 1.00 49.97 728 GLY A O 1
ATOM 5785 N N . ASN A 1 729 ? 52.298 -12.846 -33.163 1.00 46.78 729 ASN A N 1
ATOM 5786 C CA . ASN A 1 729 ? 53.687 -12.460 -33.352 1.00 46.78 729 ASN A CA 1
ATOM 5787 C C . ASN A 1 729 ? 53.880 -12.135 -34.841 1.00 46.78 729 ASN A C 1
ATOM 5789 O O . ASN A 1 729 ? 54.462 -12.903 -35.605 1.00 46.78 729 ASN A O 1
ATOM 5793 N N . ASN A 1 730 ? 53.282 -11.031 -35.287 1.00 47.00 730 ASN A N 1
ATOM 5794 C CA . ASN A 1 730 ? 53.406 -10.548 -36.648 1.00 47.00 730 ASN A CA 1
ATOM 5795 C C . ASN A 1 730 ? 54.763 -9.841 -36.742 1.00 47.00 730 ASN A C 1
ATOM 5797 O O . ASN A 1 730 ? 54.867 -8.625 -36.608 1.00 47.00 730 ASN A O 1
ATOM 5801 N N . ASP A 1 731 ? 55.820 -10.631 -36.954 1.00 51.09 731 ASP A N 1
ATOM 5802 C CA . ASP A 1 731 ? 57.23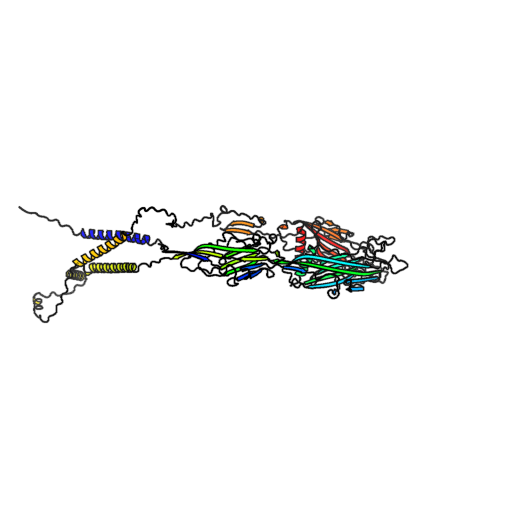7 -10.231 -37.034 1.00 51.09 731 ASP A CA 1
ATOM 5803 C C . ASP A 1 731 ? 57.558 -9.188 -38.141 1.00 51.09 731 ASP A C 1
ATOM 5805 O O . ASP A 1 731 ? 58.721 -9.000 -38.498 1.00 51.09 731 ASP A O 1
ATOM 5809 N N . ASN A 1 732 ? 56.5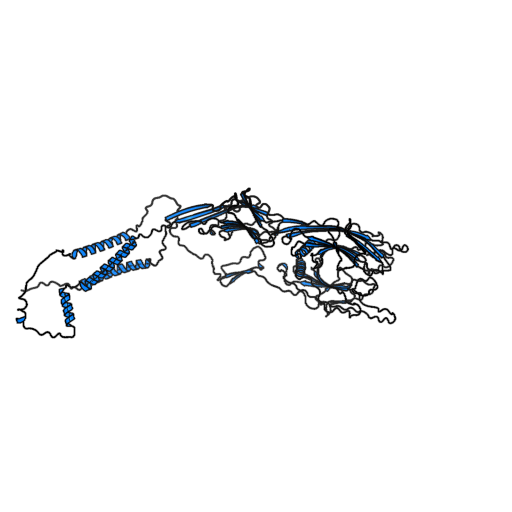71 -8.503 -38.733 1.00 49.12 732 ASN A N 1
ATOM 5810 C CA . ASN A 1 732 ? 56.783 -7.632 -39.891 1.00 49.12 732 ASN A CA 1
ATOM 5811 C C . ASN A 1 732 ? 56.054 -6.283 -39.902 1.00 49.12 732 ASN A C 1
ATOM 5813 O O . ASN A 1 732 ? 56.108 -5.594 -40.923 1.00 49.12 732 ASN A O 1
ATOM 5817 N N . ILE A 1 733 ? 55.424 -5.845 -38.809 1.00 50.75 733 ILE A N 1
ATOM 5818 C CA . ILE A 1 733 ? 54.817 -4.508 -38.760 1.00 50.75 733 ILE A CA 1
ATOM 5819 C C . ILE A 1 733 ? 55.175 -3.826 -37.430 1.00 50.75 733 ILE A C 1
ATOM 5821 O O . ILE A 1 733 ? 54.847 -4.317 -36.362 1.00 50.75 733 ILE A O 1
ATOM 5825 N N . ASN A 1 734 ? 55.849 -2.670 -37.495 1.00 50.44 734 ASN A N 1
ATOM 5826 C CA . ASN A 1 734 ? 56.251 -1.818 -36.357 1.00 50.44 734 ASN A CA 1
ATOM 5827 C C . ASN A 1 734 ? 55.066 -1.146 -35.618 1.00 50.44 734 ASN A C 1
ATOM 5829 O O . ASN A 1 734 ? 55.237 -0.091 -35.007 1.00 50.44 734 ASN A O 1
ATOM 5833 N N . PHE A 1 735 ? 53.871 -1.727 -35.678 1.00 50.50 735 PHE A N 1
ATOM 5834 C CA . PHE A 1 735 ? 52.736 -1.325 -34.860 1.00 50.50 735 PHE A CA 1
ATOM 5835 C C . PHE A 1 735 ? 52.568 -2.397 -33.782 1.00 50.50 735 PHE A C 1
ATOM 5837 O O . PHE A 1 735 ? 52.454 -3.567 -34.143 1.00 50.50 735 PHE A O 1
ATOM 5844 N N . PRO A 1 736 ? 52.597 -2.056 -32.481 1.00 50.56 736 PRO A N 1
ATOM 5845 C CA . PRO A 1 736 ? 52.188 -2.997 -31.451 1.00 50.56 736 PRO A CA 1
ATOM 5846 C C . PRO A 1 736 ? 50.709 -3.303 -31.696 1.00 50.56 736 PRO A C 1
ATOM 5848 O O . PRO A 1 736 ? 49.844 -2.514 -31.334 1.00 50.56 736 PRO A O 1
ATOM 5851 N N . THR A 1 737 ? 50.424 -4.394 -32.402 1.00 50.44 737 THR A N 1
ATOM 5852 C CA . THR A 1 737 ? 49.069 -4.896 -32.597 1.00 50.44 737 THR A CA 1
ATOM 5853 C C . THR A 1 737 ? 48.583 -5.376 -31.239 1.00 50.44 737 THR A C 1
ATOM 5855 O O . THR A 1 737 ? 48.953 -6.457 -30.781 1.00 50.44 737 THR A O 1
ATOM 5858 N N . LEU A 1 738 ? 47.835 -4.508 -30.564 1.00 52.72 738 LEU A N 1
ATOM 5859 C CA . LEU A 1 738 ? 46.949 -4.861 -29.468 1.00 52.72 738 LEU A CA 1
ATOM 5860 C C . LEU A 1 738 ? 45.865 -5.744 -30.083 1.00 52.72 738 LEU A C 1
ATOM 5862 O O . LEU A 1 738 ? 45.022 -5.260 -30.821 1.00 52.72 738 LEU A O 1
ATOM 5866 N N . ILE A 1 739 ? 45.996 -7.052 -29.897 1.00 57.31 739 ILE A N 1
ATOM 5867 C CA . ILE A 1 739 ? 45.029 -8.048 -30.354 1.00 57.31 739 ILE A CA 1
ATOM 5868 C C . ILE A 1 739 ? 44.347 -8.521 -29.073 1.00 57.31 739 ILE A C 1
ATOM 5870 O O . ILE A 1 739 ? 44.994 -9.172 -28.255 1.00 57.31 739 ILE A O 1
ATOM 5874 N N . GLY A 1 740 ? 43.101 -8.112 -28.852 1.00 64.19 740 GLY A N 1
ATOM 5875 C CA . GLY A 1 740 ? 42.270 -8.416 -27.685 1.00 64.19 740 GLY A CA 1
ATOM 5876 C C . GLY A 1 740 ? 40.879 -7.796 -27.849 1.00 64.19 740 GLY A C 1
ATOM 5877 O O . GLY A 1 740 ? 40.659 -7.135 -28.855 1.00 64.19 740 GLY A O 1
ATOM 5878 N N . LEU A 1 741 ? 39.967 -8.036 -26.901 1.00 73.75 741 LEU A N 1
ATOM 5879 C CA . LEU A 1 741 ? 38.642 -7.397 -26.899 1.00 73.75 741 LEU A CA 1
ATOM 5880 C C . LEU A 1 741 ? 38.787 -5.886 -26.731 1.00 73.75 741 LEU A C 1
ATOM 5882 O O . LEU A 1 741 ? 39.540 -5.449 -25.852 1.00 73.75 741 LEU A O 1
ATOM 5886 N N . ASP A 1 742 ? 38.043 -5.114 -27.514 1.00 73.19 742 ASP A N 1
ATOM 5887 C CA . ASP A 1 742 ? 38.056 -3.660 -27.423 1.00 73.19 742 ASP A CA 1
ATOM 5888 C C . ASP A 1 742 ? 37.289 -3.235 -26.168 1.00 73.19 742 ASP A C 1
ATOM 5890 O O . ASP A 1 742 ? 36.065 -3.250 -26.119 1.00 73.19 742 ASP A O 1
ATOM 5894 N N . CYS A 1 743 ? 38.001 -2.857 -25.105 1.00 72.25 743 CYS A N 1
ATOM 5895 C CA . CYS A 1 743 ? 37.396 -2.490 -23.822 1.00 72.25 743 CYS A CA 1
ATOM 5896 C C . CYS A 1 743 ? 37.412 -0.966 -23.586 1.00 72.25 743 CYS A C 1
ATOM 5898 O O . CYS A 1 743 ? 38.298 -0.261 -24.086 1.00 72.25 743 CYS A O 1
ATOM 5900 N N . PRO A 1 744 ? 36.521 -0.421 -22.725 1.00 64.88 744 PRO A N 1
ATOM 5901 C CA . PRO A 1 744 ? 36.545 0.983 -22.324 1.00 64.88 744 PRO A CA 1
ATOM 5902 C C . PRO A 1 744 ? 37.939 1.479 -21.919 1.00 64.88 744 PRO A C 1
ATOM 5904 O O . PRO A 1 744 ? 38.515 1.067 -20.904 1.00 64.88 744 PRO A O 1
ATOM 5907 N N . GLY A 1 745 ? 38.477 2.428 -22.688 1.00 64.62 745 GLY A N 1
ATOM 5908 C CA . GLY A 1 745 ? 39.787 3.044 -22.461 1.00 64.62 745 GLY A CA 1
ATOM 5909 C C . GLY A 1 745 ? 40.966 2.389 -23.189 1.00 64.62 745 GLY A C 1
ATOM 5910 O O . GLY A 1 745 ? 42.108 2.708 -22.844 1.00 64.62 745 GLY A O 1
ATOM 5911 N N . ASP A 1 746 ? 40.712 1.503 -24.150 1.00 64.56 746 ASP A N 1
ATOM 5912 C CA . ASP A 1 746 ? 41.710 1.062 -25.126 1.00 64.56 746 ASP A CA 1
ATOM 5913 C C . ASP A 1 746 ? 41.969 2.130 -26.198 1.00 64.56 746 ASP A C 1
ATOM 5915 O O . ASP A 1 746 ? 41.164 3.036 -26.421 1.00 64.56 746 ASP A O 1
ATOM 5919 N N . LEU A 1 747 ? 43.153 2.073 -26.824 1.00 59.50 747 LEU A N 1
ATOM 5920 C CA . LEU A 1 747 ? 43.500 2.922 -27.967 1.00 59.50 747 LEU A CA 1
ATOM 5921 C C . LEU A 1 747 ? 42.852 2.324 -29.219 1.00 59.50 747 LEU A C 1
ATOM 5923 O O . LEU A 1 747 ? 43.545 1.803 -30.091 1.00 59.50 747 LEU A O 1
ATOM 5927 N N . VAL A 1 748 ? 41.525 2.356 -29.267 1.00 57.72 748 VAL A N 1
ATOM 5928 C CA . VAL A 1 748 ? 40.769 1.941 -30.447 1.00 57.72 748 VAL A CA 1
ATOM 5929 C C . VAL A 1 748 ? 41.053 2.937 -31.569 1.00 57.72 748 VAL A C 1
ATOM 5931 O O . VAL A 1 748 ? 41.013 4.154 -31.368 1.00 57.72 748 VAL A O 1
ATOM 5934 N N . ASN A 1 749 ? 41.463 2.429 -32.734 1.00 49.25 749 ASN A N 1
ATOM 5935 C CA . ASN A 1 749 ? 41.833 3.296 -33.854 1.00 49.25 749 ASN A CA 1
ATOM 5936 C C . ASN A 1 749 ? 40.613 3.933 -34.521 1.00 49.25 749 ASN A C 1
ATOM 5938 O O . ASN A 1 749 ? 40.792 4.980 -35.126 1.00 49.25 749 ASN A O 1
ATOM 5942 N N . ASN A 1 750 ? 39.423 3.353 -34.359 1.00 45.31 750 ASN A N 1
ATOM 5943 C CA . ASN A 1 750 ? 38.141 3.842 -34.851 1.00 45.31 750 ASN A CA 1
ATOM 5944 C C . ASN A 1 750 ? 37.035 3.439 -33.854 1.00 45.31 750 ASN A C 1
ATOM 5946 O O . ASN A 1 750 ? 37.282 2.782 -32.844 1.00 45.31 750 ASN A O 1
ATOM 5950 N N . SER A 1 751 ? 35.830 3.877 -34.154 1.00 47.25 751 SER A N 1
ATOM 5951 C CA . SER A 1 751 ? 34.573 3.800 -33.425 1.00 47.25 751 SER A CA 1
ATOM 5952 C C . SER A 1 751 ? 34.079 2.387 -33.194 1.00 47.25 751 SER A C 1
ATOM 5954 O O . SER A 1 751 ? 33.252 1.914 -33.949 1.00 47.25 751 SER A O 1
ATOM 5956 N N . ALA A 1 752 ? 34.532 1.707 -32.148 1.00 54.03 752 ALA A N 1
ATOM 5957 C CA . ALA A 1 752 ? 33.982 0.408 -31.767 1.00 54.03 752 ALA A CA 1
ATOM 5958 C C . ALA A 1 752 ? 33.081 0.552 -30.530 1.00 54.03 752 ALA A C 1
ATOM 5960 O O . ALA A 1 752 ? 33.460 1.201 -29.546 1.00 54.03 752 ALA A O 1
ATOM 5961 N N . THR A 1 753 ? 31.882 -0.043 -30.547 1.00 57.84 753 THR A N 1
ATOM 5962 C CA . THR A 1 753 ? 31.218 -0.443 -29.306 1.00 57.84 753 THR A CA 1
ATOM 5963 C C . THR A 1 753 ? 32.158 -1.382 -28.601 1.00 57.84 753 THR A C 1
ATOM 5965 O O . THR A 1 753 ? 32.606 -2.356 -29.188 1.00 57.84 753 THR A O 1
ATOM 5968 N N . TYR A 1 754 ? 32.463 -1.075 -27.349 1.00 71.69 754 TYR A N 1
ATOM 5969 C CA . TYR A 1 754 ? 33.319 -1.954 -26.586 1.00 71.69 754 TYR A CA 1
ATOM 5970 C C . TYR A 1 754 ? 32.679 -3.330 -26.418 1.00 71.69 754 TYR A C 1
ATOM 5972 O O . TYR A 1 754 ? 31.486 -3.413 -26.106 1.00 71.69 754 TYR A O 1
ATOM 5980 N N . ASP A 1 755 ? 33.494 -4.367 -26.531 1.00 78.25 755 ASP A N 1
ATOM 5981 C CA . ASP A 1 755 ? 33.079 -5.744 -26.332 1.00 78.25 755 ASP A CA 1
ATOM 5982 C C . ASP A 1 755 ? 32.856 -6.009 -24.839 1.00 78.25 755 ASP A C 1
ATOM 5984 O O . ASP A 1 755 ? 33.595 -5.532 -23.962 1.00 78.25 755 ASP A O 1
ATOM 5988 N N . TYR A 1 756 ? 31.835 -6.795 -24.514 1.00 85.31 756 TYR A N 1
ATOM 5989 C CA . TYR A 1 756 ? 31.595 -7.214 -23.138 1.00 85.31 756 TYR A CA 1
ATOM 5990 C C . TYR A 1 756 ? 30.815 -8.521 -23.033 1.00 85.31 756 TYR A C 1
ATOM 5992 O O . TYR A 1 756 ? 29.955 -8.860 -23.834 1.00 85.31 756 TYR A O 1
ATOM 6000 N N . ALA A 1 757 ? 31.026 -9.225 -21.925 1.00 90.25 757 ALA A N 1
ATOM 6001 C CA . ALA A 1 757 ? 30.115 -10.255 -21.458 1.00 90.25 757 ALA A CA 1
ATOM 6002 C C . ALA A 1 757 ? 29.181 -9.667 -20.389 1.00 90.25 757 ALA A C 1
ATOM 6004 O O . ALA A 1 757 ? 29.636 -9.090 -19.395 1.00 90.25 757 ALA A O 1
ATOM 6005 N N . LYS A 1 758 ? 27.864 -9.834 -20.559 1.00 93.44 758 LYS A N 1
ATOM 6006 C CA . LYS A 1 758 ? 26.859 -9.554 -19.524 1.00 93.44 758 LYS A CA 1
ATOM 6007 C C . LYS A 1 758 ? 26.281 -10.861 -18.994 1.00 93.44 758 LYS A C 1
ATOM 6009 O O . LYS A 1 758 ? 25.596 -11.592 -19.704 1.00 93.44 758 LYS A O 1
ATOM 6014 N N . PHE A 1 759 ? 26.491 -11.098 -17.710 1.00 96.69 759 PHE A N 1
ATOM 6015 C CA . PHE A 1 759 ? 25.887 -12.174 -16.933 1.00 96.69 759 PHE A CA 1
ATOM 6016 C C . PHE A 1 759 ? 24.675 -11.639 -16.183 1.00 96.69 759 PHE A C 1
ATOM 6018 O O . PHE A 1 759 ? 24.732 -10.538 -15.633 1.00 96.69 759 PHE A O 1
ATOM 6025 N N . TYR A 1 760 ? 23.589 -12.401 -16.121 1.00 97.62 760 TYR A N 1
ATOM 6026 C CA . TYR A 1 760 ? 22.396 -11.988 -15.387 1.00 97.62 760 TYR A CA 1
ATOM 6027 C C . TYR A 1 760 ? 21.537 -13.163 -14.931 1.00 97.62 760 TYR A C 1
ATOM 6029 O O . TYR A 1 760 ? 21.676 -14.295 -15.392 1.00 97.62 760 TYR A O 1
ATOM 6037 N N . VAL A 1 761 ? 20.641 -12.873 -13.993 1.00 98.19 761 VAL A N 1
ATOM 6038 C CA . VAL A 1 761 ? 19.641 -13.801 -13.468 1.00 98.19 761 VAL A CA 1
ATOM 6039 C C . VAL A 1 761 ? 18.275 -13.180 -13.671 1.00 98.19 761 VAL A C 1
ATOM 6041 O O . VAL A 1 761 ? 18.062 -12.027 -13.290 1.00 98.19 761 VAL A O 1
ATOM 6044 N N . LEU A 1 762 ? 17.350 -13.955 -14.228 1.00 97.75 762 LEU A N 1
ATOM 6045 C CA . LEU A 1 762 ? 15.941 -13.596 -14.302 1.00 97.75 762 LEU A CA 1
ATOM 6046 C C . LEU A 1 762 ? 15.119 -14.496 -13.380 1.00 97.75 762 LEU A C 1
ATOM 6048 O O . LEU A 1 762 ? 15.424 -15.682 -13.235 1.00 97.75 762 LEU A O 1
ATOM 6052 N N . ILE A 1 763 ? 14.048 -13.949 -12.816 1.00 98.00 763 ILE A N 1
ATOM 6053 C CA . ILE A 1 763 ? 12.932 -14.739 -12.291 1.00 98.00 763 ILE A CA 1
ATOM 6054 C C . ILE A 1 763 ? 11.691 -14.456 -13.124 1.00 98.00 763 ILE A C 1
ATOM 6056 O O . ILE A 1 763 ? 11.451 -13.310 -13.511 1.00 98.00 763 ILE A O 1
ATOM 6060 N N . SER A 1 764 ? 10.923 -15.497 -13.421 1.00 97.88 764 SER A N 1
ATOM 6061 C CA . SER A 1 764 ? 9.709 -15.367 -14.213 1.00 97.88 764 SER A CA 1
ATOM 6062 C C . SER A 1 764 ? 8.632 -16.349 -13.795 1.00 97.88 764 SER A C 1
ATOM 6064 O O . SER A 1 764 ? 8.916 -17.379 -13.181 1.00 97.88 764 SER A O 1
ATOM 6066 N N . ASP A 1 765 ? 7.395 -16.061 -14.178 1.00 97.69 765 ASP A N 1
ATOM 6067 C CA . ASP A 1 765 ? 6.343 -17.071 -14.192 1.00 97.69 765 ASP A CA 1
ATOM 6068 C C . ASP A 1 765 ? 6.629 -18.127 -15.276 1.00 97.69 765 ASP A C 1
ATOM 6070 O O . ASP A 1 765 ? 7.522 -17.974 -16.118 1.00 97.69 765 ASP A O 1
ATOM 6074 N N . LEU A 1 766 ? 5.883 -19.234 -15.247 1.00 96.31 766 LEU A N 1
ATOM 6075 C CA . LEU A 1 766 ? 6.115 -20.355 -16.163 1.00 96.31 766 LEU A CA 1
ATOM 6076 C C . LEU A 1 766 ? 5.873 -19.989 -17.636 1.00 96.31 766 LEU A C 1
ATOM 6078 O O . LEU A 1 766 ? 6.504 -20.578 -18.516 1.00 96.31 766 LEU A O 1
ATOM 6082 N N . ALA A 1 767 ? 4.961 -19.050 -17.910 1.00 93.69 767 ALA A N 1
ATOM 6083 C CA . ALA A 1 767 ? 4.680 -18.569 -19.262 1.00 93.69 767 ALA A CA 1
ATOM 6084 C C . ALA A 1 767 ? 5.679 -17.496 -19.734 1.00 93.69 767 ALA A C 1
ATOM 6086 O O . ALA A 1 767 ? 5.773 -17.248 -20.935 1.00 93.69 767 ALA A O 1
ATOM 6087 N N . LYS A 1 768 ? 6.467 -16.930 -18.807 1.00 92.75 768 LYS A N 1
ATOM 6088 C CA . LYS A 1 768 ? 7.358 -15.776 -18.995 1.00 92.75 768 LYS A CA 1
ATOM 6089 C C . LYS A 1 768 ? 6.632 -14.470 -19.339 1.00 92.75 768 LYS A C 1
ATOM 6091 O O . LYS A 1 768 ? 7.262 -13.545 -19.855 1.00 92.75 768 LYS A O 1
ATOM 6096 N N . ASP A 1 769 ? 5.347 -14.366 -19.009 1.00 86.19 769 ASP A N 1
ATOM 6097 C CA . ASP A 1 769 ? 4.566 -13.134 -19.146 1.00 86.19 769 ASP A CA 1
ATOM 6098 C C . ASP A 1 769 ? 5.051 -12.059 -18.155 1.00 86.19 769 ASP A C 1
ATOM 6100 O O . ASP A 1 769 ? 5.094 -10.870 -18.480 1.00 86.19 769 ASP A O 1
ATOM 6104 N N . LYS A 1 770 ? 5.485 -12.478 -16.960 1.00 89.81 770 LYS A N 1
ATOM 6105 C CA . LYS A 1 770 ? 6.147 -11.644 -15.950 1.00 89.81 770 LYS A CA 1
ATOM 6106 C C . LYS A 1 770 ? 7.595 -12.100 -15.814 1.00 89.81 770 LYS A C 1
ATOM 6108 O O . LYS A 1 770 ? 7.850 -13.167 -15.271 1.00 89.81 770 LYS A O 1
ATOM 6113 N N . THR A 1 771 ? 8.547 -11.290 -16.274 1.00 92.50 771 THR A N 1
ATOM 6114 C CA . THR A 1 771 ? 9.986 -11.598 -16.196 1.00 92.50 771 THR A CA 1
ATOM 6115 C C . THR A 1 771 ? 10.763 -10.415 -15.622 1.00 92.50 771 THR A C 1
ATOM 6117 O O . THR A 1 771 ? 10.627 -9.293 -16.109 1.00 92.50 771 THR A O 1
ATOM 6120 N N . TYR A 1 772 ? 11.611 -10.666 -14.624 1.00 94.38 772 TYR A N 1
ATOM 6121 C CA . TYR A 1 772 ? 12.380 -9.634 -13.925 1.00 94.38 772 TYR A CA 1
ATOM 6122 C C . TYR A 1 772 ? 13.867 -9.988 -13.832 1.00 94.38 772 TYR A C 1
ATOM 6124 O O . TYR A 1 772 ? 14.207 -11.082 -13.390 1.00 94.38 772 TYR A O 1
ATOM 6132 N N . GLU A 1 773 ? 14.758 -9.054 -14.190 1.00 96.19 773 GLU A N 1
ATOM 6133 C CA . GLU A 1 773 ? 16.203 -9.171 -13.932 1.00 96.19 773 GLU A CA 1
ATOM 6134 C C . GLU A 1 773 ? 16.491 -8.864 -12.456 1.00 96.19 773 GLU A C 1
ATOM 6136 O O . GLU A 1 773 ? 16.181 -7.778 -11.963 1.00 96.19 773 GLU A O 1
ATOM 6141 N N . VAL A 1 774 ? 17.063 -9.834 -11.741 1.00 96.50 774 VAL A N 1
ATOM 6142 C CA . VAL A 1 774 ? 17.267 -9.771 -10.281 1.00 96.50 774 VAL A CA 1
ATOM 6143 C C . VAL A 1 774 ? 18.727 -9.699 -9.863 1.00 96.50 774 VAL A C 1
ATOM 6145 O O . VAL A 1 774 ? 19.032 -9.288 -8.743 1.00 96.50 774 VAL A O 1
ATOM 6148 N N . ALA A 1 775 ? 19.640 -10.075 -10.753 1.00 96.38 775 ALA A N 1
ATOM 6149 C CA . ALA A 1 775 ? 21.067 -9.913 -10.544 1.00 96.38 775 ALA A CA 1
ATOM 6150 C C . ALA A 1 775 ? 21.782 -9.774 -11.884 1.00 96.38 775 ALA A C 1
ATOM 6152 O O . ALA A 1 775 ? 21.360 -10.390 -12.861 1.00 96.38 775 ALA A O 1
ATOM 6153 N N . TYR A 1 776 ? 22.870 -9.005 -11.933 1.00 96.69 776 TYR A N 1
ATOM 6154 C CA . TYR A 1 776 ? 23.687 -8.892 -13.140 1.00 96.69 776 TYR A CA 1
ATOM 6155 C C . TYR A 1 776 ? 25.145 -8.514 -12.854 1.00 96.69 776 TYR A C 1
ATOM 6157 O O . TYR A 1 776 ? 25.484 -7.976 -11.799 1.00 96.69 776 TYR A O 1
ATOM 6165 N N . ASN A 1 777 ? 26.020 -8.784 -13.816 1.00 94.75 777 ASN A N 1
ATOM 6166 C CA . ASN A 1 777 ? 27.382 -8.270 -13.890 1.00 94.75 777 ASN A CA 1
ATOM 6167 C C . ASN A 1 777 ? 27.745 -8.099 -15.366 1.00 94.75 777 ASN A C 1
ATOM 6169 O O . ASN A 1 777 ? 27.490 -8.995 -16.166 1.00 94.75 777 ASN A O 1
ATOM 6173 N N . GLN A 1 778 ? 28.311 -6.953 -15.724 1.00 91.31 778 GLN A N 1
ATOM 6174 C CA . GLN A 1 778 ? 28.792 -6.687 -17.072 1.00 91.31 778 GLN A CA 1
ATOM 6175 C C . GLN A 1 778 ? 30.284 -6.390 -17.002 1.00 91.31 778 GLN A C 1
ATOM 6177 O O . GLN A 1 778 ? 30.708 -5.549 -16.204 1.00 91.31 778 GLN A O 1
ATOM 6182 N N . THR A 1 779 ? 31.069 -7.080 -17.823 1.00 88.38 779 THR A N 1
ATOM 6183 C CA . THR A 1 779 ? 32.516 -6.877 -17.871 1.00 88.38 779 THR A CA 1
ATOM 6184 C C . THR A 1 779 ? 32.844 -5.526 -18.488 1.00 88.38 779 THR A C 1
ATOM 6186 O O . THR A 1 779 ? 32.204 -5.108 -19.448 1.00 88.38 779 THR A O 1
ATOM 6189 N N . VAL A 1 780 ? 33.858 -4.851 -17.952 1.00 80.00 780 VAL A N 1
ATOM 6190 C CA . VAL A 1 780 ? 34.327 -3.546 -18.457 1.00 80.00 780 VAL A CA 1
ATOM 6191 C C . VAL A 1 780 ? 35.805 -3.554 -18.846 1.00 80.00 780 VAL A C 1
ATOM 6193 O O . VAL A 1 780 ? 36.309 -2.572 -19.373 1.00 80.00 780 VAL A O 1
ATOM 6196 N N . ASP A 1 781 ? 36.537 -4.612 -18.519 1.00 78.31 781 ASP A N 1
ATOM 6197 C CA . ASP A 1 781 ? 37.988 -4.697 -18.702 1.00 78.31 781 ASP A CA 1
ATOM 6198 C C . ASP A 1 781 ? 38.465 -6.113 -19.061 1.00 78.31 781 ASP A C 1
ATOM 6200 O O . ASP A 1 781 ? 39.670 -6.381 -19.090 1.00 78.31 781 ASP A O 1
ATOM 6204 N N . LEU A 1 782 ? 37.537 -7.031 -19.345 1.00 81.00 782 LEU A N 1
ATOM 6205 C CA . LEU A 1 782 ? 37.875 -8.396 -19.719 1.00 81.00 782 LEU A CA 1
ATOM 6206 C C . LEU A 1 782 ? 38.519 -8.401 -21.111 1.00 81.00 782 LEU A C 1
ATOM 6208 O O . LEU A 1 782 ? 37.833 -8.208 -22.099 1.00 81.00 782 LEU A O 1
ATOM 6212 N N . GLY A 1 783 ? 39.828 -8.659 -21.183 1.00 73.38 783 GLY A N 1
ATOM 6213 C CA . GLY A 1 783 ? 40.583 -8.660 -22.449 1.00 73.38 783 GLY A CA 1
ATOM 6214 C C . GLY A 1 783 ? 41.383 -7.388 -22.720 1.00 73.38 783 GLY A C 1
ATOM 6215 O O . GLY A 1 783 ? 42.158 -7.350 -23.674 1.00 73.38 783 GLY A O 1
ATOM 6216 N N . LYS A 1 784 ? 41.290 -6.396 -21.828 1.00 72.94 784 LYS A N 1
ATOM 6217 C CA . LYS A 1 784 ? 41.967 -5.107 -21.951 1.00 72.94 784 LYS A CA 1
ATOM 6218 C C . LYS A 1 784 ? 43.502 -5.231 -22.016 1.00 72.94 784 LYS A C 1
ATOM 6220 O O . LYS A 1 784 ? 44.139 -5.706 -21.071 1.00 72.94 784 LYS A O 1
ATOM 6225 N N . ASN A 1 785 ? 44.108 -4.734 -23.101 1.00 60.25 785 ASN A N 1
ATOM 6226 C CA . ASN A 1 785 ? 45.532 -4.370 -23.242 1.00 60.25 785 ASN A CA 1
ATOM 6227 C C . ASN A 1 785 ? 46.593 -5.339 -22.647 1.00 60.25 785 ASN A C 1
ATOM 6229 O O . ASN A 1 785 ? 47.542 -4.916 -21.978 1.00 60.25 785 ASN A O 1
ATOM 6233 N N . GLY A 1 786 ? 46.490 -6.646 -22.913 1.00 55.94 786 GLY A N 1
ATOM 6234 C CA . GLY A 1 786 ? 47.572 -7.611 -22.643 1.00 55.94 786 GLY A CA 1
ATOM 6235 C C . GLY A 1 786 ? 47.789 -7.992 -21.170 1.00 55.94 786 GLY A C 1
ATOM 6236 O O . GLY A 1 786 ? 48.762 -8.678 -20.845 1.00 55.94 786 GLY A O 1
ATOM 6237 N N . THR A 1 787 ? 46.897 -7.588 -20.264 1.00 54.34 787 THR A N 1
ATOM 6238 C CA . THR A 1 787 ? 46.729 -8.273 -18.974 1.00 54.34 787 THR A CA 1
ATOM 6239 C C . THR A 1 787 ? 45.931 -9.556 -19.184 1.00 54.34 787 THR A C 1
ATOM 6241 O O . THR A 1 787 ? 45.037 -9.569 -20.021 1.00 54.34 787 THR A O 1
ATOM 6244 N N . ASN A 1 788 ? 46.260 -10.636 -18.458 1.00 56.75 788 ASN A N 1
ATOM 6245 C CA . ASN A 1 788 ? 45.542 -11.915 -18.553 1.00 56.75 788 ASN A CA 1
ATOM 6246 C C . ASN A 1 788 ? 44.029 -11.656 -18.573 1.00 56.75 788 ASN A C 1
ATOM 6248 O O . ASN A 1 788 ? 43.501 -11.171 -17.573 1.00 56.75 788 ASN A O 1
ATOM 6252 N N . GLY A 1 789 ? 43.372 -11.967 -19.696 1.00 73.06 789 GLY A N 1
ATOM 6253 C CA . GLY A 1 789 ? 41.932 -11.832 -19.898 1.00 73.06 789 GLY A CA 1
ATOM 6254 C C . GLY A 1 789 ? 41.183 -12.836 -19.036 1.00 73.06 789 GLY A C 1
ATOM 6255 O O . GLY A 1 789 ? 40.644 -13.803 -19.545 1.00 73.06 789 GLY A O 1
ATOM 6256 N N . LEU A 1 790 ? 41.238 -12.665 -17.719 1.00 85.69 790 LEU A N 1
ATOM 6257 C CA . LEU A 1 790 ? 40.654 -13.538 -16.714 1.00 85.69 790 LEU A CA 1
ATOM 6258 C C . LEU A 1 790 ? 39.847 -12.677 -15.749 1.00 85.69 790 LEU A C 1
ATOM 6260 O O . LEU A 1 790 ? 40.404 -11.923 -14.953 1.00 85.69 790 LEU A O 1
ATOM 6264 N N . MET A 1 791 ? 38.534 -12.846 -15.784 1.00 89.38 791 MET A N 1
ATOM 6265 C CA . MET A 1 791 ? 37.634 -12.420 -14.728 1.00 89.38 791 MET A CA 1
ATOM 6266 C C . MET A 1 791 ? 37.614 -13.527 -13.677 1.00 89.38 791 MET A C 1
ATOM 6268 O O . MET A 1 791 ? 37.161 -14.641 -13.942 1.00 89.38 791 MET A O 1
ATOM 6272 N N . ALA A 1 792 ? 38.145 -13.230 -12.491 1.00 91.38 792 ALA A N 1
ATOM 6273 C CA . ALA A 1 792 ? 38.064 -14.139 -11.353 1.00 91.38 792 ALA A CA 1
ATOM 6274 C C . ALA A 1 792 ? 36.603 -14.353 -10.922 1.00 91.38 792 ALA A C 1
ATOM 6276 O O . ALA A 1 792 ? 35.716 -13.596 -11.319 1.00 91.38 792 ALA A O 1
ATOM 6277 N N . ASP A 1 793 ? 36.373 -15.352 -10.069 1.00 95.06 793 ASP A N 1
ATOM 6278 C CA . ASP A 1 793 ? 35.078 -15.588 -9.427 1.00 95.06 793 ASP A CA 1
ATOM 6279 C C . ASP A 1 793 ? 34.531 -14.286 -8.826 1.00 95.06 793 ASP A C 1
ATOM 6281 O O . ASP A 1 793 ? 35.082 -13.731 -7.872 1.00 95.06 793 ASP A O 1
ATOM 6285 N N . THR A 1 794 ? 33.454 -13.792 -9.425 1.00 94.50 794 THR A N 1
ATOM 6286 C CA . THR A 1 794 ? 32.835 -12.508 -9.114 1.00 94.50 794 THR A CA 1
ATOM 6287 C C . THR A 1 794 ? 31.358 -12.732 -8.853 1.00 94.50 794 THR A C 1
ATOM 6289 O O . THR A 1 794 ? 30.667 -13.391 -9.629 1.00 94.50 794 THR A O 1
ATOM 6292 N N . GLU A 1 795 ? 30.867 -12.177 -7.753 1.00 95.00 795 GLU A N 1
ATOM 6293 C CA . GLU A 1 795 ? 29.451 -12.230 -7.416 1.00 95.00 795 GLU A CA 1
ATOM 6294 C C . GLU A 1 795 ? 28.656 -11.234 -8.272 1.00 95.00 795 GLU A C 1
ATOM 6296 O O . GLU A 1 795 ? 29.090 -10.100 -8.509 1.00 95.00 795 GLU A O 1
ATOM 6301 N N . LEU A 1 796 ? 27.489 -11.657 -8.758 1.00 95.62 796 LEU A N 1
ATOM 6302 C CA . LEU A 1 796 ? 26.580 -10.762 -9.464 1.00 95.62 796 LEU A CA 1
ATOM 6303 C C . LEU A 1 796 ? 26.035 -9.694 -8.512 1.00 95.62 796 LEU A C 1
ATOM 6305 O O . LEU A 1 796 ? 25.741 -9.960 -7.348 1.00 95.62 796 LEU A O 1
ATOM 6309 N N . LYS A 1 797 ? 25.834 -8.479 -9.025 1.00 92.94 797 LYS A N 1
ATOM 6310 C CA . LYS A 1 797 ? 25.157 -7.420 -8.280 1.00 92.94 797 LYS A CA 1
ATOM 6311 C C . LYS A 1 797 ? 23.667 -7.744 -8.219 1.00 92.94 797 LYS A C 1
ATOM 6313 O O . LYS A 1 797 ? 22.982 -7.669 -9.236 1.00 92.94 797 LYS A O 1
ATOM 6318 N N . VAL A 1 798 ? 23.182 -8.086 -7.031 1.00 93.56 798 VAL A N 1
ATOM 6319 C CA . VAL A 1 798 ? 21.770 -8.395 -6.763 1.00 93.56 798 VAL A CA 1
ATOM 6320 C C . VAL A 1 798 ? 20.993 -7.110 -6.466 1.00 93.56 798 VAL A C 1
ATOM 6322 O O . VAL A 1 798 ? 21.539 -6.161 -5.895 1.00 93.56 798 VAL A O 1
ATOM 6325 N N . ILE A 1 799 ? 19.721 -7.061 -6.867 1.00 86.88 799 ILE A N 1
ATOM 6326 C CA . ILE A 1 799 ? 18.792 -5.995 -6.459 1.00 86.88 799 ILE A CA 1
ATOM 6327 C C . ILE A 1 799 ? 18.537 -6.023 -4.938 1.00 86.88 799 ILE A C 1
ATOM 6329 O O . ILE A 1 799 ? 18.954 -6.945 -4.239 1.00 86.88 799 ILE A O 1
ATOM 6333 N N . SER A 1 800 ? 17.858 -5.008 -4.391 1.00 87.38 800 SER A N 1
ATOM 6334 C CA . SER A 1 800 ? 17.519 -5.009 -2.962 1.00 87.38 800 SER A CA 1
ATOM 6335 C C . SER A 1 800 ? 16.614 -6.190 -2.599 1.00 87.38 800 SER A C 1
ATOM 6337 O O . SER A 1 800 ? 15.790 -6.625 -3.404 1.00 87.38 800 SER A O 1
ATOM 6339 N N . GLN A 1 801 ? 16.740 -6.680 -1.362 1.00 91.62 801 GLN A N 1
ATOM 6340 C CA . GLN A 1 801 ? 15.928 -7.789 -0.859 1.00 91.62 801 GLN A CA 1
ATOM 6341 C C . GLN A 1 801 ? 14.428 -7.504 -0.996 1.00 91.62 801 GLN A C 1
ATOM 6343 O O . GLN A 1 801 ? 13.706 -8.366 -1.478 1.00 91.62 801 GLN A O 1
ATOM 6348 N N . ASP A 1 802 ? 13.978 -6.292 -0.663 1.00 82.56 802 ASP A N 1
ATOM 6349 C CA . ASP A 1 802 ? 12.564 -5.911 -0.772 1.00 82.56 802 ASP A CA 1
ATOM 6350 C C . ASP A 1 802 ? 12.047 -6.030 -2.212 1.00 82.56 802 ASP A C 1
ATOM 6352 O O . ASP A 1 802 ? 10.997 -6.627 -2.439 1.00 82.56 802 ASP A O 1
ATOM 6356 N N . LYS A 1 803 ? 12.820 -5.563 -3.205 1.00 84.75 803 LYS A N 1
ATOM 6357 C CA . LYS A 1 803 ? 12.462 -5.740 -4.621 1.00 84.75 803 LYS A CA 1
ATOM 6358 C C . LYS A 1 803 ? 12.494 -7.207 -5.043 1.00 84.75 803 LYS A C 1
ATOM 6360 O O . LYS A 1 803 ? 11.681 -7.630 -5.856 1.00 84.75 803 LYS A O 1
ATOM 6365 N N . LEU A 1 804 ? 13.432 -7.992 -4.516 1.00 94.38 804 LEU A N 1
ATOM 6366 C CA . LEU A 1 804 ? 13.519 -9.418 -4.818 1.00 94.38 804 LEU A CA 1
ATOM 6367 C C . LEU A 1 804 ? 12.308 -10.186 -4.257 1.00 94.38 804 LEU A C 1
ATOM 6369 O O . LEU A 1 804 ? 11.767 -11.048 -4.948 1.00 94.38 804 LEU A O 1
ATOM 6373 N N . ILE A 1 805 ? 11.851 -9.834 -3.047 1.00 95.81 805 ILE A N 1
ATOM 6374 C CA . ILE A 1 805 ? 10.602 -10.330 -2.446 1.00 95.81 805 ILE A CA 1
ATOM 6375 C C . ILE A 1 805 ? 9.415 -9.927 -3.316 1.00 95.81 805 ILE A C 1
ATOM 6377 O O . ILE A 1 805 ? 8.600 -10.780 -3.660 1.00 95.81 805 ILE A O 1
ATOM 6381 N N . GLU A 1 806 ? 9.332 -8.653 -3.692 1.00 91.75 806 GLU A N 1
ATOM 6382 C CA . GLU A 1 806 ? 8.251 -8.115 -4.518 1.00 91.75 806 GLU A CA 1
ATOM 6383 C C . GLU A 1 806 ? 8.150 -8.855 -5.860 1.00 91.75 806 GLU A C 1
ATOM 6385 O O . GLU A 1 806 ? 7.082 -9.344 -6.225 1.00 91.75 806 GLU A O 1
ATOM 6390 N N . TYR A 1 807 ? 9.268 -9.005 -6.574 1.00 96.25 807 TYR A N 1
ATOM 6391 C CA . TYR A 1 807 ? 9.293 -9.659 -7.880 1.00 96.25 807 TYR A CA 1
ATOM 6392 C C . TYR A 1 807 ? 8.948 -11.147 -7.785 1.00 96.25 807 TYR A C 1
ATOM 6394 O O . TYR A 1 807 ? 8.177 -11.642 -8.606 1.00 96.25 807 TYR A O 1
ATOM 6402 N N . LEU A 1 808 ? 9.466 -11.864 -6.780 1.00 97.19 808 LEU A N 1
ATOM 6403 C CA . LEU A 1 808 ? 9.121 -13.274 -6.594 1.00 97.19 808 LEU A CA 1
ATOM 6404 C C . LEU A 1 808 ? 7.651 -13.451 -6.196 1.00 97.19 808 LEU A C 1
ATOM 6406 O O . LEU A 1 808 ? 6.991 -14.350 -6.710 1.00 97.19 808 LEU A O 1
ATOM 6410 N N . THR A 1 809 ? 7.129 -12.576 -5.335 1.00 96.31 809 THR A N 1
ATOM 6411 C CA . THR A 1 809 ? 5.707 -12.573 -4.959 1.00 96.31 809 THR A CA 1
ATOM 6412 C C . THR A 1 809 ? 4.841 -12.350 -6.195 1.00 96.31 809 THR A C 1
ATOM 6414 O O . THR A 1 809 ? 3.953 -13.149 -6.465 1.00 96.31 809 THR A O 1
ATOM 6417 N N . SER A 1 810 ? 5.160 -11.343 -7.015 1.00 93.75 810 SER A N 1
ATOM 6418 C CA . SER A 1 810 ? 4.394 -11.043 -8.231 1.00 93.75 810 SER A CA 1
ATOM 6419 C C . SER A 1 810 ? 4.408 -12.180 -9.256 1.00 93.75 810 SER A C 1
ATOM 6421 O O . SER A 1 810 ? 3.420 -12.408 -9.957 1.00 93.75 810 SER A O 1
ATOM 6423 N N . VAL A 1 811 ? 5.519 -12.910 -9.356 1.00 97.12 811 VAL A N 1
ATOM 6424 C CA . VAL A 1 811 ? 5.613 -14.112 -10.188 1.00 97.12 811 VAL A CA 1
ATOM 6425 C C . VAL A 1 811 ? 4.704 -15.224 -9.645 1.00 97.12 811 VAL A C 1
ATOM 6427 O O . VAL A 1 811 ? 3.912 -15.783 -10.409 1.00 97.12 811 VAL A O 1
ATOM 6430 N N . LEU A 1 812 ? 4.766 -15.494 -8.336 1.00 96.69 812 LEU A N 1
ATOM 6431 C CA . LEU A 1 812 ? 3.971 -16.529 -7.665 1.00 96.69 812 LEU A CA 1
ATOM 6432 C C . LEU A 1 812 ? 2.466 -16.222 -7.634 1.00 96.69 812 LEU A C 1
ATOM 6434 O O . LEU A 1 812 ? 1.677 -17.147 -7.560 1.00 96.69 812 LEU A O 1
ATOM 6438 N N . GLU A 1 813 ? 2.028 -14.972 -7.792 1.00 94.56 813 GLU A N 1
ATOM 6439 C CA . GLU A 1 813 ? 0.595 -14.656 -7.963 1.00 94.56 813 GLU A CA 1
ATOM 6440 C C . GLU A 1 813 ? -0.035 -15.320 -9.202 1.00 94.56 813 GLU A C 1
ATOM 6442 O O . GLU A 1 813 ? -1.256 -15.461 -9.285 1.00 94.56 813 GLU A O 1
ATOM 6447 N N . THR A 1 814 ? 0.780 -15.685 -10.198 1.00 93.94 814 THR A N 1
ATOM 6448 C CA . THR A 1 814 ? 0.304 -16.341 -11.429 1.00 93.94 814 THR A CA 1
ATOM 6449 C C . THR A 1 814 ? 0.100 -17.841 -11.212 1.00 93.94 814 THR A C 1
ATOM 6451 O O . THR A 1 814 ? -0.854 -18.433 -11.718 1.00 93.94 814 THR A O 1
ATOM 6454 N N . ASP A 1 815 ? 1.004 -18.449 -10.448 1.00 96.94 815 ASP A N 1
ATOM 6455 C CA . ASP A 1 815 ? 0.974 -19.835 -9.997 1.00 96.94 815 ASP A CA 1
ATOM 6456 C C . ASP A 1 815 ? 1.641 -19.876 -8.619 1.00 96.94 815 ASP A C 1
ATOM 6458 O O . ASP A 1 815 ? 2.865 -19.761 -8.509 1.00 96.94 815 ASP A O 1
ATOM 6462 N N . ASN A 1 816 ? 0.832 -20.051 -7.571 1.00 96.69 816 ASN A N 1
ATOM 6463 C CA . ASN A 1 816 ? 1.277 -19.954 -6.177 1.00 96.69 816 ASN A CA 1
ATOM 6464 C C . ASN A 1 816 ? 2.320 -21.011 -5.781 1.00 96.69 816 ASN A C 1
ATOM 6466 O O . ASN A 1 816 ? 2.802 -21.009 -4.650 1.00 96.69 816 ASN A O 1
ATOM 6470 N N . GLN A 1 817 ? 2.666 -21.946 -6.667 1.00 97.12 817 GLN A N 1
ATOM 6471 C CA . GLN A 1 817 ? 3.645 -22.986 -6.383 1.00 97.12 817 GLN A CA 1
ATOM 6472 C C . GLN A 1 817 ? 4.825 -22.982 -7.344 1.00 97.12 817 GLN A C 1
ATOM 6474 O O . GLN A 1 817 ? 5.869 -23.521 -6.984 1.00 97.12 817 GLN A O 1
ATOM 6479 N N . ASN A 1 818 ? 4.715 -22.416 -8.547 1.00 97.88 818 ASN A N 1
ATOM 6480 C CA . ASN A 1 818 ? 5.730 -22.617 -9.577 1.00 97.88 818 ASN A CA 1
ATOM 6481 C C . ASN A 1 818 ? 6.254 -21.316 -10.172 1.00 97.88 818 ASN A C 1
ATOM 6483 O O . ASN A 1 818 ? 5.505 -20.410 -10.519 1.00 97.88 818 ASN A O 1
ATOM 6487 N N . PHE A 1 819 ? 7.565 -21.276 -10.380 1.00 98.06 819 PHE A N 1
ATOM 6488 C CA . PHE A 1 819 ? 8.233 -20.196 -11.096 1.00 98.06 819 PHE A CA 1
ATOM 6489 C C . PHE A 1 819 ? 9.486 -20.705 -11.809 1.00 98.06 819 PHE A C 1
ATOM 6491 O O . PHE A 1 819 ? 9.911 -21.845 -11.617 1.00 98.06 819 PHE A O 1
ATOM 6498 N N . THR A 1 820 ? 10.100 -19.865 -12.633 1.00 98.38 820 THR A N 1
ATOM 6499 C CA . THR A 1 820 ? 11.326 -20.183 -13.364 1.00 98.38 820 THR A CA 1
ATOM 6500 C C . THR A 1 820 ? 12.442 -19.230 -12.952 1.00 98.38 820 THR A C 1
ATOM 6502 O O . THR A 1 820 ? 12.254 -18.017 -12.890 1.00 98.38 820 THR A O 1
ATOM 6505 N N . ILE A 1 821 ? 13.627 -19.782 -12.687 1.00 98.19 821 ILE A N 1
ATOM 6506 C CA . ILE A 1 821 ? 14.877 -19.023 -12.602 1.00 98.19 821 ILE A CA 1
ATOM 6507 C C . ILE A 1 821 ? 15.618 -19.221 -13.920 1.00 98.19 821 ILE A C 1
ATOM 6509 O O . ILE A 1 821 ? 15.806 -20.355 -14.358 1.00 98.19 821 ILE A O 1
ATOM 6513 N N . THR A 1 822 ? 16.059 -18.128 -14.535 1.00 98.12 822 THR A N 1
ATOM 6514 C CA . THR A 1 822 ? 16.882 -18.150 -15.748 1.00 98.12 822 THR A CA 1
ATOM 6515 C C . THR A 1 822 ? 18.272 -17.619 -15.427 1.00 98.12 822 THR A C 1
ATOM 6517 O O . THR A 1 822 ? 18.397 -16.520 -14.892 1.00 98.12 822 THR A O 1
ATOM 6520 N N . LEU A 1 823 ? 19.320 -18.362 -15.776 1.00 97.94 823 LEU A N 1
ATOM 6521 C CA . LEU A 1 823 ? 20.679 -17.824 -15.875 1.00 97.94 823 LEU A CA 1
ATOM 6522 C C . LEU A 1 823 ? 20.903 -17.384 -17.317 1.00 97.94 823 LEU A C 1
ATOM 6524 O O . LEU A 1 823 ? 20.700 -18.178 -18.234 1.00 97.94 823 LEU A O 1
ATOM 6528 N N . GLY A 1 824 ? 21.296 -16.134 -17.521 1.00 96.62 824 GLY A N 1
ATOM 6529 C CA . GLY A 1 824 ? 21.515 -15.562 -18.841 1.00 96.62 824 GLY A CA 1
ATOM 6530 C C . GLY A 1 824 ? 22.946 -15.087 -19.031 1.00 96.62 824 GLY A C 1
ATOM 6531 O O . GLY A 1 824 ? 23.583 -14.582 -18.101 1.00 96.62 824 GLY A O 1
ATOM 6532 N N . LEU A 1 825 ? 23.440 -15.252 -20.255 1.00 95.81 825 LEU A N 1
ATOM 6533 C CA . LEU A 1 825 ? 24.723 -14.730 -20.696 1.00 95.81 825 LEU A CA 1
ATOM 6534 C C . LEU A 1 825 ? 24.540 -14.108 -22.077 1.00 95.81 825 LEU A C 1
ATOM 6536 O O . LEU A 1 825 ? 24.072 -14.771 -23.003 1.00 95.81 825 LEU A O 1
ATOM 6540 N N . ASN A 1 826 ? 24.897 -12.834 -22.188 1.00 92.50 826 ASN A N 1
ATOM 6541 C CA . ASN A 1 826 ? 25.011 -12.128 -23.455 1.00 92.50 826 ASN A CA 1
ATOM 6542 C C . ASN A 1 826 ? 26.483 -11.841 -23.703 1.00 92.50 826 ASN A C 1
ATOM 6544 O O . ASN A 1 826 ? 27.190 -11.402 -22.793 1.00 92.50 826 ASN A O 1
ATOM 6548 N N . LEU A 1 827 ? 26.912 -12.093 -24.923 1.00 88.62 827 LEU A N 1
ATOM 6549 C CA . LEU A 1 827 ? 28.187 -11.658 -25.443 1.00 88.62 827 LEU A CA 1
ATOM 6550 C C . LEU A 1 827 ? 27.906 -10.513 -26.409 1.00 88.62 827 LEU A C 1
ATOM 6552 O O . LEU A 1 827 ? 26.942 -10.604 -27.164 1.00 88.62 827 LEU A O 1
ATOM 6556 N N . TRP A 1 828 ? 28.690 -9.452 -26.304 1.00 78.44 828 TRP A N 1
ATOM 6557 C CA . TRP A 1 828 ? 28.681 -8.301 -27.189 1.00 78.44 828 TRP A CA 1
ATOM 6558 C C . TRP A 1 828 ? 30.077 -8.194 -27.769 1.00 78.44 828 TRP A C 1
ATOM 6560 O O . TRP A 1 828 ? 31.003 -8.081 -26.927 1.00 78.44 828 TRP A O 1
#

Secondary structure (DSSP, 8-state):
------PPPPPTTHHHHHHHHHHHHHHHHHHHHHHHHHHSSSS-------EEEEEEEEEE--S-TT-SSSTT-EEEEE--SSS--EEEEEETTTTEEEEEE---EEEEEEE-SS--TTT-EEE--TTS-PPPSEEEEETTEEEEEEE--TTT---SEEEEEEEEEEE-SS-GGGEEEEEEEEEEEEEEE---S-S-TT-TTSSS---TT---TT---TTPPPPEEEEEEEEE-TT--SPPEEEEEEE-SSTT--SSS---EEEEEE-EEPPHHHHHHHHHHHHHTSTTS-EEEEEEEEEEE----SSS---EEEEEEEEEEEEEEEEEEEE-TT-EEEEEEE------SSEEEEEEEEEEEEEESS---TTT-SS-EEEEEETTEE-S--EEGGG--SS-EESSTT-EE-GGG--TTS--EEEEEEE--S-EEESS-EEEEEEEEEEEEEEEEEEE---PPPTHHHHHHHHHHHHHHHHHHHHHHIIIIISS-HHHHHHHHHHHHTTSS---------TTSSSSSSSS----------------THHHHHHHHHHHHHHHHHHHHHHH-S------------------S---------SSSTT---GGG------SSS-GGGEEEEEETTEEEEEEP----------SS--TTT-EEE-BTTB-PPPSEEEEETTEEEEE----TTS-S--EEEEEEEEE-SS-GGG----------EEEEE--------TT-SS----S---TTS--SS--PPP-EEEEEEEE-TTSSSEEEEEEEE-SSTTGGGS--EEEEEE-EEPPHHHHHHHHHHHHTTSTTEEEEEEEEEE-

Radius of gyration: 58.14 Å; chains: 1; bounding box: 120×77×206 Å